Protein AF-0000000075583556 (afdb_homodimer)

Organism: Burkholderia mallei (strain ATCC 23344) (NCBI:txid243160)

Foldseek 3Di:
DVVVVVVVVVVVVCVVLVFDDLPPQDWPDDDDCWTAGPNDIFREFAAQLFLVLQVPPLLLVLLVVLCVVCNFFLPAFCVPRSPDPLQQLLFVLLQVLLVAPTKHWFQAQLVCLQLLLQFPAADQEEEEEEPLDDVSVVNNCVNNNYHYYYFYHLCLVRVLVVCVVCLVSGPAYEYEYELARAAQQDGHLVVSVLVSCVVSVYAYEYEQANFQLFAALLRSTNCRNNVHRSQSHAWYKYACVHLLNAHTIMIHHYPVSNVCCCPPRCSRPVDTDHTSSRSSSSSSSSVVSNVCSVSNVLQQVQQVLLVVLLVVLVFPQHNRPRTFKTKGFPQAQSLQSVLQSQSVVVRHHWDWDAPPNPDGRRTTTMGTTHSPDDSVSSVVVSVSVSVSVD/DVVVVVVVVVVVVCVVLVFDDLPPQDWPDDDDCWTAGPNDIFREFAAQLFLVLQVPPLLLVLLVVLCVVCNFFLPAFCVPRSPDPLQQVLFVLLQVLLVAPTKHWFQAQLVCLQLLLQFPAADQEEEEEEPLDDVSVVNNCVNNNYHYYYFYHLCLVRVLVVCVVCLVSGPAYEYEYELARAAQQDGHLVVSVLVSCVVSVYAYEYEQANFQLFAALLRSTNCRNNVHRSQSHAWYKYACVHLLNAHTIMIHHYPVSNVCCCPPRCSRPVHTDHTSSRSSSSSSSSVVSNVCSVSNVLQQVQQVLLVVLLVVLVFPQHNRPRTFKTKGFPQAQSLQSVLQSQSVVVRHHWDWDAPPNPDGRRTTTMGTTHSPNDSVSSVVVSVSVSVSVD

Structure (mmCIF, N/CA/C/O backbone):
data_AF-0000000075583556-model_v1
#
loop_
_entity.id
_entity.type
_entity.pdbx_description
1 polymer '8-amino-7-oxononanoate synthase, putative'
#
loop_
_atom_site.group_PDB
_atom_site.id
_atom_site.type_symbol
_atom_site.label_atom_id
_atom_site.label_alt_id
_atom_site.label_comp_id
_atom_site.label_asym_id
_atom_site.label_entity_id
_atom_site.lab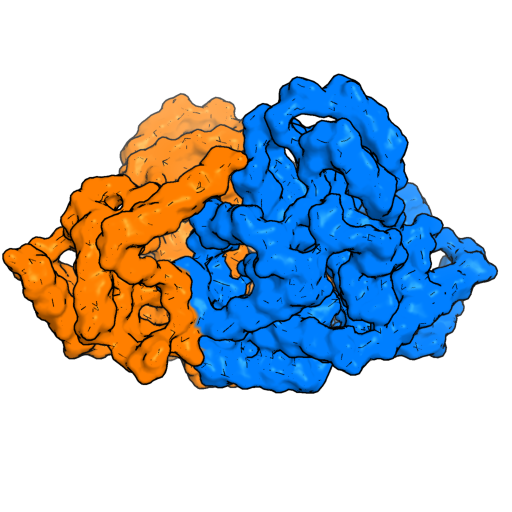el_seq_id
_atom_site.pdbx_PDB_ins_code
_atom_site.Cartn_x
_atom_site.Cartn_y
_atom_site.Cartn_z
_atom_site.occupancy
_atom_site.B_iso_or_equiv
_atom_site.auth_seq_id
_atom_site.auth_comp_id
_atom_site.auth_asym_id
_atom_site.auth_atom_id
_atom_site.pdbx_PDB_model_num
ATOM 1 N N . MET A 1 1 ? -26.375 -1.237 -4.504 1 66.81 1 MET A N 1
ATOM 2 C CA . MET A 1 1 ? -25.219 -1.138 -5.391 1 66.81 1 MET A CA 1
ATOM 3 C C . MET A 1 1 ? -24.938 -2.477 -6.062 1 66.81 1 MET A C 1
ATOM 5 O O . MET A 1 1 ? -24.969 -3.521 -5.41 1 66.81 1 MET A O 1
ATOM 9 N N . PRO A 1 2 ? -24.891 -2.543 -7.324 1 64.19 2 PRO A N 1
ATOM 10 C CA . PRO A 1 2 ? -24.594 -3.77 -8.07 1 64.19 2 PRO A CA 1
ATOM 11 C C . PRO A 1 2 ? -23.469 -4.578 -7.449 1 64.19 2 PRO A C 1
ATOM 13 O O . PRO A 1 2 ? -23.5 -5.812 -7.465 1 64.19 2 PRO A O 1
ATOM 16 N N . GLN A 1 3 ? -22.656 -3.871 -6.746 1 73.94 3 GLN A N 1
ATOM 17 C CA . GLN A 1 3 ? -21.531 -4.559 -6.133 1 73.94 3 GLN A CA 1
ATOM 18 C C . GLN A 1 3 ? -21.984 -5.445 -4.973 1 73.94 3 GLN A C 1
ATOM 20 O O . GLN A 1 3 ? -21.453 -6.543 -4.781 1 73.94 3 GLN A O 1
ATOM 25 N N . TYR A 1 4 ? -22.891 -5.016 -4.273 1 74.06 4 TYR A N 1
ATOM 26 C CA . TYR A 1 4 ? -23.359 -5.797 -3.135 1 74.06 4 TYR A CA 1
ATOM 27 C C . TYR A 1 4 ? -24.094 -7.055 -3.596 1 74.06 4 TYR A C 1
ATOM 29 O O . TYR A 1 4 ? -23.984 -8.109 -2.965 1 74.06 4 TYR A O 1
ATOM 37 N N . GLN A 1 5 ? -24.703 -6.863 -4.668 1 65.62 5 GLN A N 1
ATOM 38 C CA . GLN A 1 5 ? -25.375 -8.023 -5.246 1 65.62 5 GLN A CA 1
ATOM 39 C C . GLN A 1 5 ? -24.359 -9.094 -5.648 1 65.62 5 GLN A C 1
ATOM 41 O O . GLN A 1 5 ? -24.594 -10.289 -5.449 1 65.62 5 GLN A O 1
ATOM 46 N N . GLN A 1 6 ? -23.281 -8.68 -6.113 1 68.56 6 GLN A N 1
ATOM 47 C CA . GLN A 1 6 ? -22.219 -9.609 -6.492 1 68.56 6 GLN A CA 1
ATOM 48 C C . GLN A 1 6 ? -21.672 -10.352 -5.277 1 68.56 6 GLN A C 1
ATOM 50 O O . GLN A 1 6 ? -21.438 -11.555 -5.332 1 68.56 6 GLN A O 1
ATOM 55 N N . VAL A 1 7 ? -21.594 -9.672 -4.234 1 72.44 7 VAL A N 1
ATOM 56 C CA . VAL A 1 7 ? -21.125 -10.266 -2.994 1 72.44 7 VAL A CA 1
ATOM 57 C C . VAL A 1 7 ? -22.141 -11.281 -2.477 1 72.44 7 VAL A C 1
ATOM 59 O O . VAL A 1 7 ? -21.766 -12.359 -2.01 1 72.44 7 VAL A O 1
ATOM 62 N N . ARG A 1 8 ? -23.312 -10.898 -2.578 1 68.25 8 ARG A N 1
ATOM 63 C CA . ARG A 1 8 ? -24.375 -11.789 -2.141 1 68.25 8 ARG A CA 1
ATOM 64 C C . ARG A 1 8 ? -24.391 -13.078 -2.959 1 68.25 8 ARG A C 1
ATOM 66 O O . ARG A 1 8 ? -24.562 -14.172 -2.408 1 68.25 8 ARG A O 1
ATOM 73 N N . ILE A 1 9 ? -24.094 -12.883 -4.199 1 60.19 9 ILE A N 1
ATOM 74 C CA . ILE A 1 9 ? -24.062 -14.031 -5.094 1 60.19 9 ILE A CA 1
ATOM 75 C C . ILE A 1 9 ? -22.891 -14.938 -4.738 1 60.19 9 ILE A C 1
ATOM 77 O O . ILE A 1 9 ? -23.031 -16.156 -4.676 1 60.19 9 ILE A O 1
ATOM 81 N N . MET A 1 10 ? -21.875 -14.328 -4.434 1 66.38 10 MET A N 1
ATOM 82 C CA . MET A 1 10 ? -20.688 -15.094 -4.055 1 66.38 10 MET A CA 1
ATOM 83 C C . MET A 1 10 ? -20.938 -15.852 -2.752 1 66.38 10 MET A C 1
ATOM 85 O O . MET A 1 10 ? -20.547 -17.016 -2.629 1 66.38 10 MET A O 1
ATOM 89 N N . ARG A 1 11 ? -21.562 -15.211 -1.831 1 65.75 11 ARG A N 1
ATOM 90 C CA . ARG A 1 11 ? -21.891 -15.82 -0.543 1 65.75 11 ARG A CA 1
ATOM 91 C C . ARG A 1 11 ? -22.875 -16.969 -0.712 1 65.75 11 ARG A C 1
ATOM 93 O O . ARG A 1 11 ? -22.703 -18.031 -0.1 1 65.75 11 ARG A O 1
ATOM 100 N N . GLU A 1 12 ? -23.75 -16.594 -1.55 1 62 12 GLU A N 1
ATOM 101 C CA . GLU A 1 12 ? -24.797 -17.594 -1.791 1 62 12 GLU A CA 1
ATOM 102 C C . GLU A 1 12 ? -24.234 -18.812 -2.518 1 62 12 GLU A C 1
ATOM 104 O O . GLU A 1 12 ? -24.641 -19.953 -2.252 1 62 12 GLU A O 1
ATOM 109 N N . MET A 1 13 ? -23.406 -18.5 -3.434 1 57 13 MET A N 1
ATOM 110 C CA . MET A 1 13 ? -22.766 -19.609 -4.16 1 57 13 MET A CA 1
ATOM 111 C C . MET A 1 13 ? -21.984 -20.5 -3.215 1 57 13 MET A C 1
ATOM 113 O O . MET A 1 13 ? -22 -21.719 -3.352 1 57 13 MET A O 1
ATOM 117 N N . GLY A 1 14 ? -21.375 -19.875 -2.277 1 59.94 14 GLY A N 1
ATOM 118 C CA . GLY A 1 14 ? -20.688 -20.656 -1.261 1 59.94 14 GLY A CA 1
ATOM 119 C C . GLY A 1 14 ? -21.625 -21.5 -0.424 1 59.94 14 GLY A C 1
ATOM 120 O O . GLY A 1 14 ? -21.344 -22.672 -0.146 1 59.94 14 GLY A O 1
ATOM 121 N N . GLU A 1 15 ? -22.719 -20.828 -0.05 1 57.69 15 GLU A N 1
ATOM 122 C CA . GLU A 1 15 ? -23.719 -21.547 0.74 1 57.69 15 GLU A CA 1
ATOM 123 C C . GLU A 1 15 ? -24.375 -22.672 -0.07 1 57.69 15 GLU A C 1
ATOM 125 O O . GLU A 1 15 ? -24.609 -23.75 0.449 1 57.69 15 GLU A O 1
ATOM 130 N N . LYS A 1 16 ? -24.625 -22.312 -1.255 1 52.84 16 LYS A N 1
ATOM 131 C CA . LYS A 1 16 ? -25.328 -23.266 -2.115 1 52.84 16 LYS A CA 1
ATOM 132 C C . LYS A 1 16 ? -24.469 -24.484 -2.395 1 52.84 16 LYS A C 1
ATOM 134 O O . LYS A 1 16 ? -24.969 -25.609 -2.455 1 52.84 16 LYS A O 1
ATOM 139 N N . LEU A 1 17 ? -23.312 -24.172 -2.57 1 53.34 17 LEU A N 1
ATOM 140 C CA . LEU A 1 17 ? -22.438 -25.297 -2.889 1 53.34 17 LEU A CA 1
ATOM 141 C C . LEU A 1 17 ? -22.203 -26.172 -1.658 1 53.34 17 LEU A C 1
ATOM 143 O O . LEU A 1 17 ? -21.531 -27.203 -1.741 1 53.34 17 LEU A O 1
ATOM 147 N N . ARG A 1 18 ? -22.969 -25.859 -0.528 1 54.5 18 ARG A N 1
ATOM 148 C CA . ARG A 1 18 ? -22.859 -26.578 0.739 1 54.5 18 ARG A CA 1
ATOM 149 C C . ARG A 1 18 ? -21.406 -26.859 1.094 1 54.5 18 ARG A C 1
ATOM 151 O O . ARG A 1 18 ? -21.078 -27.953 1.558 1 54.5 18 ARG A O 1
ATOM 158 N N . VAL A 1 19 ? -20.609 -26.094 0.504 1 57.09 19 VAL A N 1
ATOM 159 C CA . VAL A 1 19 ? -19.203 -26.281 0.816 1 57.09 19 VAL A CA 1
ATOM 160 C C . VAL A 1 19 ? -18.719 -25.156 1.733 1 57.09 19 VAL A C 1
ATOM 162 O O . VAL A 1 19 ? -19.188 -24.031 1.628 1 57.09 19 VAL A O 1
ATOM 165 N N . ASP A 1 20 ? -18.094 -25.562 2.785 1 66.94 20 ASP A N 1
ATOM 166 C CA . ASP A 1 20 ? -17.453 -24.562 3.639 1 66.94 20 ASP A CA 1
ATOM 167 C C . ASP A 1 20 ? -16.562 -23.641 2.82 1 66.94 20 ASP A C 1
ATOM 169 O O . ASP A 1 20 ? -15.891 -24.078 1.884 1 66.94 20 ASP A O 1
ATOM 173 N N . SER A 1 21 ? -16.703 -22.406 2.996 1 75.25 21 SER A N 1
ATOM 174 C CA . SER A 1 21 ? -15.906 -21.438 2.254 1 75.25 21 SER A CA 1
ATOM 175 C C . SER A 1 21 ? -14.414 -21.688 2.436 1 75.25 21 SER A C 1
ATOM 177 O O . SER A 1 21 ? -13.922 -21.75 3.564 1 75.25 21 SER A O 1
ATOM 179 N N . PRO A 1 22 ? -13.781 -21.906 1.327 1 77.31 22 PRO A N 1
ATOM 180 C CA . PRO A 1 22 ? -12.336 -22.125 1.422 1 77.31 22 PRO A CA 1
ATOM 181 C C . PRO A 1 22 ? -11.555 -20.828 1.596 1 77.31 22 PRO A C 1
ATOM 183 O O . PRO A 1 22 ? -10.32 -20.828 1.549 1 77.31 22 PRO A O 1
ATOM 186 N N . PHE A 1 23 ? -12.32 -19.734 1.83 1 79.69 23 PHE A N 1
ATOM 187 C CA . PHE A 1 23 ? -11.672 -18.422 1.887 1 79.69 23 PHE A CA 1
ATOM 188 C C . PHE A 1 23 ? -11.617 -17.906 3.32 1 79.69 23 PHE A C 1
ATOM 190 O O . PHE A 1 23 ? -12.414 -18.328 4.164 1 79.69 23 PHE A O 1
ATOM 197 N N . PHE A 1 24 ? -10.609 -17.109 3.57 1 85.75 24 PHE A N 1
ATOM 198 C CA . PHE A 1 24 ? -10.391 -16.422 4.844 1 85.75 24 PHE A CA 1
ATOM 199 C C . PHE A 1 24 ? -10.18 -17.438 5.965 1 85.75 24 PHE A C 1
ATOM 201 O O . PHE A 1 24 ? -10.609 -17.203 7.098 1 85.75 24 PHE A O 1
ATOM 208 N N . ARG A 1 25 ? -9.641 -18.625 5.543 1 87.69 25 ARG A N 1
ATOM 209 C CA . ARG A 1 25 ? -9.18 -19.516 6.594 1 87.69 25 ARG A CA 1
ATOM 210 C C . ARG A 1 25 ? -8.07 -18.875 7.414 1 87.69 25 ARG A C 1
ATOM 212 O O . ARG A 1 25 ? -7.098 -18.359 6.859 1 87.69 25 ARG A O 1
ATOM 219 N N . VAL A 1 26 ? -8.219 -18.969 8.695 1 92.62 26 VAL A N 1
ATOM 220 C CA . VAL A 1 26 ? -7.293 -18.281 9.586 1 92.62 26 VAL A CA 1
ATOM 221 C C . VAL A 1 26 ? -6.113 -19.188 9.914 1 92.62 26 VAL A C 1
ATOM 223 O O . VAL A 1 26 ? -6.293 -20.266 10.469 1 92.62 26 VAL A O 1
ATOM 226 N N . HIS A 1 27 ? -4.938 -18.797 9.531 1 94.75 27 HIS A N 1
ATOM 227 C CA . HIS A 1 27 ? -3.711 -19.5 9.898 1 94.75 27 HIS A CA 1
ATOM 228 C C . HIS A 1 27 ? -3.168 -19 11.234 1 94.75 27 HIS A C 1
ATOM 230 O O . HIS A 1 27 ? -3.049 -17.781 11.445 1 94.75 27 HIS A O 1
ATOM 236 N N . ASP A 1 28 ? -2.691 -19.828 12.109 1 94.94 28 ASP A N 1
ATOM 237 C CA . ASP A 1 28 ? -2.402 -19.5 13.5 1 94.94 28 ASP A CA 1
ATOM 238 C C . ASP A 1 28 ? -0.957 -19.031 13.672 1 94.94 28 ASP A C 1
ATOM 240 O O . ASP A 1 28 ? -0.596 -18.469 14.703 1 94.94 28 ASP A O 1
ATOM 244 N N . GLY A 1 29 ? -0.159 -19.25 12.68 1 94.25 29 GLY A N 1
ATOM 245 C CA . GLY A 1 29 ? 1.254 -18.906 12.75 1 94.25 29 GLY A CA 1
ATOM 246 C C . GLY A 1 29 ? 1.903 -18.75 11.391 1 94.25 29 GLY A C 1
ATOM 247 O O . GLY A 1 29 ? 1.233 -18.406 10.414 1 94.25 29 GLY A O 1
ATOM 248 N N . VAL A 1 30 ? 3.197 -18.891 11.438 1 94.19 30 VAL A N 1
ATOM 249 C CA . VAL A 1 30 ? 3.943 -18.844 10.188 1 94.19 30 VAL A CA 1
ATOM 250 C C . VAL A 1 30 ? 3.42 -19.922 9.234 1 94.19 30 VAL A C 1
ATOM 252 O O . VAL A 1 30 ? 3.143 -21.047 9.656 1 94.19 30 VAL A O 1
ATOM 255 N N . ALA A 1 31 ? 3.24 -19.5 7.996 1 93.44 31 ALA A N 1
ATOM 256 C CA . ALA A 1 31 ? 2.801 -20.453 6.98 1 93.44 31 ALA A CA 1
ATOM 257 C C . ALA A 1 31 ? 3.918 -20.734 5.984 1 93.44 31 ALA A C 1
ATOM 259 O O . ALA A 1 31 ? 4.605 -19.828 5.527 1 93.44 31 ALA A O 1
ATOM 260 N N . GLY A 1 32 ? 4.211 -21.953 5.734 1 94.62 32 GLY A N 1
ATOM 261 C CA . GLY A 1 32 ? 5.145 -22.484 4.746 1 94.62 32 GLY A CA 1
ATOM 262 C C . GLY A 1 32 ? 4.684 -23.781 4.129 1 94.62 32 GLY A C 1
ATOM 263 O O . GLY A 1 32 ? 3.553 -23.891 3.646 1 94.62 32 GLY A O 1
ATOM 264 N N . ALA A 1 33 ? 5.543 -24.75 4.133 1 97 33 ALA A N 1
ATOM 265 C CA . ALA A 1 33 ? 5.164 -26.062 3.607 1 97 33 ALA A CA 1
ATOM 266 C C . ALA A 1 33 ? 4.07 -26.703 4.465 1 97 33 ALA A C 1
ATOM 268 O O . ALA A 1 33 ? 3.334 -27.562 3.992 1 97 33 ALA A O 1
ATOM 269 N N . THR A 1 34 ? 4.012 -26.203 5.68 1 97.25 34 THR A N 1
ATOM 270 C CA . THR A 1 34 ? 2.945 -26.594 6.598 1 97.25 34 THR A CA 1
ATOM 271 C C . THR A 1 34 ? 2.348 -25.375 7.285 1 97.25 34 THR A C 1
ATOM 273 O O . THR A 1 34 ? 2.904 -24.281 7.203 1 97.25 34 THR A O 1
ATOM 276 N N . THR A 1 35 ? 1.19 -25.562 7.84 1 96.81 35 THR A N 1
ATOM 277 C CA . THR A 1 35 ? 0.535 -24.5 8.586 1 96.81 35 THR A CA 1
ATOM 278 C C . THR A 1 35 ? -0.413 -25.078 9.633 1 96.81 35 THR A C 1
ATOM 280 O O . THR A 1 35 ? -0.632 -26.281 9.68 1 96.81 35 THR A O 1
ATOM 283 N N . GLN A 1 36 ? -0.812 -24.234 10.547 1 96.88 36 GLN A N 1
ATOM 284 C CA . GLN A 1 36 ? -1.79 -24.594 11.57 1 96.88 36 GLN A CA 1
ATOM 285 C C . GLN A 1 36 ? -3.094 -23.828 11.375 1 96.88 36 GLN A C 1
ATOM 287 O O . GLN A 1 36 ? -3.094 -22.594 11.336 1 96.88 36 GLN A O 1
ATOM 292 N N . ILE A 1 37 ? -4.168 -24.516 11.219 1 95.56 37 ILE A N 1
ATOM 293 C CA . ILE A 1 37 ? -5.508 -23.938 11.117 1 95.56 37 ILE A CA 1
ATOM 294 C C . ILE A 1 37 ? -6.43 -24.609 12.133 1 95.56 37 ILE A C 1
ATOM 296 O O . ILE A 1 37 ? -6.621 -25.828 12.094 1 95.56 37 ILE A O 1
ATOM 300 N N . GLY A 1 38 ? -6.969 -23.828 13.023 1 93.06 38 GLY A N 1
ATOM 301 C CA . GLY A 1 38 ? -7.855 -24.391 14.039 1 93.06 38 GLY A CA 1
ATOM 302 C C . GLY A 1 38 ? -7.188 -25.422 14.906 1 93.06 38 GLY A C 1
ATOM 303 O O . GLY A 1 38 ? -7.793 -26.453 15.234 1 93.06 38 GLY A O 1
ATOM 304 N N . GLY A 1 39 ? -5.969 -25.281 15.055 1 93.19 39 GLY A N 1
ATOM 305 C CA . GLY A 1 39 ? -5.227 -26.172 15.922 1 93.19 39 GLY A CA 1
ATOM 306 C C . GLY A 1 39 ? -4.746 -27.438 15.219 1 93.19 39 GLY A C 1
ATOM 307 O O . GLY A 1 39 ? -4.078 -28.266 15.828 1 93.19 39 GLY A O 1
ATOM 308 N N . ARG A 1 40 ? -5.039 -27.547 13.984 1 95.94 40 ARG A N 1
ATOM 309 C CA . ARG A 1 40 ? -4.637 -28.719 13.203 1 95.94 40 ARG A CA 1
ATOM 310 C C . ARG A 1 40 ? -3.561 -28.344 12.188 1 95.94 40 ARG A C 1
ATOM 312 O O . ARG A 1 40 ? -3.623 -27.281 11.57 1 95.94 40 ARG A O 1
ATOM 319 N N . GLU A 1 41 ? -2.619 -29.281 12.055 1 97.38 41 GLU A N 1
ATOM 320 C CA . GLU A 1 41 ? -1.554 -29.062 11.078 1 97.38 41 GLU A CA 1
ATOM 321 C C . GLU A 1 41 ? -1.985 -29.484 9.68 1 97.38 41 GLU A C 1
ATOM 323 O O . GLU A 1 41 ? -2.623 -30.531 9.516 1 97.38 41 GLU A O 1
ATOM 328 N N . TYR A 1 42 ? -1.626 -28.703 8.719 1 98.06 42 TYR A N 1
ATOM 329 C CA . TYR A 1 42 ? -1.922 -28.984 7.324 1 98.06 42 TYR A CA 1
ATOM 330 C C . TYR A 1 42 ? -0.656 -28.922 6.477 1 98.06 42 TYR A C 1
ATOM 332 O O . TYR A 1 42 ? 0.224 -28.094 6.723 1 98.06 42 TYR A O 1
ATOM 340 N N . LEU A 1 43 ? -0.556 -29.906 5.527 1 98.31 43 LEU A N 1
ATOM 341 C CA . LEU A 1 43 ? 0.293 -29.625 4.371 1 98.31 43 LEU A CA 1
ATOM 342 C C . LEU A 1 43 ? -0.241 -28.453 3.568 1 98.31 43 LEU A C 1
ATOM 344 O O . LEU A 1 43 ? -1.435 -28.391 3.262 1 98.31 43 LEU A O 1
ATOM 348 N N . ASN A 1 44 ? 0.64 -27.516 3.279 1 98 44 ASN A N 1
ATOM 349 C CA . ASN A 1 44 ? 0.141 -26.219 2.822 1 98 44 ASN A CA 1
ATOM 350 C C . ASN A 1 44 ? 0.688 -25.859 1.444 1 98 44 ASN A C 1
ATOM 352 O O . ASN A 1 44 ? 1.894 -25.969 1.205 1 98 44 ASN A O 1
ATOM 356 N N . TYR A 1 45 ? -0.239 -25.547 0.527 1 98.06 45 TYR A N 1
ATOM 357 C CA . TYR A 1 45 ? 0.126 -25.109 -0.82 1 98.06 45 TYR A CA 1
ATOM 358 C C . TYR A 1 45 ? -0.51 -23.766 -1.159 1 98.06 45 TYR A C 1
ATOM 360 O O . TYR A 1 45 ? -0.616 -23.406 -2.332 1 98.06 45 TYR A O 1
ATOM 368 N N . ALA A 1 46 ? -0.912 -22.984 -0.105 1 95.88 46 ALA A N 1
ATOM 369 C CA . ALA A 1 46 ? -1.733 -21.812 -0.366 1 95.88 46 ALA A CA 1
ATOM 370 C C . ALA A 1 46 ? -0.931 -20.531 -0.171 1 95.88 46 ALA A C 1
ATOM 372 O O . ALA A 1 46 ? -1.449 -19.422 -0.367 1 95.88 46 ALA A O 1
ATOM 373 N N . ASN A 1 47 ? 0.34 -20.594 0.196 1 94.38 47 ASN A N 1
ATOM 374 C CA . ASN A 1 47 ? 1.128 -19.391 0.457 1 94.38 47 ASN A CA 1
ATOM 375 C C . ASN A 1 47 ? 2.354 -19.328 -0.451 1 94.38 47 ASN A C 1
ATOM 377 O O . ASN A 1 47 ? 2.82 -20.344 -0.955 1 94.38 47 ASN A O 1
ATOM 381 N N . TYR A 1 48 ? 2.873 -18.172 -0.678 1 94.56 48 TYR A N 1
ATOM 382 C CA . TYR A 1 48 ? 4.012 -18 -1.578 1 94.56 48 TYR A CA 1
ATOM 383 C C . TYR A 1 48 ? 5.285 -17.703 -0.797 1 94.56 48 TYR A C 1
ATOM 385 O O . TYR A 1 48 ? 6.094 -16.875 -1.209 1 94.56 48 TYR A O 1
ATOM 393 N N . ASN A 1 49 ? 5.422 -18.25 0.402 1 96.88 49 ASN A N 1
ATOM 394 C CA . ASN A 1 49 ? 6.684 -18.297 1.131 1 96.88 49 ASN A CA 1
ATOM 395 C C . ASN A 1 49 ? 7.664 -19.281 0.491 1 96.88 49 ASN A C 1
ATOM 397 O O . ASN A 1 49 ? 8.156 -20.188 1.154 1 96.88 49 ASN A O 1
ATOM 401 N N . TYR A 1 50 ? 8.008 -19.047 -0.752 1 98.06 50 TYR A N 1
ATOM 402 C CA . TYR A 1 50 ? 8.68 -19.984 -1.652 1 98.06 50 TYR A CA 1
ATOM 403 C C . TYR A 1 50 ? 9.969 -20.5 -1.037 1 98.06 50 TYR A C 1
ATOM 405 O O . TYR A 1 50 ? 10.281 -21.703 -1.146 1 98.06 50 TYR A O 1
ATOM 413 N N . LEU A 1 51 ? 10.719 -19.625 -0.381 1 98.31 51 LEU A N 1
ATOM 414 C CA . LEU A 1 51 ? 12.047 -20.016 0.086 1 98.31 51 LEU A CA 1
ATOM 415 C C . LEU A 1 51 ? 12.07 -20.156 1.604 1 98.31 51 LEU A C 1
ATOM 417 O O . LEU A 1 51 ? 13.141 -20.281 2.205 1 98.31 51 LEU A O 1
ATOM 421 N N . GLY A 1 52 ? 10.914 -20.062 2.225 1 97.69 52 GLY A N 1
ATOM 422 C CA . GLY A 1 52 ? 10.812 -20.219 3.666 1 97.69 52 GLY A CA 1
ATOM 423 C C . GLY A 1 52 ? 11.461 -19.094 4.445 1 97.69 52 GLY A C 1
ATOM 424 O O . GLY A 1 52 ? 11.992 -19.312 5.535 1 97.69 52 GLY A O 1
ATOM 425 N N . LEU A 1 53 ? 11.43 -17.938 3.877 1 98.19 53 LEU A N 1
ATOM 426 C CA . LEU A 1 53 ? 12.18 -16.859 4.52 1 98.19 53 LEU A CA 1
ATOM 427 C C . LEU A 1 53 ? 11.281 -16.062 5.465 1 98.19 53 LEU A C 1
ATOM 429 O O . LEU A 1 53 ? 11.773 -15.367 6.355 1 98.19 53 LEU A O 1
ATOM 433 N N . ALA A 1 54 ? 10 -16.031 5.219 1 97.06 54 ALA A N 1
ATOM 434 C CA . ALA A 1 54 ? 9.094 -15.531 6.254 1 97.06 54 ALA A CA 1
ATOM 435 C C . ALA A 1 54 ? 9.086 -16.469 7.465 1 97.06 54 ALA A C 1
ATOM 437 O O . ALA A 1 54 ? 8.672 -17.625 7.363 1 97.06 54 ALA A O 1
ATOM 438 N N . GLY A 1 55 ? 9.555 -16.031 8.562 1 95.69 55 GLY A N 1
ATOM 439 C CA . GLY A 1 55 ? 9.688 -16.875 9.742 1 95.69 55 GLY A CA 1
ATOM 440 C C . GLY A 1 55 ? 11.102 -17.375 9.961 1 95.69 55 GLY A C 1
ATOM 441 O O . GLY A 1 55 ? 11.391 -18.016 10.977 1 95.69 55 GLY A O 1
ATOM 442 N N . ASP A 1 56 ? 11.969 -17.156 8.961 1 97.75 56 ASP A N 1
ATOM 443 C CA . ASP A 1 56 ? 13.383 -17.5 9.125 1 97.75 56 ASP A CA 1
ATOM 444 C C . ASP A 1 56 ? 13.992 -16.781 10.32 1 97.75 56 ASP A C 1
ATOM 446 O O . ASP A 1 56 ? 13.758 -15.578 10.516 1 97.75 56 ASP A O 1
ATOM 450 N N . PRO A 1 57 ? 14.773 -17.469 11.133 1 97.81 57 PRO A N 1
ATOM 451 C CA . PRO A 1 57 ? 15.289 -16.875 12.367 1 97.81 57 PRO A CA 1
ATOM 452 C C . PRO A 1 57 ? 16.125 -15.625 12.109 1 97.81 57 PRO A C 1
ATOM 454 O O . PRO A 1 57 ? 16.047 -14.656 12.867 1 97.81 57 PRO A O 1
ATOM 457 N N . ALA A 1 58 ? 16.938 -15.656 11.086 1 98.12 58 ALA A N 1
ATOM 458 C CA . ALA A 1 58 ? 17.797 -14.5 10.789 1 98.12 58 ALA A CA 1
ATOM 459 C C . ALA A 1 58 ? 16.953 -13.312 10.32 1 98.12 58 ALA A C 1
ATOM 461 O O . ALA A 1 58 ? 17.234 -12.172 10.68 1 98.12 58 ALA A O 1
ATOM 462 N N . VAL A 1 59 ? 15.961 -13.555 9.5 1 98.69 59 VAL A N 1
ATOM 463 C CA . VAL A 1 59 ? 15.047 -12.516 9.031 1 98.69 59 VAL A CA 1
ATOM 464 C C . VAL A 1 59 ? 14.281 -11.93 10.211 1 98.69 59 VAL A C 1
ATOM 466 O O . VAL A 1 59 ? 14.18 -10.703 10.352 1 98.69 59 VAL A O 1
ATOM 469 N N . SER A 1 60 ? 13.789 -12.82 11.078 1 98.75 60 SER A N 1
ATOM 470 C CA . SER A 1 60 ? 13.039 -12.398 12.258 1 98.75 60 SER A CA 1
ATOM 471 C C . SER A 1 60 ? 13.906 -11.547 13.18 1 98.75 60 SER A C 1
ATOM 473 O O . SER A 1 60 ? 13.445 -10.523 13.695 1 98.75 60 SER A O 1
ATOM 475 N N . ALA A 1 61 ? 15.133 -11.961 13.398 1 98.81 61 ALA A N 1
ATOM 476 C CA . ALA A 1 61 ? 16.031 -11.234 14.289 1 98.81 61 ALA A CA 1
ATOM 477 C C . ALA A 1 61 ? 16.312 -9.828 13.758 1 98.81 61 ALA A C 1
ATOM 479 O O . ALA A 1 61 ? 16.312 -8.867 14.523 1 98.81 61 ALA A O 1
ATOM 480 N N . ARG A 1 62 ? 16.562 -9.703 12.477 1 98.81 62 ARG A N 1
ATOM 481 C CA . ARG A 1 62 ? 16.844 -8.406 11.867 1 98.81 62 ARG A CA 1
ATOM 482 C C . ARG A 1 62 ? 15.625 -7.488 11.977 1 98.81 62 ARG A C 1
ATOM 484 O O . ARG A 1 62 ? 15.766 -6.277 12.141 1 98.81 62 ARG A O 1
ATOM 491 N N . ALA A 1 63 ? 14.453 -8.055 11.781 1 98.88 63 ALA A N 1
ATOM 492 C CA . ALA A 1 63 ? 13.219 -7.285 11.914 1 98.88 63 ALA A CA 1
ATOM 493 C C . ALA A 1 63 ? 13.055 -6.766 13.344 1 98.88 63 ALA A C 1
ATOM 495 O O . ALA A 1 63 ? 12.688 -5.605 13.547 1 98.88 63 ALA A O 1
ATOM 496 N N . LYS A 1 64 ? 13.281 -7.629 14.32 1 98.88 64 LYS A N 1
ATOM 497 C CA . LYS A 1 64 ? 13.164 -7.234 15.727 1 98.88 64 LYS A CA 1
ATOM 498 C C . LYS A 1 64 ? 14.18 -6.156 16.078 1 98.88 64 LYS A C 1
ATOM 500 O O . LYS A 1 64 ? 13.867 -5.215 16.812 1 98.88 64 LYS A O 1
ATOM 505 N N . ASP A 1 65 ? 15.422 -6.312 15.562 1 98.81 65 ASP A N 1
ATOM 506 C CA . ASP A 1 65 ? 16.438 -5.289 15.773 1 98.81 65 ASP A CA 1
ATOM 507 C C . ASP A 1 65 ? 15.984 -3.941 15.219 1 98.81 65 ASP A C 1
ATOM 509 O O . ASP A 1 65 ? 16.25 -2.896 15.812 1 98.81 65 ASP A O 1
ATOM 513 N N . ALA A 1 66 ? 15.352 -3.951 14.078 1 98.75 66 ALA A N 1
ATOM 514 C CA . ALA A 1 66 ? 14.859 -2.721 13.461 1 98.75 66 ALA A CA 1
ATOM 515 C C . ALA A 1 66 ? 13.789 -2.062 14.328 1 98.75 66 ALA A C 1
ATOM 517 O O . ALA A 1 66 ? 13.719 -0.834 14.414 1 98.75 66 ALA A O 1
ATOM 518 N N . ILE A 1 67 ? 12.914 -2.898 14.93 1 98.69 67 ILE A N 1
ATOM 519 C CA . ILE A 1 67 ? 11.898 -2.355 15.836 1 98.69 67 ILE A CA 1
ATOM 520 C C . ILE A 1 67 ? 12.586 -1.611 16.984 1 98.69 67 ILE A C 1
ATOM 522 O O . ILE A 1 67 ? 12.172 -0.505 17.344 1 98.69 67 ILE A O 1
ATOM 526 N N . ASP A 1 68 ? 13.633 -2.207 17.516 1 98.44 68 ASP A N 1
ATOM 527 C CA . ASP A 1 68 ? 14.352 -1.604 18.641 1 98.44 68 ASP A CA 1
ATOM 528 C C . ASP A 1 68 ? 14.992 -0.283 18.234 1 98.44 68 ASP A C 1
ATOM 530 O O . ASP A 1 68 ? 15.039 0.666 19.016 1 98.44 68 ASP A O 1
ATOM 534 N N . ARG A 1 69 ? 15.438 -0.242 17.047 1 97.75 69 ARG A N 1
ATOM 535 C CA . ARG A 1 69 ? 16.219 0.913 16.609 1 97.75 69 ARG A CA 1
ATOM 536 C C . ARG A 1 69 ? 15.312 2.008 16.062 1 97.75 69 ARG A C 1
ATOM 538 O O . ARG A 1 69 ? 15.531 3.193 16.328 1 97.75 69 ARG A O 1
ATOM 545 N N . TYR A 1 70 ? 14.281 1.634 15.25 1 97.69 70 TYR A N 1
ATOM 546 C CA . TYR A 1 70 ? 13.57 2.615 14.438 1 97.69 70 TYR A CA 1
ATOM 547 C C . TYR A 1 70 ? 12.109 2.719 14.859 1 97.69 70 TYR A C 1
ATOM 549 O O . TYR A 1 70 ? 11.391 3.615 14.414 1 97.69 70 TYR A O 1
ATOM 557 N N . GLY A 1 71 ? 11.594 1.853 15.734 1 97.5 71 GLY A N 1
ATOM 558 C CA . GLY A 1 71 ? 10.156 1.726 15.93 1 97.5 71 GLY A CA 1
ATOM 559 C C . GLY A 1 71 ? 9.461 0.982 14.805 1 97.5 71 GLY A C 1
ATOM 560 O O . GLY A 1 71 ? 10.117 0.317 13.992 1 97.5 71 GLY A O 1
ATOM 561 N N . THR A 1 72 ? 8.164 1.051 14.758 1 98.12 72 THR A N 1
ATOM 562 C CA . THR A 1 72 ? 7.402 0.197 13.852 1 98.12 72 THR A CA 1
ATOM 563 C C . THR A 1 72 ? 6.965 0.975 12.617 1 98.12 72 THR A C 1
ATOM 565 O O . THR A 1 72 ? 6.52 0.384 11.625 1 98.12 72 THR A O 1
ATOM 568 N N . SER A 1 73 ? 7.074 2.271 12.617 1 97.38 73 SER A N 1
ATOM 569 C CA . SER A 1 73 ? 6.637 3.121 11.516 1 97.38 73 SER A CA 1
ATOM 570 C C . SER A 1 73 ? 7.695 4.16 11.164 1 97.38 73 SER A C 1
ATOM 572 O O . SER A 1 73 ? 8.453 4.598 12.031 1 97.38 73 SER A O 1
ATOM 574 N N . ALA A 1 74 ? 7.691 4.559 9.852 1 95.06 74 ALA A N 1
ATOM 575 C CA . ALA A 1 74 ? 8.539 5.676 9.438 1 95.06 74 ALA A CA 1
ATOM 576 C C . ALA A 1 74 ? 7.969 7.004 9.93 1 95.06 74 ALA A C 1
ATOM 578 O O . ALA A 1 74 ? 8.703 7.988 10.062 1 95.06 74 ALA A O 1
ATOM 579 N N . SER A 1 75 ? 6.711 7.047 10.133 1 93.06 75 SER A N 1
ATOM 580 C CA . SER A 1 75 ? 5.973 8.172 10.688 1 93.06 75 SER A CA 1
ATOM 581 C C . SER A 1 75 ? 6.148 9.422 9.828 1 93.06 75 SER A C 1
ATOM 583 O O . SER A 1 75 ? 6.215 10.539 10.352 1 93.06 75 SER A O 1
ATOM 585 N N . ALA A 1 76 ? 6.348 9.297 8.594 1 93.62 76 ALA A N 1
ATOM 586 C CA . ALA A 1 76 ? 6.465 10.352 7.586 1 93.62 76 ALA A CA 1
ATOM 587 C C . ALA A 1 76 ? 6.691 9.758 6.199 1 93.62 76 ALA A C 1
ATOM 589 O O . ALA A 1 76 ? 7.012 8.57 6.07 1 93.62 76 ALA A O 1
ATOM 590 N N . SER A 1 77 ? 6.438 10.539 5.234 1 93 77 SER A N 1
ATOM 591 C CA . SER A 1 77 ? 6.887 10.125 3.906 1 93 77 SER A CA 1
ATOM 592 C C . SER A 1 77 ? 8.406 10.078 3.828 1 93 77 SER A C 1
ATOM 594 O O . SER A 1 77 ? 9.094 10.781 4.566 1 93 77 SER A O 1
ATOM 596 N N . ARG A 1 78 ? 8.93 9.289 2.939 1 93.06 78 ARG A N 1
ATOM 597 C CA . ARG A 1 78 ? 10.375 9.156 2.791 1 93.06 78 ARG A CA 1
ATOM 598 C C . ARG A 1 78 ? 11.023 10.508 2.52 1 93.06 78 ARG A C 1
ATOM 600 O O . ARG A 1 78 ? 12.078 10.82 3.08 1 93.06 78 ARG A O 1
ATOM 607 N N . MET A 1 79 ? 10.477 11.312 1.735 1 86.44 79 MET A N 1
ATOM 608 C CA . MET A 1 79 ? 11.023 12.586 1.271 1 86.44 79 MET A CA 1
ATOM 609 C C . MET A 1 79 ? 11.125 13.586 2.416 1 86.44 79 MET A C 1
ATOM 611 O O . MET A 1 79 ? 12.078 14.367 2.486 1 86.44 79 MET A O 1
ATOM 615 N N . VAL A 1 80 ? 10.203 13.578 3.297 1 85.75 80 VAL A N 1
ATOM 616 C CA . VAL A 1 80 ? 10.102 14.641 4.293 1 85.75 80 VAL A CA 1
ATOM 617 C C . VAL A 1 80 ? 10.875 14.25 5.547 1 85.75 80 VAL A C 1
ATOM 619 O O . VAL A 1 80 ? 11.805 14.953 5.953 1 85.75 80 VAL A O 1
ATOM 622 N N . ALA A 1 81 ? 10.57 13.055 6.105 1 88.12 81 ALA A N 1
ATOM 623 C CA . ALA A 1 81 ? 11.227 12.664 7.348 1 88.12 81 ALA A CA 1
ATOM 624 C C . ALA A 1 81 ? 11.125 11.156 7.57 1 88.12 81 ALA A C 1
ATOM 626 O O . ALA A 1 81 ? 11.312 10.672 8.688 1 88.12 81 ALA A O 1
ATOM 627 N N . GLY A 1 82 ? 10.867 10.477 6.535 1 87.06 82 GLY A N 1
ATOM 628 C CA . GLY A 1 82 ? 10.625 9.047 6.676 1 87.06 82 GLY A CA 1
ATOM 629 C C . GLY A 1 82 ? 11.797 8.195 6.207 1 87.06 82 GLY A C 1
ATOM 630 O O . GLY A 1 82 ? 11.664 6.98 6.066 1 87.06 82 GLY A O 1
ATOM 631 N N . GLU A 1 83 ? 12.859 8.812 5.949 1 92.5 83 GLU A N 1
ATOM 632 C CA . GLU A 1 83 ? 14.023 8.07 5.477 1 92.5 83 GLU A CA 1
ATOM 633 C C . GLU A 1 83 ? 14.828 7.508 6.641 1 92.5 83 GLU A C 1
ATOM 635 O O . GLU A 1 83 ? 15.148 8.227 7.59 1 92.5 83 GLU A O 1
ATOM 640 N N . ARG A 1 84 ? 15 6.246 6.703 1 95.81 84 ARG A N 1
ATOM 641 C CA . ARG A 1 84 ? 15.898 5.527 7.594 1 95.81 84 ARG A CA 1
ATOM 642 C C . ARG A 1 84 ? 17 4.82 6.809 1 95.81 84 ARG A C 1
ATOM 644 O O . ARG A 1 84 ? 16.797 4.449 5.648 1 95.81 84 ARG A O 1
ATOM 651 N N . PRO A 1 85 ? 18.141 4.555 7.387 1 96.81 85 PRO A N 1
ATOM 652 C CA . PRO A 1 85 ? 19.219 3.885 6.672 1 96.81 85 PRO A CA 1
ATOM 653 C C . PRO A 1 85 ? 18.797 2.557 6.055 1 96.81 85 PRO A C 1
ATOM 655 O O . PRO A 1 85 ? 19.172 2.25 4.922 1 96.81 85 PRO A O 1
ATOM 658 N N . VAL A 1 86 ? 17.984 1.826 6.676 1 98.12 86 VAL A N 1
ATOM 659 C CA . VAL A 1 86 ? 17.672 0.455 6.281 1 98.12 86 VAL A CA 1
ATOM 660 C C . VAL A 1 86 ? 16.859 0.457 4.988 1 98.12 86 VAL A C 1
ATOM 662 O O . VAL A 1 86 ? 17 -0.454 4.164 1 98.12 86 VAL A O 1
ATOM 665 N N . GLN A 1 87 ? 16 1.431 4.758 1 98.25 87 GLN A N 1
ATOM 666 C CA . GLN A 1 87 ? 15.25 1.524 3.51 1 98.25 87 GLN A CA 1
ATOM 667 C C . GLN A 1 87 ? 16.188 1.728 2.322 1 98.25 87 GLN A C 1
ATOM 669 O O . GLN A 1 87 ? 16.047 1.062 1.295 1 98.25 87 GLN A O 1
ATOM 674 N N . ARG A 1 88 ? 17.156 2.566 2.445 1 97.38 88 ARG A N 1
ATOM 675 C CA . ARG A 1 88 ? 18.125 2.807 1.384 1 97.38 88 ARG A CA 1
ATOM 676 C C . ARG A 1 88 ? 19.031 1.594 1.187 1 97.38 88 ARG A C 1
ATOM 678 O O . ARG A 1 88 ? 19.422 1.282 0.06 1 97.38 88 ARG A O 1
ATOM 685 N N . GLU A 1 89 ? 19.406 0.958 2.324 1 98.69 89 GLU A N 1
ATOM 686 C CA . GLU A 1 89 ? 20.188 -0.265 2.223 1 98.69 89 GLU A CA 1
ATOM 687 C C . GLU A 1 89 ? 19.453 -1.331 1.414 1 98.69 89 GLU A C 1
ATOM 689 O O . GLU A 1 89 ? 20.062 -2.004 0.574 1 98.69 89 GLU A O 1
ATOM 694 N N . LEU A 1 90 ? 18.188 -1.461 1.639 1 98.88 90 LEU A N 1
ATOM 695 C CA . LEU A 1 90 ? 17.359 -2.395 0.877 1 98.88 90 LEU A CA 1
ATOM 696 C C . LEU A 1 90 ? 17.359 -2.027 -0.603 1 98.88 90 LEU A C 1
ATOM 698 O O . LEU A 1 90 ? 17.547 -2.889 -1.463 1 98.88 90 LEU A O 1
ATOM 702 N N . GLU A 1 91 ? 17.109 -0.731 -0.899 1 98.81 91 GLU A N 1
ATOM 703 C CA . GLU A 1 91 ? 17.062 -0.256 -2.279 1 98.81 91 GLU A CA 1
ATOM 704 C C . GLU A 1 91 ? 18.375 -0.51 -2.996 1 98.81 91 GLU A C 1
ATOM 706 O O . GLU A 1 91 ? 18.391 -0.973 -4.141 1 98.81 91 GLU A O 1
ATOM 711 N N . ARG A 1 92 ? 19.484 -0.288 -2.334 1 98.69 92 ARG A N 1
ATOM 712 C CA . ARG A 1 92 ? 20.797 -0.531 -2.924 1 98.69 92 ARG A CA 1
ATOM 713 C C . ARG A 1 92 ? 21.031 -2.021 -3.146 1 98.69 92 ARG A C 1
ATOM 715 O O . ARG A 1 92 ? 21.594 -2.422 -4.16 1 98.69 92 ARG A O 1
ATOM 722 N N . GLY A 1 93 ? 20.672 -2.799 -2.17 1 98.81 93 GLY A N 1
ATOM 723 C CA . GLY A 1 93 ? 20.766 -4.242 -2.32 1 98.81 93 GLY A CA 1
ATOM 724 C C . GLY A 1 93 ? 20 -4.777 -3.514 1 98.81 93 GLY A C 1
ATOM 725 O O . GLY A 1 93 ? 20.516 -5.602 -4.273 1 98.81 93 GLY A O 1
ATOM 726 N N . LEU A 1 94 ? 18.781 -4.289 -3.711 1 98.88 94 LEU A N 1
ATOM 727 C CA . LEU A 1 94 ? 17.938 -4.723 -4.82 1 98.88 94 LEU A CA 1
ATOM 728 C C . LEU A 1 94 ? 18.5 -4.246 -6.152 1 98.88 94 LEU A C 1
ATOM 730 O O . LEU A 1 94 ? 18.5 -4.992 -7.133 1 98.88 94 LEU A O 1
ATOM 734 N N . ALA A 1 95 ? 18.953 -2.992 -6.16 1 98.88 95 ALA A N 1
ATOM 735 C CA . ALA A 1 95 ? 19.562 -2.471 -7.379 1 98.88 95 ALA A CA 1
ATOM 736 C C . ALA A 1 95 ? 20.766 -3.316 -7.793 1 98.88 95 ALA A C 1
ATOM 738 O O . ALA A 1 95 ? 20.922 -3.652 -8.969 1 98.88 95 ALA A O 1
ATOM 739 N N . SER A 1 96 ? 21.594 -3.623 -6.824 1 98.75 96 SER A N 1
ATOM 740 C CA . SER A 1 96 ? 22.766 -4.457 -7.086 1 98.75 96 SER A CA 1
ATOM 741 C C . SER A 1 96 ? 22.359 -5.848 -7.562 1 98.75 96 SER A C 1
ATOM 743 O O . SER A 1 96 ? 22.938 -6.383 -8.508 1 98.75 96 SER A O 1
ATOM 745 N N . PHE A 1 97 ? 21.406 -6.441 -6.93 1 98.62 97 PHE A N 1
ATOM 746 C CA . PHE A 1 97 ? 20.938 -7.785 -7.25 1 98.62 97 PHE A CA 1
ATOM 747 C C . PHE A 1 97 ? 20.422 -7.848 -8.68 1 98.62 97 PHE A C 1
ATOM 749 O O . PHE A 1 97 ? 20.656 -8.828 -9.391 1 98.62 97 PHE A O 1
ATOM 756 N N . TYR A 1 98 ? 19.719 -6.762 -9.18 1 98 98 TYR A N 1
ATOM 757 C CA . TYR A 1 98 ? 19.156 -6.699 -10.523 1 98 98 TYR A CA 1
ATOM 758 C C . TYR A 1 98 ? 20.156 -6.066 -11.492 1 98 98 TYR A C 1
ATOM 760 O O . TYR A 1 98 ? 19.891 -5.973 -12.695 1 98 98 TYR A O 1
ATOM 768 N N . GLU A 1 99 ? 21.297 -5.641 -10.93 1 98.19 99 GLU A N 1
ATOM 769 C CA . GLU A 1 99 ? 22.328 -5.012 -11.742 1 98.19 99 GLU A CA 1
ATOM 770 C C . GLU A 1 99 ? 21.781 -3.799 -12.492 1 98.19 99 GLU A C 1
ATOM 772 O O . GLU A 1 99 ? 21.953 -3.688 -13.711 1 98.19 99 GLU A O 1
ATOM 777 N N . THR A 1 100 ? 21.109 -2.943 -11.773 1 98.56 100 THR A N 1
ATOM 778 C CA . THR A 1 100 ? 20.609 -1.675 -12.289 1 98.56 100 THR A CA 1
ATOM 779 C C . THR A 1 100 ? 21.25 -0.5 -11.555 1 98.56 100 THR A C 1
ATOM 781 O O . THR A 1 100 ? 21.984 -0.692 -10.578 1 98.56 100 THR A O 1
ATOM 784 N N . ASP A 1 101 ? 21 0.738 -12.047 1 98.62 101 ASP A N 1
ATOM 785 C CA . ASP A 1 101 ? 21.609 1.922 -11.438 1 98.62 101 ASP A CA 1
ATOM 786 C C . ASP A 1 101 ? 21.062 2.154 -10.031 1 98.62 101 ASP A C 1
ATOM 788 O O . ASP A 1 101 ? 21.812 2.545 -9.133 1 98.62 101 ASP A O 1
ATOM 792 N N . ASP A 1 102 ? 19.781 1.952 -9.82 1 98.62 102 ASP A N 1
ATOM 793 C CA . ASP A 1 102 ? 19.125 2.262 -8.547 1 98.62 102 ASP A CA 1
ATOM 794 C C . ASP A 1 102 ? 17.781 1.553 -8.438 1 98.62 102 ASP A C 1
ATOM 796 O O . ASP A 1 102 ? 17.391 0.803 -9.328 1 98.62 102 ASP A O 1
ATOM 800 N N . CYS A 1 103 ? 17.203 1.705 -7.355 1 98.81 103 CYS A N 1
ATOM 801 C CA . CYS A 1 103 ? 15.938 1.081 -7.012 1 98.81 103 CYS A CA 1
ATOM 802 C C . CYS A 1 103 ? 15.156 1.938 -6.02 1 98.81 103 CYS A C 1
ATOM 804 O O . CYS A 1 103 ? 15.75 2.641 -5.203 1 98.81 103 CYS A O 1
ATOM 806 N N . VAL A 1 104 ? 13.844 1.962 -6.137 1 98.62 104 VAL A N 1
ATOM 807 C CA . VAL A 1 104 ? 12.977 2.645 -5.176 1 98.62 104 VAL A CA 1
ATOM 808 C C . VAL A 1 104 ? 11.93 1.677 -4.645 1 98.62 104 VAL A C 1
ATOM 810 O O . VAL A 1 104 ? 11.328 0.919 -5.414 1 98.62 104 VAL A O 1
ATOM 813 N N . ALA A 1 105 ? 11.766 1.672 -3.334 1 98.69 105 ALA A N 1
ATOM 814 C CA . ALA A 1 105 ? 10.828 0.763 -2.686 1 98.69 105 ALA A CA 1
ATOM 815 C C . ALA A 1 105 ? 9.562 1.499 -2.258 1 98.69 105 ALA A C 1
ATOM 817 O O . ALA A 1 105 ? 9.617 2.658 -1.838 1 98.69 105 ALA A O 1
ATOM 818 N N . PHE A 1 106 ? 8.438 0.879 -2.385 1 98.5 106 PHE A N 1
ATOM 819 C CA . PHE A 1 106 ? 7.117 1.361 -2.014 1 98.5 106 PHE A CA 1
ATOM 820 C C . PHE A 1 106 ? 6.52 0.505 -0.902 1 98.5 106 PHE A C 1
ATOM 822 O O . PHE A 1 106 ? 7.098 -0.514 -0.519 1 98.5 106 PHE A O 1
ATOM 829 N N . VAL A 1 107 ? 5.355 0.838 -0.403 1 98.19 107 VAL A N 1
ATOM 830 C CA . VAL A 1 107 ? 4.824 0.21 0.802 1 98.19 107 VAL A CA 1
ATOM 831 C C . VAL A 1 107 ? 3.895 -0.939 0.419 1 98.19 107 VAL A C 1
ATOM 833 O O . VAL A 1 107 ? 3.471 -1.716 1.278 1 98.19 107 VAL A O 1
ATOM 836 N N . SER A 1 108 ? 3.551 -1.06 -0.866 1 97.75 108 SER A N 1
ATOM 837 C CA . SER A 1 108 ? 2.615 -2.07 -1.347 1 97.75 108 SER A CA 1
ATOM 838 C C . SER A 1 108 ? 3.023 -2.592 -2.721 1 97.75 108 SER A C 1
ATOM 840 O O . SER A 1 108 ? 3.361 -1.811 -3.611 1 97.75 108 SER A O 1
ATOM 842 N N . GLY A 1 109 ? 3.002 -3.916 -2.859 1 98.06 109 GLY A N 1
ATOM 843 C CA . GLY A 1 109 ? 3.291 -4.477 -4.168 1 98.06 109 GLY A CA 1
ATOM 844 C C . GLY A 1 109 ? 2.266 -4.094 -5.219 1 98.06 109 GLY A C 1
ATOM 845 O O . GLY A 1 109 ? 2.619 -3.557 -6.27 1 98.06 109 GLY A O 1
ATOM 846 N N . HIS A 1 110 ? 0.978 -4.34 -4.938 1 98.31 110 HIS A N 1
ATOM 847 C CA . HIS A 1 110 ? -0.112 -3.998 -5.844 1 98.31 110 HIS A CA 1
ATOM 848 C C . HIS A 1 110 ? -0.074 -2.521 -6.223 1 98.31 110 HIS A C 1
ATOM 850 O O . HIS A 1 110 ? -0.135 -2.176 -7.402 1 98.31 110 HIS A O 1
ATOM 856 N N . ALA A 1 111 ? 0.129 -1.649 -5.258 1 98.38 111 ALA A N 1
ATOM 857 C CA . ALA A 1 111 ? 0.083 -0.206 -5.48 1 98.38 111 ALA A CA 1
ATOM 858 C C . ALA A 1 111 ? 1.308 0.268 -6.258 1 98.38 111 ALA A C 1
ATOM 860 O O . ALA A 1 111 ? 1.292 1.347 -6.855 1 98.38 111 ALA A O 1
ATOM 861 N N . THR A 1 112 ? 2.387 -0.498 -6.191 1 98.75 112 THR A N 1
ATOM 862 C CA . THR A 1 112 ? 3.57 -0.133 -6.961 1 98.75 112 THR A CA 1
ATOM 863 C C . THR A 1 112 ? 3.254 -0.09 -8.453 1 98.75 112 THR A C 1
ATOM 865 O O . THR A 1 112 ? 3.5 0.919 -9.117 1 98.75 112 THR A O 1
ATOM 868 N N . ASN A 1 113 ? 2.658 -1.162 -9.008 1 98.81 113 ASN A N 1
ATOM 869 C CA . ASN A 1 113 ? 2.268 -1.162 -10.414 1 98.81 113 ASN A CA 1
ATOM 870 C C . ASN A 1 113 ? 1.27 -0.048 -10.719 1 98.81 113 ASN A C 1
ATOM 872 O O . ASN A 1 113 ? 1.404 0.653 -11.719 1 98.81 113 ASN A O 1
ATOM 876 N N . VAL A 1 114 ? 0.286 0.078 -9.781 1 98.75 114 VAL A N 1
ATOM 877 C CA . VAL A 1 114 ? -0.777 1.052 -10.008 1 98.75 114 VAL A CA 1
ATOM 878 C C . VAL A 1 114 ? -0.179 2.453 -10.117 1 98.75 114 VAL A C 1
ATOM 880 O O . VAL A 1 114 ? -0.445 3.172 -11.086 1 98.75 114 VAL A O 1
ATOM 883 N N . THR A 1 115 ? 0.645 2.834 -9.164 1 98.38 115 THR A N 1
ATOM 884 C CA . THR A 1 115 ? 1.147 4.203 -9.102 1 98.38 115 THR A CA 1
ATOM 885 C C . THR A 1 115 ? 2.223 4.434 -10.156 1 98.38 115 THR A C 1
ATOM 887 O O . THR A 1 115 ? 2.311 5.523 -10.734 1 98.38 115 THR A O 1
ATOM 890 N N . VAL A 1 116 ? 3.074 3.475 -10.453 1 98.62 116 VAL A N 1
ATOM 891 C CA . VAL A 1 116 ? 4.188 3.646 -11.383 1 98.62 116 VAL A CA 1
ATOM 892 C C . VAL A 1 116 ? 3.654 3.777 -12.805 1 98.62 116 VAL A C 1
ATOM 894 O O . VAL A 1 116 ? 3.99 4.727 -13.516 1 98.62 116 VAL A O 1
ATOM 897 N N . ILE A 1 117 ? 2.801 2.861 -13.227 1 98.75 117 ILE A N 1
ATOM 898 C CA . ILE A 1 117 ? 2.219 2.943 -14.562 1 98.75 117 ILE A CA 1
ATOM 899 C C . ILE A 1 117 ? 1.333 4.184 -14.664 1 98.75 117 ILE A C 1
ATOM 901 O O . ILE A 1 117 ? 1.403 4.926 -15.648 1 98.75 117 ILE A O 1
ATOM 905 N N . GLY A 1 118 ? 0.584 4.422 -13.625 1 98.12 118 GLY A N 1
ATOM 906 C CA . GLY A 1 118 ? -0.348 5.539 -13.594 1 98.12 118 GLY A CA 1
ATOM 907 C C . GLY A 1 118 ? 0.338 6.891 -13.672 1 98.12 118 GLY A C 1
ATOM 908 O O . GLY A 1 118 ? -0.256 7.867 -14.133 1 98.12 118 GLY A O 1
ATOM 909 N N . SER A 1 119 ? 1.532 6.945 -13.188 1 96.12 119 SER A N 1
ATOM 910 C CA . SER A 1 119 ? 2.193 8.242 -13.109 1 96.12 119 SER A CA 1
ATOM 911 C C . SER A 1 119 ? 3.145 8.453 -14.281 1 96.12 119 SER A C 1
ATOM 913 O O . SER A 1 119 ? 3.389 9.586 -14.695 1 96.12 119 SER A O 1
ATOM 915 N N . LEU A 1 120 ? 3.67 7.418 -14.875 1 97.38 120 LEU A N 1
ATOM 916 C CA . LEU A 1 120 ? 4.68 7.539 -15.922 1 97.38 120 LEU A CA 1
ATOM 917 C C . LEU A 1 120 ? 4.023 7.746 -17.281 1 97.38 120 LEU A C 1
ATOM 919 O O . LEU A 1 120 ? 4.645 8.289 -18.203 1 97.38 120 LEU A O 1
ATOM 923 N N . PHE A 1 121 ? 2.789 7.289 -17.469 1 97.81 121 PHE A N 1
ATOM 924 C CA . PHE A 1 121 ? 2.119 7.344 -18.766 1 97.81 121 PHE A CA 1
ATOM 925 C C . PHE A 1 121 ? 0.806 8.109 -18.656 1 97.81 121 PHE A C 1
ATOM 927 O O . PHE A 1 121 ? 0.346 8.414 -17.562 1 97.81 121 PHE A O 1
ATOM 934 N N . GLY A 1 122 ? 0.234 8.438 -19.75 1 97.12 122 GLY A N 1
ATOM 935 C CA . GLY A 1 122 ? -0.979 9.234 -19.781 1 97.12 122 GLY A CA 1
ATOM 936 C C . GLY A 1 122 ? -1.642 9.258 -21.156 1 97.12 122 GLY A C 1
ATOM 937 O O . GLY A 1 122 ? -1.29 8.469 -22.031 1 97.12 122 GLY A O 1
ATOM 938 N N . PRO A 1 123 ? -2.682 10.188 -21.266 1 96.88 123 PRO A N 1
ATOM 939 C CA . PRO A 1 123 ? -3.314 10.328 -22.578 1 96.88 123 PRO A CA 1
ATOM 940 C C . PRO A 1 123 ? -2.301 10.547 -23.703 1 96.88 123 PRO A C 1
ATOM 942 O O . PRO A 1 123 ? -1.362 11.328 -23.547 1 96.88 123 PRO A O 1
ATOM 945 N N . GLY A 1 124 ? -2.42 9.82 -24.828 1 98.12 124 GLY A N 1
ATOM 946 C CA . GLY A 1 124 ? -1.491 9.875 -25.938 1 98.12 124 GLY A CA 1
ATOM 947 C C . GLY A 1 124 ? -0.476 8.75 -25.938 1 98.12 124 GLY A C 1
ATOM 948 O O . GLY A 1 124 ? 0.263 8.57 -26.906 1 98.12 124 GLY A O 1
ATOM 949 N N . ASP A 1 125 ? -0.506 7.945 -24.844 1 98.56 125 ASP A N 1
ATOM 950 C CA . ASP A 1 125 ? 0.361 6.777 -24.734 1 98.56 125 ASP A CA 1
ATOM 951 C C . ASP A 1 125 ? -0.443 5.484 -24.844 1 98.56 125 ASP A C 1
ATOM 953 O O . ASP A 1 125 ? -1.676 5.512 -24.859 1 98.56 125 ASP A O 1
ATOM 957 N N . LEU A 1 126 ? 0.289 4.355 -25.016 1 98.81 126 LEU A N 1
ATOM 958 C CA . LEU A 1 126 ? -0.314 3.029 -25.109 1 98.81 126 LEU A CA 1
ATOM 959 C C . LEU A 1 126 ? 0.345 2.059 -24.141 1 98.81 126 LEU A C 1
ATOM 961 O O . LEU A 1 126 ? 1.574 1.986 -24.062 1 98.81 126 LEU A O 1
ATOM 965 N N . ILE A 1 127 ? -0.456 1.452 -23.375 1 98.88 127 ILE A N 1
ATOM 966 C CA . ILE A 1 127 ? 0.006 0.346 -22.547 1 98.88 127 ILE A CA 1
ATOM 967 C C . ILE A 1 127 ? -0.494 -0.977 -23.125 1 98.88 127 ILE A C 1
ATOM 969 O O . ILE A 1 127 ? -1.703 -1.206 -23.203 1 98.88 127 ILE A O 1
ATOM 973 N N . VAL A 1 128 ? 0.414 -1.849 -23.547 1 98.88 128 VAL A N 1
ATOM 974 C CA . VAL A 1 128 ? 0.103 -3.182 -24.062 1 98.88 128 VAL A CA 1
ATOM 975 C C . VAL A 1 128 ? 0.541 -4.234 -23.047 1 98.88 128 VAL A C 1
ATOM 977 O O . VAL A 1 128 ? 1.703 -4.262 -22.625 1 98.88 128 VAL A O 1
ATOM 980 N N . HIS A 1 129 ? -0.385 -5.027 -22.609 1 98.81 129 HIS A N 1
ATOM 981 C CA . HIS A 1 129 ? -0.031 -5.996 -21.562 1 98.81 129 HIS A CA 1
ATOM 982 C C . HIS A 1 129 ? -0.504 -7.398 -21.938 1 98.81 129 HIS A C 1
ATOM 984 O O . HIS A 1 129 ? -1.445 -7.551 -22.719 1 98.81 129 HIS A O 1
ATOM 990 N N . ASP A 1 130 ? 0.137 -8.391 -21.453 1 98.69 130 ASP A N 1
ATOM 991 C CA . ASP A 1 130 ? -0.273 -9.781 -21.594 1 98.69 130 ASP A CA 1
ATOM 992 C C . ASP A 1 130 ? -1.699 -9.992 -21.094 1 98.69 130 ASP A C 1
ATOM 994 O O . ASP A 1 130 ? -2.102 -9.398 -20.094 1 98.69 130 ASP A O 1
ATOM 998 N N . ALA A 1 131 ? -2.432 -10.898 -21.703 1 97.12 131 ALA A N 1
ATOM 999 C CA . ALA A 1 131 ? -3.828 -11.148 -21.375 1 97.12 131 ALA A CA 1
ATOM 1000 C C . ALA A 1 131 ? -3.961 -11.633 -19.922 1 97.12 131 ALA A C 1
ATOM 1002 O O . ALA A 1 131 ? -5.008 -11.453 -19.297 1 97.12 131 ALA A O 1
ATOM 1003 N N . LEU A 1 132 ? -2.916 -12.195 -19.375 1 95.5 132 LEU A N 1
ATOM 1004 C CA . LEU A 1 132 ? -2.988 -12.742 -18.031 1 95.5 132 LEU A CA 1
ATOM 1005 C C . LEU A 1 132 ? -2.186 -11.891 -17.062 1 95.5 132 LEU A C 1
ATOM 1007 O O . LEU A 1 132 ? -1.772 -12.367 -16 1 95.5 132 LEU A O 1
ATOM 1011 N N . ALA A 1 133 ? -1.958 -10.625 -17.438 1 96.75 133 ALA A N 1
ATOM 1012 C CA . ALA A 1 133 ? -1.237 -9.695 -16.562 1 96.75 133 ALA A CA 1
ATOM 1013 C C . ALA A 1 133 ? -1.972 -9.508 -15.25 1 96.75 133 ALA A C 1
ATOM 1015 O O . ALA A 1 133 ? -3.205 -9.484 -15.211 1 96.75 133 ALA A O 1
ATOM 1016 N N . HIS A 1 134 ? -1.245 -9.406 -14.172 1 96.75 134 HIS A N 1
ATOM 1017 C CA . HIS A 1 134 ? -1.79 -9.172 -12.836 1 96.75 134 HIS A CA 1
ATOM 1018 C C . HIS A 1 134 ? -2.711 -7.957 -12.82 1 96.75 134 HIS A C 1
ATOM 1020 O O . HIS A 1 134 ? -2.459 -6.977 -13.523 1 96.75 134 HIS A O 1
ATOM 1026 N N . ASN A 1 135 ? -3.703 -7.977 -12.008 1 96.38 135 ASN A N 1
ATOM 1027 C CA . ASN A 1 135 ? -4.707 -6.922 -11.891 1 96.38 135 ASN A CA 1
ATOM 1028 C C . ASN A 1 135 ? -4.066 -5.555 -11.68 1 96.38 135 ASN A C 1
ATOM 1030 O O . ASN A 1 135 ? -4.57 -4.547 -12.18 1 96.38 135 ASN A O 1
ATOM 1034 N N . SER A 1 136 ? -2.994 -5.477 -10.906 1 98.25 136 SER A N 1
ATOM 1035 C CA . SER A 1 136 ? -2.357 -4.207 -10.578 1 98.25 136 SER A CA 1
ATOM 1036 C C . SER A 1 136 ? -1.855 -3.496 -11.828 1 98.25 136 SER A C 1
ATOM 1038 O O . SER A 1 136 ? -1.838 -2.266 -11.883 1 98.25 136 SER A O 1
ATOM 1040 N N . ILE A 1 137 ? -1.39 -4.223 -12.844 1 98.62 137 ILE A N 1
ATOM 1041 C CA . ILE A 1 137 ? -0.953 -3.637 -14.109 1 98.62 137 ILE A CA 1
ATOM 1042 C C . ILE A 1 137 ? -2.146 -3.02 -14.828 1 98.62 137 ILE A C 1
ATOM 1044 O O . ILE A 1 137 ? -2.061 -1.9 -15.336 1 98.62 137 ILE A O 1
ATOM 1048 N N . VAL A 1 138 ? -3.254 -3.723 -14.805 1 98.06 138 VAL A N 1
ATOM 1049 C CA . VAL A 1 138 ? -4.477 -3.26 -15.453 1 98.06 138 VAL A CA 1
ATOM 1050 C C . VAL A 1 138 ? -4.988 -1.999 -14.75 1 98.06 138 VAL A C 1
ATOM 1052 O O . VAL A 1 138 ? -5.355 -1.023 -15.414 1 98.06 138 VAL A O 1
ATOM 1055 N N . GLN A 1 139 ? -4.965 -2.033 -13.438 1 98.31 139 GLN A N 1
ATOM 1056 C CA . GLN A 1 139 ? -5.391 -0.872 -12.664 1 98.31 139 GLN A CA 1
ATOM 1057 C C . GLN A 1 139 ? -4.504 0.335 -12.953 1 98.31 139 GLN A C 1
ATOM 1059 O O . GLN A 1 139 ? -4.992 1.462 -13.055 1 98.31 139 GLN A O 1
ATOM 1064 N N . GLY A 1 140 ? -3.201 0.095 -12.969 1 98.75 140 GLY A N 1
ATOM 1065 C CA . GLY A 1 140 ? -2.293 1.179 -13.305 1 98.75 140 GLY A CA 1
ATOM 1066 C C . GLY A 1 140 ? -2.561 1.775 -14.68 1 98.75 140 GLY A C 1
ATOM 1067 O O . GLY A 1 140 ? -2.525 2.996 -14.844 1 98.75 140 GLY A O 1
ATOM 1068 N N . ALA A 1 141 ? -2.787 0.916 -15.672 1 98.56 141 ALA A N 1
ATOM 1069 C CA . ALA A 1 141 ? -3.115 1.384 -17.016 1 98.56 141 ALA A CA 1
ATOM 1070 C C . ALA A 1 141 ? -4.371 2.25 -17 1 98.56 141 ALA A C 1
ATOM 1072 O O . ALA A 1 141 ? -4.418 3.299 -17.656 1 98.56 141 ALA A O 1
ATOM 1073 N N . GLN A 1 142 ? -5.367 1.822 -16.297 1 98 142 GLN A N 1
ATOM 1074 C CA . GLN A 1 142 ? -6.609 2.578 -16.172 1 98 142 GLN A CA 1
ATOM 1075 C C . GLN A 1 142 ? -6.371 3.938 -15.523 1 98 142 GLN A C 1
ATOM 1077 O O . GLN A 1 142 ? -6.871 4.957 -16 1 98 142 GLN A O 1
ATOM 1082 N N . LEU A 1 143 ? -5.629 3.938 -14.477 1 98.38 143 LEU A N 1
ATOM 1083 C CA . LEU A 1 143 ? -5.336 5.168 -13.75 1 98.38 143 LEU A CA 1
ATOM 1084 C C . LEU A 1 143 ? -4.598 6.16 -14.641 1 98.38 143 LEU A C 1
ATOM 1086 O O . LEU A 1 143 ? -4.793 7.371 -14.531 1 98.38 143 LEU A O 1
ATOM 1090 N N . SER A 1 144 ? -3.748 5.711 -15.523 1 97.62 144 SER A N 1
ATOM 1091 C CA . SER A 1 144 ? -2.889 6.551 -16.359 1 97.62 144 SER A CA 1
ATOM 1092 C C . SER A 1 144 ? -3.707 7.359 -17.359 1 97.62 144 SER A C 1
ATOM 1094 O O . SER A 1 144 ? -3.271 8.422 -17.812 1 97.62 144 SER A O 1
ATOM 1096 N N . GLY A 1 145 ? -4.852 6.832 -17.734 1 97.12 145 GLY A N 1
ATOM 1097 C CA . GLY A 1 145 ? -5.617 7.434 -18.812 1 97.12 145 GLY A CA 1
ATOM 1098 C C . GLY A 1 145 ? -5.09 7.082 -20.188 1 97.12 145 GLY A C 1
ATOM 1099 O O . GLY A 1 145 ? -5.656 7.496 -21.203 1 97.12 145 GLY A O 1
ATOM 1100 N N . ALA A 1 146 ? -4.02 6.316 -20.281 1 98.19 146 ALA A N 1
ATOM 1101 C CA . ALA A 1 146 ? -3.5 5.832 -21.547 1 98.19 146 ALA A CA 1
ATOM 1102 C C . ALA A 1 146 ? -4.438 4.797 -22.172 1 98.19 146 ALA A C 1
ATOM 1104 O O . ALA A 1 146 ? -5.27 4.211 -21.469 1 98.19 146 ALA A O 1
ATOM 1105 N N . LYS A 1 147 ? -4.285 4.633 -23.516 1 98.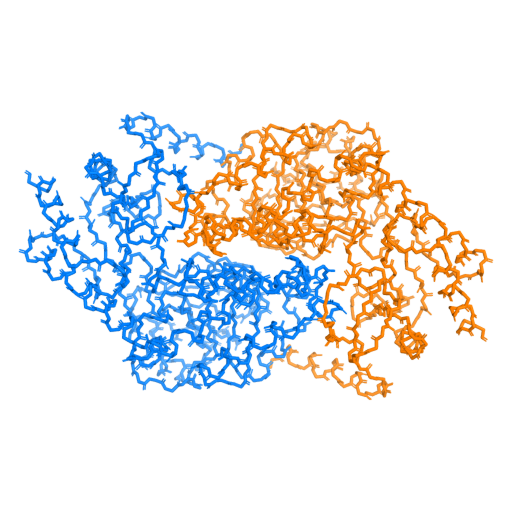5 147 LYS A N 1
ATOM 1106 C CA . LYS A 1 147 ? -4.961 3.502 -24.141 1 98.5 147 LYS A CA 1
ATOM 1107 C C . LYS A 1 147 ? -4.375 2.178 -23.656 1 98.5 147 LYS A C 1
ATOM 1109 O O . LYS A 1 147 ? -3.164 2.061 -23.469 1 98.5 147 LYS A O 1
ATOM 1114 N N . ARG A 1 148 ? -5.23 1.27 -23.375 1 98.56 148 ARG A N 1
ATOM 1115 C CA . ARG A 1 148 ? -4.812 -0.054 -22.922 1 98.56 148 ARG A CA 1
ATOM 1116 C C . ARG A 1 148 ? -5.246 -1.131 -23.922 1 98.56 148 ARG A C 1
ATOM 1118 O O . ARG A 1 148 ? -6.422 -1.209 -24.281 1 98.56 148 ARG A O 1
ATOM 1125 N N . LEU A 1 149 ? -4.344 -1.962 -24.375 1 98.62 149 LEU A N 1
ATOM 1126 C CA . LEU A 1 149 ? -4.637 -3.109 -25.219 1 98.62 149 LEU A CA 1
ATOM 1127 C C . LEU A 1 149 ? -3.994 -4.379 -24.672 1 98.62 149 LEU A C 1
ATOM 1129 O O . LEU A 1 149 ? -2.893 -4.332 -24.109 1 98.62 149 LEU A O 1
ATOM 1133 N N . GLY A 1 150 ? -4.676 -5.453 -24.828 1 98.44 150 GLY A N 1
ATOM 1134 C CA . GLY A 1 150 ? -4.109 -6.75 -24.484 1 98.44 150 GLY A CA 1
ATOM 1135 C C . GLY A 1 150 ? -3.633 -7.535 -25.703 1 98.44 150 GLY A C 1
ATOM 1136 O O . GLY A 1 150 ? -4.059 -7.27 -26.828 1 98.44 150 GLY A O 1
ATOM 1137 N N . PHE A 1 151 ? -2.693 -8.383 -25.5 1 98.62 151 PHE A N 1
ATOM 1138 C CA . PHE A 1 151 ? -2.332 -9.383 -26.5 1 98.62 151 PHE A CA 1
ATOM 1139 C C . PHE A 1 151 ? -2.43 -10.789 -25.922 1 98.62 151 PHE A C 1
ATOM 1141 O O . PHE A 1 151 ? -2.418 -10.969 -24.688 1 98.62 151 PHE A O 1
ATOM 1148 N N . ALA A 1 152 ? -2.527 -11.773 -26.797 1 98.38 152 ALA A N 1
ATOM 1149 C CA . ALA A 1 152 ? -2.721 -13.156 -26.359 1 98.38 152 ALA A CA 1
ATOM 1150 C C . ALA A 1 152 ? -1.572 -13.617 -25.469 1 98.38 152 ALA A C 1
ATOM 1152 O O . ALA A 1 152 ? -0.411 -13.289 -25.719 1 98.38 152 ALA A O 1
ATOM 1153 N N . HIS A 1 153 ? -1.869 -14.414 -24.484 1 97.81 153 HIS A N 1
ATOM 1154 C CA . HIS A 1 153 ? -0.946 -14.828 -23.422 1 97.81 153 HIS A CA 1
ATOM 1155 C C . HIS A 1 153 ? 0.306 -15.469 -24.016 1 97.81 153 HIS A C 1
ATOM 1157 O O . HIS A 1 153 ? 0.213 -16.422 -24.797 1 97.81 153 HIS A O 1
ATOM 1163 N N . ASN A 1 154 ? 1.44 -14.898 -23.625 1 98.12 154 ASN A N 1
ATOM 1164 C CA . ASN A 1 154 ? 2.77 -15.367 -24 1 98.12 154 ASN A CA 1
ATOM 1165 C C . ASN A 1 154 ? 2.938 -15.43 -25.516 1 98.12 154 ASN A C 1
ATOM 1167 O O . ASN A 1 154 ? 3.764 -16.188 -26.031 1 98.12 154 ASN A O 1
ATOM 1171 N N . ASP A 1 155 ? 2.129 -14.688 -26.25 1 98.62 155 ASP A N 1
ATOM 1172 C CA . ASP A 1 155 ? 2.18 -14.68 -27.703 1 98.62 155 ASP A CA 1
ATOM 1173 C C . ASP A 1 155 ? 2.916 -13.445 -28.234 1 98.62 155 ASP A C 1
ATOM 1175 O O . ASP A 1 155 ? 2.287 -12.484 -28.672 1 98.62 155 ASP A O 1
ATOM 1179 N N . TRP A 1 156 ? 4.199 -13.57 -28.266 1 98.69 156 TRP A N 1
ATOM 1180 C CA . TRP A 1 156 ? 5.02 -12.445 -28.688 1 98.69 156 TRP A CA 1
ATOM 1181 C C . TRP A 1 156 ? 4.766 -12.109 -30.156 1 98.69 156 TRP A C 1
ATOM 1183 O O . TRP A 1 156 ? 4.934 -10.961 -30.578 1 98.69 156 TRP A O 1
ATOM 1193 N N . ARG A 1 157 ? 4.324 -13.062 -31 1 98.69 157 ARG A N 1
ATOM 1194 C CA . ARG A 1 157 ? 3.996 -12.773 -32.375 1 98.69 157 ARG A CA 1
ATOM 1195 C C . ARG A 1 157 ? 2.775 -11.867 -32.5 1 98.69 157 ARG A C 1
ATOM 1197 O O . ARG A 1 157 ? 2.74 -10.953 -33.312 1 98.69 157 ARG A O 1
ATOM 1204 N N . ALA A 1 158 ? 1.812 -12.188 -31.656 1 98.81 158 ALA A N 1
ATOM 1205 C CA . ALA A 1 158 ? 0.62 -11.344 -31.609 1 98.81 158 ALA A CA 1
ATOM 1206 C C . ALA A 1 158 ? 0.967 -9.922 -31.172 1 98.81 158 ALA A C 1
ATOM 1208 O O . ALA A 1 158 ? 0.416 -8.953 -31.688 1 98.81 158 ALA A O 1
ATOM 1209 N N . LEU A 1 159 ? 1.829 -9.812 -30.188 1 98.88 159 LEU A N 1
ATOM 1210 C CA . LEU A 1 159 ? 2.289 -8.5 -29.734 1 98.88 159 LEU A CA 1
ATOM 1211 C C . LEU A 1 159 ? 2.982 -7.75 -30.859 1 98.88 159 LEU A C 1
ATOM 1213 O O . LEU A 1 159 ? 2.711 -6.566 -31.078 1 98.88 159 LEU A O 1
ATOM 1217 N N . ASP A 1 160 ? 3.85 -8.438 -31.547 1 98.81 160 ASP A N 1
ATOM 1218 C CA . ASP A 1 160 ? 4.59 -7.828 -32.625 1 98.81 160 ASP A CA 1
ATOM 1219 C C . ASP A 1 160 ? 3.643 -7.312 -33.719 1 98.81 160 ASP A C 1
ATOM 1221 O O . ASP A 1 160 ? 3.799 -6.188 -34.219 1 98.81 160 ASP A O 1
ATOM 1225 N N . ALA A 1 161 ? 2.715 -8.125 -34.094 1 98.81 161 ALA A N 1
ATOM 1226 C CA . ALA A 1 161 ? 1.732 -7.754 -35.125 1 98.81 161 ALA A CA 1
ATOM 1227 C C . ALA A 1 161 ? 0.9 -6.555 -34.656 1 98.81 161 ALA A C 1
ATOM 1229 O O . ALA A 1 161 ? 0.612 -5.656 -35.469 1 98.81 161 ALA A O 1
ATOM 1230 N N . LEU A 1 162 ? 0.493 -6.641 -33.438 1 98.81 162 LEU A N 1
ATOM 1231 C CA . LEU A 1 162 ? -0.289 -5.547 -32.875 1 98.81 162 LEU A CA 1
ATOM 1232 C C . LEU A 1 162 ? 0.48 -4.234 -32.938 1 98.81 162 LEU A C 1
ATOM 1234 O O . LEU A 1 162 ? -0.061 -3.219 -33.375 1 98.81 162 LEU A O 1
ATOM 1238 N N . LEU A 1 163 ? 1.701 -4.195 -32.5 1 98.75 163 LEU A N 1
ATOM 1239 C CA . LEU A 1 163 ? 2.51 -2.982 -32.469 1 98.75 163 LEU A CA 1
ATOM 1240 C C . LEU A 1 163 ? 2.814 -2.502 -33.906 1 98.75 163 LEU A C 1
ATOM 1242 O O . LEU A 1 163 ? 2.893 -1.297 -34.156 1 98.75 163 LEU A O 1
ATOM 1246 N N . ALA A 1 164 ? 3.016 -3.457 -34.812 1 98.56 164 ALA A N 1
ATOM 1247 C CA . ALA A 1 164 ? 3.23 -3.08 -36.188 1 98.56 164 ALA A CA 1
ATOM 1248 C C . ALA A 1 164 ? 2.061 -2.26 -36.719 1 98.56 164 ALA A C 1
ATOM 1250 O O . ALA A 1 164 ? 2.25 -1.353 -37.531 1 98.56 164 ALA A O 1
ATOM 1251 N N . ARG A 1 165 ? 0.967 -2.564 -36.219 1 98.44 165 ARG A N 1
ATOM 1252 C CA . ARG A 1 165 ? -0.251 -1.925 -36.688 1 98.44 165 ARG A CA 1
ATOM 1253 C C . ARG A 1 165 ? -0.457 -0.565 -36.031 1 98.44 165 ARG A C 1
ATOM 1255 O O . ARG A 1 165 ? -0.901 0.385 -36.688 1 98.44 165 ARG A O 1
ATOM 1262 N N . VAL A 1 166 ? -0.054 -0.389 -34.719 1 98.38 166 VAL A N 1
ATOM 1263 C CA . VAL A 1 166 ? -0.62 0.754 -34 1 98.38 166 VAL A CA 1
ATOM 1264 C C . VAL A 1 166 ? 0.505 1.621 -33.438 1 98.38 166 VAL A C 1
ATOM 1266 O O . VAL A 1 166 ? 0.266 2.746 -33 1 98.38 166 VAL A O 1
ATOM 1269 N N . ARG A 1 167 ? 1.695 1.195 -33.438 1 97.88 167 ARG A N 1
ATOM 1270 C CA . ARG A 1 167 ? 2.781 1.821 -32.688 1 97.88 167 ARG A CA 1
ATOM 1271 C C . ARG A 1 167 ? 2.9 3.303 -33.031 1 97.88 167 ARG A C 1
ATOM 1273 O O . ARG A 1 167 ? 3.16 4.129 -32.156 1 97.88 167 ARG A O 1
ATOM 1280 N N . ARG A 1 168 ? 2.707 3.75 -34.219 1 97.44 168 ARG A N 1
ATOM 1281 C CA . ARG A 1 168 ? 2.963 5.098 -34.719 1 97.44 168 ARG A CA 1
ATOM 1282 C C . ARG A 1 168 ? 1.881 6.066 -34.25 1 97.44 168 ARG A C 1
ATOM 1284 O O . ARG A 1 168 ? 2.053 7.285 -34.344 1 97.44 168 ARG A O 1
ATOM 1291 N N . GLU A 1 169 ? 0.86 5.531 -33.719 1 98.31 169 GLU A N 1
ATOM 1292 C CA . GLU A 1 169 ? -0.263 6.359 -33.281 1 98.31 169 GLU A CA 1
ATOM 1293 C C . GLU A 1 169 ? -0.043 6.902 -31.891 1 98.31 169 GLU A C 1
ATOM 1295 O O . GLU A 1 169 ? -0.797 7.758 -31.422 1 98.31 169 GLU A O 1
ATOM 1300 N N . TYR A 1 170 ? 1.01 6.469 -31.219 1 98.38 170 TYR A N 1
ATOM 1301 C CA . TYR A 1 170 ? 1.185 6.809 -29.812 1 98.38 170 TYR A CA 1
ATOM 1302 C C . TYR A 1 170 ? 2.572 7.387 -29.562 1 98.38 170 TYR A C 1
ATOM 1304 O O . TYR A 1 170 ? 3.543 6.992 -30.219 1 98.38 170 TYR A O 1
ATOM 1312 N N . ARG A 1 171 ? 2.619 8.352 -28.594 1 97.38 171 ARG A N 1
ATOM 1313 C CA . ARG A 1 171 ? 3.875 8.977 -28.203 1 97.38 171 ARG A CA 1
ATOM 1314 C C . ARG A 1 171 ? 4.805 7.977 -27.516 1 97.38 171 ARG A C 1
ATOM 1316 O O . ARG A 1 171 ? 5.949 7.805 -27.938 1 97.38 171 ARG A O 1
ATOM 1323 N N . HIS A 1 172 ? 4.379 7.324 -26.5 1 97.81 172 HIS A N 1
ATOM 1324 C CA . HIS A 1 172 ? 5.086 6.273 -25.781 1 97.81 172 HIS A CA 1
ATOM 1325 C C . HIS A 1 172 ? 4.25 4.996 -25.703 1 97.81 172 HIS A C 1
ATOM 1327 O O . HIS A 1 172 ? 3.02 5.055 -25.719 1 97.81 172 HIS A O 1
ATOM 1333 N N . VAL A 1 173 ? 4.98 3.879 -25.734 1 98.75 173 VAL A N 1
ATOM 1334 C CA . VAL A 1 173 ? 4.328 2.584 -25.578 1 98.75 173 VAL A CA 1
ATOM 1335 C C . VAL A 1 173 ? 5.023 1.784 -24.484 1 98.75 173 VAL A C 1
ATOM 1337 O O . VAL A 1 173 ? 6.254 1.7 -24.453 1 98.75 173 VAL A O 1
ATOM 1340 N N . LEU A 1 174 ? 4.246 1.247 -23.531 1 98.88 174 LEU A N 1
ATOM 1341 C CA . LEU A 1 174 ? 4.75 0.329 -22.516 1 98.88 174 LEU A CA 1
ATOM 1342 C C . LEU A 1 174 ? 4.254 -1.09 -22.766 1 98.88 174 LEU A C 1
ATOM 1344 O O . LEU A 1 174 ? 3.047 -1.323 -22.859 1 98.88 174 LEU A O 1
ATOM 1348 N N . ILE A 1 175 ? 5.195 -1.996 -22.953 1 98.94 175 ILE A N 1
ATOM 1349 C CA . ILE A 1 175 ? 4.898 -3.424 -22.906 1 98.94 175 ILE A CA 1
ATOM 1350 C C . ILE A 1 175 ? 5.043 -3.943 -21.484 1 98.94 175 ILE A C 1
ATOM 1352 O O . ILE A 1 175 ? 6.098 -3.783 -20.859 1 98.94 175 ILE A O 1
ATOM 1356 N N . ALA A 1 176 ? 3.969 -4.531 -20.938 1 98.94 176 ALA A N 1
ATOM 1357 C CA . ALA A 1 176 ? 4.016 -5.055 -19.578 1 98.94 176 ALA A CA 1
ATOM 1358 C C . ALA A 1 176 ? 3.773 -6.562 -19.547 1 98.94 176 ALA A C 1
ATOM 1360 O O . ALA A 1 176 ? 2.74 -7.039 -20.031 1 98.94 176 ALA A O 1
ATOM 1361 N N . ILE A 1 177 ? 4.695 -7.32 -19.031 1 98.88 177 ILE A N 1
ATOM 1362 C CA . ILE A 1 177 ? 4.582 -8.766 -18.875 1 98.88 177 ILE A CA 1
ATOM 1363 C C . ILE A 1 177 ? 5.051 -9.188 -17.5 1 98.88 177 ILE A C 1
ATOM 1365 O O . ILE A 1 177 ? 5.477 -8.352 -16.688 1 98.88 177 ILE A O 1
ATOM 1369 N N . GLU A 1 178 ? 4.898 -10.477 -17.141 1 98.75 178 GLU A N 1
ATOM 1370 C CA . GLU A 1 178 ? 5.383 -11.023 -15.883 1 98.75 178 GLU A CA 1
ATOM 1371 C C . GLU A 1 178 ? 6.496 -12.047 -16.125 1 98.75 178 GLU A C 1
ATOM 1373 O O . GLU A 1 178 ? 6.566 -12.656 -17.188 1 98.75 178 GLU A O 1
ATOM 1378 N N . GLY A 1 179 ? 7.375 -12.125 -15.133 1 98.75 179 GLY A N 1
ATOM 1379 C CA . GLY A 1 179 ? 8.445 -13.109 -15.242 1 98.75 179 GLY A CA 1
ATOM 1380 C C . GLY A 1 179 ? 7.961 -14.539 -15.086 1 98.75 179 GLY A C 1
ATOM 1381 O O . GLY A 1 179 ? 8.492 -15.453 -15.719 1 98.75 179 GLY A O 1
ATOM 1382 N N . LEU A 1 180 ? 7.055 -14.742 -14.188 1 98.62 180 LEU A N 1
ATOM 1383 C CA . LEU A 1 180 ? 6.367 -15.992 -13.883 1 98.62 180 LEU A CA 1
ATOM 1384 C C . LEU A 1 180 ? 4.898 -15.734 -13.555 1 98.62 180 LEU A C 1
ATOM 1386 O O . LEU A 1 180 ? 4.59 -15 -12.609 1 98.62 180 LEU A O 1
ATOM 1390 N N . TYR A 1 181 ? 4.035 -16.328 -14.398 1 97.5 181 TYR A N 1
ATOM 1391 C CA . TYR A 1 181 ? 2.619 -16.031 -14.219 1 97.5 181 TYR A CA 1
ATOM 1392 C C . TYR A 1 181 ? 2.033 -16.828 -13.062 1 97.5 181 TYR A C 1
ATOM 1394 O O . TYR A 1 181 ? 2.176 -18.047 -13.008 1 97.5 181 TYR A O 1
ATOM 1402 N 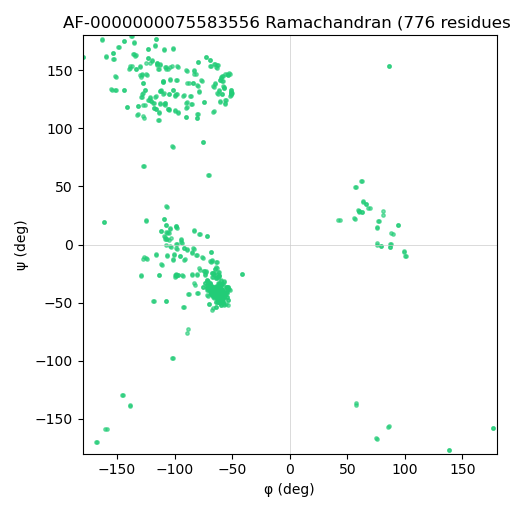N . SER A 1 182 ? 1.315 -16.172 -12.18 1 93.44 182 SER A N 1
ATOM 1403 C CA . SER A 1 182 ? 0.943 -16.656 -10.852 1 93.44 182 SER A CA 1
ATOM 1404 C C . SER A 1 182 ? -0.153 -17.719 -10.93 1 93.44 182 SER A C 1
ATOM 1406 O O . SER A 1 182 ? -0.364 -18.469 -9.977 1 93.44 182 SER A O 1
ATOM 1408 N N . MET A 1 183 ? -0.923 -17.766 -11.984 1 92.56 183 MET A N 1
ATOM 1409 C CA . MET A 1 183 ? -2.051 -18.688 -12.062 1 92.56 183 MET A CA 1
ATOM 1410 C C . MET A 1 183 ? -1.668 -19.953 -12.828 1 92.56 183 MET A C 1
ATOM 1412 O O . MET A 1 183 ? -2.162 -21.047 -12.523 1 92.56 183 MET A O 1
ATOM 1416 N N . ASP A 1 184 ? -0.67 -19.797 -13.734 1 95.25 184 ASP A N 1
ATOM 1417 C CA . ASP A 1 184 ? -0.387 -20.891 -14.656 1 95.25 184 ASP A CA 1
ATOM 1418 C C . ASP A 1 184 ? 0.992 -21.484 -14.391 1 95.25 184 ASP A C 1
ATOM 1420 O O . ASP A 1 184 ? 1.253 -22.641 -14.75 1 95.25 184 ASP A O 1
ATOM 1424 N N . GLY A 1 185 ? 1.87 -20.688 -13.844 1 97.69 185 GLY A N 1
ATOM 1425 C CA . GLY A 1 185 ? 3.217 -21.172 -13.586 1 97.69 185 GLY A CA 1
ATOM 1426 C C . GLY A 1 185 ? 4.074 -21.25 -14.828 1 97.69 185 GLY A C 1
ATOM 1427 O O . GLY A 1 185 ? 5.062 -21.984 -14.859 1 97.69 185 GLY A O 1
ATOM 1428 N N . ASP A 1 186 ? 3.641 -20.625 -15.906 1 98.44 186 ASP A N 1
ATOM 1429 C CA . ASP A 1 186 ? 4.434 -20.562 -17.125 1 98.44 186 ASP A CA 1
ATOM 1430 C C . ASP A 1 186 ? 5.129 -19.203 -17.25 1 98.44 186 ASP A C 1
ATOM 1432 O O . ASP A 1 186 ? 4.973 -18.328 -16.391 1 98.44 186 ASP A O 1
ATOM 1436 N N . LEU A 1 187 ? 6.062 -19.047 -18.172 1 98.31 187 LEU A N 1
ATOM 1437 C CA . LEU A 1 187 ? 6.867 -17.828 -18.281 1 98.31 187 LEU A CA 1
ATOM 1438 C C . LEU A 1 187 ? 7.031 -17.438 -19.75 1 98.31 187 LEU A C 1
ATOM 1440 O O . LEU A 1 187 ? 6.898 -18.266 -20.641 1 98.31 187 LEU A O 1
ATOM 1444 N N . PRO A 1 188 ? 7.238 -16.188 -20.031 1 98.56 188 PRO A N 1
ATOM 1445 C CA . PRO A 1 188 ? 7.426 -15.711 -21.406 1 98.56 188 PRO A CA 1
ATOM 1446 C C . PRO A 1 188 ? 8.844 -15.953 -21.922 1 98.56 188 PRO A C 1
ATOM 1448 O O . PRO A 1 188 ? 9.758 -16.188 -21.141 1 98.56 188 PRO A O 1
ATOM 1451 N N . ASP A 1 189 ? 8.93 -16 -23.266 1 98.31 189 ASP A N 1
ATOM 1452 C CA . ASP A 1 189 ? 10.234 -15.898 -23.906 1 98.31 189 ASP A CA 1
ATOM 1453 C C . ASP A 1 189 ? 10.75 -14.461 -23.875 1 98.31 189 ASP A C 1
ATOM 1455 O O . ASP A 1 189 ? 10.594 -13.719 -24.844 1 98.31 189 ASP A O 1
ATOM 1459 N N . LEU A 1 190 ? 11.461 -14.07 -22.797 1 98.75 190 LEU A N 1
ATOM 1460 C CA . LEU A 1 190 ? 11.82 -12.688 -22.531 1 98.75 190 LEU A CA 1
ATOM 1461 C C . LEU A 1 190 ? 12.664 -12.117 -23.672 1 98.75 190 LEU A C 1
ATOM 1463 O O . LEU A 1 190 ? 12.547 -10.93 -24 1 98.75 190 LEU A O 1
ATOM 1467 N N . ALA A 1 191 ? 13.516 -12.93 -24.281 1 98.44 191 ALA A N 1
ATOM 1468 C CA . ALA A 1 191 ? 14.391 -12.461 -25.344 1 98.44 191 ALA A CA 1
ATOM 1469 C C . ALA A 1 191 ? 13.57 -11.938 -26.531 1 98.44 191 ALA A C 1
ATOM 1471 O O . ALA A 1 191 ? 13.93 -10.922 -27.141 1 98.44 191 ALA A O 1
ATOM 1472 N N . ARG A 1 192 ? 12.5 -12.617 -26.875 1 98.69 192 ARG A N 1
ATOM 1473 C CA . ARG A 1 192 ? 11.641 -12.195 -27.969 1 98.69 192 ARG A CA 1
ATOM 1474 C C . ARG A 1 192 ? 10.969 -10.859 -27.656 1 98.69 192 ARG A C 1
ATOM 1476 O O . ARG A 1 192 ? 10.82 -10.016 -28.547 1 98.69 192 ARG A O 1
ATOM 1483 N N . PHE A 1 193 ? 10.57 -10.672 -26.453 1 98.88 193 PHE A N 1
ATOM 1484 C CA . PHE A 1 193 ? 9.922 -9.422 -26.047 1 98.88 193 PHE A CA 1
ATOM 1485 C C . PHE A 1 193 ? 10.914 -8.266 -26.078 1 98.88 193 PHE A C 1
ATOM 1487 O O . PHE A 1 193 ? 10.547 -7.137 -26.406 1 98.88 193 PHE A O 1
ATOM 1494 N N . VAL A 1 194 ? 12.172 -8.516 -25.672 1 98.75 194 VAL A N 1
ATOM 1495 C CA . VAL A 1 194 ? 13.219 -7.508 -25.75 1 98.75 194 VAL A CA 1
ATOM 1496 C C . VAL A 1 194 ? 13.422 -7.09 -27.219 1 98.75 194 VAL A C 1
ATOM 1498 O O . VAL A 1 194 ? 13.531 -5.902 -27.516 1 98.75 194 VAL A O 1
ATOM 1501 N N . GLU A 1 195 ? 13.453 -8.086 -28.109 1 98.69 195 GLU A N 1
ATOM 1502 C CA . GLU A 1 195 ? 13.594 -7.793 -29.531 1 98.69 195 GLU A CA 1
ATOM 1503 C C . GLU A 1 195 ? 12.461 -6.898 -30.031 1 98.69 195 GLU A C 1
ATOM 1505 O O . GLU A 1 195 ? 12.695 -5.938 -30.766 1 98.69 195 GLU A O 1
ATOM 1510 N N . ILE A 1 196 ? 11.328 -7.23 -29.641 1 98.75 196 ILE A N 1
ATOM 1511 C CA . ILE A 1 196 ? 10.125 -6.531 -30.078 1 98.75 196 ILE A CA 1
ATOM 1512 C C . ILE A 1 196 ? 10.133 -5.102 -29.547 1 98.75 196 ILE A C 1
ATOM 1514 O O . ILE A 1 196 ? 9.82 -4.156 -30.266 1 98.75 196 ILE A O 1
ATOM 1518 N N . LYS A 1 197 ? 10.477 -4.914 -28.203 1 98.06 197 LYS A N 1
ATOM 1519 C CA . LYS A 1 197 ? 10.484 -3.561 -27.656 1 98.06 197 LYS A CA 1
ATOM 1520 C C . LYS A 1 197 ? 11.508 -2.682 -28.375 1 98.06 197 LYS A C 1
ATOM 1522 O O . LYS A 1 197 ? 11.281 -1.486 -28.562 1 98.06 197 LYS A O 1
ATOM 1527 N N . GLN A 1 198 ? 12.617 -3.264 -28.797 1 98.25 198 GLN A N 1
ATOM 1528 C CA . GLN A 1 198 ? 13.656 -2.521 -29.516 1 98.25 198 GLN A CA 1
ATOM 1529 C C . GLN A 1 198 ? 13.195 -2.154 -30.922 1 98.25 198 GLN A C 1
ATOM 1531 O O . GLN A 1 198 ? 13.367 -1.017 -31.359 1 98.25 198 GLN A O 1
ATOM 1536 N N . ARG A 1 199 ? 12.609 -3.078 -31.578 1 98.19 199 ARG A N 1
ATOM 1537 C CA . ARG A 1 199 ? 12.156 -2.881 -32.938 1 98.19 199 ARG A CA 1
ATOM 1538 C C . ARG A 1 199 ? 11.102 -1.78 -33.031 1 98.19 199 ARG A C 1
ATOM 1540 O O . ARG A 1 199 ? 11.102 -0.977 -33.969 1 98.19 199 ARG A O 1
ATOM 1547 N N . HIS A 1 200 ? 10.273 -1.674 -32.062 1 98.56 200 HIS A N 1
ATOM 1548 C CA . HIS A 1 200 ? 9.133 -0.766 -32.125 1 98.56 200 HIS A CA 1
ATOM 1549 C C . HIS A 1 200 ? 9.367 0.483 -31.281 1 98.56 200 HIS A C 1
ATOM 1551 O O . HIS A 1 200 ? 8.508 1.368 -31.219 1 98.56 200 HIS A O 1
ATOM 1557 N N . GLY A 1 201 ? 10.508 0.583 -30.609 1 98.19 201 GLY A N 1
ATOM 1558 C CA . GLY A 1 201 ? 10.773 1.729 -29.75 1 98.19 201 GLY A CA 1
ATOM 1559 C C . GLY A 1 201 ? 9.789 1.851 -28.609 1 98.19 201 GLY A C 1
ATOM 1560 O O . GLY A 1 201 ? 9.164 2.896 -28.422 1 98.19 201 GLY A O 1
ATOM 1561 N N . ALA A 1 202 ? 9.656 0.818 -27.844 1 98.62 202 ALA A N 1
ATOM 1562 C CA . ALA A 1 202 ? 8.734 0.771 -26.719 1 98.62 202 ALA A CA 1
ATOM 1563 C C . ALA A 1 202 ? 9.492 0.532 -25.406 1 98.62 202 ALA A C 1
ATOM 1565 O O . ALA A 1 202 ? 10.656 0.137 -25.422 1 98.62 202 ALA A O 1
ATOM 1566 N N . PHE A 1 203 ? 8.898 0.895 -24.312 1 98.69 203 PHE A N 1
ATOM 1567 C CA . PHE A 1 203 ? 9.391 0.501 -23 1 98.69 203 PHE A CA 1
ATOM 1568 C C . PHE A 1 203 ? 8.93 -0.91 -22.656 1 98.69 203 PHE A C 1
ATOM 1570 O O . PHE A 1 203 ? 7.863 -1.348 -23.094 1 98.69 203 PHE A O 1
ATOM 1577 N N . LEU A 1 204 ? 9.773 -1.608 -21.938 1 98.88 204 LEU A N 1
ATOM 1578 C CA . LEU A 1 204 ? 9.43 -2.939 -21.438 1 98.88 204 LEU A CA 1
ATOM 1579 C C . LEU A 1 204 ? 9.492 -2.992 -19.922 1 98.88 204 LEU A C 1
ATOM 1581 O O . LEU A 1 204 ? 10.492 -2.6 -19.328 1 98.88 204 LEU A O 1
ATOM 1585 N N . MET A 1 205 ? 8.398 -3.385 -19.312 1 98.94 205 MET A N 1
ATOM 1586 C CA . MET A 1 205 ? 8.32 -3.645 -17.875 1 98.94 205 MET A CA 1
ATOM 1587 C C . MET A 1 205 ? 8.102 -5.129 -17.609 1 98.94 205 MET A C 1
ATOM 1589 O O . MET A 1 205 ? 7.238 -5.758 -18.219 1 98.94 205 MET A O 1
ATOM 1593 N N . VAL A 1 206 ? 8.859 -5.703 -16.719 1 98.94 206 VAL A N 1
ATOM 1594 C CA . VAL A 1 206 ? 8.688 -7.086 -16.297 1 98.94 206 VAL A CA 1
ATOM 1595 C C . VAL A 1 206 ? 8.352 -7.133 -14.797 1 98.94 206 VAL A C 1
ATOM 1597 O O . VAL A 1 206 ? 9.125 -6.656 -13.969 1 98.94 206 VAL A O 1
ATOM 1600 N N . ASP A 1 207 ? 7.199 -7.625 -14.484 1 98.88 207 ASP A N 1
ATOM 1601 C CA . ASP A 1 207 ? 6.805 -7.887 -13.109 1 98.88 207 ASP A CA 1
ATOM 1602 C C . ASP A 1 207 ? 7.406 -9.195 -12.602 1 98.88 207 ASP A C 1
ATOM 1604 O O . ASP A 1 207 ? 6.965 -10.281 -12.992 1 98.88 207 ASP A O 1
ATOM 1608 N N . GLU A 1 208 ? 8.305 -9.086 -11.672 1 98.62 208 GLU A N 1
ATOM 1609 C CA . GLU A 1 208 ? 9.102 -10.203 -11.172 1 98.62 208 GLU A CA 1
ATOM 1610 C C . GLU A 1 208 ? 8.523 -10.758 -9.875 1 98.62 208 GLU A C 1
ATOM 1612 O O . GLU A 1 208 ? 9.188 -11.516 -9.164 1 98.62 208 GLU A O 1
ATOM 1617 N N . ALA A 1 209 ? 7.324 -10.453 -9.539 1 98.5 209 ALA A N 1
ATOM 1618 C CA . ALA A 1 209 ? 6.762 -10.766 -8.227 1 98.5 209 ALA A CA 1
ATOM 1619 C C . ALA A 1 209 ? 6.875 -12.25 -7.922 1 98.5 209 ALA A C 1
ATOM 1621 O O . ALA A 1 209 ? 7.125 -12.641 -6.777 1 98.5 209 ALA A O 1
ATOM 1622 N N . HIS A 1 210 ? 6.703 -13.109 -8.945 1 98.5 210 HIS A N 1
ATOM 1623 C CA . HIS A 1 210 ? 6.719 -14.547 -8.703 1 98.5 210 HIS A CA 1
ATOM 1624 C C . HIS A 1 210 ? 8.008 -15.18 -9.219 1 98.5 210 HIS A C 1
ATOM 1626 O O . HIS A 1 210 ? 8.289 -16.344 -8.938 1 98.5 210 HIS A O 1
ATOM 1632 N N . SER A 1 211 ? 8.836 -14.422 -9.961 1 98.62 211 SER A N 1
ATOM 1633 C CA . SER A 1 211 ? 10.023 -15.031 -10.562 1 98.62 211 SER A CA 1
ATOM 1634 C C . SER A 1 211 ? 11.273 -14.742 -9.727 1 98.62 211 SER A C 1
ATOM 1636 O O . SER A 1 211 ? 12.219 -15.523 -9.734 1 98.62 211 SER A O 1
ATOM 1638 N N . LEU A 1 212 ? 11.258 -13.602 -9 1 98.56 212 LEU A N 1
ATOM 1639 C CA . LEU A 1 212 ? 12.367 -13.297 -8.102 1 98.56 212 LEU A CA 1
ATOM 1640 C C . LEU A 1 212 ? 12.539 -14.398 -7.062 1 98.56 212 LEU A C 1
ATOM 1642 O O . LEU A 1 212 ? 11.57 -14.812 -6.422 1 98.56 212 LEU A O 1
ATOM 1646 N N . GLY A 1 213 ? 13.75 -14.883 -6.91 1 98.38 213 GLY A N 1
ATOM 1647 C CA . GLY A 1 213 ? 14.055 -15.938 -5.953 1 98.38 213 GLY A CA 1
ATOM 1648 C C . GLY A 1 213 ? 13.586 -17.312 -6.41 1 98.38 213 GLY A C 1
ATOM 1649 O O . GLY A 1 213 ? 13.797 -18.297 -5.715 1 98.38 213 GLY A O 1
ATOM 1650 N N . VAL A 1 214 ? 12.984 -17.422 -7.609 1 98.62 214 VAL A N 1
ATOM 1651 C CA . VAL A 1 214 ? 12.398 -18.672 -8.094 1 98.62 214 VAL A CA 1
ATOM 1652 C C . VAL A 1 214 ? 13.109 -19.109 -9.367 1 98.62 214 VAL A C 1
ATOM 1654 O O . VAL A 1 214 ? 13.516 -20.266 -9.492 1 98.62 214 VAL A O 1
ATOM 1657 N N . LEU A 1 215 ? 13.289 -18.203 -10.328 1 98.5 215 LEU A N 1
ATOM 1658 C CA . LEU A 1 215 ? 13.914 -18.516 -11.602 1 98.5 215 LEU A CA 1
ATOM 1659 C C . LEU A 1 215 ? 15.391 -18.141 -11.594 1 98.5 215 LEU A C 1
ATOM 1661 O O . LEU A 1 215 ? 15.781 -17.172 -10.938 1 98.5 215 LEU A O 1
ATOM 1665 N N . GLY A 1 216 ? 16.156 -18.844 -12.414 1 97.5 216 GLY A N 1
ATOM 1666 C CA . GLY A 1 216 ? 17.578 -18.594 -12.477 1 97.5 216 GLY A CA 1
ATOM 1667 C C . GLY A 1 216 ? 18.375 -19.359 -11.438 1 97.5 216 GLY A C 1
ATOM 1668 O O . GLY A 1 216 ? 17.859 -19.656 -10.352 1 97.5 216 GLY A O 1
ATOM 1669 N N . ARG A 1 217 ? 19.594 -19.625 -11.711 1 96.31 217 ARG A N 1
ATOM 1670 C CA . ARG A 1 217 ? 20.438 -20.406 -10.812 1 96.31 217 ARG A CA 1
ATOM 1671 C C . ARG A 1 217 ? 20.609 -19.688 -9.477 1 96.31 217 ARG A C 1
ATOM 1673 O O . ARG A 1 217 ? 20.672 -20.344 -8.43 1 96.31 217 ARG A O 1
ATOM 1680 N N . HIS A 1 218 ? 20.625 -18.391 -9.523 1 97.19 218 HIS A N 1
ATOM 1681 C CA . HIS A 1 218 ? 20.875 -17.609 -8.32 1 97.19 218 HIS A CA 1
ATOM 1682 C C . HIS A 1 218 ? 19.625 -16.844 -7.895 1 97.19 218 HIS A C 1
ATOM 1684 O O . HIS A 1 218 ? 19.688 -15.977 -7.027 1 97.19 218 HIS A O 1
ATOM 1690 N N . GLY A 1 219 ? 18.5 -17.172 -8.5 1 98 219 GLY A N 1
ATOM 1691 C CA . GLY A 1 219 ? 17.234 -16.594 -8.102 1 98 219 GLY A CA 1
ATOM 1692 C C . GLY A 1 219 ? 17.047 -15.172 -8.617 1 98 219 GLY A C 1
ATOM 1693 O O . GLY A 1 219 ? 16.25 -14.406 -8.07 1 98 219 GLY A O 1
ATOM 1694 N N . LYS A 1 220 ? 17.766 -14.742 -9.656 1 98 220 LYS A N 1
ATOM 1695 C CA . LYS A 1 220 ? 17.719 -13.367 -10.148 1 98 220 LYS A CA 1
ATOM 1696 C C . LYS A 1 220 ? 16.531 -13.172 -11.094 1 98 220 LYS A C 1
ATOM 1698 O O . LYS A 1 220 ? 16.453 -12.156 -11.789 1 98 220 LYS A O 1
ATOM 1703 N N . GLY A 1 221 ? 15.617 -14.117 -11.148 1 98.12 221 GLY A N 1
ATOM 1704 C CA . GLY A 1 221 ? 14.383 -13.977 -11.891 1 98.12 221 GLY A CA 1
ATOM 1705 C C . GLY A 1 221 ? 14.516 -14.367 -13.352 1 98.12 221 GLY A C 1
ATOM 1706 O O . GLY A 1 221 ? 15.383 -15.172 -13.711 1 98.12 221 GLY A O 1
ATOM 1707 N N . ILE A 1 222 ? 13.664 -13.859 -14.164 1 98.69 222 ILE A N 1
ATOM 1708 C CA . ILE A 1 222 ? 13.508 -14.305 -15.539 1 98.69 222 ILE A CA 1
ATOM 1709 C C . ILE A 1 222 ? 14.711 -13.852 -16.375 1 98.69 222 ILE A C 1
ATOM 1711 O O . ILE A 1 222 ? 15.086 -14.5 -17.344 1 98.69 222 ILE A O 1
ATOM 1715 N N . ARG A 1 223 ? 15.273 -12.727 -15.984 1 97.5 223 ARG A N 1
ATOM 1716 C CA . ARG A 1 223 ? 16.406 -12.258 -16.766 1 97.5 223 ARG A CA 1
ATOM 1717 C C . ARG A 1 223 ? 17.547 -13.273 -16.734 1 97.5 223 ARG A C 1
ATOM 1719 O O . ARG A 1 223 ? 18.141 -13.578 -17.766 1 97.5 223 ARG A O 1
ATOM 1726 N N . GLU A 1 224 ? 17.859 -13.766 -15.531 1 97.62 224 GLU A N 1
ATOM 1727 C CA . GLU A 1 224 ? 18.891 -14.789 -15.422 1 97.62 224 GLU A CA 1
ATOM 1728 C C . GLU A 1 224 ? 18.469 -16.078 -16.109 1 97.62 224 GLU A C 1
ATOM 1730 O O . GLU A 1 224 ? 19.266 -16.734 -16.781 1 97.62 224 GLU A O 1
ATOM 1735 N N . HIS A 1 225 ? 17.266 -16.438 -15.945 1 97.69 225 HIS A N 1
ATOM 1736 C CA . HIS A 1 225 ? 16.734 -17.672 -16.547 1 97.69 225 HIS A CA 1
ATOM 1737 C C . HIS A 1 225 ? 16.891 -17.656 -18.062 1 97.69 225 HIS A C 1
ATOM 1739 O O . HIS A 1 225 ? 17.219 -18.672 -18.672 1 97.69 225 HIS A O 1
ATOM 1745 N N . CYS A 1 226 ? 16.656 -16.484 -18.688 1 97.69 226 CYS A N 1
ATOM 1746 C CA . CYS A 1 226 ? 16.656 -16.359 -20.141 1 97.69 226 CYS A CA 1
ATOM 1747 C C . CYS A 1 226 ? 17.984 -15.828 -20.641 1 97.69 226 CYS A C 1
ATOM 1749 O O . CYS A 1 226 ? 18.203 -15.734 -21.844 1 97.69 226 CYS A O 1
ATOM 1751 N N . GLY A 1 227 ? 18.859 -15.492 -19.719 1 97.31 227 GLY A N 1
ATOM 1752 C CA . GLY A 1 227 ? 20.141 -14.938 -20.109 1 97.31 227 GLY A CA 1
ATOM 1753 C C . GLY A 1 227 ? 20.031 -13.57 -20.766 1 97.31 227 GLY A C 1
ATOM 1754 O O . GLY A 1 227 ? 20.734 -13.273 -21.734 1 97.31 227 GLY A O 1
ATOM 1755 N N . VAL A 1 228 ? 19.109 -12.797 -20.328 1 97.88 228 VAL A N 1
ATOM 1756 C CA . VAL A 1 228 ? 18.891 -11.453 -20.859 1 97.88 228 VAL A CA 1
ATOM 1757 C C . VAL A 1 228 ? 19.562 -10.422 -19.969 1 97.88 228 VAL A C 1
ATOM 1759 O O . VAL A 1 228 ? 19.406 -10.445 -18.75 1 97.88 228 VAL A O 1
ATOM 1762 N N . PRO A 1 229 ? 20.375 -9.508 -20.578 1 97.88 229 PRO A N 1
ATOM 1763 C CA . PRO A 1 229 ? 20.969 -8.438 -19.766 1 97.88 229 PRO A CA 1
ATOM 1764 C C . PRO A 1 229 ? 19.906 -7.574 -19.078 1 97.88 229 PRO A C 1
ATOM 1766 O O . PRO A 1 229 ? 18.875 -7.262 -19.672 1 97.88 229 PRO A O 1
ATOM 1769 N N . SER A 1 230 ? 20.219 -7.211 -17.844 1 97.94 230 SER A N 1
ATOM 1770 C CA . SER A 1 230 ? 19.266 -6.434 -17.062 1 97.94 230 SER A CA 1
ATOM 1771 C C . SER A 1 230 ? 18.922 -5.125 -17.75 1 97.94 230 SER A C 1
ATOM 1773 O O . SER A 1 230 ? 17.766 -4.676 -17.703 1 97.94 230 SER A O 1
ATOM 1775 N N . ALA A 1 231 ? 19.844 -4.508 -18.453 1 97.5 231 ALA A N 1
ATOM 1776 C CA . ALA A 1 231 ? 19.688 -3.195 -19.078 1 97.5 231 ALA A CA 1
ATOM 1777 C C . ALA A 1 231 ? 18.688 -3.256 -20.234 1 97.5 231 ALA A C 1
ATOM 1779 O O . ALA A 1 231 ? 18.203 -2.221 -20.703 1 97.5 231 ALA A O 1
ATOM 1780 N N . ASP A 1 232 ? 18.375 -4.477 -20.688 1 98.25 232 ASP A N 1
ATOM 1781 C CA . ASP A 1 232 ? 17.484 -4.625 -21.828 1 98.25 232 ASP A CA 1
ATOM 1782 C C . ASP A 1 232 ? 16.016 -4.484 -21.406 1 98.25 232 ASP A C 1
ATOM 1784 O O . ASP A 1 232 ? 15.125 -4.383 -22.266 1 98.25 232 ASP A O 1
ATOM 1788 N N . VAL A 1 233 ? 15.75 -4.445 -20.156 1 98.81 233 VAL A N 1
ATOM 1789 C CA . VAL A 1 233 ? 14.422 -4.176 -19.609 1 98.81 233 VAL A CA 1
ATOM 1790 C C . VAL A 1 233 ? 14.422 -2.822 -18.906 1 98.81 233 VAL A C 1
ATOM 1792 O O . VAL A 1 233 ? 15.328 -2.521 -18.125 1 98.81 233 VAL A O 1
ATOM 1795 N N . ASP A 1 234 ? 13.445 -2.02 -19.172 1 98.69 234 ASP A N 1
ATOM 1796 C CA . ASP A 1 234 ? 13.445 -0.64 -18.703 1 98.69 234 ASP A CA 1
ATOM 1797 C C . ASP A 1 234 ? 13.008 -0.563 -17.234 1 98.69 234 ASP A C 1
ATOM 1799 O O . ASP A 1 234 ? 13.531 0.242 -16.469 1 98.69 234 ASP A O 1
ATOM 1803 N N . LEU A 1 235 ? 11.984 -1.344 -16.875 1 98.88 235 LEU A N 1
ATOM 1804 C CA . LEU A 1 235 ? 11.438 -1.359 -15.523 1 98.88 235 LEU A CA 1
ATOM 1805 C C . LEU A 1 235 ? 11.383 -2.781 -14.977 1 98.88 235 LEU A C 1
ATOM 1807 O O . LEU A 1 235 ? 10.617 -3.615 -15.477 1 98.88 235 LEU A O 1
ATOM 1811 N N . TRP A 1 236 ? 12.227 -3.039 -14.016 1 98.94 236 TRP A N 1
ATOM 1812 C CA . TRP A 1 236 ? 12.07 -4.254 -13.219 1 98.94 236 TRP A CA 1
ATOM 1813 C C . TRP A 1 236 ? 11.195 -3.998 -12 1 98.94 236 TRP A C 1
ATOM 1815 O O . TRP A 1 236 ? 11.602 -3.293 -11.07 1 98.94 236 TRP A O 1
ATOM 1825 N N . MET A 1 237 ? 10.031 -4.57 -12.055 1 98.88 237 MET A N 1
ATOM 1826 C CA . MET A 1 237 ? 9.117 -4.461 -10.93 1 98.88 237 MET A CA 1
ATOM 1827 C C . MET A 1 237 ? 9.18 -5.707 -10.055 1 98.88 237 MET A C 1
ATOM 1829 O O . MET A 1 237 ? 9.273 -6.824 -10.57 1 98.88 237 MET A O 1
ATOM 1833 N N . GLY A 1 238 ? 9.102 -5.539 -8.734 1 98.56 238 GLY A N 1
ATOM 1834 C CA . GLY A 1 238 ? 9.008 -6.68 -7.84 1 98.56 238 GLY A CA 1
ATOM 1835 C C . GLY A 1 238 ? 8.219 -6.387 -6.582 1 98.56 238 GLY A C 1
ATOM 1836 O O . GLY A 1 238 ? 7.82 -5.242 -6.344 1 98.56 238 GLY A O 1
ATOM 1837 N N . THR A 1 239 ? 7.922 -7.445 -5.828 1 98.25 239 THR A N 1
ATOM 1838 C CA . THR A 1 239 ? 7.238 -7.293 -4.551 1 98.25 239 THR A CA 1
ATOM 1839 C C . THR A 1 239 ? 8.141 -7.73 -3.398 1 98.25 239 THR A C 1
ATOM 1841 O O . THR A 1 239 ? 9.109 -8.469 -3.605 1 98.25 239 THR A O 1
ATOM 1844 N N . LEU A 1 240 ? 7.867 -7.219 -2.238 1 98.69 240 LEU A N 1
ATOM 1845 C CA . LEU A 1 240 ? 8.609 -7.57 -1.033 1 98.69 240 LEU A CA 1
ATOM 1846 C C . LEU A 1 240 ? 7.863 -8.625 -0.223 1 98.69 240 LEU A C 1
ATOM 1848 O O . LEU A 1 240 ? 8.375 -9.117 0.784 1 98.69 240 LEU A O 1
ATOM 1852 N N . SER A 1 241 ? 6.73 -9.062 -0.679 1 97.69 241 SER A N 1
ATOM 1853 C CA . SER A 1 241 ? 5.828 -9.805 0.196 1 97.69 241 SER A CA 1
ATOM 1854 C C . SER A 1 241 ? 5.934 -11.305 -0.052 1 97.69 241 SER A C 1
ATOM 1856 O O . SER A 1 241 ? 5.297 -12.102 0.643 1 97.69 241 SER A O 1
ATOM 1858 N N . LYS A 1 242 ? 6.625 -11.75 -1.081 1 97.62 242 LYS A N 1
ATOM 1859 C CA . LYS A 1 242 ? 6.746 -13.164 -1.416 1 97.62 242 LYS A CA 1
ATOM 1860 C C . LYS A 1 242 ? 8.094 -13.719 -0.965 1 97.62 242 LYS A C 1
ATOM 1862 O O . LYS A 1 242 ? 8.352 -13.828 0.234 1 97.62 242 LYS A O 1
ATOM 1867 N N . VAL A 1 243 ? 9.07 -13.812 -1.822 1 97.75 243 VAL A N 1
ATOM 1868 C CA . VAL A 1 243 ? 10.367 -14.391 -1.458 1 97.75 243 VAL A CA 1
ATOM 1869 C C . VAL A 1 243 ? 11.07 -13.477 -0.455 1 97.75 243 VAL A C 1
ATOM 1871 O O . VAL A 1 243 ? 11.82 -13.953 0.402 1 97.75 243 VAL A O 1
ATOM 1874 N N . LEU A 1 244 ? 10.75 -12.203 -0.44 1 98.56 244 LEU A N 1
ATOM 1875 C CA . LEU A 1 244 ? 11.508 -11.25 0.359 1 98.56 244 LEU A CA 1
ATOM 1876 C C . LEU A 1 244 ? 10.852 -11.039 1.721 1 98.56 244 LEU A C 1
ATOM 1878 O O . LEU A 1 244 ? 11.289 -10.18 2.496 1 98.56 244 LEU A O 1
ATOM 1882 N N . ALA A 1 245 ? 9.859 -11.68 2.076 1 98.19 245 ALA A N 1
ATOM 1883 C CA . ALA A 1 245 ? 9.344 -11.93 3.42 1 98.19 245 ALA A CA 1
ATOM 1884 C C . ALA A 1 245 ? 8.922 -10.633 4.098 1 98.19 245 ALA A C 1
ATOM 1886 O O . ALA A 1 245 ? 9.172 -10.438 5.289 1 98.19 245 ALA A O 1
ATOM 1887 N N . GLY A 1 246 ? 8.383 -9.734 3.443 1 98 246 GLY A N 1
ATOM 1888 C CA . GLY A 1 246 ? 7.887 -8.484 4 1 98 246 GLY A CA 1
ATOM 1889 C C . GLY A 1 246 ? 6.555 -8.055 3.414 1 98 246 GLY A C 1
ATOM 1890 O O . GLY A 1 246 ? 5.609 -8.844 3.357 1 98 246 GLY A O 1
ATOM 1891 N N . CYS A 1 247 ? 6.391 -6.836 3.127 1 98.12 247 CYS A N 1
ATOM 1892 C CA . CYS A 1 247 ? 5.273 -6.195 2.441 1 98.12 247 CYS A CA 1
ATOM 1893 C C . CYS A 1 247 ? 5.73 -4.938 1.712 1 98.12 247 CYS A C 1
ATOM 1895 O O . CYS A 1 247 ? 6.48 -4.133 2.264 1 98.12 247 CYS A O 1
ATOM 1897 N N . GLY A 1 248 ? 5.355 -4.762 0.508 1 98.38 248 GLY A N 1
ATOM 1898 C CA . GLY A 1 248 ? 5.789 -3.654 -0.328 1 98.38 248 GLY A CA 1
ATOM 1899 C C . GLY A 1 248 ? 6.109 -4.07 -1.751 1 98.38 248 GLY A C 1
ATOM 1900 O O . GLY A 1 248 ? 5.832 -5.203 -2.148 1 98.38 248 GLY A O 1
ATOM 1901 N N . GLY A 1 249 ? 6.566 -3.158 -2.525 1 98.69 249 GLY A N 1
ATOM 1902 C CA . GLY A 1 249 ? 7.047 -3.385 -3.881 1 98.69 249 GLY A CA 1
ATOM 1903 C C . GLY A 1 249 ? 8.227 -2.506 -4.25 1 98.69 249 GLY A C 1
ATOM 1904 O O . GLY A 1 249 ? 8.711 -1.729 -3.424 1 98.69 249 GLY A O 1
ATOM 1905 N N . PHE A 1 250 ? 8.773 -2.721 -5.41 1 98.88 250 PHE A N 1
ATOM 1906 C CA . PHE A 1 250 ? 9.906 -1.893 -5.82 1 98.88 250 PHE A CA 1
ATOM 1907 C C . PHE A 1 250 ? 9.984 -1.808 -7.34 1 98.88 250 PHE A C 1
ATOM 1909 O O . PHE A 1 250 ? 9.391 -2.621 -8.047 1 98.88 250 PHE A O 1
ATOM 1916 N N . ILE A 1 251 ? 10.672 -0.797 -7.805 1 98.94 251 ILE A N 1
ATOM 1917 C CA . ILE A 1 251 ? 11.102 -0.639 -9.188 1 98.94 251 ILE A CA 1
ATOM 1918 C C . ILE A 1 251 ? 12.625 -0.486 -9.242 1 98.94 251 ILE A C 1
ATOM 1920 O O . ILE A 1 251 ? 13.195 0.35 -8.539 1 98.94 251 ILE A O 1
ATOM 1924 N N . ALA A 1 252 ? 13.258 -1.261 -9.938 1 98.88 252 ALA A N 1
ATOM 1925 C CA . ALA A 1 252 ? 14.688 -1.121 -10.234 1 98.88 252 ALA A CA 1
ATOM 1926 C C . ALA A 1 252 ? 14.906 -0.75 -11.703 1 98.88 252 ALA A C 1
ATOM 1928 O O . ALA A 1 252 ? 14.203 -1.239 -12.586 1 98.88 252 ALA A O 1
ATOM 1929 N N . GLY A 1 253 ? 15.805 0.11 -12.008 1 98.56 253 GLY A N 1
ATOM 1930 C CA . GLY A 1 253 ? 16.094 0.573 -13.359 1 98.56 253 GLY A CA 1
ATOM 1931 C C . GLY A 1 253 ? 17.156 1.647 -13.406 1 98.56 253 GLY A C 1
ATOM 1932 O O . GLY A 1 253 ? 18.016 1.722 -12.523 1 98.56 253 GLY A O 1
ATOM 1933 N N . CYS A 1 254 ? 17.141 2.404 -14.469 1 97.81 254 CYS A N 1
ATOM 1934 C CA . CYS A 1 254 ? 18.172 3.428 -14.656 1 97.81 254 CYS A CA 1
ATOM 1935 C C . CYS A 1 254 ? 17.953 4.598 -13.711 1 97.81 254 CYS A C 1
ATOM 1937 O O . CYS A 1 254 ? 16.859 4.754 -13.148 1 97.81 254 CYS A O 1
ATOM 1939 N N . GLN A 1 255 ? 18.922 5.391 -13.484 1 96.69 255 GLN A N 1
ATOM 1940 C CA . GLN A 1 255 ? 18.922 6.457 -12.492 1 96.69 255 GLN A CA 1
ATOM 1941 C C . GLN A 1 255 ? 17.828 7.48 -12.789 1 96.69 255 GLN A C 1
ATOM 1943 O O . GLN A 1 255 ? 17.078 7.883 -11.891 1 96.69 255 GLN A O 1
ATOM 1948 N N . PRO A 1 256 ? 17.625 7.941 -14.078 1 95.25 256 PRO A N 1
ATOM 1949 C CA . PRO A 1 256 ? 16.562 8.922 -14.359 1 95.25 256 PRO A CA 1
ATOM 1950 C C . PRO A 1 256 ? 15.18 8.406 -13.992 1 95.25 256 PRO A C 1
ATOM 1952 O O . PRO A 1 256 ? 14.359 9.148 -13.453 1 95.25 256 PRO A O 1
ATOM 1955 N N . LEU A 1 257 ? 14.898 7.109 -14.273 1 96.94 257 LEU A N 1
ATOM 1956 C CA . LEU A 1 257 ? 13.617 6.504 -13.938 1 96.94 257 LEU A CA 1
ATOM 1957 C C . LEU A 1 257 ? 13.375 6.559 -12.43 1 96.94 257 LEU A C 1
ATOM 1959 O O . LEU A 1 257 ? 12.305 6.988 -11.984 1 96.94 257 LEU A O 1
ATOM 1963 N N . ILE A 1 258 ? 14.367 6.172 -11.656 1 97.5 258 ILE A N 1
ATOM 1964 C CA . ILE A 1 258 ? 14.227 6.094 -10.211 1 97.5 258 ILE A CA 1
ATOM 1965 C C . ILE A 1 258 ? 14.102 7.5 -9.625 1 97.5 258 ILE A C 1
ATOM 1967 O O . ILE A 1 258 ? 13.328 7.723 -8.695 1 97.5 258 ILE A O 1
ATOM 1971 N N . ASP A 1 259 ? 14.812 8.43 -10.211 1 93.94 259 ASP A N 1
ATOM 1972 C CA . ASP A 1 259 ? 14.695 9.82 -9.773 1 93.94 259 ASP A CA 1
ATOM 1973 C C . ASP A 1 259 ? 13.281 10.344 -9.984 1 93.94 259 ASP A C 1
ATOM 1975 O O . ASP A 1 259 ? 12.719 11.008 -9.109 1 93.94 259 ASP A O 1
ATOM 1979 N N . ILE A 1 260 ? 12.719 10.047 -11.094 1 94.44 260 ILE A N 1
ATOM 1980 C CA . ILE A 1 260 ? 11.359 10.484 -11.406 1 94.44 260 ILE A CA 1
ATOM 1981 C C . ILE A 1 260 ? 10.391 9.898 -10.391 1 94.44 260 ILE A C 1
ATOM 1983 O O . ILE A 1 260 ? 9.555 10.617 -9.828 1 94.44 260 ILE A O 1
ATOM 1987 N N . LEU A 1 261 ? 10.531 8.633 -10.148 1 96.38 261 LEU A N 1
ATOM 1988 C CA . LEU A 1 261 ? 9.586 7.953 -9.273 1 96.38 261 LEU A CA 1
ATOM 1989 C C . LEU A 1 261 ? 9.727 8.453 -7.836 1 96.38 261 LEU A C 1
ATOM 1991 O O . LEU A 1 261 ? 8.727 8.648 -7.145 1 96.38 261 LEU A O 1
ATOM 1995 N N . ARG A 1 262 ? 10.906 8.695 -7.34 1 93.06 262 ARG A N 1
ATOM 1996 C CA . ARG A 1 262 ? 11.188 9.125 -5.977 1 93.06 262 ARG A CA 1
ATOM 1997 C C . ARG A 1 262 ? 10.633 10.523 -5.723 1 93.06 262 ARG A C 1
ATOM 1999 O O . ARG A 1 262 ? 10.266 10.859 -4.59 1 93.06 262 ARG A O 1
ATOM 2006 N N . HIS A 1 263 ? 10.461 11.336 -6.77 1 89.81 263 HIS A N 1
ATOM 2007 C CA . HIS A 1 263 ? 10.117 12.734 -6.551 1 89.81 263 HIS A CA 1
ATOM 2008 C C . HIS A 1 263 ? 8.688 13.023 -7.004 1 89.81 263 HIS A C 1
ATOM 2010 O O . HIS A 1 263 ? 8.094 14.023 -6.594 1 89.81 263 HIS A O 1
ATOM 2016 N N . LEU A 1 264 ? 8.188 12.086 -7.836 1 91.06 264 LEU A N 1
ATOM 2017 C CA . LEU A 1 264 ? 6.945 12.516 -8.469 1 91.06 264 LEU A CA 1
ATOM 2018 C C . LEU A 1 264 ? 5.859 11.453 -8.305 1 91.06 264 LEU A C 1
ATOM 2020 O O . LEU A 1 264 ? 4.672 11.75 -8.445 1 91.06 264 LEU A O 1
ATOM 2024 N N . ALA A 1 265 ? 6.219 10.188 -8.156 1 94.44 265 ALA A N 1
ATOM 2025 C CA . ALA A 1 265 ? 5.188 9.156 -8.078 1 94.44 265 ALA A CA 1
ATOM 2026 C C . ALA A 1 265 ? 4.27 9.398 -6.879 1 94.44 265 ALA A C 1
ATOM 2028 O O . ALA A 1 265 ? 4.723 9.391 -5.73 1 94.44 265 ALA A O 1
ATOM 2029 N N . PRO A 1 266 ? 2.99 9.516 -7.098 1 95.38 266 PRO A N 1
ATOM 2030 C CA . PRO A 1 266 ? 2.08 9.859 -6.004 1 95.38 266 PRO A CA 1
ATOM 2031 C C . PRO A 1 266 ? 2.088 8.828 -4.879 1 95.38 266 PRO A C 1
ATOM 2033 O O . PRO A 1 266 ? 2.062 9.195 -3.703 1 95.38 266 PRO A O 1
ATOM 2036 N N . GLY A 1 267 ? 2.154 7.547 -5.285 1 95.56 267 GLY A N 1
ATOM 2037 C CA . GLY A 1 267 ? 2.146 6.477 -4.301 1 95.56 267 GLY A CA 1
ATOM 2038 C C . GLY A 1 267 ? 3.408 6.43 -3.459 1 95.56 267 GLY A C 1
ATOM 2039 O O . GLY A 1 267 ? 3.488 5.672 -2.49 1 95.56 267 GLY A O 1
ATOM 2040 N N . PHE A 1 268 ? 4.438 7.258 -3.777 1 95.62 268 PHE A N 1
ATOM 2041 C CA . PHE A 1 268 ? 5.656 7.414 -2.99 1 95.62 268 PHE A CA 1
ATOM 2042 C C . PHE A 1 268 ? 5.664 8.758 -2.266 1 95.62 268 PHE A C 1
ATOM 2044 O O . PHE A 1 268 ? 5.836 8.805 -1.047 1 95.62 268 PHE A O 1
ATOM 2051 N N . LEU A 1 269 ? 5.383 9.789 -2.98 1 91.31 269 LEU A N 1
ATOM 2052 C CA . LEU A 1 269 ? 5.484 11.164 -2.504 1 91.31 269 LEU A CA 1
ATOM 2053 C C . LEU A 1 269 ? 4.453 11.438 -1.414 1 91.31 269 LEU A C 1
ATOM 2055 O O . LEU A 1 269 ? 4.766 12.078 -0.407 1 91.31 269 LEU A O 1
ATOM 2059 N N . TYR A 1 270 ? 3.23 10.953 -1.598 1 93.12 270 TYR A N 1
ATOM 2060 C CA . TYR A 1 270 ? 2.133 11.289 -0.698 1 93.12 270 TYR A CA 1
ATOM 2061 C C . TYR A 1 270 ? 1.771 10.102 0.19 1 93.12 270 TYR A C 1
ATOM 2063 O O . TYR A 1 270 ? 0.654 10.023 0.708 1 93.12 270 TYR A O 1
ATOM 2071 N N . SER A 1 271 ? 2.676 9.164 0.258 1 94.31 271 SER A N 1
ATOM 2072 C CA . SER A 1 271 ? 2.543 7.984 1.106 1 94.31 271 SER A CA 1
ATOM 2073 C C . SER A 1 271 ? 3.576 7.992 2.227 1 94.31 271 SER A C 1
ATOM 2075 O O . SER A 1 271 ? 4.641 8.602 2.096 1 94.31 271 SER A O 1
ATOM 2077 N N . VAL A 1 272 ? 3.225 7.289 3.279 1 94.75 272 VAL A N 1
ATOM 2078 C CA . VAL A 1 272 ? 4.219 7.051 4.32 1 94.75 272 VAL A CA 1
ATOM 2079 C C . VAL A 1 272 ? 5.375 6.23 3.754 1 94.75 272 VAL A C 1
ATOM 2081 O O . VAL A 1 272 ? 5.215 5.523 2.756 1 94.75 272 VAL A O 1
ATOM 2084 N N . GLY A 1 273 ? 6.504 6.391 4.375 1 96.19 273 GLY A N 1
ATOM 2085 C CA . GLY A 1 273 ? 7.625 5.551 3.994 1 96.19 273 GLY A CA 1
ATOM 2086 C C . GLY A 1 273 ? 7.434 4.094 4.379 1 96.19 273 GLY A C 1
ATOM 2087 O O . GLY A 1 273 ? 6.727 3.787 5.34 1 96.19 273 GLY A O 1
ATOM 2088 N N . LEU A 1 274 ? 8.109 3.217 3.619 1 98.19 274 LEU A N 1
ATOM 2089 C CA . LEU A 1 274 ? 8.164 1.799 3.955 1 98.19 274 LEU A CA 1
ATOM 2090 C C . LEU A 1 274 ? 8.602 1.599 5.402 1 98.19 274 LEU A C 1
ATOM 2092 O O . LEU A 1 274 ? 9.57 2.207 5.855 1 98.19 274 LEU A O 1
ATOM 2096 N N . SER A 1 275 ? 7.824 0.816 6.168 1 98.44 275 SER A N 1
ATOM 2097 C CA . SER A 1 275 ? 8.195 0.521 7.551 1 98.44 275 SER A CA 1
ATOM 2098 C C . SER A 1 275 ? 9.641 0.025 7.637 1 98.44 275 SER A C 1
ATOM 2100 O O . SER A 1 275 ? 10.031 -0.882 6.902 1 98.44 275 SER A O 1
ATOM 2102 N N . PRO A 1 276 ? 10.414 0.616 8.555 1 98.25 276 PRO A N 1
ATOM 2103 C CA . PRO A 1 276 ? 11.797 0.141 8.68 1 98.25 276 PRO A CA 1
ATOM 2104 C C . PRO A 1 276 ? 11.883 -1.331 9.078 1 98.25 276 PRO A C 1
ATOM 2106 O O . PRO A 1 276 ? 12.844 -2.016 8.719 1 98.25 276 PRO A O 1
ATOM 2109 N N . VAL A 1 277 ? 10.883 -1.867 9.766 1 98.69 277 VAL A N 1
ATOM 2110 C CA . VAL A 1 277 ? 10.828 -3.266 10.18 1 98.69 277 VAL A CA 1
ATOM 2111 C C . VAL A 1 277 ? 10.766 -4.168 8.945 1 98.69 277 VAL A C 1
ATOM 2113 O O . VAL A 1 277 ? 11.523 -5.137 8.844 1 98.69 277 VAL A O 1
ATOM 2116 N N . LEU A 1 278 ? 9.875 -3.834 8.055 1 98.81 278 LEU A N 1
ATOM 2117 C CA . LEU A 1 278 ? 9.68 -4.66 6.871 1 98.81 278 LEU A CA 1
ATOM 2118 C C . LEU A 1 278 ? 10.836 -4.477 5.887 1 98.81 278 LEU A C 1
ATOM 2120 O O . LEU A 1 278 ? 11.211 -5.418 5.188 1 98.81 278 LEU A O 1
ATOM 2124 N N . ALA A 1 279 ? 11.383 -3.242 5.848 1 98.88 279 ALA A N 1
ATOM 2125 C CA . ALA A 1 279 ? 12.594 -3.041 5.047 1 98.88 279 ALA A CA 1
ATOM 2126 C C . ALA A 1 279 ? 13.727 -3.936 5.531 1 98.88 279 ALA A C 1
ATOM 2128 O O . ALA A 1 279 ? 14.43 -4.551 4.727 1 98.88 279 ALA A O 1
ATOM 2129 N N . ALA A 1 280 ? 13.891 -3.994 6.832 1 98.88 280 ALA A N 1
ATOM 2130 C CA . ALA A 1 280 ? 14.945 -4.812 7.426 1 98.88 280 ALA A CA 1
ATOM 2131 C C . ALA A 1 280 ? 14.711 -6.297 7.148 1 98.88 280 ALA A C 1
ATOM 2133 O O . ALA A 1 280 ? 15.648 -7.035 6.844 1 98.88 280 ALA A O 1
ATOM 2134 N N . ALA A 1 281 ? 13.492 -6.719 7.305 1 98.88 281 ALA A N 1
ATOM 2135 C CA . ALA A 1 281 ? 13.141 -8.109 7.02 1 98.88 281 ALA A CA 1
ATOM 2136 C C . ALA A 1 281 ? 13.469 -8.469 5.574 1 98.88 281 ALA A C 1
ATOM 2138 O O . ALA A 1 281 ? 14.094 -9.5 5.312 1 98.88 281 ALA A O 1
ATOM 2139 N N . SER A 1 282 ? 13.055 -7.617 4.629 1 98.94 282 SER A N 1
ATOM 2140 C CA . SER A 1 282 ? 13.258 -7.883 3.209 1 98.94 282 SER A CA 1
ATOM 2141 C C . SER A 1 282 ? 14.734 -7.852 2.844 1 98.94 282 SER A C 1
ATOM 2143 O O . SER A 1 282 ? 15.188 -8.625 2.002 1 98.94 282 SER A O 1
ATOM 2145 N N . LEU A 1 283 ? 15.453 -6.902 3.48 1 98.94 283 LEU A N 1
ATOM 2146 C CA . LEU A 1 283 ? 16.891 -6.863 3.256 1 98.94 283 LEU A CA 1
ATOM 2147 C C . LEU A 1 283 ? 17.547 -8.148 3.736 1 98.94 283 LEU A C 1
ATOM 2149 O O . LEU A 1 283 ? 18.391 -8.719 3.041 1 98.94 283 LEU A O 1
ATOM 2153 N N . ALA A 1 284 ? 17.188 -8.57 4.922 1 98.94 284 ALA A N 1
ATOM 2154 C CA . ALA A 1 284 ? 17.719 -9.82 5.465 1 98.94 284 ALA A CA 1
ATOM 2155 C C . ALA A 1 284 ? 17.375 -11 4.57 1 98.94 284 ALA A C 1
ATOM 2157 O O . ALA A 1 284 ? 18.203 -11.898 4.355 1 98.94 284 ALA A O 1
ATOM 2158 N N . ALA A 1 285 ? 16.172 -11.047 4.078 1 98.88 285 ALA A N 1
ATOM 2159 C CA . ALA A 1 285 ? 15.75 -12.109 3.176 1 98.88 285 ALA A CA 1
ATOM 2160 C C . ALA A 1 285 ? 16.578 -12.109 1.891 1 98.88 285 ALA A C 1
ATOM 2162 O O . ALA A 1 285 ? 16.969 -13.164 1.402 1 98.88 285 ALA A O 1
ATOM 2163 N N . LEU A 1 286 ? 16.781 -10.906 1.341 1 98.81 286 LEU A N 1
ATOM 2164 C CA . LEU A 1 286 ? 17.609 -10.773 0.14 1 98.81 286 LEU A CA 1
ATOM 2165 C C . LEU A 1 286 ? 19.016 -11.312 0.377 1 98.81 286 LEU A C 1
ATOM 2167 O O . LEU A 1 286 ? 19.547 -12.039 -0.462 1 98.81 286 LEU A O 1
ATOM 2171 N N . GLU A 1 287 ? 19.578 -10.961 1.503 1 98.69 287 GLU A N 1
ATOM 2172 C CA . GLU A 1 287 ? 20.906 -11.422 1.86 1 98.69 287 GLU A CA 1
ATOM 2173 C C . GLU A 1 287 ? 20.938 -12.945 2.029 1 98.69 287 GLU A C 1
ATOM 2175 O O . GLU A 1 287 ? 21.891 -13.602 1.599 1 98.69 287 GLU A O 1
ATOM 2180 N N . ARG A 1 288 ? 19.922 -13.516 2.629 1 98.19 288 ARG A N 1
ATOM 2181 C CA . ARG A 1 288 ? 19.828 -14.953 2.842 1 98.19 288 ARG A CA 1
ATOM 2182 C C . ARG A 1 288 ? 19.703 -15.695 1.516 1 98.19 288 ARG A C 1
ATOM 2184 O O . ARG A 1 288 ? 20.344 -16.734 1.319 1 98.19 288 ARG A O 1
ATOM 2191 N N . LEU A 1 289 ? 18.859 -15.148 0.644 1 97.44 289 LEU A N 1
ATOM 2192 C CA . LEU A 1 289 ? 18.688 -15.742 -0.674 1 97.44 289 LEU A CA 1
ATOM 2193 C C . LEU A 1 289 ? 20 -15.797 -1.432 1 97.44 289 LEU A C 1
ATOM 2195 O O . LEU A 1 289 ? 20.297 -16.781 -2.111 1 97.44 289 LEU A O 1
ATOM 2199 N N . GLN A 1 290 ? 20.812 -14.781 -1.323 1 97.88 290 GLN A N 1
ATOM 2200 C CA . GLN A 1 290 ? 22.094 -14.719 -1.995 1 97.88 290 GLN A CA 1
ATOM 2201 C C . GLN A 1 290 ? 23.094 -15.68 -1.357 1 97.88 290 GLN A C 1
ATOM 2203 O O . GLN A 1 290 ? 23.906 -16.297 -2.057 1 97.88 290 GLN A O 1
ATOM 2208 N N . ALA A 1 291 ? 23 -15.836 -0.087 1 97.88 291 ALA A N 1
ATOM 2209 C CA . ALA A 1 291 ? 23.969 -16.641 0.665 1 97.88 291 ALA A CA 1
ATOM 2210 C C . ALA A 1 291 ? 23.641 -18.125 0.546 1 97.88 291 ALA A C 1
ATOM 2212 O O . ALA A 1 291 ? 24.531 -18.984 0.683 1 97.88 291 ALA A O 1
ATOM 2213 N N . GLU A 1 292 ? 22.391 -18.453 0.3 1 97.25 292 GLU A N 1
ATOM 2214 C CA . GLU A 1 292 ? 21.953 -19.844 0.305 1 97.25 292 GLU A CA 1
ATOM 2215 C C . GLU A 1 292 ? 21.234 -20.203 -0.993 1 97.25 292 GLU A C 1
ATOM 2217 O O . GLU A 1 292 ? 20.062 -20.594 -0.973 1 97.25 292 GLU A O 1
ATOM 2222 N N . PRO A 1 293 ? 21.969 -20.219 -2.066 1 95.31 293 PRO A N 1
ATOM 2223 C CA . PRO A 1 293 ? 21.344 -20.5 -3.359 1 95.31 293 PRO A CA 1
ATOM 2224 C C . PRO A 1 293 ? 20.766 -21.922 -3.43 1 95.31 293 PRO A C 1
ATOM 2226 O O . PRO A 1 293 ? 19.969 -22.219 -4.324 1 95.31 293 PRO A O 1
ATOM 2229 N N . GLN A 1 294 ? 21.141 -22.812 -2.488 1 97.25 294 GLN A N 1
ATOM 2230 C CA . GLN A 1 294 ? 20.609 -24.172 -2.471 1 97.25 294 GLN A CA 1
ATOM 2231 C C . GLN A 1 294 ? 19.094 -24.172 -2.246 1 97.25 294 GLN A C 1
ATOM 2233 O O . GLN A 1 294 ? 18.406 -25.094 -2.662 1 97.25 294 GLN A O 1
ATOM 2238 N N . ARG A 1 295 ? 18.594 -23.156 -1.575 1 97.69 295 ARG A N 1
ATOM 2239 C CA . ARG A 1 295 ? 17.156 -23.062 -1.405 1 97.69 295 ARG A CA 1
ATOM 2240 C C . ARG A 1 295 ? 16.453 -22.969 -2.754 1 97.69 295 ARG A C 1
ATOM 2242 O O . ARG A 1 295 ? 15.375 -23.547 -2.939 1 97.69 295 ARG A O 1
ATOM 2249 N N . ILE A 1 296 ? 17.016 -22.219 -3.67 1 98.12 296 ILE A N 1
ATOM 2250 C CA . ILE A 1 296 ? 16.453 -22.047 -5.004 1 98.12 296 ILE A CA 1
ATOM 2251 C C . ILE A 1 296 ? 16.5 -23.359 -5.762 1 98.12 296 ILE A C 1
ATOM 2253 O O . ILE A 1 296 ? 15.531 -23.75 -6.414 1 98.12 296 ILE A O 1
ATOM 2257 N N . ALA A 1 297 ? 17.609 -24.047 -5.641 1 98.12 297 ALA A N 1
ATOM 2258 C CA . ALA A 1 297 ? 17.766 -25.344 -6.289 1 98.12 297 ALA A CA 1
ATOM 2259 C C . ALA A 1 297 ? 16.734 -26.344 -5.75 1 98.12 297 ALA A C 1
ATOM 2261 O O . ALA A 1 297 ? 16.156 -27.109 -6.516 1 98.12 297 ALA A O 1
ATOM 2262 N N . THR A 1 298 ? 16.594 -26.328 -4.457 1 98.5 298 THR A N 1
ATOM 2263 C CA . THR A 1 298 ? 15.625 -27.234 -3.834 1 98.5 298 THR A CA 1
ATOM 2264 C C . THR A 1 298 ? 14.203 -26.922 -4.297 1 98.5 298 THR A C 1
ATOM 2266 O O . THR A 1 298 ? 13.414 -27.828 -4.551 1 98.5 298 THR A O 1
ATOM 2269 N N . LEU A 1 299 ? 13.883 -25.625 -4.375 1 98.62 299 LEU A N 1
ATOM 2270 C CA . LEU A 1 299 ? 12.578 -25.203 -4.867 1 98.62 299 LEU A CA 1
ATOM 2271 C C . LEU A 1 299 ? 12.328 -25.75 -6.273 1 98.62 299 LEU A C 1
ATOM 2273 O O . LEU A 1 299 ? 11.242 -26.234 -6.57 1 98.62 299 LEU A O 1
ATOM 2277 N N . ARG A 1 300 ? 13.312 -25.625 -7.125 1 98.06 300 ARG A N 1
ATOM 2278 C CA . ARG A 1 300 ? 13.211 -26.141 -8.492 1 98.06 300 ARG A CA 1
ATOM 2279 C C . ARG A 1 300 ? 12.969 -27.641 -8.5 1 98.06 300 ARG A C 1
ATOM 2281 O O . ARG A 1 300 ? 12.141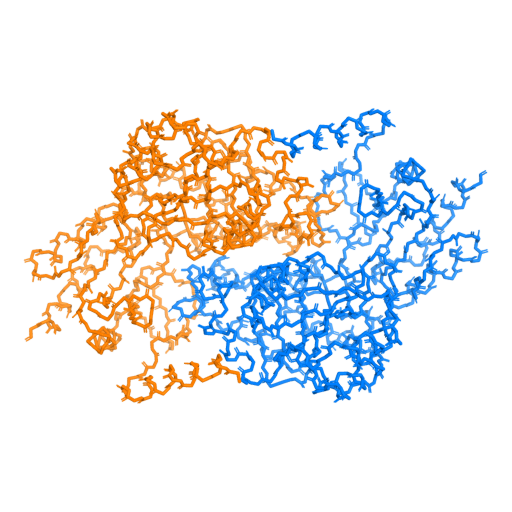 -28.141 -9.266 1 98.06 300 ARG A O 1
ATOM 2288 N N . GLU A 1 301 ? 13.68 -28.328 -7.668 1 98.5 301 GLU A N 1
ATOM 2289 C CA . GLU A 1 301 ? 13.523 -29.766 -7.566 1 98.5 301 GLU A CA 1
ATOM 2290 C C . GLU A 1 301 ? 12.109 -30.141 -7.125 1 98.5 301 GLU A C 1
ATOM 2292 O O . GLU A 1 301 ? 11.5 -31.062 -7.684 1 98.5 301 GLU A O 1
ATOM 2297 N N . ARG A 1 302 ? 11.625 -29.453 -6.105 1 98.75 302 ARG A N 1
ATOM 2298 C CA . ARG A 1 302 ? 10.289 -29.734 -5.586 1 98.75 302 ARG A CA 1
ATOM 2299 C C . ARG A 1 302 ? 9.227 -29.438 -6.637 1 98.75 302 ARG A C 1
ATOM 2301 O O . ARG A 1 302 ? 8.281 -30.219 -6.805 1 98.75 302 ARG A O 1
ATOM 2308 N N . GLY A 1 303 ? 9.367 -28.266 -7.297 1 98.62 303 GLY A N 1
ATOM 2309 C CA . GLY A 1 303 ? 8.422 -27.906 -8.336 1 98.62 303 GLY A CA 1
ATOM 2310 C C . GLY A 1 303 ? 8.398 -28.891 -9.492 1 98.62 303 GLY A C 1
ATOM 2311 O O . GLY A 1 303 ? 7.324 -29.281 -9.961 1 98.62 303 GLY A O 1
ATOM 2312 N N . LEU A 1 304 ? 9.539 -29.312 -9.906 1 98.5 304 LEU A N 1
ATOM 2313 C CA . LEU A 1 304 ? 9.648 -30.297 -10.992 1 98.5 304 LEU A CA 1
ATOM 2314 C C . LEU A 1 304 ? 9.086 -31.641 -10.562 1 98.5 304 LEU A C 1
ATOM 2316 O O . LEU A 1 304 ? 8.445 -32.344 -11.359 1 98.5 304 LEU A O 1
ATOM 2320 N N . GLN A 1 305 ? 9.398 -32.062 -9.367 1 98.75 305 GLN A N 1
ATOM 2321 C CA . GLN A 1 305 ? 8.836 -33.281 -8.836 1 98.75 305 GLN A CA 1
ATOM 2322 C C . GLN A 1 305 ? 7.309 -33.281 -8.906 1 98.75 305 GLN A C 1
ATOM 2324 O O . GLN A 1 305 ? 6.695 -34.219 -9.391 1 98.75 305 GLN A O 1
ATOM 2329 N N . PHE A 1 306 ? 6.723 -32.219 -8.383 1 98.88 306 PHE A N 1
ATOM 2330 C CA . PHE A 1 306 ? 5.27 -32.094 -8.375 1 98.88 306 PHE A CA 1
ATOM 2331 C C . PHE A 1 306 ? 4.719 -32.188 -9.797 1 98.88 306 PHE A C 1
ATOM 2333 O O . PHE A 1 306 ? 3.779 -32.938 -10.055 1 98.88 306 PHE A O 1
ATOM 2340 N N . LEU A 1 307 ? 5.281 -31.375 -10.68 1 98.81 307 LEU A N 1
ATOM 2341 C CA . LEU A 1 307 ? 4.809 -31.312 -12.062 1 98.81 307 LEU A CA 1
ATOM 2342 C C . LEU A 1 307 ? 4.906 -32.688 -12.727 1 98.81 307 LEU A C 1
ATOM 2344 O O . LEU A 1 307 ? 3.945 -33.156 -13.336 1 98.81 307 LEU A O 1
ATOM 2348 N N . THR A 1 308 ? 6.055 -33.312 -12.609 1 98.69 308 THR A N 1
ATOM 2349 C CA . THR A 1 308 ? 6.312 -34.594 -13.258 1 98.69 308 THR A CA 1
ATOM 2350 C C . THR A 1 308 ? 5.363 -35.656 -12.734 1 98.69 308 THR A C 1
ATOM 2352 O O . THR A 1 308 ? 4.738 -36.375 -13.508 1 98.69 308 THR A O 1
ATOM 2355 N N . GLN A 1 309 ? 5.246 -35.781 -11.469 1 98.75 309 GLN A N 1
ATOM 2356 C CA . GLN A 1 309 ? 4.395 -36.781 -10.859 1 98.75 309 GLN A CA 1
ATOM 2357 C C . GLN A 1 309 ? 2.926 -36.531 -11.188 1 98.75 309 GLN A C 1
ATOM 2359 O O . GLN A 1 309 ? 2.164 -37.5 -11.406 1 98.75 309 GLN A O 1
ATOM 2364 N N . ALA A 1 310 ? 2.514 -35.281 -11.164 1 98.75 310 ALA A N 1
ATOM 2365 C CA . ALA A 1 310 ? 1.138 -34.938 -11.531 1 98.75 310 ALA A CA 1
ATOM 2366 C C . ALA A 1 310 ? 0.833 -35.375 -12.961 1 98.75 310 ALA A C 1
ATOM 2368 O O . ALA A 1 310 ? -0.194 -36 -13.227 1 98.75 310 ALA A O 1
ATOM 2369 N N . ARG A 1 311 ? 1.696 -35.062 -13.852 1 98.44 311 ARG A N 1
ATOM 2370 C CA . ARG A 1 311 ? 1.495 -35.375 -15.258 1 98.44 311 ARG A CA 1
ATOM 2371 C C . ARG A 1 311 ? 1.53 -36.875 -15.477 1 98.44 311 ARG A C 1
ATOM 2373 O O . ARG A 1 311 ? 0.733 -37.438 -16.25 1 98.44 311 ARG A O 1
ATOM 2380 N N . GLU A 1 312 ? 2.439 -37.531 -14.852 1 98.31 312 GLU A N 1
ATOM 2381 C CA . GLU A 1 312 ? 2.523 -38.969 -14.953 1 98.31 312 GLU A CA 1
ATOM 2382 C C . GLU A 1 312 ? 1.239 -39.625 -14.461 1 98.31 312 GLU A C 1
ATOM 2384 O O . GLU A 1 312 ? 0.846 -40.688 -14.969 1 98.31 312 GLU A O 1
ATOM 2389 N N . ALA A 1 313 ? 0.618 -39 -13.539 1 98.06 313 ALA A N 1
ATOM 2390 C CA . ALA A 1 313 ? -0.617 -39.531 -12.969 1 98.06 313 ALA A CA 1
ATOM 2391 C C . ALA A 1 313 ? -1.823 -39.156 -13.82 1 98.06 313 ALA A C 1
ATOM 2393 O O . ALA A 1 313 ? -2.959 -39.5 -13.492 1 98.06 313 ALA A O 1
ATOM 2394 N N . GLY A 1 314 ? -1.611 -38.406 -14.852 1 97.56 314 GLY A N 1
ATOM 2395 C CA . GLY A 1 314 ? -2.676 -38.031 -15.781 1 97.56 314 GLY A CA 1
ATOM 2396 C C . GLY A 1 314 ? -3.418 -36.781 -15.383 1 97.56 314 GLY A C 1
ATOM 2397 O O . GLY A 1 314 ? -4.48 -36.469 -15.93 1 97.56 314 GLY A O 1
ATOM 2398 N N . LEU A 1 315 ? -2.932 -36.062 -14.406 1 98.06 315 LEU A N 1
ATOM 2399 C CA . LEU A 1 315 ? -3.557 -34.812 -13.992 1 98.06 315 LEU A CA 1
ATOM 2400 C C . LEU A 1 315 ? -3.219 -33.688 -14.977 1 98.06 315 LEU A C 1
ATOM 2402 O O . LEU A 1 315 ? -2.1 -33.625 -15.484 1 98.06 315 LEU A O 1
ATOM 2406 N N . ASN A 1 316 ? -4.199 -32.781 -15.273 1 97.88 316 ASN A N 1
ATOM 2407 C CA . ASN A 1 316 ? -4.012 -31.641 -16.156 1 97.88 316 ASN A CA 1
ATOM 2408 C C . ASN A 1 316 ? -3.33 -30.484 -15.438 1 97.88 316 ASN A C 1
ATOM 2410 O O . ASN A 1 316 ? -3.955 -29.797 -14.617 1 97.88 316 ASN A O 1
ATOM 2414 N N . THR A 1 317 ? -2.123 -30.219 -15.75 1 98.31 317 THR A N 1
ATOM 2415 C CA . THR A 1 317 ? -1.353 -29.188 -15.07 1 98.31 317 THR A CA 1
ATOM 2416 C C . THR A 1 317 ? -1.234 -27.938 -15.938 1 98.31 317 THR A C 1
ATOM 2418 O O . THR A 1 317 ? -0.419 -27.062 -15.656 1 98.31 317 THR A O 1
ATOM 2421 N N . GLY A 1 318 ? -1.989 -27.828 -16.953 1 96.88 318 GLY A N 1
ATOM 2422 C CA . GLY A 1 318 ? -1.95 -26.672 -17.859 1 96.88 318 GLY A CA 1
ATOM 2423 C C . GLY A 1 318 ? -0.583 -26.438 -18.469 1 96.88 318 GLY A C 1
ATOM 2424 O O . GLY A 1 318 ? 0.048 -27.375 -18.969 1 96.88 318 GLY A O 1
ATOM 2425 N N . THR A 1 319 ? -0.16 -25.188 -18.516 1 97.38 319 THR A N 1
ATOM 2426 C CA . THR A 1 319 ? 1.086 -24.812 -19.172 1 97.38 319 THR A CA 1
ATOM 2427 C C . THR A 1 319 ? 2.213 -24.656 -18.156 1 97.38 319 THR A C 1
ATOM 2429 O O . THR A 1 319 ? 3.271 -24.109 -18.484 1 97.38 319 THR A O 1
ATOM 2432 N N . SER A 1 320 ? 1.997 -25.156 -16.953 1 98.19 320 SER A N 1
ATOM 2433 C CA . SER A 1 320 ? 2.977 -24.938 -15.891 1 98.19 320 SER A CA 1
ATOM 2434 C C . SER A 1 320 ? 4.344 -25.5 -16.281 1 98.19 320 SER A C 1
ATOM 2436 O O . SER A 1 320 ? 4.434 -26.531 -16.938 1 98.19 320 SER A O 1
ATOM 2438 N N . GLU A 1 321 ? 5.383 -24.781 -15.828 1 97.5 321 GLU A N 1
ATOM 2439 C CA . GLU A 1 321 ? 6.742 -25.25 -16.078 1 97.5 321 GLU A CA 1
ATOM 2440 C C . GLU A 1 321 ? 7.383 -25.797 -14.812 1 97.5 321 GLU A C 1
ATOM 2442 O O . GLU A 1 321 ? 8.562 -26.156 -14.812 1 97.5 321 GLU A O 1
ATOM 2447 N N . GLY A 1 322 ? 6.672 -25.875 -13.75 1 95.88 322 GLY A N 1
ATOM 2448 C CA . GLY A 1 322 ? 7.031 -26.641 -12.562 1 95.88 322 GLY A CA 1
ATOM 2449 C C . GLY A 1 322 ? 8.008 -25.906 -11.664 1 95.88 322 GLY A C 1
ATOM 2450 O O . GLY A 1 322 ? 8.836 -26.531 -10.992 1 95.88 322 GLY A O 1
ATOM 2451 N N . TYR A 1 323 ? 8.094 -24.625 -11.57 1 95.25 323 TYR A N 1
ATOM 2452 C CA . TYR A 1 323 ? 8.992 -23.906 -10.68 1 95.25 323 TYR A CA 1
ATOM 2453 C C . TYR A 1 323 ? 8.344 -23.656 -9.32 1 95.25 323 TYR A C 1
ATOM 2455 O O . TYR A 1 323 ? 8.555 -24.422 -8.383 1 95.25 323 TYR A O 1
ATOM 2463 N N . ALA A 1 324 ? 7.434 -22.719 -9.156 1 97.06 324 ALA A N 1
ATOM 2464 C CA . ALA A 1 324 ? 6.852 -22.438 -7.848 1 97.06 324 ALA A CA 1
ATOM 2465 C C . ALA A 1 324 ? 5.328 -22.547 -7.895 1 97.06 324 ALA A C 1
ATOM 2467 O O . ALA A 1 324 ? 4.672 -22.625 -6.852 1 97.06 324 ALA A O 1
ATOM 2468 N N . VAL A 1 325 ? 4.773 -22.609 -9.062 1 98 325 VAL A N 1
ATOM 2469 C CA . VAL A 1 325 ? 3.324 -22.594 -9.234 1 98 325 VAL A CA 1
ATOM 2470 C C . VAL A 1 325 ? 2.9 -23.719 -10.172 1 98 325 VAL A C 1
ATOM 2472 O O . VAL A 1 325 ? 3.312 -23.766 -11.328 1 98 325 VAL A O 1
ATOM 2475 N N . VAL A 1 326 ? 2.086 -24.625 -9.68 1 98.5 326 VAL A N 1
ATOM 2476 C CA . VAL A 1 326 ? 1.564 -25.703 -10.508 1 98.5 326 VAL A CA 1
ATOM 2477 C C . VAL A 1 326 ? 0.055 -25.828 -10.312 1 98.5 326 VAL A C 1
ATOM 2479 O O . VAL A 1 326 ? -0.409 -26.203 -9.234 1 98.5 326 VAL A O 1
ATOM 2482 N N . PRO A 1 327 ? -0.708 -25.516 -11.32 1 97.69 327 PRO A N 1
ATOM 2483 C CA . PRO A 1 327 ? -2.156 -25.719 -11.234 1 97.69 327 PRO A CA 1
ATOM 2484 C C . PRO A 1 327 ? -2.574 -27.156 -11.555 1 97.69 327 PRO A C 1
ATOM 2486 O O . PRO A 1 327 ? -1.835 -27.875 -12.219 1 97.69 327 PRO A O 1
ATOM 2489 N N . VAL A 1 328 ? -3.613 -27.625 -10.992 1 98.12 328 VAL A N 1
ATOM 2490 C CA . VAL A 1 328 ? -4.355 -28.797 -11.438 1 98.12 328 VAL A CA 1
ATOM 2491 C C . VAL A 1 328 ? -5.746 -28.375 -11.906 1 98.12 328 VAL A C 1
ATOM 2493 O O . VAL A 1 328 ? -6.617 -28.062 -11.086 1 98.12 328 VAL A O 1
ATOM 2496 N N . ILE A 1 329 ? -5.926 -28.406 -13.188 1 97.06 329 ILE A N 1
ATOM 2497 C CA . ILE A 1 329 ? -7.168 -27.953 -13.797 1 97.06 329 ILE A CA 1
ATOM 2498 C C . ILE A 1 329 ? -8.266 -28.984 -13.57 1 97.06 329 ILE A C 1
ATOM 2500 O O . ILE A 1 329 ? -8.125 -30.141 -13.945 1 97.06 329 ILE A O 1
ATOM 2504 N N . THR A 1 330 ? -9.336 -28.516 -12.953 1 95 330 THR A N 1
ATOM 2505 C CA . THR A 1 330 ? -10.445 -29.406 -12.625 1 95 330 THR A CA 1
ATOM 2506 C C . THR A 1 330 ? -11.562 -29.281 -13.648 1 95 330 THR A C 1
ATOM 2508 O O . THR A 1 330 ? -12.414 -30.156 -13.773 1 95 330 THR A O 1
ATOM 2511 N N . GLY A 1 331 ? -11.688 -28.141 -14.305 1 91.69 331 GLY A N 1
ATOM 2512 C CA . GLY A 1 331 ? -12.625 -27.922 -15.391 1 91.69 331 GLY A CA 1
ATOM 2513 C C . GLY A 1 331 ? -14 -27.469 -14.914 1 91.69 331 GLY A C 1
ATOM 2514 O O . GLY A 1 331 ? -14.93 -27.344 -15.719 1 91.69 331 GLY A O 1
ATOM 2515 N N . SER A 1 332 ? -14.18 -27.375 -13.688 1 90.06 332 SER A N 1
ATOM 2516 C CA . SER A 1 332 ? -15.43 -26.906 -13.094 1 90.06 332 SER A CA 1
ATOM 2517 C C . SER A 1 332 ? -15.188 -26.312 -11.711 1 90.06 332 SER A C 1
ATOM 2519 O O . SER A 1 332 ? -14.414 -26.844 -10.922 1 90.06 332 SER A O 1
ATOM 2521 N N . SER A 1 333 ? -15.82 -25.109 -11.531 1 88.44 333 SER A N 1
ATOM 2522 C CA . SER A 1 333 ? -15.734 -24.453 -10.234 1 88.44 333 SER A CA 1
ATOM 2523 C C . SER A 1 333 ? -16.203 -25.391 -9.117 1 88.44 333 SER A C 1
ATOM 2525 O O . SER A 1 333 ? -15.609 -25.422 -8.031 1 88.44 333 SER A O 1
ATOM 2527 N N . LEU A 1 334 ? -17.219 -26.078 -9.375 1 87.44 334 LEU A N 1
ATOM 2528 C CA . LEU A 1 334 ? -17.766 -27.016 -8.391 1 87.44 334 LEU A CA 1
ATOM 2529 C C . LEU A 1 334 ? -16.734 -28.078 -8.047 1 87.44 334 LEU A C 1
ATOM 2531 O O . LEU A 1 334 ? -16.516 -28.375 -6.867 1 87.44 334 LEU A O 1
ATOM 2535 N N . LYS A 1 335 ? -16.125 -28.672 -9.062 1 91.69 335 LYS A N 1
ATOM 2536 C CA . LYS A 1 335 ? -15.117 -29.703 -8.836 1 91.69 335 LYS A CA 1
ATOM 2537 C C . LYS A 1 335 ? -13.914 -29.141 -8.07 1 91.69 335 LYS A C 1
ATOM 2539 O O . LYS A 1 335 ? -13.359 -29.812 -7.199 1 91.69 335 LYS A O 1
ATOM 2544 N N . ALA A 1 336 ? -13.508 -27.953 -8.453 1 93.38 336 ALA A N 1
ATOM 2545 C CA . ALA A 1 336 ? -12.383 -27.328 -7.766 1 93.38 336 ALA A CA 1
ATOM 2546 C C . ALA A 1 336 ? -12.68 -27.156 -6.277 1 93.38 336 ALA A C 1
ATOM 2548 O O . ALA A 1 336 ? -11.828 -27.469 -5.434 1 93.38 336 ALA A O 1
ATOM 2549 N N . ALA A 1 337 ? -13.852 -26.688 -6 1 90.5 337 ALA A N 1
ATOM 2550 C CA . ALA A 1 337 ? -14.25 -26.5 -4.609 1 90.5 337 ALA A CA 1
ATOM 2551 C C . ALA A 1 337 ? -14.328 -27.828 -3.873 1 90.5 337 ALA A C 1
ATOM 2553 O O . ALA A 1 337 ? -13.867 -27.953 -2.734 1 90.5 337 ALA A O 1
ATOM 2554 N N . GLN A 1 338 ? -14.898 -28.812 -4.5 1 92.06 338 GLN A N 1
ATOM 2555 C CA . GLN A 1 338 ? -15.047 -30.141 -3.9 1 92.06 338 GLN A CA 1
ATOM 2556 C C . GLN A 1 338 ? -13.68 -30.766 -3.613 1 92.06 338 GLN A C 1
ATOM 2558 O O . GLN A 1 338 ? -13.477 -31.344 -2.543 1 92.06 338 GLN A O 1
ATOM 2563 N N . TRP A 1 339 ? -12.812 -30.641 -4.609 1 95.31 339 TRP A N 1
ATOM 2564 C CA . TRP A 1 339 ? -11.477 -31.203 -4.43 1 95.31 339 TRP A CA 1
ATOM 2565 C C . TRP A 1 339 ? -10.727 -30.484 -3.314 1 95.31 339 TRP A C 1
ATOM 2567 O O . TRP A 1 339 ? -10.055 -31.125 -2.502 1 95.31 339 TRP A O 1
ATOM 2577 N N . ALA A 1 340 ? -10.844 -29.172 -3.295 1 95.12 340 ALA A N 1
ATOM 2578 C CA . ALA A 1 340 ? -10.164 -28.406 -2.26 1 95.12 340 ALA A CA 1
ATOM 2579 C C . ALA A 1 340 ? -10.648 -28.812 -0.868 1 95.12 340 ALA A C 1
ATOM 2581 O O . ALA A 1 340 ? -9.844 -28.969 0.052 1 95.12 340 ALA A O 1
ATOM 2582 N N . ASN A 1 341 ? -11.93 -28.953 -0.704 1 94.38 341 ASN A N 1
ATOM 2583 C CA . ASN A 1 341 ? -12.492 -29.344 0.583 1 94.38 341 ASN A CA 1
ATOM 2584 C C . ASN A 1 341 ? -12.094 -30.75 0.967 1 94.38 341 ASN A C 1
ATOM 2586 O O . ASN A 1 341 ? -11.789 -31.031 2.131 1 94.38 341 ASN A O 1
ATOM 2590 N N . ALA A 1 342 ? -12.148 -31.609 -0.002 1 95.88 342 ALA A N 1
ATOM 2591 C CA . ALA A 1 342 ? -11.742 -33 0.262 1 95.88 342 ALA A CA 1
ATOM 2592 C C . ALA A 1 342 ? -10.281 -33.062 0.694 1 95.88 342 ALA A C 1
ATOM 2594 O O . ALA A 1 342 ? -9.938 -33.781 1.627 1 95.88 342 ALA A O 1
ATOM 2595 N N . LEU A 1 343 ? -9.477 -32.344 -0.005 1 97.75 343 LEU A N 1
ATOM 2596 C CA . LEU A 1 343 ? -8.062 -32.312 0.353 1 97.75 343 LEU A CA 1
ATOM 2597 C C . LEU A 1 343 ? -7.875 -31.703 1.742 1 97.75 343 LEU A C 1
ATOM 2599 O O . LEU A 1 343 ? -7.059 -32.188 2.527 1 97.75 343 LEU A O 1
ATOM 2603 N N . PHE A 1 344 ? -8.625 -30.641 2.027 1 96.12 344 PHE A N 1
ATOM 2604 C CA . PHE A 1 344 ? -8.562 -30.016 3.34 1 96.12 344 PHE A CA 1
ATOM 2605 C C . PHE A 1 344 ? -8.906 -31 4.441 1 96.12 344 PHE A C 1
ATOM 2607 O O . PHE A 1 344 ? -8.234 -31.047 5.473 1 96.12 344 PHE A O 1
ATOM 2614 N N . ASP A 1 345 ? -9.906 -31.781 4.199 1 95.75 345 ASP A N 1
ATOM 2615 C CA . ASP A 1 345 ? -10.32 -32.812 5.16 1 95.75 345 ASP A CA 1
ATOM 2616 C C . ASP A 1 345 ? -9.211 -33.844 5.387 1 95.75 345 ASP A C 1
ATOM 2618 O O . ASP A 1 345 ? -9.102 -34.406 6.477 1 95.75 345 ASP A O 1
ATOM 2622 N N . GLU A 1 346 ? -8.367 -33.969 4.387 1 96.81 346 GLU A N 1
ATOM 2623 C CA . GLU A 1 346 ? -7.277 -34.938 4.48 1 96.81 346 GLU A CA 1
ATOM 2624 C C . GLU A 1 346 ? -6.004 -34.281 4.992 1 96.81 346 GLU A C 1
ATOM 2626 O O . GLU A 1 346 ? -4.941 -34.906 5.027 1 96.81 346 GLU A O 1
ATOM 2631 N N . GLY A 1 347 ? -6.094 -33.031 5.293 1 97.44 347 GLY A N 1
ATOM 2632 C CA . GLY A 1 347 ? -4.957 -32.344 5.883 1 97.44 347 GLY A CA 1
ATOM 2633 C C . GLY A 1 347 ? -4.086 -31.641 4.859 1 97.44 347 GLY A C 1
ATOM 2634 O O . GLY A 1 347 ? -2.914 -31.359 5.117 1 97.44 347 GLY A O 1
ATOM 2635 N N . ILE A 1 348 ? -4.586 -31.438 3.705 1 98.31 348 ILE A N 1
ATOM 2636 C CA . ILE A 1 348 ? -3.871 -30.719 2.654 1 98.31 348 ILE A CA 1
ATOM 2637 C C . ILE A 1 348 ? -4.621 -29.438 2.307 1 98.31 348 ILE A C 1
ATOM 2639 O O . ILE A 1 348 ? -5.773 -29.484 1.865 1 98.31 348 ILE A O 1
ATOM 2643 N N . ASN A 1 349 ? -3.955 -28.312 2.559 1 97.06 349 ASN A N 1
ATOM 2644 C CA . ASN A 1 349 ? -4.555 -27.016 2.303 1 97.06 349 ASN A CA 1
ATOM 2645 C C . ASN A 1 349 ? -4.121 -26.453 0.952 1 97.06 349 ASN A C 1
ATOM 2647 O O . ASN A 1 349 ? -2.939 -26.172 0.743 1 97.06 349 ASN A O 1
ATOM 2651 N N . VAL A 1 350 ? -5.043 -26.344 0.039 1 97.06 350 VAL A N 1
ATOM 2652 C CA . VAL A 1 350 ? -4.812 -25.781 -1.29 1 97.06 350 VAL A CA 1
ATOM 2653 C C . VAL A 1 350 ? -5.992 -24.891 -1.688 1 97.06 350 VAL A C 1
ATOM 2655 O O . VAL A 1 350 ? -7.125 -25.125 -1.26 1 97.06 350 VAL A O 1
ATOM 2658 N N . GLN A 1 351 ? -5.699 -23.922 -2.508 1 92.19 351 GLN A N 1
ATOM 2659 C CA . GLN A 1 351 ? -6.73 -22.938 -2.832 1 92.19 351 GLN A CA 1
ATOM 2660 C C . GLN A 1 351 ? -7.379 -23.25 -4.18 1 92.19 351 GLN A C 1
ATOM 2662 O O . GLN A 1 351 ? -6.684 -23.422 -5.18 1 92.19 351 GLN A O 1
ATOM 2667 N N . PRO A 1 352 ? -8.695 -23.297 -4.16 1 92.5 352 PRO A N 1
ATOM 2668 C CA . PRO A 1 352 ? -9.406 -23.344 -5.441 1 92.5 352 PRO A CA 1
ATOM 2669 C C . PRO A 1 352 ? -9.531 -21.969 -6.094 1 92.5 352 PRO A C 1
ATOM 2671 O O . PRO A 1 352 ? -9.734 -20.969 -5.402 1 92.5 352 PRO A O 1
ATOM 2674 N N . ILE A 1 353 ? -9.32 -21.938 -7.297 1 88.94 353 ILE A N 1
ATOM 2675 C CA . ILE A 1 353 ? -9.5 -20.734 -8.102 1 88.94 353 ILE A CA 1
ATOM 2676 C C . ILE A 1 353 ? -10.641 -20.938 -9.086 1 88.94 353 ILE A C 1
ATOM 2678 O O . ILE A 1 353 ? -10.594 -21.828 -9.93 1 88.94 353 ILE A O 1
ATOM 2682 N N . PHE A 1 354 ? -11.625 -20.25 -8.914 1 79.62 354 PHE A N 1
ATOM 2683 C CA . PHE A 1 354 ? -12.758 -20.484 -9.805 1 79.62 354 PHE A CA 1
ATOM 2684 C C . PHE A 1 354 ? -13.383 -19.172 -10.258 1 79.62 354 PHE A C 1
ATOM 2686 O O . PHE A 1 354 ? -12.859 -18.094 -9.969 1 79.62 354 PHE A O 1
ATOM 2693 N N . TYR A 1 355 ? -14.359 -19.219 -11.039 1 69.56 355 TYR A N 1
ATOM 2694 C CA . TYR A 1 355 ? -15.055 -18.062 -11.578 1 69.56 355 TYR A CA 1
ATOM 2695 C C . TYR A 1 355 ? -15.461 -17.094 -10.469 1 69.56 355 TYR A C 1
ATOM 2697 O O . TYR A 1 355 ? -15.898 -17.516 -9.398 1 69.56 355 TYR A O 1
ATOM 2705 N N . PRO A 1 356 ? -15.094 -15.844 -10.711 1 64.19 356 PRO A N 1
ATOM 2706 C CA . PRO A 1 356 ? -14.727 -15.164 -11.953 1 64.19 356 PRO A CA 1
ATOM 2707 C C . PRO A 1 356 ? -13.227 -14.922 -12.07 1 64.19 356 PRO A C 1
ATOM 2709 O O . PRO A 1 356 ? -12.766 -14.328 -13.055 1 64.19 356 PRO A O 1
ATOM 2712 N N . ALA A 1 357 ? -12.477 -15.398 -11.133 1 68 357 ALA A N 1
ATOM 2713 C CA . ALA A 1 357 ? -11.031 -15.195 -11.242 1 68 357 ALA A CA 1
ATOM 2714 C C . ALA A 1 357 ? -10.477 -15.859 -12.5 1 68 357 ALA A C 1
ATOM 2716 O O . ALA A 1 357 ? -9.539 -15.344 -13.117 1 68 357 ALA A O 1
ATOM 2717 N N . VAL A 1 358 ? -11.109 -16.984 -12.781 1 72.56 358 VAL A N 1
ATOM 2718 C CA . VAL A 1 358 ? -10.82 -17.672 -14.047 1 72.56 358 VAL A CA 1
ATOM 2719 C C . VAL A 1 358 ? -12.133 -18.109 -14.695 1 72.56 358 VAL A C 1
ATOM 2721 O O . VAL A 1 358 ? -13.172 -18.156 -14.039 1 72.56 358 VAL A O 1
ATOM 2724 N N . GLU A 1 359 ? -11.938 -18.406 -15.945 1 78.69 359 GLU A N 1
ATOM 2725 C CA . GLU A 1 359 ? -13.102 -18.969 -16.625 1 78.69 359 GLU A CA 1
ATOM 2726 C C . GLU A 1 359 ? -13.508 -20.312 -16.016 1 78.69 359 GLU A C 1
ATOM 2728 O O . GLU A 1 359 ? -12.672 -21.031 -15.469 1 78.69 359 GLU A O 1
ATOM 2733 N N . GLU A 1 360 ? -14.781 -20.594 -16.141 1 82.94 360 GLU A N 1
ATOM 2734 C CA . GLU A 1 360 ? -15.336 -21.812 -15.531 1 82.94 360 GLU A CA 1
ATOM 2735 C C . GLU A 1 360 ? -14.562 -23.047 -15.969 1 82.94 360 GLU A C 1
ATOM 2737 O O . GLU A 1 360 ? -14.148 -23.859 -15.125 1 82.94 360 GLU A O 1
ATOM 2742 N N . LYS A 1 361 ? -14.328 -23.156 -17.25 1 87.62 361 LYS A N 1
ATOM 2743 C CA . LYS A 1 361 ? -13.656 -24.344 -17.797 1 87.62 361 LYS A CA 1
ATOM 2744 C C . LYS A 1 361 ? -12.203 -24.406 -17.344 1 87.62 361 LYS A C 1
ATOM 2746 O O . LYS A 1 361 ? -11.562 -25.453 -17.406 1 87.62 361 LYS A O 1
ATOM 2751 N N . ALA A 1 362 ? -11.727 -23.25 -16.797 1 89.75 362 ALA A N 1
ATOM 2752 C CA . ALA A 1 362 ? -10.328 -23.172 -16.406 1 89.75 362 ALA A CA 1
ATOM 2753 C C . ALA A 1 362 ? -10.188 -23.203 -14.883 1 89.75 362 ALA A C 1
ATOM 2755 O O . ALA A 1 362 ? -9.094 -22.984 -14.352 1 89.75 362 ALA A O 1
ATOM 2756 N N . ALA A 1 363 ? -11.289 -23.516 -14.195 1 92.56 363 ALA A N 1
ATOM 2757 C CA . ALA A 1 363 ? -11.219 -23.656 -12.75 1 92.56 363 ALA A CA 1
ATOM 2758 C C . ALA A 1 363 ? -10.125 -24.641 -12.344 1 92.56 363 ALA A C 1
ATOM 2760 O O . ALA A 1 363 ? -9.867 -25.609 -13.062 1 92.56 363 ALA A O 1
ATOM 2761 N N . ARG A 1 364 ? -9.477 -24.406 -11.227 1 95.88 364 ARG A N 1
ATOM 2762 C CA . ARG A 1 364 ? -8.297 -25.203 -10.891 1 95.88 364 ARG A CA 1
ATOM 2763 C C . ARG A 1 364 ? -8.008 -25.141 -9.391 1 95.88 364 ARG A C 1
ATOM 2765 O O . ARG A 1 364 ? -8.578 -24.312 -8.68 1 95.88 364 ARG A O 1
ATOM 2772 N N . LEU A 1 365 ? -7.262 -26.062 -8.977 1 96.75 365 LEU A N 1
ATOM 2773 C CA . LEU A 1 365 ? -6.492 -25.922 -7.746 1 96.75 365 LEU A CA 1
ATOM 2774 C C . LEU A 1 365 ? -5.098 -25.375 -8.039 1 96.75 365 LEU A C 1
ATOM 2776 O O . LEU A 1 365 ? -4.445 -25.812 -8.992 1 96.75 365 LEU A O 1
ATOM 2780 N N . ARG A 1 366 ? -4.715 -24.375 -7.383 1 96.5 366 ARG A N 1
ATOM 2781 C CA . ARG A 1 366 ? -3.396 -23.781 -7.594 1 96.5 366 ARG A CA 1
ATOM 2782 C C . ARG A 1 366 ? -2.445 -24.141 -6.457 1 96.5 366 ARG A C 1
ATOM 2784 O O . ARG A 1 366 ? -2.682 -23.766 -5.305 1 96.5 366 ARG A O 1
ATOM 2791 N N . PHE A 1 367 ? -1.409 -24.844 -6.785 1 98.31 367 PHE A N 1
ATOM 2792 C CA . PHE A 1 367 ? -0.432 -25.297 -5.801 1 98.31 367 PHE A CA 1
ATOM 2793 C C . PHE A 1 367 ? 0.798 -24.391 -5.812 1 98.31 367 PHE A C 1
ATOM 2795 O O . PHE A 1 367 ? 1.527 -24.344 -6.809 1 98.31 367 PHE A O 1
ATOM 2802 N N . PHE A 1 368 ? 1.052 -23.688 -4.754 1 98 368 PHE A N 1
ATOM 2803 C CA . PHE A 1 368 ? 2.336 -23.031 -4.535 1 98 368 PHE A CA 1
ATOM 2804 C C . PHE A 1 368 ? 3.326 -23.984 -3.883 1 98 368 PHE A C 1
ATOM 2806 O O . PHE A 1 368 ? 3.041 -24.562 -2.828 1 98 368 PHE A O 1
ATOM 2813 N N . ILE A 1 369 ? 4.453 -24.094 -4.473 1 98.25 369 ILE A N 1
ATOM 2814 C CA . ILE A 1 369 ? 5.488 -25 -3.977 1 98.25 369 ILE A CA 1
ATOM 2815 C C . ILE A 1 369 ? 6.547 -24.203 -3.217 1 98.25 369 ILE A C 1
ATOM 2817 O O . ILE A 1 369 ? 6.984 -23.156 -3.676 1 98.25 369 ILE A O 1
ATOM 2821 N N . CYS A 1 370 ? 6.922 -24.672 -2.061 1 97.75 370 CYS A N 1
ATOM 2822 C CA . CYS A 1 370 ? 8 -24.078 -1.275 1 97.75 370 CYS A CA 1
ATOM 2823 C C . CYS A 1 370 ? 9.234 -24.984 -1.282 1 97.75 370 CYS A C 1
ATOM 2825 O O . CYS A 1 370 ? 9.117 -26.203 -1.397 1 97.75 370 CYS A O 1
ATOM 2827 N N . SER A 1 371 ? 10.359 -24.312 -1.113 1 98.06 371 SER A N 1
ATOM 2828 C CA . SER A 1 371 ? 11.602 -25.078 -1.006 1 98.06 371 SER A CA 1
ATOM 2829 C C . SER A 1 371 ? 11.602 -25.969 0.226 1 98.06 371 SER A C 1
ATOM 2831 O O . SER A 1 371 ? 12.336 -26.969 0.281 1 98.06 371 SER A O 1
ATOM 2833 N N . THR A 1 372 ? 10.766 -25.688 1.205 1 97.62 372 THR A N 1
ATOM 2834 C CA . THR A 1 372 ? 10.75 -26.391 2.479 1 97.62 372 THR A CA 1
ATOM 2835 C C . THR A 1 372 ? 9.812 -27.594 2.412 1 97.62 372 THR A C 1
ATOM 2837 O O . THR A 1 372 ? 9.734 -28.375 3.363 1 97.62 372 THR A O 1
ATOM 2840 N N . HIS A 1 373 ? 9.078 -27.828 1.295 1 98.5 373 HIS A N 1
ATOM 2841 C CA . HIS A 1 373 ? 8.32 -29.062 1.12 1 98.5 373 HIS A CA 1
ATOM 2842 C C . HIS A 1 373 ? 9.25 -30.266 1.03 1 98.5 373 HIS A C 1
ATOM 2844 O O . HIS A 1 373 ? 10.312 -30.203 0.408 1 98.5 373 HIS A O 1
ATOM 2850 N N . GLU A 1 374 ? 8.859 -31.281 1.642 1 98.44 374 GLU A N 1
ATOM 2851 C CA . GLU A 1 374 ? 9.586 -32.531 1.507 1 98.44 374 GLU A CA 1
ATOM 2852 C C . GLU A 1 374 ? 9.047 -33.375 0.342 1 98.44 374 GLU A C 1
ATOM 2854 O O . GLU A 1 374 ? 7.859 -33.281 0.015 1 98.44 374 GLU A O 1
ATOM 2859 N N . PRO A 1 375 ? 9.969 -34.156 -0.247 1 98.5 375 PRO A N 1
ATOM 2860 C CA . PRO A 1 375 ? 9.523 -35 -1.368 1 98.5 375 PRO A CA 1
ATOM 2861 C C . PRO A 1 375 ? 8.32 -35.875 -1.011 1 98.5 375 PRO A C 1
ATOM 2863 O O . PRO A 1 375 ? 7.398 -36 -1.816 1 98.5 375 PRO A O 1
ATOM 2866 N N . GLU A 1 376 ? 8.281 -36.344 0.168 1 98.62 376 GLU A N 1
ATOM 2867 C CA . GLU A 1 376 ? 7.211 -37.219 0.597 1 98.62 376 GLU A CA 1
ATOM 2868 C C . GLU A 1 376 ? 5.887 -36.5 0.708 1 98.62 376 GLU A C 1
ATOM 2870 O O . GLU A 1 376 ? 4.824 -37.062 0.464 1 98.62 376 GLU A O 1
ATOM 2875 N N . GLN A 1 377 ? 5.969 -35.281 1.094 1 98.69 377 GLN A N 1
ATOM 2876 C CA . GLN A 1 377 ? 4.766 -34.469 1.167 1 98.69 377 GLN A CA 1
ATOM 2877 C C . GLN A 1 377 ? 4.141 -34.281 -0.213 1 98.69 377 GLN A C 1
ATOM 2879 O O . GLN A 1 377 ? 2.916 -34.281 -0.355 1 98.69 377 GLN A O 1
ATOM 2884 N N . ILE A 1 378 ? 4.984 -34.094 -1.183 1 98.62 378 ILE A N 1
ATOM 2885 C CA . ILE A 1 378 ? 4.527 -33.938 -2.561 1 98.62 378 ILE A CA 1
ATOM 2886 C C . ILE A 1 378 ? 3.908 -35.25 -3.051 1 98.62 378 ILE A C 1
ATOM 2888 O O . ILE A 1 378 ? 2.828 -35.25 -3.648 1 98.62 378 ILE A O 1
ATOM 2892 N N . GLU A 1 379 ? 4.543 -36.344 -2.74 1 98.62 379 GLU A N 1
ATOM 2893 C CA . GLU A 1 379 ? 4.02 -37.656 -3.125 1 98.62 379 GLU A CA 1
ATOM 2894 C C . GLU A 1 379 ? 2.639 -37.875 -2.521 1 98.62 379 GLU A C 1
ATOM 2896 O O . GLU A 1 379 ? 1.73 -38.375 -3.205 1 98.62 379 GLU A O 1
ATOM 2901 N N . ARG A 1 380 ? 2.514 -37.531 -1.3 1 98.44 380 ARG A N 1
ATOM 2902 C CA . ARG A 1 380 ? 1.24 -37.688 -0.603 1 98.44 380 ARG A CA 1
ATOM 2903 C C . ARG A 1 380 ? 0.152 -36.844 -1.26 1 98.44 380 ARG A C 1
ATOM 2905 O O . ARG A 1 380 ? -0.991 -37.312 -1.388 1 98.44 380 ARG A O 1
ATOM 2912 N N . THR A 1 381 ? 0.535 -35.688 -1.597 1 98.75 381 THR A N 1
ATOM 2913 C CA . THR A 1 381 ? -0.416 -34.781 -2.223 1 98.75 381 THR A CA 1
ATOM 2914 C C . THR A 1 381 ? -0.869 -35.312 -3.578 1 98.75 381 THR A C 1
ATOM 2916 O O . THR A 1 381 ? -2.062 -35.312 -3.887 1 98.75 381 THR A O 1
ATOM 2919 N N . ILE A 1 382 ? 0.042 -35.812 -4.371 1 98.62 382 ILE A N 1
ATOM 2920 C CA . ILE A 1 382 ? -0.281 -36.375 -5.684 1 98.62 382 ILE A CA 1
ATOM 2921 C C . ILE A 1 382 ? -1.183 -37.594 -5.527 1 98.62 382 ILE A C 1
ATOM 2923 O O . ILE A 1 382 ? -2.162 -37.75 -6.262 1 98.62 382 ILE A O 1
ATOM 2927 N N . ALA A 1 383 ? -0.875 -38.438 -4.582 1 98.5 383 ALA A N 1
ATOM 2928 C CA . ALA A 1 383 ? -1.691 -39.594 -4.332 1 98.5 383 ALA A CA 1
ATOM 2929 C C . ALA A 1 383 ? -3.125 -39.219 -3.98 1 98.5 383 ALA A C 1
ATOM 2931 O O . ALA A 1 383 ? -4.078 -39.844 -4.441 1 98.5 383 ALA A O 1
ATOM 2932 N N . ALA A 1 384 ? -3.273 -38.219 -3.158 1 98.5 384 ALA A N 1
ATOM 2933 C CA . ALA A 1 384 ? -4.602 -37.75 -2.783 1 98.5 384 ALA A CA 1
ATOM 2934 C C . ALA A 1 384 ? -5.355 -37.219 -3.998 1 98.5 384 ALA A C 1
ATOM 2936 O O . ALA A 1 384 ? -6.555 -37.469 -4.152 1 98.5 384 ALA A O 1
ATOM 2937 N N . LEU A 1 385 ? -4.68 -36.469 -4.852 1 98.38 385 LEU A N 1
ATOM 2938 C CA . LEU A 1 385 ? -5.281 -35.906 -6.059 1 98.38 385 LEU A CA 1
ATOM 2939 C C . LEU A 1 385 ? -5.746 -37 -7 1 98.38 385 LEU A C 1
ATOM 2941 O O . LEU A 1 385 ? -6.82 -36.906 -7.602 1 98.38 385 LEU A O 1
ATOM 2945 N N . VAL A 1 386 ? -4.945 -38.031 -7.105 1 97.69 386 VAL A N 1
ATOM 2946 C CA . VAL A 1 386 ? -5.262 -39.125 -7.988 1 97.69 386 VAL A CA 1
ATOM 2947 C C . VAL A 1 386 ? -6.531 -39.844 -7.5 1 97.69 386 VAL A C 1
ATOM 2949 O O . VAL A 1 386 ? -7.383 -40.219 -8.305 1 97.69 386 VAL A O 1
ATOM 2952 N N . ARG A 1 387 ? -6.668 -40 -6.211 1 97.12 387 ARG A N 1
ATOM 2953 C CA . ARG A 1 387 ? -7.859 -40.625 -5.645 1 97.12 387 ARG A CA 1
ATOM 2954 C C . ARG A 1 387 ? -9.102 -39.781 -5.945 1 97.12 387 ARG A C 1
ATOM 2956 O O . ARG A 1 387 ? -10.172 -40.344 -6.211 1 97.12 387 ARG A O 1
ATOM 2963 N N . LEU A 1 388 ? -8.938 -38.469 -5.883 1 95.44 388 LEU 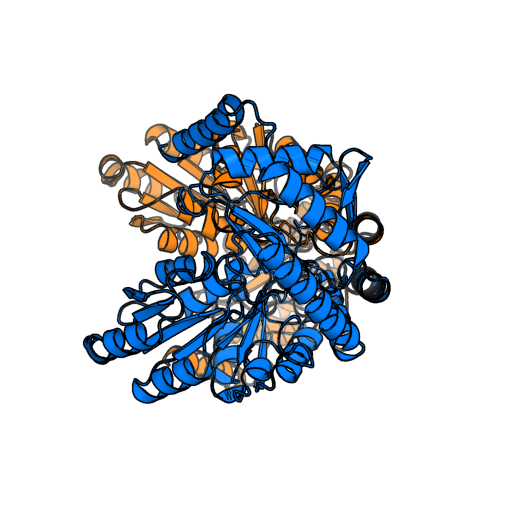A N 1
ATOM 2964 C CA . LEU A 1 388 ? -10.07 -37.594 -6.145 1 95.44 388 LEU A CA 1
ATOM 2965 C C . LEU A 1 388 ? -10.43 -37.594 -7.625 1 95.44 388 LEU A C 1
ATOM 2967 O O . LEU A 1 388 ? -11.602 -37.438 -7.98 1 95.44 388 LEU A O 1
ATOM 2971 N N . ALA A 1 389 ? -9.508 -37.781 -8.484 1 93.44 389 ALA A N 1
ATOM 2972 C CA . ALA A 1 389 ? -9.727 -37.719 -9.922 1 93.44 389 ALA A CA 1
ATOM 2973 C C . ALA A 1 389 ? -10.375 -39 -10.438 1 93.44 389 ALA A C 1
ATOM 2975 O O . ALA A 1 389 ? -10.945 -39 -11.531 1 93.44 389 ALA A O 1
ATOM 2976 N N . ARG A 1 390 ? -10.297 -40.062 -9.734 1 88 390 ARG A N 1
ATOM 2977 C CA . ARG A 1 390 ? -10.93 -41.312 -10.102 1 88 390 ARG A CA 1
ATOM 2978 C C . ARG A 1 390 ? -12.414 -41.312 -9.758 1 88 390 ARG A C 1
ATOM 2980 O O . ARG A 1 390 ? -13.219 -41.969 -10.438 1 88 390 ARG A O 1
ATOM 2987 N N . MET B 1 1 ? 11.578 12.477 -21.359 1 67.25 1 MET B N 1
ATOM 2988 C CA . MET B 1 1 ? 10.258 12.477 -20.734 1 67.25 1 MET B CA 1
ATOM 2989 C C . MET B 1 1 ? 10.039 13.75 -19.922 1 67.25 1 MET B C 1
ATOM 2991 O O . MET B 1 1 ? 10.922 14.156 -19.156 1 67.25 1 MET B O 1
ATOM 2995 N N . PRO B 1 2 ? 9.055 14.492 -20.203 1 64.31 2 PRO B N 1
ATOM 2996 C CA . PRO B 1 2 ? 8.734 15.719 -19.469 1 64.31 2 PRO B CA 1
ATOM 2997 C C . PRO B 1 2 ? 8.898 15.562 -17.953 1 64.31 2 PRO B C 1
ATOM 2999 O O . PRO B 1 2 ? 9.328 16.5 -17.281 1 64.31 2 PRO B O 1
ATOM 3002 N N . GLN B 1 3 ? 8.773 14.344 -17.547 1 73.88 3 GLN B N 1
ATOM 3003 C CA . GLN B 1 3 ? 8.891 14.109 -16.109 1 73.88 3 GLN B CA 1
ATOM 3004 C C . GLN B 1 3 ? 10.328 14.266 -15.641 1 73.88 3 GLN B C 1
ATOM 3006 O O . GLN B 1 3 ? 10.586 14.781 -14.555 1 73.88 3 GLN B O 1
ATOM 3011 N N . TYR B 1 4 ? 11.203 13.867 -16.391 1 74.5 4 TYR B N 1
ATOM 3012 C CA . TYR B 1 4 ? 12.602 13.961 -16 1 74.5 4 TYR B CA 1
ATOM 3013 C C . TYR B 1 4 ? 13.07 15.414 -15.969 1 74.5 4 TYR B C 1
ATOM 3015 O O . TYR B 1 4 ? 13.867 15.797 -15.109 1 74.5 4 TYR B O 1
ATOM 3023 N N . GLN B 1 5 ? 12.5 16.109 -16.844 1 66.25 5 GLN B N 1
ATOM 3024 C CA . GLN B 1 5 ? 12.805 17.531 -16.844 1 66.25 5 GLN B CA 1
ATOM 3025 C C . GLN B 1 5 ? 12.328 18.203 -15.562 1 66.25 5 GLN B C 1
ATOM 3027 O O . GLN B 1 5 ? 13.023 19.062 -15.008 1 66.25 5 GLN B O 1
ATOM 3032 N N . GLN B 1 6 ? 11.242 17.766 -15.094 1 69.12 6 GLN B N 1
ATOM 3033 C CA . GLN B 1 6 ? 10.703 18.297 -13.844 1 69.12 6 GLN B CA 1
ATOM 3034 C C . GLN B 1 6 ? 11.617 17.969 -12.672 1 69.12 6 GLN B C 1
ATOM 3036 O O . GLN B 1 6 ? 11.859 18.812 -11.805 1 69.12 6 GLN B O 1
ATOM 3041 N N . VAL B 1 7 ? 12.148 16.844 -12.719 1 72.5 7 VAL B N 1
ATOM 3042 C CA . VAL B 1 7 ? 13.062 16.406 -11.664 1 72.5 7 VAL B CA 1
ATOM 3043 C C . VAL B 1 7 ? 14.352 17.219 -11.734 1 72.5 7 VAL B C 1
ATOM 3045 O O . VAL B 1 7 ? 14.891 17.641 -10.703 1 72.5 7 VAL B O 1
ATOM 3048 N N . ARG B 1 8 ? 14.773 17.422 -12.883 1 68.69 8 ARG B N 1
ATOM 3049 C CA . ARG B 1 8 ? 15.984 18.203 -13.078 1 68.69 8 ARG B CA 1
ATOM 3050 C C . ARG B 1 8 ? 15.797 19.625 -12.57 1 68.69 8 ARG B C 1
ATOM 3052 O O . ARG B 1 8 ? 16.703 20.188 -11.938 1 68.69 8 ARG B O 1
ATOM 3059 N N . ILE B 1 9 ? 14.617 20.094 -12.805 1 60.81 9 ILE B N 1
ATOM 3060 C CA . ILE B 1 9 ? 14.305 21.438 -12.367 1 60.81 9 ILE B CA 1
ATOM 3061 C C . ILE B 1 9 ? 14.266 21.5 -10.844 1 60.81 9 ILE B C 1
ATOM 3063 O O . ILE B 1 9 ? 14.812 22.422 -10.234 1 60.81 9 ILE B O 1
ATOM 3067 N N . MET B 1 10 ? 13.75 20.516 -10.32 1 66.5 10 MET B N 1
ATOM 3068 C CA . MET B 1 10 ? 13.68 20.453 -8.859 1 66.5 10 MET B CA 1
ATOM 3069 C C . MET B 1 10 ? 15.07 20.359 -8.25 1 66.5 10 MET B C 1
ATOM 3071 O O . MET B 1 10 ? 15.367 21.016 -7.254 1 66.5 10 MET B O 1
ATOM 3075 N N . ARG B 1 11 ? 15.906 19.594 -8.859 1 66 11 ARG B N 1
ATOM 3076 C CA . ARG B 1 11 ? 17.281 19.422 -8.406 1 66 11 ARG B CA 1
ATOM 3077 C C . ARG B 1 11 ? 18.078 20.719 -8.555 1 66 11 ARG B C 1
ATOM 3079 O O . ARG B 1 11 ? 18.828 21.094 -7.648 1 66 11 ARG B O 1
ATOM 3086 N N . GLU B 1 12 ? 17.766 21.219 -9.68 1 62.31 12 GLU B N 1
ATOM 3087 C CA . GLU B 1 12 ? 18.469 22.453 -9.977 1 62.31 12 GLU B CA 1
ATOM 3088 C C . GLU B 1 12 ? 18.031 23.578 -9.039 1 62.31 12 GLU B C 1
ATOM 3090 O O . GLU B 1 12 ? 18.844 24.406 -8.633 1 62.31 12 GLU B O 1
ATOM 3095 N N . MET B 1 13 ? 16.766 23.594 -8.828 1 57.47 13 MET B N 1
ATOM 3096 C CA . MET B 1 13 ? 16.234 24.594 -7.91 1 57.47 13 MET B CA 1
ATOM 3097 C C . MET B 1 13 ? 16.859 24.438 -6.527 1 57.47 13 MET B C 1
ATOM 3099 O O . MET B 1 13 ? 17.188 25.438 -5.875 1 57.47 13 MET B O 1
ATOM 3103 N N . GLY B 1 14 ? 17.047 23.219 -6.176 1 59.97 14 GLY B N 1
ATOM 3104 C CA . GLY B 1 14 ? 17.734 22.984 -4.918 1 59.97 14 GLY B CA 1
ATOM 3105 C C . GLY B 1 14 ? 19.172 23.453 -4.918 1 59.97 14 GLY B C 1
ATOM 3106 O O . GLY B 1 14 ? 19.641 24.047 -3.943 1 59.97 14 GLY B O 1
ATOM 3107 N N . GLU B 1 15 ? 19.812 23.141 -6.035 1 57.78 15 GLU B N 1
ATOM 3108 C CA . GLU B 1 15 ? 21.188 23.562 -6.176 1 57.78 15 GLU B CA 1
ATOM 3109 C C . GLU B 1 15 ? 21.297 25.078 -6.254 1 57.78 15 GLU B C 1
ATOM 3111 O O . GLU B 1 15 ? 22.203 25.672 -5.672 1 57.78 15 GLU B O 1
ATOM 3116 N N . LYS B 1 16 ? 20.391 25.578 -6.977 1 52.88 16 LYS B N 1
ATOM 3117 C CA . LYS B 1 16 ? 20.422 27.016 -7.203 1 52.88 16 LYS B CA 1
ATOM 3118 C C . LYS B 1 16 ? 20.172 27.781 -5.91 1 52.88 16 LYS B C 1
ATOM 3120 O O . LYS B 1 16 ? 20.781 28.828 -5.672 1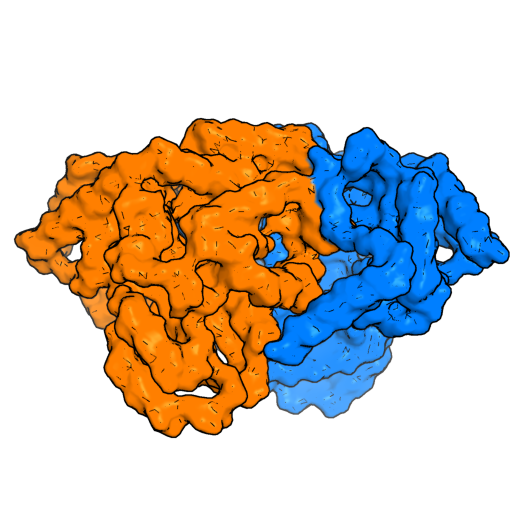 52.88 16 LYS B O 1
ATOM 3125 N N . LEU B 1 17 ? 19.312 27.25 -5.254 1 53.75 17 LEU B N 1
ATOM 3126 C CA . LEU B 1 17 ? 19 27.969 -4.023 1 53.75 17 LEU B CA 1
ATOM 3127 C C . LEU B 1 17 ? 20.125 27.828 -3.006 1 53.75 17 LEU B C 1
ATOM 3129 O O . LEU B 1 17 ? 20.062 28.406 -1.92 1 53.75 17 LEU B O 1
ATOM 3133 N N . ARG B 1 18 ? 21.297 27.188 -3.463 1 54.72 18 ARG B N 1
ATOM 3134 C CA . ARG B 1 18 ? 22.484 26.969 -2.629 1 54.72 18 ARG B CA 1
ATOM 3135 C C . ARG B 1 18 ? 22.078 26.484 -1.24 1 54.72 18 ARG B C 1
ATOM 3137 O O . ARG B 1 18 ? 22.641 26.922 -0.236 1 54.72 18 ARG B O 1
ATOM 3144 N N . VAL B 1 19 ? 20.938 25.984 -1.227 1 57.91 19 VAL B N 1
ATOM 3145 C CA . VAL B 1 19 ? 20.5 25.453 0.063 1 57.91 19 VAL B CA 1
ATOM 3146 C C . VAL B 1 19 ? 20.562 23.938 0.05 1 57.91 19 VAL B C 1
ATOM 3148 O O . VAL B 1 19 ? 20.328 23.297 -0.985 1 57.91 19 VAL B O 1
ATOM 3151 N N . ASP B 1 20 ? 21.188 23.406 1.044 1 67 20 ASP B N 1
ATOM 3152 C CA . ASP B 1 20 ? 21.156 21.969 1.211 1 67 20 ASP B CA 1
ATOM 3153 C C . ASP B 1 20 ? 19.734 21.422 1.138 1 67 20 ASP B C 1
ATOM 3155 O O . ASP B 1 20 ? 18.797 22.047 1.653 1 67 20 ASP B O 1
ATOM 3159 N N . SER B 1 21 ? 19.516 20.453 0.377 1 75.06 21 SER B N 1
ATOM 3160 C CA . SER B 1 21 ? 18.188 19.891 0.225 1 75.06 21 SER B CA 1
ATOM 3161 C C . SER B 1 21 ? 17.609 19.453 1.57 1 75.06 21 SER B C 1
ATOM 3163 O O . SER B 1 21 ? 18.25 18.672 2.297 1 75.06 21 SER B O 1
ATOM 3165 N N . PRO B 1 22 ? 16.5 20.031 1.887 1 77.31 22 PRO B N 1
ATOM 3166 C CA . PRO B 1 22 ? 15.875 19.625 3.152 1 77.31 22 PRO B CA 1
ATOM 3167 C C . PRO B 1 22 ? 15.148 18.297 3.055 1 77.31 22 PRO B C 1
ATOM 3169 O O . PRO B 1 22 ? 14.461 17.891 3.998 1 77.31 22 PRO B O 1
ATOM 3172 N N . PHE B 1 23 ? 15.352 17.625 1.888 1 79.62 23 PHE B N 1
ATOM 3173 C CA . PHE B 1 23 ? 14.602 16.391 1.65 1 79.62 23 PHE B CA 1
ATOM 3174 C C . PHE B 1 23 ? 15.5 15.172 1.8 1 79.62 23 PHE B C 1
ATOM 3176 O O . PHE B 1 23 ? 16.719 15.266 1.657 1 79.62 23 PHE B O 1
ATOM 3183 N N . PHE B 1 24 ? 14.883 14.078 2.189 1 85.69 24 PHE B N 1
ATOM 3184 C CA . PHE B 1 24 ? 15.508 12.773 2.32 1 85.69 24 PHE B CA 1
ATOM 3185 C C . PHE B 1 24 ? 16.609 12.797 3.369 1 85.69 24 PHE B C 1
ATOM 3187 O O . PHE B 1 24 ? 17.641 12.125 3.223 1 85.69 24 PHE B O 1
ATOM 3194 N N . ARG B 1 25 ? 16.391 13.734 4.344 1 87.56 25 ARG B N 1
ATOM 3195 C CA . ARG B 1 25 ? 17.266 13.641 5.508 1 87.56 25 ARG B CA 1
ATOM 3196 C C . ARG B 1 25 ? 17.094 12.312 6.227 1 87.56 25 ARG B C 1
ATOM 3198 O O . ARG B 1 25 ? 15.961 11.906 6.527 1 87.56 25 ARG B O 1
ATOM 3205 N N . VAL B 1 26 ? 18.188 11.688 6.52 1 92.56 26 VAL B N 1
ATOM 3206 C CA . VAL B 1 26 ? 18.141 10.344 7.09 1 92.56 26 VAL B CA 1
ATOM 3207 C C . VAL B 1 26 ? 18.078 10.438 8.617 1 92.56 26 VAL B C 1
ATOM 3209 O O . VAL B 1 26 ? 18.969 11 9.25 1 92.56 26 VAL B O 1
ATOM 3212 N N . HIS B 1 27 ? 17.031 9.945 9.195 1 94.62 27 HIS B N 1
ATOM 3213 C CA . HIS B 1 27 ? 16.891 9.844 10.641 1 94.62 27 HIS B CA 1
ATOM 3214 C C . HIS B 1 27 ? 17.453 8.516 11.148 1 94.62 27 HIS B C 1
ATOM 3216 O O . HIS B 1 27 ? 17.141 7.453 10.609 1 94.62 27 HIS B O 1
ATOM 3222 N N . ASP B 1 28 ? 18.156 8.477 12.242 1 94.88 28 ASP B N 1
ATOM 3223 C CA . ASP B 1 28 ? 18.969 7.336 12.672 1 94.88 28 ASP B CA 1
ATOM 3224 C C . ASP B 1 28 ? 18.156 6.395 13.562 1 94.88 28 ASP B C 1
ATOM 3226 O O . ASP B 1 28 ? 18.562 5.262 13.812 1 94.88 28 ASP B O 1
ATOM 3230 N N . GLY B 1 29 ? 17.031 6.84 14 1 94.06 29 GLY B N 1
ATOM 3231 C CA . GLY B 1 29 ? 16.203 6.059 14.914 1 94.06 29 GLY B CA 1
ATOM 3232 C C . GLY B 1 29 ? 14.758 6.504 14.945 1 94.06 29 GLY B C 1
ATOM 3233 O O . GLY B 1 29 ? 14.25 7.039 13.961 1 94.06 29 GLY B O 1
ATOM 3234 N N . VAL B 1 30 ? 14.148 6.133 16.031 1 94 30 VAL B N 1
ATOM 3235 C CA . VAL B 1 30 ? 12.773 6.562 16.234 1 94 30 VAL B CA 1
ATOM 3236 C C . VAL B 1 30 ? 12.688 8.086 16.188 1 94 30 VAL B C 1
ATOM 3238 O O . VAL B 1 30 ? 13.547 8.773 16.734 1 94 30 VAL B O 1
ATOM 3241 N N . ALA B 1 31 ? 11.688 8.547 15.461 1 93.25 31 ALA B N 1
ATOM 3242 C CA . ALA B 1 31 ? 11.469 9.992 15.391 1 93.25 31 ALA B CA 1
ATOM 3243 C C . ALA B 1 31 ? 10.211 10.391 16.156 1 93.25 31 ALA B C 1
ATOM 3245 O O . ALA B 1 31 ? 9.18 9.734 16.047 1 93.25 31 ALA B O 1
ATOM 3246 N N . GLY B 1 32 ? 10.281 11.344 17 1 94.62 32 GLY B N 1
ATOM 3247 C CA . GLY B 1 32 ? 9.203 11.977 17.75 1 94.62 32 GLY B CA 1
ATOM 3248 C C . GLY B 1 32 ? 9.43 13.461 17.969 1 94.62 32 GLY B C 1
ATOM 3249 O O . GLY B 1 32 ? 9.703 14.203 17.031 1 94.62 32 GLY B O 1
ATOM 3250 N N . ALA B 1 33 ? 9.297 13.883 19.188 1 97 33 ALA B N 1
ATOM 3251 C CA . ALA B 1 33 ? 9.555 15.289 19.5 1 97 33 ALA B CA 1
ATOM 3252 C C . ALA B 1 33 ? 11.023 15.641 19.266 1 97 33 ALA B C 1
ATOM 3254 O O . ALA B 1 33 ? 11.359 16.812 19.062 1 97 33 ALA B O 1
ATOM 3255 N N . THR B 1 34 ? 11.82 14.586 19.266 1 97.25 34 THR B N 1
ATOM 3256 C CA . THR B 1 34 ? 13.234 14.719 18.938 1 97.25 34 THR B CA 1
ATOM 3257 C C . THR B 1 34 ? 13.656 13.617 17.953 1 97.25 34 THR B C 1
ATOM 3259 O O . THR B 1 34 ? 12.914 12.656 17.734 1 97.25 34 THR B O 1
ATOM 3262 N N . THR B 1 35 ? 14.766 13.844 17.328 1 96.75 35 THR B N 1
ATOM 3263 C CA . THR B 1 35 ? 15.328 12.852 16.422 1 96.75 35 THR B CA 1
ATOM 3264 C C . THR B 1 35 ? 16.844 13 16.312 1 96.75 35 THR B C 1
ATOM 3266 O O . THR B 1 35 ? 17.422 13.945 16.859 1 96.75 35 THR B O 1
ATOM 3269 N N . GLN B 1 36 ? 17.484 12 15.781 1 96.81 36 GLN B N 1
ATOM 3270 C CA . GLN B 1 36 ? 18.906 12.016 15.516 1 96.81 36 GLN B CA 1
ATOM 3271 C C . GLN B 1 36 ? 19.203 12 14.016 1 96.81 36 GLN B C 1
ATOM 3273 O O . GLN B 1 36 ? 18.75 11.102 13.297 1 96.81 36 GLN B O 1
ATOM 3278 N N . ILE B 1 37 ? 19.875 12.984 13.539 1 95.44 37 ILE B N 1
ATOM 3279 C CA . ILE B 1 37 ? 20.312 13.078 12.148 1 95.44 37 ILE B CA 1
ATOM 3280 C C . ILE B 1 37 ? 21.828 13.312 12.109 1 95.44 37 ILE B C 1
ATOM 3282 O O . ILE B 1 37 ? 22.328 14.305 12.648 1 95.44 37 ILE B O 1
ATOM 3286 N N . GLY B 1 38 ? 22.547 12.398 11.484 1 92.88 38 GLY B N 1
ATOM 3287 C CA . GLY B 1 38 ? 23.984 12.539 11.406 1 92.88 38 GLY B CA 1
ATOM 3288 C C . GLY B 1 38 ? 24.656 12.578 12.766 1 92.88 38 GLY B C 1
ATOM 3289 O O . GLY B 1 38 ? 25.594 13.352 12.984 1 92.88 38 GLY B O 1
ATOM 3290 N N . GLY B 1 39 ? 24.062 11.977 13.664 1 93.06 39 GLY B N 1
ATOM 3291 C CA . GLY B 1 39 ? 24.641 11.883 14.992 1 93.06 39 GLY B CA 1
ATOM 3292 C C . GLY B 1 39 ? 24.281 13.055 15.883 1 93.06 39 GLY B C 1
ATOM 3293 O O . GLY B 1 39 ? 24.672 13.102 17.047 1 93.06 39 GLY B O 1
ATOM 3294 N N . ARG B 1 40 ? 23.531 13.961 15.383 1 95.88 40 ARG B N 1
ATOM 3295 C CA . ARG B 1 40 ? 23.109 15.133 16.141 1 95.88 40 ARG B CA 1
ATOM 3296 C C . ARG B 1 40 ? 21.625 15.07 16.469 1 95.88 40 ARG B C 1
ATOM 3298 O O . ARG B 1 40 ? 20.812 14.648 15.633 1 95.88 40 ARG B O 1
ATOM 3305 N N . GLU B 1 41 ? 21.344 15.523 17.703 1 97.38 41 GLU B N 1
ATOM 3306 C CA . GLU B 1 41 ? 19.938 15.547 18.125 1 97.38 41 GLU B CA 1
ATOM 3307 C C . GLU B 1 41 ? 19.25 16.812 17.641 1 97.38 41 GLU B C 1
ATOM 3309 O O . GLU B 1 41 ? 19.828 17.906 17.703 1 97.38 41 GLU B O 1
ATOM 3314 N N . TYR B 1 42 ? 18.047 16.656 17.203 1 98 42 TYR B N 1
ATOM 3315 C CA . TYR B 1 42 ? 17.219 17.766 16.75 1 98 42 TYR B CA 1
ATOM 3316 C C . TYR B 1 42 ? 15.867 17.766 17.453 1 98 42 TYR B C 1
ATOM 3318 O O . TYR B 1 42 ? 15.297 16.703 17.719 1 98 42 TYR B O 1
ATOM 3326 N N . LEU B 1 43 ? 15.422 19 17.828 1 98.31 43 LEU B N 1
ATOM 3327 C CA . LEU B 1 43 ? 13.984 19.172 18 1 98.31 43 LEU B CA 1
ATOM 3328 C C . LEU B 1 43 ? 13.242 18.938 16.688 1 98.31 43 LEU B C 1
ATOM 3330 O O . LEU B 1 43 ? 13.625 19.484 15.648 1 98.31 43 LEU B O 1
ATOM 3334 N N . ASN B 1 44 ? 12.227 18.109 16.75 1 97.94 44 ASN B N 1
ATOM 3335 C CA . ASN B 1 44 ? 11.688 17.578 15.5 1 97.94 44 ASN B CA 1
ATOM 3336 C C . ASN B 1 44 ? 10.211 17.922 15.328 1 97.94 44 ASN B C 1
ATOM 3338 O O . ASN B 1 44 ? 9.414 17.719 16.25 1 97.94 44 ASN B O 1
ATOM 3342 N N . TYR B 1 45 ? 9.891 18.531 14.172 1 98 45 TYR B N 1
ATOM 3343 C CA . TYR B 1 45 ? 8.516 18.859 13.836 1 98 45 TYR B CA 1
ATOM 3344 C C . TYR B 1 45 ? 8.125 18.266 12.484 1 98 45 TYR B C 1
ATOM 3346 O O . TYR B 1 45 ? 7.148 18.703 11.867 1 98 45 TYR B O 1
ATOM 3354 N N . ALA B 1 46 ? 8.883 17.219 12.016 1 95.81 46 ALA B N 1
ATOM 3355 C CA . ALA B 1 46 ? 8.711 16.781 10.633 1 95.81 46 ALA B CA 1
ATOM 3356 C C . ALA B 1 46 ? 8.008 15.422 10.586 1 95.81 46 ALA B C 1
ATOM 3358 O O . ALA B 1 46 ? 7.836 14.844 9.508 1 95.81 46 ALA B O 1
ATOM 3359 N N . ASN B 1 47 ? 7.57 14.867 11.703 1 94.44 47 ASN B N 1
ATOM 3360 C CA . ASN B 1 47 ? 6.949 13.547 11.711 1 94.44 47 ASN B CA 1
ATOM 3361 C C . ASN B 1 47 ? 5.566 13.586 12.359 1 94.44 47 ASN B C 1
ATOM 3363 O O . ASN B 1 47 ? 5.273 14.477 13.156 1 94.44 47 ASN B O 1
ATOM 3367 N N . TYR B 1 48 ? 4.73 12.656 12.031 1 94.44 48 TYR B N 1
ATOM 3368 C CA . TYR B 1 48 ? 3.371 12.656 12.562 1 94.44 48 TYR B CA 1
ATOM 3369 C C . TYR B 1 48 ? 3.195 11.547 13.594 1 94.44 48 TYR B C 1
ATOM 3371 O O . TYR B 1 48 ? 2.16 10.883 13.625 1 94.44 48 TYR B O 1
ATOM 3379 N N . ASN B 1 49 ? 4.238 11.219 14.344 1 96.75 49 ASN B N 1
ATOM 3380 C CA . ASN B 1 49 ? 4.145 10.406 15.555 1 96.75 49 ASN B CA 1
ATOM 3381 C C . ASN B 1 49 ? 3.465 11.164 16.688 1 96.75 49 ASN B C 1
ATOM 3383 O O . ASN B 1 49 ? 4.027 11.297 17.781 1 96.75 49 ASN B O 1
ATOM 3387 N N . TYR B 1 50 ? 2.248 11.578 16.469 1 98 50 TYR B N 1
ATOM 3388 C CA . TYR B 1 50 ? 1.521 12.562 17.266 1 98 50 TYR B CA 1
ATOM 3389 C C . TYR B 1 50 ? 1.483 12.148 18.734 1 98 50 TYR B C 1
ATOM 3391 O O . TYR B 1 50 ? 1.657 12.984 19.625 1 98 50 TYR B O 1
ATOM 3399 N N . LEU B 1 51 ? 1.278 10.859 19 1 98.31 51 LEU B N 1
ATOM 3400 C CA . LEU B 1 51 ? 1.058 10.422 20.359 1 98.31 51 LEU B CA 1
ATOM 3401 C C . LEU B 1 51 ? 2.264 9.648 20.891 1 98.31 51 LEU B C 1
ATOM 3403 O O . LEU B 1 51 ? 2.195 9.023 21.953 1 98.31 51 LEU B O 1
ATOM 3407 N N . GLY B 1 52 ? 3.324 9.617 20.125 1 97.56 52 GLY B N 1
ATOM 3408 C CA . GLY B 1 52 ? 4.547 8.953 20.547 1 97.56 52 GLY B CA 1
ATOM 3409 C C . GLY B 1 52 ? 4.406 7.441 20.609 1 97.56 52 GLY B C 1
ATOM 3410 O O . GLY B 1 52 ? 5.035 6.797 21.453 1 97.56 52 GLY B O 1
ATOM 3411 N N . LEU B 1 53 ? 3.59 6.914 19.766 1 98.19 53 LEU B N 1
ATOM 3412 C CA . LEU B 1 53 ? 3.312 5.488 19.891 1 98.19 53 LEU B CA 1
ATOM 3413 C C . LEU B 1 53 ? 4.25 4.668 19.016 1 98.19 53 LEU B C 1
ATOM 3415 O O . LEU B 1 53 ? 4.434 3.471 19.234 1 98.19 53 LEU B O 1
ATOM 3419 N N . ALA B 1 54 ? 4.738 5.223 17.938 1 97 54 ALA B N 1
ATOM 3420 C CA . ALA B 1 54 ? 5.852 4.57 17.25 1 97 54 ALA B CA 1
ATOM 3421 C C . ALA B 1 54 ? 7.105 4.566 18.109 1 97 54 ALA B C 1
ATOM 3423 O O . ALA B 1 54 ? 7.641 5.625 18.453 1 97 54 ALA B O 1
ATOM 3424 N N . GLY B 1 55 ? 7.566 3.453 18.516 1 95.69 55 GLY B N 1
ATOM 3425 C CA . GLY B 1 55 ? 8.695 3.352 19.422 1 95.69 55 GLY B CA 1
ATOM 3426 C C . GLY B 1 55 ? 8.273 3.105 20.859 1 95.69 55 GLY B C 1
ATOM 3427 O O . GLY B 1 55 ? 9.125 2.891 21.734 1 95.69 55 GLY B O 1
ATOM 3428 N N . ASP B 1 56 ? 6.961 3.223 21.141 1 97.75 56 ASP B N 1
ATOM 3429 C CA . ASP B 1 56 ? 6.449 2.896 22.453 1 97.75 56 ASP B CA 1
ATOM 3430 C C . ASP B 1 56 ? 6.793 1.459 22.844 1 97.75 56 ASP B C 1
ATOM 3432 O O . ASP B 1 56 ? 6.648 0.542 22.031 1 97.75 56 ASP B O 1
ATOM 3436 N N . PRO B 1 57 ? 7.238 1.238 24.078 1 97.81 57 PRO B N 1
ATOM 3437 C CA . PRO B 1 57 ? 7.707 -0.095 24.469 1 97.81 57 PRO B CA 1
ATOM 3438 C C . PRO B 1 57 ? 6.625 -1.163 24.328 1 97.81 57 PRO B C 1
ATOM 3440 O O . PRO B 1 57 ? 6.91 -2.291 23.922 1 97.81 57 PRO B O 1
ATOM 3443 N N . ALA B 1 58 ? 5.406 -0.832 24.688 1 98.12 58 ALA B N 1
ATOM 3444 C CA . ALA B 1 58 ? 4.324 -1.809 24.594 1 98.12 58 ALA B CA 1
ATOM 3445 C C . ALA B 1 58 ? 4.004 -2.133 23.125 1 98.12 58 ALA B C 1
ATOM 3447 O O . ALA B 1 58 ? 3.725 -3.285 22.797 1 98.12 58 ALA B O 1
ATOM 3448 N N . VAL B 1 59 ? 3.984 -1.137 22.281 1 98.69 59 VAL B N 1
ATOM 3449 C CA . VAL B 1 59 ? 3.752 -1.324 20.844 1 98.69 59 VAL B CA 1
ATOM 3450 C C . VAL B 1 59 ? 4.871 -2.176 20.25 1 98.69 59 VAL B C 1
ATOM 3452 O O . VAL B 1 59 ? 4.605 -3.125 19.516 1 98.69 59 VAL B O 1
ATOM 3455 N N . SER B 1 60 ? 6.113 -1.833 20.625 1 98.75 60 SER B N 1
ATOM 3456 C CA . SER B 1 60 ? 7.273 -2.566 20.141 1 98.75 60 SER B CA 1
ATOM 3457 C C . SER B 1 60 ? 7.227 -4.027 20.562 1 98.75 60 SER B C 1
ATOM 3459 O O . SER B 1 60 ? 7.516 -4.926 19.766 1 98.75 60 SER B O 1
ATOM 3461 N N . ALA B 1 61 ? 6.879 -4.266 21.812 1 98.81 61 ALA B N 1
ATOM 3462 C CA . ALA B 1 61 ? 6.828 -5.625 22.344 1 98.81 61 ALA B CA 1
ATOM 3463 C C . ALA B 1 61 ? 5.789 -6.465 21.594 1 98.81 61 ALA B C 1
ATOM 3465 O O . ALA B 1 61 ? 6.043 -7.621 21.266 1 98.81 61 ALA B O 1
ATOM 3466 N N . ARG B 1 62 ? 4.621 -5.918 21.375 1 98.81 62 ARG B N 1
ATOM 3467 C CA . ARG B 1 62 ? 3.562 -6.629 20.656 1 98.81 62 ARG B CA 1
ATOM 3468 C C . ARG B 1 62 ? 3.979 -6.953 19.234 1 98.81 62 ARG B C 1
ATOM 3470 O O . ARG B 1 62 ? 3.613 -8 18.688 1 98.81 62 ARG B O 1
ATOM 3477 N N . ALA B 1 63 ? 4.648 -6.012 18.594 1 98.88 63 ALA B N 1
ATOM 3478 C CA . ALA B 1 63 ? 5.148 -6.234 17.234 1 98.88 63 ALA B CA 1
ATOM 3479 C C . ALA B 1 63 ? 6.16 -7.379 17.219 1 98.88 63 ALA B C 1
ATOM 3481 O O . ALA B 1 63 ? 6.113 -8.234 16.328 1 98.88 63 ALA B O 1
ATOM 3482 N N . LYS B 1 64 ? 7.09 -7.379 18.156 1 98.88 64 LYS B N 1
ATOM 3483 C CA . LYS B 1 64 ? 8.102 -8.43 18.234 1 98.88 64 LYS B CA 1
ATOM 3484 C C . LYS B 1 64 ? 7.457 -9.789 18.5 1 98.88 64 LYS B C 1
ATOM 3486 O O . LYS B 1 64 ? 7.863 -10.797 17.922 1 98.88 64 LYS B O 1
ATOM 3491 N N . ASP B 1 65 ? 6.441 -9.805 19.406 1 98.81 65 ASP B N 1
ATOM 3492 C CA . ASP B 1 65 ? 5.707 -11.039 19.656 1 98.81 65 ASP B CA 1
ATOM 3493 C C . ASP B 1 65 ? 5.059 -11.57 18.375 1 98.81 65 ASP B C 1
ATOM 3495 O O . ASP B 1 65 ? 5.016 -12.781 18.156 1 98.81 65 ASP B O 1
ATOM 3499 N N . ALA B 1 66 ? 4.527 -10.695 17.578 1 98.75 66 ALA B N 1
ATOM 3500 C CA . ALA B 1 66 ? 3.895 -11.086 16.328 1 98.75 66 ALA B CA 1
ATOM 3501 C C . ALA B 1 66 ? 4.91 -11.703 15.367 1 98.75 66 ALA B C 1
ATOM 3503 O O . ALA B 1 66 ? 4.59 -12.641 14.633 1 98.75 66 ALA B O 1
ATOM 3504 N N . ILE B 1 67 ? 6.129 -11.125 15.336 1 98.75 67 ILE B N 1
ATOM 3505 C CA . ILE B 1 67 ? 7.18 -11.695 14.5 1 98.75 67 ILE B CA 1
ATOM 3506 C C . ILE B 1 67 ? 7.441 -13.141 14.922 1 98.75 67 ILE B C 1
ATOM 3508 O O . ILE B 1 67 ? 7.555 -14.031 14.07 1 98.75 67 ILE B O 1
ATOM 3512 N N . ASP B 1 68 ? 7.5 -13.367 16.219 1 98.5 68 ASP B N 1
ATOM 3513 C CA . ASP B 1 68 ? 7.766 -14.711 16.734 1 98.5 68 ASP B CA 1
ATOM 3514 C C . ASP B 1 68 ? 6.645 -15.672 16.359 1 98.5 68 ASP B C 1
ATOM 3516 O O . ASP B 1 68 ? 6.902 -16.844 16.078 1 98.5 68 ASP B O 1
ATOM 3520 N N . ARG B 1 69 ? 5.48 -15.188 16.359 1 97.75 69 ARG B N 1
ATOM 3521 C CA . ARG B 1 69 ? 4.324 -16.062 16.172 1 97.75 69 ARG B CA 1
ATOM 3522 C C . ARG B 1 69 ? 4.008 -16.25 14.688 1 97.75 69 ARG B C 1
ATOM 3524 O O . ARG B 1 69 ? 3.676 -17.344 14.25 1 97.75 69 ARG B O 1
ATOM 3531 N N . TYR B 1 70 ? 4.066 -15.156 13.883 1 97.69 70 TYR B N 1
ATOM 3532 C CA . TYR B 1 70 ? 3.482 -15.172 12.547 1 97.69 70 TYR B CA 1
ATOM 3533 C C . TYR B 1 70 ? 4.559 -14.992 11.484 1 97.69 70 TYR B C 1
ATOM 3535 O O . TYR B 1 70 ? 4.289 -15.156 10.289 1 97.69 70 TYR B O 1
ATOM 3543 N N . GLY B 1 71 ? 5.805 -14.664 11.828 1 97.56 71 GLY B N 1
ATOM 3544 C CA . GLY B 1 71 ? 6.77 -14.188 10.844 1 97.56 71 GLY B CA 1
ATOM 3545 C C . GLY B 1 71 ? 6.535 -12.75 10.422 1 97.56 71 GLY B C 1
ATOM 3546 O O . GLY B 1 71 ? 5.789 -12.023 11.086 1 97.56 71 GLY B O 1
ATOM 3547 N N . THR B 1 72 ? 7.172 -12.328 9.375 1 98.12 72 THR B N 1
ATOM 3548 C CA . THR B 1 72 ? 7.184 -10.906 9.023 1 98.12 72 THR B CA 1
ATOM 3549 C C . THR B 1 72 ? 6.195 -10.617 7.902 1 98.12 72 THR B C 1
ATOM 3551 O O . THR B 1 72 ? 5.883 -9.453 7.625 1 98.12 72 THR B O 1
ATOM 3554 N N . SER B 1 73 ? 5.688 -11.609 7.238 1 97.44 73 SER B N 1
ATOM 3555 C CA . SER B 1 73 ? 4.777 -11.453 6.109 1 97.44 73 SER B CA 1
ATOM 3556 C C . SER B 1 73 ? 3.576 -12.383 6.23 1 97.44 73 SER B C 1
ATOM 3558 O O . SER B 1 73 ? 3.682 -13.469 6.805 1 97.44 73 SER B O 1
ATOM 3560 N N . ALA B 1 74 ? 2.438 -11.922 5.637 1 95.25 74 ALA B N 1
ATOM 3561 C CA . ALA B 1 74 ? 1.278 -12.805 5.531 1 95.25 74 ALA B CA 1
ATOM 3562 C C . ALA B 1 74 ? 1.498 -13.875 4.469 1 95.25 74 ALA B C 1
ATOM 3564 O O . ALA B 1 74 ? 0.873 -14.938 4.512 1 95.25 74 ALA B O 1
ATOM 3565 N N . SER B 1 75 ? 2.299 -13.594 3.523 1 93.44 75 SER B N 1
ATOM 3566 C CA . SER B 1 75 ? 2.732 -14.5 2.463 1 93.44 75 SER B CA 1
ATOM 3567 C C . SER B 1 75 ? 1.547 -14.992 1.641 1 93.44 75 SER B C 1
ATOM 3569 O O . SER B 1 75 ? 1.532 -16.141 1.192 1 93.44 75 SER B O 1
ATOM 3571 N N . ALA B 1 76 ? 0.537 -14.266 1.529 1 93.94 76 ALA B N 1
ATOM 3572 C CA . ALA B 1 76 ? -0.664 -14.508 0.732 1 93.94 76 ALA B CA 1
ATOM 3573 C C . ALA B 1 76 ? -1.649 -13.352 0.865 1 93.94 76 ALA B C 1
ATOM 3575 O O . ALA B 1 76 ? -1.515 -12.516 1.758 1 93.94 76 ALA B O 1
ATOM 3576 N N . SER B 1 77 ? -2.527 -13.289 -0.055 1 93 77 SER B N 1
ATOM 3577 C CA . SER B 1 77 ? -3.646 -12.375 0.16 1 93 77 SER B CA 1
ATOM 3578 C C . SER B 1 77 ? -4.504 -12.82 1.341 1 93 77 SER B C 1
ATOM 3580 O O . SER B 1 77 ? -4.539 -14.008 1.677 1 93 77 SER B O 1
ATOM 3582 N N . ARG B 1 78 ? -5.195 -11.906 1.947 1 93.12 78 ARG B N 1
ATOM 3583 C CA . ARG B 1 78 ? -6.035 -12.227 3.098 1 93.12 78 ARG B CA 1
ATOM 3584 C C . ARG B 1 78 ? -7.059 -13.305 2.75 1 93.12 78 ARG B C 1
ATOM 3586 O O . ARG B 1 78 ? -7.289 -14.227 3.535 1 93.12 78 ARG B O 1
ATOM 3593 N N . MET B 1 79 ? -7.648 -13.266 1.644 1 86.62 79 MET B N 1
ATOM 3594 C CA . MET B 1 79 ? -8.734 -14.133 1.213 1 86.62 79 MET B CA 1
ATOM 3595 C C . MET B 1 79 ? -8.25 -15.57 1.025 1 86.62 79 MET B C 1
ATOM 3597 O O . MET B 1 79 ? -8.969 -16.516 1.329 1 86.62 79 MET B O 1
ATOM 3601 N N . VAL B 1 80 ? -7.082 -15.75 0.565 1 85.94 80 VAL B N 1
ATOM 3602 C CA . VAL B 1 80 ? -6.629 -17.078 0.151 1 85.94 80 VAL B CA 1
ATOM 3603 C C . VAL B 1 80 ? -5.934 -17.766 1.319 1 85.94 80 VAL B C 1
ATOM 3605 O O . VAL B 1 80 ? -6.355 -18.844 1.742 1 85.94 80 VAL B O 1
ATOM 3608 N N . ALA B 1 81 ? -4.922 -17.094 1.919 1 88.62 81 ALA B N 1
ATOM 3609 C CA . ALA B 1 81 ? -4.18 -17.75 2.994 1 88.62 81 ALA B CA 1
ATOM 3610 C C . ALA B 1 81 ? -3.43 -16.719 3.842 1 88.62 81 ALA B C 1
ATOM 3612 O O . ALA B 1 81 ? -2.498 -17.078 4.57 1 88.62 81 ALA B O 1
ATOM 3613 N N . GLY B 1 82 ? -3.852 -15.539 3.754 1 87.44 82 GLY B N 1
ATOM 3614 C CA . GLY B 1 82 ? -3.119 -14.477 4.43 1 87.44 82 GLY B CA 1
ATOM 3615 C C . GLY B 1 82 ? -3.814 -13.977 5.68 1 87.44 82 GLY B C 1
ATOM 3616 O O . GLY B 1 82 ? -3.438 -12.938 6.234 1 87.44 82 GLY B O 1
ATOM 3617 N N . GLU B 1 83 ? -4.801 -14.656 6.086 1 92.56 83 GLU B N 1
ATOM 3618 C CA . GLU B 1 83 ? -5.535 -14.227 7.273 1 92.56 83 GLU B CA 1
ATOM 3619 C C . GLU B 1 83 ? -4.879 -14.758 8.547 1 92.56 83 GLU B C 1
ATOM 3621 O O . GLU B 1 83 ? -4.57 -15.945 8.641 1 92.56 83 GLU B O 1
ATOM 3626 N N . ARG B 1 84 ? -4.492 -13.914 9.414 1 95.94 84 ARG B N 1
ATOM 3627 C CA . ARG B 1 84 ? -4.043 -14.211 10.766 1 95.94 84 ARG B CA 1
ATOM 3628 C C . ARG B 1 84 ? -4.996 -13.609 11.797 1 95.94 84 ARG B C 1
ATOM 3630 O O . ARG B 1 84 ? -5.656 -12.609 11.531 1 95.94 84 ARG B O 1
ATOM 3637 N N . PRO B 1 85 ? -5.07 -14.133 12.984 1 96.88 85 PRO B N 1
ATOM 3638 C CA . PRO B 1 85 ? -5.973 -13.609 14.016 1 96.88 85 PRO B CA 1
ATOM 3639 C C . PRO B 1 85 ? -5.762 -12.117 14.273 1 96.88 85 PRO B C 1
ATOM 3641 O O . PRO B 1 85 ? -6.734 -11.375 14.422 1 96.88 85 PRO B O 1
ATOM 3644 N N . VAL B 1 86 ? -4.594 -11.648 14.234 1 98.19 86 VAL B N 1
ATOM 3645 C CA . VAL B 1 86 ? -4.262 -10.297 14.68 1 98.19 86 VAL B CA 1
ATOM 3646 C C . VAL B 1 86 ? -4.828 -9.281 13.695 1 98.19 86 VAL B C 1
ATOM 3648 O O . VAL B 1 86 ? -5.215 -8.18 14.086 1 98.19 86 VAL B O 1
ATOM 3651 N N . GLN B 1 87 ? -4.875 -9.578 12.406 1 98.25 87 GLN B N 1
ATOM 3652 C CA . GLN B 1 87 ? -5.465 -8.672 11.43 1 98.25 87 GLN B CA 1
ATOM 3653 C C . GLN B 1 87 ? -6.953 -8.461 11.703 1 98.25 87 GLN B C 1
ATOM 3655 O O . GLN B 1 87 ? -7.438 -7.328 11.688 1 98.25 87 GLN B O 1
ATOM 3660 N N . ARG B 1 88 ? -7.668 -9.484 12.008 1 97.44 88 ARG B N 1
ATOM 3661 C CA . ARG B 1 88 ? -9.086 -9.383 12.32 1 97.44 88 ARG B CA 1
ATOM 3662 C C . ARG B 1 88 ? -9.305 -8.688 13.664 1 97.44 88 ARG B C 1
ATOM 3664 O O . ARG B 1 88 ? -10.273 -7.941 13.828 1 97.44 88 ARG B O 1
ATOM 3671 N N . GLU B 1 89 ? -8.406 -9 14.625 1 98.69 89 GLU B N 1
ATOM 3672 C CA . GLU B 1 89 ? -8.484 -8.305 15.906 1 98.69 89 GLU B CA 1
ATOM 3673 C C . GLU B 1 89 ? -8.344 -6.801 15.727 1 98.69 89 GLU B C 1
ATOM 3675 O O . GLU B 1 89 ? -9.078 -6.023 16.344 1 98.69 89 GLU B O 1
ATOM 3680 N N . LEU B 1 90 ? -7.445 -6.387 14.883 1 98.88 90 LEU B N 1
ATOM 3681 C CA . LEU B 1 90 ? -7.266 -4.973 14.578 1 98.88 90 LEU B CA 1
ATOM 3682 C C . LEU B 1 90 ? -8.531 -4.391 13.945 1 98.88 90 LEU B C 1
ATOM 3684 O O . LEU B 1 90 ? -9 -3.328 14.359 1 98.88 90 LEU B O 1
ATOM 3688 N N . GLU B 1 91 ? -9.07 -5.094 12.938 1 98.81 91 GLU B N 1
ATOM 3689 C CA . GLU B 1 91 ? -10.273 -4.641 12.242 1 98.81 91 GLU B CA 1
ATOM 3690 C C . GLU B 1 91 ? -11.445 -4.496 13.203 1 98.81 91 GLU B C 1
ATOM 3692 O O . GLU B 1 91 ? -12.18 -3.504 13.164 1 98.81 91 GLU B O 1
ATOM 3697 N N . ARG B 1 92 ? -11.609 -5.426 14.102 1 98.69 92 ARG B N 1
ATOM 3698 C CA . ARG B 1 92 ? -12.68 -5.359 15.094 1 98.69 92 ARG B CA 1
ATOM 3699 C C . ARG B 1 92 ? -12.461 -4.203 16.062 1 98.69 92 ARG B C 1
ATOM 3701 O O . ARG B 1 92 ? -13.414 -3.523 16.453 1 98.69 92 ARG B O 1
ATOM 3708 N N . GLY B 1 93 ? -11.25 -4.062 16.516 1 98.81 93 GLY B N 1
ATOM 3709 C CA . GLY B 1 93 ? -10.922 -2.939 17.375 1 98.81 93 GLY B CA 1
ATOM 3710 C C . GLY B 1 93 ? -11.242 -1.594 16.75 1 98.81 93 GLY B C 1
ATOM 3711 O O . GLY B 1 93 ? -11.812 -0.723 17.406 1 98.81 93 GLY B O 1
ATOM 3712 N N . LEU B 1 94 ? -10.906 -1.42 15.477 1 98.88 94 LEU B N 1
ATOM 3713 C CA . LEU B 1 94 ? -11.156 -0.173 14.766 1 98.88 94 LEU B CA 1
ATOM 3714 C C . LEU B 1 94 ? -12.656 0.043 14.555 1 98.88 94 LEU B C 1
ATOM 3716 O O . LEU B 1 94 ? -13.148 1.162 14.703 1 98.88 94 LEU B O 1
ATOM 3720 N N . ALA B 1 95 ? -13.336 -1.04 14.18 1 98.88 95 ALA B N 1
ATOM 3721 C CA . ALA B 1 95 ? -14.781 -0.94 14.016 1 98.88 95 ALA B CA 1
ATOM 3722 C C . ALA B 1 95 ? -15.453 -0.488 15.312 1 98.88 95 ALA B C 1
ATOM 3724 O O . ALA B 1 95 ? -16.328 0.379 15.289 1 98.88 95 ALA B O 1
ATOM 3725 N N . SER B 1 96 ? -15.039 -1.101 16.391 1 98.69 96 SER B N 1
ATOM 3726 C CA . SER B 1 96 ? -15.578 -0.733 17.703 1 98.69 96 SER B CA 1
ATOM 3727 C C . SER B 1 96 ? -15.242 0.714 18.047 1 98.69 96 SER B C 1
ATOM 3729 O O . SER B 1 96 ? -16.094 1.45 18.547 1 98.69 96 SER B O 1
ATOM 3731 N N . PHE B 1 97 ? -14.055 1.115 17.828 1 98.62 97 PHE B N 1
ATOM 3732 C CA . PHE B 1 97 ? -13.586 2.459 18.156 1 98.62 97 PHE B CA 1
ATOM 3733 C C . PHE B 1 97 ? -14.383 3.506 17.391 1 98.62 97 PHE B C 1
ATOM 3735 O O . PHE B 1 97 ? -14.719 4.559 17.938 1 98.62 97 PHE B O 1
ATOM 3742 N N . TYR B 1 98 ? -14.766 3.227 16.078 1 97.94 98 TYR B N 1
ATOM 3743 C CA . TYR B 1 98 ? -15.531 4.141 15.242 1 97.94 98 TYR B CA 1
ATOM 3744 C C . TYR B 1 98 ? -17.031 3.883 15.375 1 97.94 98 TYR B C 1
ATOM 3746 O O . TYR B 1 98 ? -17.844 4.59 14.773 1 97.94 98 TYR B O 1
ATOM 3754 N N . GLU B 1 99 ? -17.344 2.85 16.156 1 98.19 99 GLU B N 1
ATOM 3755 C CA . GLU B 1 99 ? -18.75 2.494 16.375 1 98.19 99 GLU B CA 1
ATOM 3756 C C . GLU B 1 99 ? -19.453 2.209 15.047 1 98.19 99 GLU B C 1
ATOM 3758 O O . GLU B 1 99 ? -20.516 2.764 14.773 1 98.19 99 GLU B O 1
ATOM 3763 N N . THR B 1 100 ? -18.828 1.389 14.25 1 98.56 100 THR B N 1
ATOM 3764 C CA . THR B 1 100 ? -19.391 0.915 12.984 1 98.56 100 THR B CA 1
ATOM 3765 C C . THR B 1 100 ? -19.578 -0.6 13.016 1 98.56 100 THR B C 1
ATOM 3767 O O . THR B 1 100 ? -19.141 -1.267 13.953 1 98.56 100 THR B O 1
ATOM 3770 N N . ASP B 1 101 ? -20.266 -1.146 11.977 1 98.62 101 ASP B N 1
ATOM 3771 C CA . ASP B 1 101 ? -20.531 -2.58 11.938 1 98.62 101 ASP B CA 1
ATOM 3772 C C . ASP B 1 101 ? -19.234 -3.373 11.781 1 98.62 101 ASP B C 1
ATOM 3774 O O . ASP B 1 101 ? -19.062 -4.438 12.383 1 98.62 101 ASP B O 1
ATOM 3778 N N . ASP B 1 102 ? -18.297 -2.898 10.961 1 98.62 102 ASP B N 1
ATOM 3779 C CA . ASP B 1 102 ? -17.078 -3.633 10.641 1 98.62 102 ASP B CA 1
ATOM 3780 C C . ASP B 1 102 ? -16.031 -2.703 10.047 1 98.62 102 ASP B C 1
ATOM 3782 O O . ASP B 1 102 ? -16.25 -1.497 9.922 1 98.62 102 ASP B O 1
ATOM 3786 N N . CYS B 1 103 ? -14.938 -3.242 9.812 1 98.81 103 CYS B N 1
ATOM 3787 C CA . CYS B 1 103 ? -13.781 -2.533 9.281 1 98.81 103 CYS B CA 1
ATOM 3788 C C . CYS B 1 103 ? -12.891 -3.467 8.469 1 98.81 103 CYS B C 1
ATOM 3790 O O . CYS B 1 103 ? -12.82 -4.664 8.75 1 98.81 103 CYS B O 1
ATOM 3792 N N . VAL B 1 104 ? -12.281 -2.967 7.414 1 98.69 104 VAL B N 1
ATOM 3793 C CA . VAL B 1 104 ? -11.32 -3.727 6.625 1 98.69 104 VAL B CA 1
ATOM 3794 C C . VAL B 1 104 ? -10.008 -2.947 6.52 1 98.69 104 VAL B C 1
ATOM 3796 O O . VAL B 1 104 ? -10.016 -1.736 6.289 1 98.69 104 VAL B O 1
ATOM 3799 N N . ALA B 1 105 ? -8.914 -3.643 6.754 1 98.69 105 ALA B N 1
ATOM 3800 C CA . ALA B 1 105 ? -7.598 -3.014 6.73 1 98.69 105 ALA B CA 1
ATOM 3801 C C . ALA B 1 105 ? -6.844 -3.367 5.453 1 98.69 105 ALA B C 1
ATOM 3803 O O . ALA B 1 105 ? -6.953 -4.488 4.949 1 98.69 105 ALA B O 1
ATOM 3804 N N . PHE B 1 106 ? -6.121 -2.443 4.91 1 98.5 106 PHE B N 1
ATOM 3805 C CA . PHE B 1 106 ? -5.293 -2.553 3.717 1 98.5 106 PHE B CA 1
ATOM 3806 C C . PHE B 1 106 ? -3.82 -2.348 4.055 1 98.5 106 PHE B C 1
ATOM 3808 O O . PHE B 1 106 ? -3.482 -2 5.188 1 98.5 106 PHE B O 1
ATOM 3815 N N . VAL B 1 107 ? -2.928 -2.484 3.1 1 98.19 107 VAL B N 1
ATOM 3816 C CA . VAL B 1 107 ? -1.497 -2.523 3.383 1 98.19 107 VAL B CA 1
ATOM 3817 C C . VAL B 1 107 ? -0.898 -1.129 3.217 1 98.19 107 VAL B C 1
ATOM 3819 O O . VAL B 1 107 ? 0.26 -0.897 3.572 1 98.19 107 VAL B O 1
ATOM 3822 N N . SER B 1 108 ? -1.662 -0.188 2.664 1 97.75 108 SER B N 1
ATOM 3823 C CA . SER B 1 108 ? -1.184 1.163 2.389 1 97.75 108 SER B CA 1
ATOM 3824 C C . SER B 1 108 ? -2.281 2.195 2.621 1 97.75 108 SER B C 1
ATOM 3826 O O . SER B 1 108 ? -3.42 2.01 2.186 1 97.75 108 SER B O 1
ATOM 3828 N N . GLY B 1 109 ? -1.922 3.264 3.332 1 98.06 109 GLY B N 1
ATOM 3829 C CA . GLY B 1 109 ? -2.895 4.332 3.514 1 98.06 109 GLY B CA 1
ATOM 3830 C C . GLY B 1 109 ? -3.287 5.004 2.213 1 98.06 109 GLY B C 1
ATOM 3831 O O . GLY B 1 109 ? -4.473 5.086 1.885 1 98.06 109 GLY B O 1
ATOM 3832 N N . HIS B 1 110 ? -2.299 5.477 1.44 1 98.31 110 HIS B N 1
ATOM 3833 C CA . HIS B 1 110 ? -2.535 6.125 0.154 1 98.31 110 HIS B CA 1
ATOM 3834 C C . HIS B 1 110 ? -3.357 5.23 -0.768 1 98.31 110 HIS B C 1
ATOM 3836 O O . HIS B 1 110 ? -4.355 5.672 -1.342 1 98.31 110 HIS B O 1
ATOM 3842 N N . ALA B 1 111 ? -3.027 3.959 -0.845 1 98.38 111 ALA B N 1
ATOM 3843 C CA . ALA B 1 111 ? -3.674 3.031 -1.771 1 98.38 111 ALA B CA 1
ATOM 3844 C C . ALA B 1 111 ? -5.09 2.699 -1.315 1 98.38 111 ALA B C 1
ATOM 3846 O O . ALA B 1 111 ? -5.914 2.246 -2.113 1 98.38 111 ALA B O 1
ATOM 3847 N N . THR B 1 112 ? -5.352 2.859 -0.027 1 98.75 112 THR B N 1
ATOM 3848 C CA . THR B 1 112 ? -6.703 2.617 0.461 1 98.75 112 THR B CA 1
ATOM 3849 C C . THR B 1 112 ? -7.699 3.547 -0.225 1 98.75 112 THR B C 1
ATOM 3851 O O . THR B 1 112 ? -8.688 3.088 -0.8 1 98.75 112 THR B O 1
ATOM 3854 N N . ASN B 1 113 ? -7.441 4.871 -0.223 1 98.81 113 ASN B N 1
ATOM 3855 C CA . ASN B 1 113 ? -8.312 5.809 -0.918 1 98.81 113 ASN B CA 1
ATOM 3856 C C . ASN B 1 113 ? -8.398 5.496 -2.41 1 98.81 113 ASN B C 1
ATOM 3858 O O . ASN B 1 113 ? -9.484 5.504 -2.99 1 98.81 113 ASN B O 1
ATOM 3862 N N . VAL B 1 114 ? -7.191 5.199 -2.979 1 98.75 114 VAL B N 1
ATOM 3863 C CA . VAL B 1 114 ? -7.133 4.973 -4.418 1 98.75 114 VAL B CA 1
ATOM 3864 C C . VAL B 1 114 ? -8.023 3.789 -4.789 1 98.75 114 VAL B C 1
ATOM 3866 O O . VAL B 1 114 ? -8.875 3.898 -5.676 1 98.75 114 VAL B O 1
ATOM 3869 N N . THR B 1 115 ? -7.863 2.676 -4.105 1 98.38 115 THR B N 1
ATOM 3870 C CA . THR B 1 115 ? -8.562 1.451 -4.484 1 98.38 115 THR B CA 1
ATOM 3871 C C . THR B 1 115 ? -10.031 1.518 -4.086 1 98.38 115 THR B C 1
ATOM 3873 O O . THR B 1 115 ? -10.898 1.009 -4.801 1 98.38 115 THR B O 1
ATOM 3876 N N . VAL B 1 116 ? -10.383 2.109 -2.957 1 98.62 116 VAL B N 1
ATOM 3877 C CA . VAL B 1 116 ? -11.75 2.129 -2.457 1 98.62 116 VAL B CA 1
ATOM 3878 C C . VAL B 1 116 ? -12.609 3.035 -3.34 1 98.62 116 VAL B C 1
ATOM 3880 O O . VAL B 1 116 ? -13.664 2.619 -3.828 1 98.62 116 VAL B O 1
ATOM 3883 N N . ILE B 1 117 ? -12.156 4.25 -3.58 1 98.75 117 ILE B N 1
ATOM 3884 C CA . ILE B 1 117 ? -12.898 5.16 -4.445 1 98.75 117 ILE B CA 1
ATOM 3885 C C . ILE B 1 117 ? -12.93 4.605 -5.871 1 98.75 117 ILE B C 1
ATOM 3887 O O . ILE B 1 117 ? -13.984 4.594 -6.516 1 98.75 117 ILE B O 1
ATOM 3891 N N . GLY B 1 118 ? -11.805 4.09 -6.301 1 98.12 118 GLY B N 1
ATOM 3892 C CA . GLY B 1 118 ? -11.672 3.574 -7.656 1 98.12 118 GLY B CA 1
ATOM 3893 C C . GLY B 1 118 ? -12.57 2.379 -7.93 1 98.12 118 GLY B C 1
ATOM 3894 O O . GLY B 1 118 ? -12.945 2.129 -9.078 1 98.12 118 GLY B O 1
ATOM 3895 N N . SER B 1 119 ? -12.852 1.644 -6.906 1 96.12 119 SER B N 1
ATOM 3896 C CA . SER B 1 119 ? -13.594 0.405 -7.129 1 96.12 119 SER B CA 1
ATOM 3897 C C . SER B 1 119 ? -15.078 0.588 -6.836 1 96.12 119 SER B C 1
ATOM 3899 O O . SER B 1 119 ? -15.914 -0.102 -7.418 1 96.12 119 SER B O 1
ATOM 3901 N N . LEU B 1 120 ? -15.453 1.51 -5.992 1 97.44 120 LEU B N 1
ATOM 3902 C CA . LEU B 1 120 ? -16.844 1.667 -5.574 1 97.44 120 LEU B CA 1
ATOM 3903 C C . LEU B 1 120 ? -17.625 2.52 -6.574 1 97.44 120 LEU B C 1
ATOM 3905 O O . LEU B 1 120 ? -18.844 2.426 -6.656 1 97.44 120 LEU B O 1
ATOM 3909 N N . PHE B 1 121 ? -16.938 3.389 -7.32 1 97.81 121 PHE B N 1
ATOM 3910 C CA . PHE B 1 121 ? -17.609 4.32 -8.227 1 97.81 121 PHE B CA 1
ATOM 3911 C C . PHE B 1 121 ? -17.094 4.148 -9.648 1 97.81 121 PHE B C 1
ATOM 3913 O O . PHE B 1 121 ? -16.094 3.449 -9.875 1 97.81 121 PHE B O 1
ATOM 3920 N N . GLY B 1 122 ? -17.75 4.734 -10.586 1 97.12 122 GLY B N 1
ATOM 3921 C CA . GLY B 1 122 ? -17.406 4.578 -11.984 1 97.12 122 GLY B CA 1
ATOM 3922 C C . GLY B 1 122 ? -18.109 5.574 -12.891 1 97.12 122 GLY B C 1
ATOM 3923 O O . GLY B 1 122 ? -18.703 6.543 -12.406 1 97.12 122 GLY B O 1
ATOM 3924 N N . PRO B 1 123 ? -17.969 5.309 -14.258 1 96.81 123 PRO B N 1
ATOM 3925 C CA . PRO B 1 123 ? -18.688 6.176 -15.188 1 96.81 123 PRO B CA 1
ATOM 3926 C C . PRO B 1 123 ? -20.172 6.309 -14.844 1 96.81 123 PRO B C 1
ATOM 3928 O O . PRO B 1 123 ? -20.828 5.312 -14.531 1 96.81 123 PRO B O 1
ATOM 3931 N N . GLY B 1 124 ? -20.719 7.531 -14.828 1 98.12 124 GLY B N 1
ATOM 3932 C CA . GLY B 1 124 ? -22.094 7.809 -14.461 1 98.12 124 GLY B CA 1
ATOM 3933 C C . GLY B 1 124 ? -22.25 8.289 -13.031 1 98.12 124 GLY B C 1
ATOM 3934 O O . GLY B 1 124 ? -23.328 8.727 -12.625 1 98.12 124 GLY B O 1
ATOM 3935 N N . ASP B 1 125 ? -21.109 8.266 -12.289 1 98.56 125 ASP B N 1
ATOM 3936 C CA . ASP B 1 125 ? -21.078 8.773 -10.922 1 98.56 125 ASP B CA 1
ATOM 3937 C C . ASP B 1 125 ? -20.297 10.078 -10.828 1 98.56 125 ASP B C 1
ATOM 3939 O O . ASP B 1 125 ? -19.656 10.492 -11.797 1 98.56 125 ASP B O 1
ATOM 3943 N N . LEU B 1 126 ? -20.422 10.766 -9.656 1 98.81 126 LEU B N 1
ATOM 3944 C CA . LEU B 1 126 ? -19.719 12.016 -9.391 1 98.81 126 LEU B CA 1
ATOM 3945 C C . LEU B 1 126 ? -18.984 11.945 -8.055 1 98.81 126 LEU B C 1
ATOM 3947 O O . LEU B 1 126 ? -19.562 11.523 -7.051 1 98.81 126 LEU B O 1
ATOM 3951 N N . ILE B 1 127 ? -17.766 12.234 -8.117 1 98.88 127 ILE B N 1
ATOM 3952 C CA . ILE B 1 127 ? -16.984 12.422 -6.895 1 98.88 127 ILE B CA 1
ATOM 3953 C C . ILE B 1 127 ? -16.703 13.906 -6.684 1 98.88 127 ILE B C 1
ATOM 3955 O O . ILE B 1 127 ? -16.031 14.539 -7.508 1 98.88 127 ILE B O 1
ATOM 3959 N N . VAL B 1 128 ? -17.219 14.492 -5.602 1 98.88 128 VAL B N 1
ATOM 3960 C CA . VAL B 1 128 ? -16.969 15.883 -5.219 1 98.88 128 VAL B CA 1
ATOM 3961 C C . VAL B 1 128 ? -16.062 15.93 -3.994 1 98.88 128 VAL B C 1
ATOM 3963 O O . VAL B 1 128 ? -16.359 15.305 -2.969 1 98.88 128 VAL B O 1
ATOM 3966 N N . HIS B 1 129 ? -14.953 16.578 -4.133 1 98.81 129 HIS B N 1
ATOM 3967 C CA . HIS B 1 129 ? -14.016 16.578 -3.016 1 98.81 129 HIS B CA 1
ATOM 3968 C C . HIS B 1 129 ? -13.562 18 -2.682 1 98.81 129 HIS B C 1
ATOM 3970 O O . HIS B 1 129 ? -13.609 18.891 -3.537 1 98.81 129 HIS B O 1
ATOM 3976 N N . ASP B 1 130 ? -13.18 18.234 -1.482 1 98.69 130 ASP B N 1
ATOM 3977 C CA . ASP B 1 130 ? -12.594 19.5 -1.045 1 98.69 130 ASP B CA 1
ATOM 3978 C C . ASP B 1 130 ? -11.367 19.859 -1.885 1 98.69 130 ASP B C 1
ATOM 3980 O O . ASP B 1 130 ? -10.586 18.984 -2.258 1 98.69 130 ASP B O 1
ATOM 3984 N N . ALA B 1 131 ? -11.148 21.141 -2.098 1 97.25 131 ALA B N 1
ATOM 3985 C CA . ALA B 1 131 ? -10.047 21.609 -2.934 1 97.25 131 ALA B CA 1
ATOM 3986 C C . ALA B 1 131 ? -8.695 21.188 -2.359 1 97.25 131 ALA B C 1
ATOM 3988 O O . ALA B 1 131 ? -7.715 21.062 -3.096 1 97.25 131 ALA B O 1
ATOM 3989 N N . LEU B 1 132 ? -8.641 20.938 -1.081 1 95.56 132 LEU B N 1
ATOM 3990 C CA . LEU B 1 132 ? -7.371 20.594 -0.447 1 95.56 132 LEU B CA 1
ATOM 3991 C C . LEU B 1 132 ? -7.344 19.125 -0.047 1 95.56 132 LEU B C 1
ATOM 3993 O O . LEU B 1 132 ? -6.582 18.719 0.839 1 95.56 132 LEU B O 1
ATOM 3997 N N . ALA B 1 133 ? -8.203 18.312 -0.703 1 96.81 133 ALA B N 1
ATOM 3998 C CA . ALA B 1 133 ? -8.234 16.875 -0.434 1 96.81 133 ALA B CA 1
ATOM 3999 C C . ALA B 1 133 ? -6.887 16.234 -0.746 1 96.81 133 ALA B C 1
ATOM 4001 O O . ALA B 1 133 ? -6.211 16.625 -1.701 1 96.81 133 ALA B O 1
ATOM 4002 N N . HIS B 1 134 ? -6.48 15.297 0.064 1 96.75 134 HIS B N 1
ATOM 4003 C CA . HIS B 1 134 ? -5.242 14.547 -0.122 1 96.75 134 HIS B CA 1
ATOM 4004 C C . HIS B 1 134 ? -5.16 13.953 -1.524 1 96.75 134 HIS B C 1
ATOM 4006 O O . HIS B 1 134 ? -6.176 13.539 -2.088 1 96.75 134 HIS B O 1
ATOM 4012 N N . ASN B 1 135 ? -3.998 13.852 -2.059 1 96.44 135 ASN B N 1
ATOM 4013 C CA . ASN B 1 135 ? -3.732 13.344 -3.4 1 96.44 135 ASN B CA 1
ATOM 4014 C C . ASN B 1 135 ? -4.391 11.992 -3.633 1 96.44 135 ASN B C 1
ATOM 4016 O O . ASN B 1 135 ? -4.859 11.703 -4.734 1 96.44 135 ASN B O 1
ATOM 4020 N N . SER B 1 136 ? -4.395 11.117 -2.635 1 98.25 136 SER B N 1
ATOM 4021 C CA . SER B 1 136 ? -4.914 9.766 -2.779 1 98.25 136 SER B CA 1
ATOM 4022 C C . SER B 1 136 ? -6.395 9.773 -3.146 1 98.25 136 SER B C 1
ATOM 4024 O O . SER B 1 136 ? -6.875 8.883 -3.852 1 98.25 136 SER B O 1
ATOM 4026 N N . ILE B 1 137 ? -7.168 10.742 -2.645 1 98.69 137 ILE B N 1
ATOM 4027 C CA . ILE B 1 137 ? -8.578 10.875 -2.994 1 98.69 137 ILE B CA 1
ATOM 4028 C C . ILE B 1 137 ? -8.711 11.242 -4.473 1 98.69 137 ILE B C 1
ATOM 4030 O O . ILE B 1 137 ? -9.539 10.672 -5.188 1 98.69 137 ILE B O 1
ATOM 4034 N N . VAL B 1 138 ? -7.859 12.133 -4.926 1 98.12 138 VAL B N 1
ATOM 4035 C CA . VAL B 1 138 ? -7.867 12.586 -6.312 1 98.12 138 VAL B CA 1
ATOM 4036 C C . VAL B 1 138 ? -7.492 11.422 -7.234 1 98.12 138 VAL B C 1
ATOM 4038 O O . VAL B 1 138 ? -8.141 11.203 -8.258 1 98.12 138 VAL B O 1
ATOM 4041 N N . GLN B 1 139 ? -6.477 10.68 -6.832 1 98.31 139 GLN B N 1
ATOM 4042 C CA . GLN B 1 139 ? -6.055 9.523 -7.613 1 98.31 139 GLN B CA 1
ATOM 4043 C C . GLN B 1 139 ? -7.168 8.484 -7.699 1 98.31 139 GLN B C 1
ATOM 4045 O O . GLN B 1 139 ? -7.379 7.875 -8.75 1 98.31 139 GLN B O 1
ATOM 4050 N N . GLY B 1 140 ? -7.793 8.219 -6.562 1 98.75 140 GLY B N 1
ATOM 4051 C CA . GLY B 1 140 ? -8.914 7.297 -6.574 1 98.75 140 GLY B CA 1
ATOM 4052 C C . GLY B 1 140 ? -10.031 7.73 -7.504 1 98.75 140 GLY B C 1
ATOM 4053 O O . GLY B 1 140 ? -10.602 6.906 -8.227 1 98.75 140 GLY B O 1
ATOM 4054 N N . ALA B 1 141 ? -10.383 9.023 -7.461 1 98.56 141 ALA B N 1
ATOM 4055 C CA . ALA B 1 141 ? -11.406 9.562 -8.359 1 98.56 141 ALA B CA 1
ATOM 4056 C C . ALA B 1 141 ? -11.023 9.344 -9.82 1 98.56 141 ALA B C 1
ATOM 4058 O O . ALA B 1 141 ? -11.859 8.945 -10.633 1 98.56 141 ALA B O 1
ATOM 4059 N N . GLN B 1 142 ? -9.789 9.602 -10.148 1 98 142 GLN B N 1
ATOM 4060 C CA . GLN B 1 142 ? -9.297 9.398 -11.508 1 98 142 GLN B CA 1
ATOM 4061 C C . GLN B 1 142 ? -9.391 7.938 -11.922 1 98 142 GLN B C 1
ATOM 4063 O O . GLN B 1 142 ? -9.844 7.625 -13.023 1 98 142 GLN B O 1
ATOM 4068 N N . LEU B 1 143 ? -8.984 7.074 -11.055 1 98.38 143 LEU B N 1
ATOM 4069 C CA . LEU B 1 143 ? -9.008 5.645 -11.336 1 98.38 143 LEU B CA 1
ATOM 4070 C C . LEU B 1 143 ? -10.438 5.16 -11.586 1 98.38 143 LEU B C 1
ATOM 4072 O O . LEU B 1 143 ? -10.656 4.262 -12.398 1 98.38 143 LEU B O 1
ATOM 4076 N N . SER B 1 144 ? -11.406 5.707 -10.914 1 97.62 144 SER B N 1
ATOM 4077 C CA . SER B 1 144 ? -12.797 5.266 -10.969 1 97.62 144 SER B CA 1
ATOM 4078 C C . SER B 1 144 ? -13.414 5.523 -12.336 1 97.62 144 SER B C 1
ATOM 4080 O O . SER B 1 144 ? -14.359 4.844 -12.742 1 97.62 144 SER B O 1
ATOM 4082 N N . GLY B 1 145 ? -12.914 6.535 -13.016 1 97.12 145 GLY B N 1
ATOM 4083 C CA . GLY B 1 145 ? -13.539 6.973 -14.25 1 97.12 145 GLY B CA 1
ATOM 4084 C C . GLY B 1 145 ? -14.766 7.836 -14.023 1 97.12 145 GLY B C 1
ATOM 4085 O O . GLY B 1 145 ? -15.383 8.312 -14.984 1 97.12 145 GLY B O 1
ATOM 4086 N N . ALA B 1 146 ? -15.141 8.078 -12.781 1 98.19 146 ALA B N 1
ATOM 4087 C CA . ALA B 1 146 ? -16.234 8.992 -12.461 1 98.19 146 ALA B CA 1
ATOM 4088 C C . ALA B 1 146 ? -15.852 10.438 -12.758 1 98.19 146 ALA B C 1
ATOM 4090 O O . ALA B 1 146 ? -14.672 10.758 -12.875 1 98.19 146 ALA B O 1
ATOM 4091 N N . LYS B 1 147 ? -16.922 11.273 -12.93 1 98.5 147 LYS B N 1
ATOM 4092 C CA . LYS B 1 147 ? -16.656 12.711 -12.977 1 98.5 147 LYS B CA 1
ATOM 4093 C C . LYS B 1 147 ? -16.141 13.211 -11.633 1 98.5 147 LYS B C 1
ATOM 4095 O O . LYS B 1 147 ? -16.594 12.781 -10.578 1 98.5 147 LYS B O 1
ATOM 4100 N N . ARG B 1 148 ? -15.133 14.016 -11.695 1 98.5 148 ARG B N 1
ATOM 4101 C CA . ARG B 1 148 ? -14.555 14.594 -10.492 1 98.5 148 ARG B CA 1
ATOM 4102 C C . ARG B 1 148 ? -14.711 16.109 -10.484 1 98.5 148 ARG B C 1
ATOM 4104 O O . ARG B 1 148 ? -14.336 16.781 -11.445 1 98.5 148 ARG B O 1
ATOM 4111 N N . LEU B 1 149 ? -15.25 16.672 -9.43 1 98.62 149 LEU B N 1
ATOM 4112 C CA . LEU B 1 149 ? -15.352 18.125 -9.234 1 98.62 149 LEU B CA 1
ATOM 4113 C C . LEU B 1 149 ? -14.828 18.516 -7.863 1 98.62 149 LEU B C 1
ATOM 4115 O O . LEU B 1 149 ? -15 17.781 -6.891 1 98.62 149 LEU B O 1
ATOM 4119 N N . GLY B 1 150 ? -14.234 19.656 -7.812 1 98.44 150 GLY B N 1
ATOM 4120 C CA . GLY B 1 150 ? -13.82 20.219 -6.539 1 98.44 150 GLY B CA 1
ATOM 4121 C C . GLY B 1 150 ? -14.727 21.344 -6.059 1 98.44 150 GLY B C 1
ATOM 4122 O O . GLY B 1 150 ? -15.453 21.938 -6.855 1 98.44 150 GLY B O 1
ATOM 4123 N N . PHE B 1 151 ? -14.789 21.531 -4.793 1 98.62 151 PHE B N 1
ATOM 4124 C CA . PHE B 1 151 ? -15.406 22.734 -4.219 1 98.62 151 PHE B CA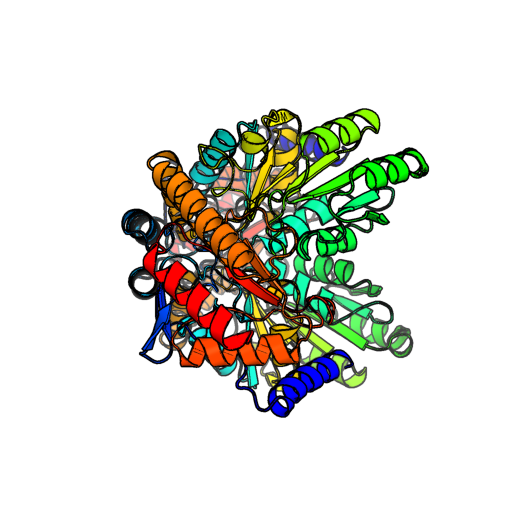 1
ATOM 4125 C C . PHE B 1 151 ? -14.414 23.469 -3.33 1 98.62 151 PHE B C 1
ATOM 4127 O O . PHE B 1 151 ? -13.414 22.906 -2.887 1 98.62 151 PHE B O 1
ATOM 4134 N N . ALA B 1 152 ? -14.695 24.734 -3.084 1 98.38 152 ALA B N 1
ATOM 4135 C CA . ALA B 1 152 ? -13.789 25.578 -2.322 1 98.38 152 ALA B CA 1
ATOM 4136 C C . ALA B 1 152 ? -13.555 25.016 -0.924 1 98.38 152 ALA B C 1
ATOM 4138 O O . ALA B 1 152 ? -14.484 24.516 -0.285 1 98.38 152 ALA B O 1
ATOM 4139 N N . HIS B 1 153 ? -12.359 25.141 -0.424 1 97.88 153 HIS B N 1
ATOM 4140 C CA . HIS B 1 153 ? -11.898 24.531 0.818 1 97.88 153 HIS B CA 1
ATOM 4141 C C . HIS B 1 153 ? -12.805 24.906 1.987 1 97.88 153 HIS B C 1
ATOM 4143 O O . HIS B 1 153 ? -13.023 26.094 2.25 1 97.88 153 HIS B O 1
ATOM 4149 N N . ASN B 1 154 ? -13.305 23.875 2.643 1 98.12 154 ASN B N 1
ATOM 4150 C CA . ASN B 1 154 ? -14.141 23.969 3.832 1 98.12 154 ASN B CA 1
ATOM 4151 C C . ASN B 1 154 ? -15.375 24.828 3.578 1 98.12 154 ASN B C 1
ATOM 4153 O O . ASN B 1 154 ? -15.945 25.391 4.512 1 98.12 154 ASN B O 1
ATOM 4157 N N . ASP B 1 155 ? -15.766 24.969 2.328 1 98.62 155 ASP B N 1
ATOM 4158 C CA . ASP B 1 155 ? -16.922 25.797 1.965 1 98.62 155 ASP B CA 1
ATOM 4159 C C . ASP B 1 155 ? -18.141 24.922 1.677 1 98.62 155 ASP B C 1
ATOM 4161 O O . ASP B 1 155 ? -18.469 24.672 0.516 1 98.62 155 ASP B O 1
ATOM 4165 N N . TRP B 1 156 ? -18.812 24.594 2.732 1 98.69 156 TRP B N 1
ATOM 4166 C CA . TRP B 1 156 ? -19.969 23.703 2.596 1 98.69 156 TRP B CA 1
ATOM 4167 C C . TRP B 1 156 ? -21.078 24.391 1.799 1 98.69 156 TRP B C 1
ATOM 4169 O O . TRP B 1 156 ? -21.891 23.719 1.151 1 98.69 156 TRP B O 1
ATOM 4179 N N . ARG B 1 157 ? -21.156 25.734 1.772 1 98.69 157 ARG B N 1
ATOM 4180 C CA . ARG B 1 157 ? -22.156 26.438 0.967 1 98.69 157 ARG B CA 1
ATOM 4181 C C . ARG B 1 157 ? -21.891 26.234 -0.521 1 98.69 157 ARG B C 1
ATOM 4183 O O . ARG B 1 157 ? -22.828 26.047 -1.304 1 98.69 157 ARG B O 1
ATOM 4190 N N . ALA B 1 158 ? -20.625 26.328 -0.848 1 98.81 158 ALA B N 1
ATOM 4191 C CA . ALA B 1 158 ? -20.234 26.078 -2.238 1 98.81 158 ALA B CA 1
ATOM 4192 C C . ALA B 1 158 ? -20.578 24.656 -2.664 1 98.81 158 ALA B C 1
ATOM 4194 O O . ALA B 1 158 ? -21.016 24.422 -3.791 1 98.81 158 ALA B O 1
ATOM 4195 N N . LEU B 1 159 ? -20.328 23.703 -1.79 1 98.88 159 LEU B N 1
ATOM 4196 C CA . LEU B 1 159 ? -20.672 22.328 -2.061 1 98.88 159 LEU B CA 1
ATOM 4197 C C . LEU B 1 159 ? -22.172 22.172 -2.273 1 98.88 159 LEU B C 1
ATOM 4199 O O . LEU B 1 159 ? -22.609 21.516 -3.225 1 98.88 159 LEU B O 1
ATOM 4203 N N . ASP B 1 160 ? -22.922 22.766 -1.399 1 98.81 160 ASP B N 1
ATOM 4204 C CA . ASP B 1 160 ? -24.375 22.688 -1.485 1 98.81 160 ASP B CA 1
ATOM 4205 C C . ASP B 1 160 ? -24.891 23.266 -2.811 1 98.81 160 ASP B C 1
ATOM 4207 O O . ASP B 1 160 ? -25.734 22.656 -3.471 1 98.81 160 ASP B O 1
ATOM 4211 N N . ALA B 1 161 ? -24.391 24.406 -3.162 1 98.81 161 ALA B N 1
ATOM 4212 C CA . ALA B 1 161 ? -24.781 25.047 -4.414 1 98.81 161 ALA B CA 1
ATOM 4213 C C . ALA B 1 161 ? -24.406 24.188 -5.617 1 98.81 161 ALA B C 1
ATOM 4215 O O . ALA B 1 161 ? -25.172 24.078 -6.574 1 98.81 161 ALA B O 1
ATOM 4216 N N . LEU B 1 162 ? -23.203 23.672 -5.539 1 98.81 162 LEU B N 1
ATOM 4217 C CA . LEU B 1 162 ? -22.719 22.812 -6.609 1 98.81 162 LEU B CA 1
ATOM 4218 C C . LEU B 1 162 ? -23.656 21.609 -6.793 1 98.81 162 LEU B C 1
ATOM 4220 O O . LEU B 1 162 ? -24.062 21.297 -7.914 1 98.81 162 LEU B O 1
ATOM 4224 N N . LEU B 1 163 ? -23.984 20.922 -5.742 1 98.75 163 LEU B N 1
ATOM 4225 C CA . LEU B 1 163 ? -24.812 19.719 -5.809 1 98.75 163 LEU B CA 1
ATOM 4226 C C . LEU B 1 163 ? -26.234 20.078 -6.242 1 98.75 163 LEU B C 1
ATOM 4228 O O . LEU B 1 163 ? -26.891 19.297 -6.941 1 98.75 163 LEU B O 1
ATOM 4232 N N . ALA B 1 164 ? -26.703 21.234 -5.789 1 98.56 164 ALA B N 1
ATOM 4233 C CA . ALA B 1 164 ? -28.031 21.672 -6.23 1 98.56 164 ALA B CA 1
ATOM 4234 C C . ALA B 1 164 ? -28.094 21.766 -7.75 1 98.56 164 ALA B C 1
ATOM 4236 O O . ALA B 1 164 ? -29.141 21.5 -8.352 1 98.56 164 ALA B O 1
ATOM 4237 N N . ARG B 1 165 ? -27 22.078 -8.281 1 98.44 165 ARG B N 1
ATOM 4238 C CA . ARG B 1 165 ? -26.953 22.297 -9.719 1 98.44 165 ARG B CA 1
ATOM 4239 C C . ARG B 1 165 ? -26.797 20.984 -10.469 1 98.44 165 ARG B C 1
ATOM 4241 O O . ARG B 1 165 ? -27.391 20.797 -11.539 1 98.44 165 ARG B O 1
ATOM 4248 N N . VAL B 1 166 ? -26.078 19.969 -9.891 1 98.38 166 VAL B N 1
ATOM 4249 C CA . VAL B 1 166 ? -25.625 18.906 -10.789 1 98.38 166 VAL B CA 1
ATOM 4250 C C . VAL B 1 166 ? -26.078 17.547 -10.258 1 98.38 166 VAL B C 1
ATOM 4252 O O . VAL B 1 166 ? -26 16.531 -10.961 1 98.38 166 VAL B O 1
ATOM 4255 N N . ARG B 1 167 ? -26.562 17.453 -9.094 1 97.88 167 ARG B N 1
ATOM 4256 C CA . ARG B 1 167 ? -26.781 16.172 -8.406 1 97.88 167 ARG B CA 1
ATOM 4257 C C . ARG B 1 167 ? -27.609 15.234 -9.258 1 97.88 167 ARG B C 1
ATOM 4259 O O . ARG B 1 167 ? -27.359 14.023 -9.289 1 97.88 167 ARG B O 1
ATOM 4266 N N . ARG B 1 168 ? -28.578 15.641 -9.977 1 97.44 168 ARG B N 1
ATOM 4267 C CA . ARG B 1 168 ? -29.562 14.836 -10.695 1 97.44 168 ARG B CA 1
ATOM 4268 C C . ARG B 1 168 ? -28.969 14.227 -11.953 1 97.44 168 ARG B C 1
ATOM 4270 O O . ARG B 1 168 ? -29.547 13.32 -12.547 1 97.44 168 ARG B O 1
ATOM 4277 N N . GLU B 1 169 ? -27.844 14.688 -12.297 1 98.31 169 GLU B N 1
ATOM 4278 C CA . GLU B 1 169 ? -27.203 14.219 -13.523 1 98.31 169 GLU B CA 1
ATOM 4279 C C . GLU B 1 169 ? -26.422 12.93 -13.273 1 98.31 169 GLU B C 1
ATOM 4281 O O . GLU B 1 169 ? -25.953 12.289 -14.219 1 98.31 169 GLU B O 1
ATOM 4286 N N . TYR B 1 170 ? -26.328 12.508 -12.031 1 98.38 170 TYR B N 1
ATOM 4287 C CA . TYR B 1 170 ? -25.453 11.383 -11.695 1 98.38 170 TYR B CA 1
ATOM 4288 C C . TYR B 1 170 ? -26.203 10.328 -10.891 1 98.38 170 TYR B C 1
ATOM 4290 O O . TYR B 1 170 ? -27.094 10.656 -10.102 1 98.38 170 TYR B O 1
ATOM 4298 N N . ARG B 1 171 ? -25.797 9.055 -11.141 1 97.38 171 ARG B N 1
ATOM 4299 C CA . ARG B 1 171 ? -26.391 7.922 -10.43 1 97.38 171 ARG B CA 1
ATOM 4300 C C . ARG B 1 171 ? -26.016 7.957 -8.945 1 97.38 171 ARG B C 1
ATOM 4302 O O . ARG B 1 171 ? -26.891 7.93 -8.078 1 97.38 171 ARG B O 1
ATOM 4309 N N . HIS B 1 172 ? -24.781 7.984 -8.625 1 97.81 172 HIS B N 1
ATOM 4310 C CA . HIS B 1 172 ? -24.234 8.109 -7.273 1 97.81 172 HIS B CA 1
ATOM 4311 C C . HIS B 1 172 ? -23.297 9.297 -7.164 1 97.81 172 HIS B C 1
ATOM 4313 O O . HIS B 1 172 ? -22.672 9.695 -8.148 1 97.81 172 HIS B O 1
ATOM 4319 N N . VAL B 1 173 ? -23.328 9.898 -5.973 1 98.75 173 VAL B N 1
ATOM 4320 C CA . VAL B 1 173 ? -22.422 11 -5.688 1 98.75 173 VAL B CA 1
ATOM 4321 C C . VAL B 1 173 ? -21.672 10.719 -4.387 1 98.75 173 VAL B C 1
ATOM 4323 O O . VAL B 1 173 ? -22.281 10.344 -3.381 1 98.75 173 VAL B O 1
ATOM 4326 N N . LEU B 1 174 ? -20.312 10.859 -4.418 1 98.88 174 LEU B N 1
ATOM 4327 C CA . LEU B 1 174 ? -19.484 10.781 -3.223 1 98.88 174 LEU B CA 1
ATOM 4328 C C . LEU B 1 174 ? -18.922 12.156 -2.861 1 98.88 174 LEU B C 1
ATOM 4330 O O . LEU B 1 174 ? -18.281 12.797 -3.684 1 98.88 174 LEU B O 1
ATOM 4334 N N . ILE B 1 175 ? -19.25 12.602 -1.665 1 98.94 175 ILE B N 1
ATOM 4335 C CA . ILE B 1 175 ? -18.578 13.742 -1.064 1 98.94 175 ILE B CA 1
ATOM 4336 C C . ILE B 1 175 ? -17.375 13.258 -0.256 1 98.94 175 ILE B C 1
ATOM 4338 O O . ILE B 1 175 ? -17.5 12.422 0.636 1 98.94 175 ILE B O 1
ATOM 4342 N N . ALA B 1 176 ? -16.172 13.75 -0.594 1 98.94 176 ALA B N 1
ATOM 4343 C CA . ALA B 1 176 ? -14.969 13.344 0.12 1 98.94 176 ALA B CA 1
ATOM 4344 C C . ALA B 1 176 ? -14.305 14.531 0.804 1 98.94 176 ALA B C 1
ATOM 4346 O O . ALA B 1 176 ? -13.953 15.516 0.147 1 98.94 176 ALA B O 1
ATOM 4347 N N . ILE B 1 177 ? -14.133 14.484 2.102 1 98.88 177 ILE B N 1
ATOM 4348 C CA . ILE B 1 177 ? -13.461 15.516 2.883 1 98.88 177 ILE B CA 1
ATOM 4349 C C . ILE B 1 177 ? -12.5 14.867 3.877 1 98.88 177 ILE B C 1
ATOM 4351 O O . ILE B 1 177 ? -12.406 13.641 3.953 1 98.88 177 ILE B O 1
ATOM 4355 N N . GLU B 1 178 ? -11.703 15.664 4.586 1 98.75 178 GLU B N 1
ATOM 4356 C CA . GLU B 1 178 ? -10.797 15.188 5.629 1 98.75 178 GLU B CA 1
ATOM 4357 C C . GLU B 1 178 ? -11.227 15.695 7.004 1 98.75 178 GLU B C 1
ATOM 4359 O O . GLU B 1 178 ? -11.883 16.734 7.113 1 98.75 178 GLU B O 1
ATOM 4364 N N . GLY B 1 179 ? -10.898 14.898 8 1 98.75 179 GLY B N 1
ATOM 4365 C CA . GLY B 1 179 ? -11.219 15.32 9.352 1 98.75 179 GLY B CA 1
ATOM 4366 C C . GLY B 1 179 ? -10.344 16.453 9.844 1 98.75 179 GLY B C 1
ATOM 4367 O O . GLY B 1 179 ? -10.797 17.312 10.602 1 98.75 179 GLY B O 1
ATOM 4368 N N . LEU B 1 180 ? -9.094 16.406 9.516 1 98.62 180 LEU B N 1
ATOM 4369 C CA . LEU B 1 180 ? -8.055 17.406 9.789 1 98.62 180 LEU B CA 1
ATOM 4370 C C . LEU B 1 180 ? -7.102 17.531 8.602 1 98.62 180 LEU B C 1
ATOM 4372 O O . LEU B 1 180 ? -6.461 16.547 8.211 1 98.62 180 LEU B O 1
ATOM 4376 N N . TYR B 1 181 ? -7.09 18.75 8.039 1 97.5 181 TYR B N 1
ATOM 4377 C CA . TYR B 1 181 ? -6.301 18.906 6.824 1 97.5 181 TYR B CA 1
ATOM 4378 C C . TYR B 1 181 ? -4.816 19.047 7.152 1 97.5 181 TYR B C 1
ATOM 4380 O O . TYR B 1 181 ? -4.434 19.891 7.977 1 97.5 181 TYR B O 1
ATOM 4388 N N . SER B 1 182 ? -3.975 18.312 6.477 1 93.5 182 SER B N 1
ATOM 4389 C CA . SER B 1 182 ? -2.588 18.031 6.836 1 93.5 182 SER B CA 1
ATOM 4390 C C . SER B 1 182 ? -1.695 19.234 6.578 1 93.5 182 SER B C 1
ATOM 4392 O O . SER B 1 182 ? -0.595 19.328 7.129 1 93.5 182 SER B O 1
ATOM 4394 N N . MET B 1 183 ? -2.068 20.141 5.715 1 92.62 183 MET B N 1
ATOM 4395 C CA . MET B 1 183 ? -1.205 21.266 5.359 1 92.62 183 MET B CA 1
ATOM 4396 C C . MET B 1 183 ? -1.567 22.516 6.164 1 92.62 183 MET B C 1
ATOM 4398 O O . MET B 1 183 ? -0.697 23.312 6.488 1 92.62 183 MET B O 1
ATOM 4402 N N . ASP B 1 184 ? -2.857 22.562 6.586 1 95.25 184 ASP B N 1
ATOM 4403 C CA . ASP B 1 184 ? -3.348 23.812 7.168 1 95.25 184 ASP B CA 1
ATOM 4404 C C . ASP B 1 184 ? -3.676 23.625 8.648 1 95.25 184 ASP B C 1
ATOM 4406 O O . ASP B 1 184 ? -3.688 24.594 9.414 1 95.25 184 ASP B O 1
ATOM 4410 N N . GLY B 1 185 ? -4 22.422 9.023 1 97.75 185 GLY B N 1
ATOM 4411 C CA . GLY B 1 185 ? -4.352 22.156 10.406 1 97.75 185 GLY B CA 1
ATOM 4412 C C . GLY B 1 185 ? -5.746 22.641 10.766 1 97.75 185 GLY B C 1
ATOM 4413 O O . GLY B 1 185 ? -6.043 22.875 11.945 1 97.75 185 GLY B O 1
ATOM 4414 N N . ASP B 1 186 ? -6.555 22.938 9.773 1 98.44 186 ASP B N 1
ATOM 4415 C CA . ASP B 1 186 ? -7.945 23.312 10.008 1 98.44 186 ASP B CA 1
ATOM 4416 C C . ASP B 1 186 ? -8.883 22.141 9.727 1 98.44 186 ASP B C 1
ATOM 4418 O O . ASP B 1 186 ? -8.438 21.062 9.344 1 98.44 186 ASP B O 1
ATOM 4422 N N . LEU B 1 187 ? -10.148 22.219 10.109 1 98.31 187 LEU B N 1
ATOM 4423 C CA . LEU B 1 187 ? -11.094 21.109 10 1 98.31 187 LEU B CA 1
ATOM 4424 C C . LEU B 1 187 ? -12.445 21.594 9.492 1 98.31 187 LEU B C 1
ATOM 4426 O O . LEU B 1 187 ? -12.773 22.781 9.617 1 98.31 187 LEU B O 1
ATOM 4430 N N . PRO B 1 188 ? -13.203 20.766 8.859 1 98.56 188 PRO B N 1
ATOM 4431 C CA . PRO B 1 188 ? -14.523 21.141 8.352 1 98.56 188 PRO B CA 1
ATOM 4432 C C . PRO B 1 188 ? -15.602 21.125 9.438 1 98.56 188 PRO B C 1
ATOM 4434 O O . PRO B 1 188 ? -15.398 20.516 10.5 1 98.56 188 PRO B O 1
ATOM 4437 N N . ASP B 1 189 ? -16.656 21.891 9.156 1 98.31 189 ASP B N 1
ATOM 4438 C CA . ASP B 1 189 ? -17.891 21.734 9.93 1 98.31 189 ASP B CA 1
ATOM 4439 C C . ASP B 1 189 ? -18.625 20.469 9.508 1 98.31 189 ASP B C 1
ATOM 4441 O O . ASP B 1 189 ? -19.547 20.531 8.695 1 98.31 189 ASP B O 1
ATOM 4445 N N . LEU B 1 190 ? -18.312 19.312 10.133 1 98.75 190 LEU B N 1
ATOM 4446 C CA . LEU B 1 190 ? -18.781 18.016 9.695 1 98.75 190 LEU B CA 1
ATOM 4447 C C . LEU B 1 190 ? -20.312 17.938 9.703 1 98.75 190 LEU B C 1
ATOM 4449 O O . LEU B 1 190 ? -20.906 17.297 8.844 1 98.75 190 LEU B O 1
ATOM 4453 N N . ALA B 1 191 ? -20.953 18.609 10.656 1 98.44 191 ALA B N 1
ATOM 4454 C CA . ALA B 1 191 ? -22.406 18.578 10.758 1 98.44 191 ALA B CA 1
ATOM 4455 C C . ALA B 1 191 ? -23.062 19.141 9.5 1 98.44 191 ALA B C 1
ATOM 4457 O O . ALA B 1 191 ? -24.078 18.609 9.031 1 98.44 191 ALA B O 1
ATOM 4458 N N . ARG B 1 192 ? -22.516 20.219 8.977 1 98.69 192 ARG B N 1
ATOM 4459 C CA . ARG B 1 192 ? -23.047 20.828 7.758 1 98.69 192 ARG B CA 1
ATOM 4460 C C . ARG B 1 192 ? -22.906 19.891 6.566 1 98.69 192 ARG B C 1
ATOM 4462 O O . ARG B 1 192 ? -23.797 19.812 5.719 1 98.69 192 ARG B O 1
ATOM 4469 N N . PHE B 1 193 ? -21.828 19.188 6.48 1 98.88 193 PHE B N 1
ATOM 4470 C CA . PHE B 1 193 ? -21.609 18.266 5.379 1 98.88 193 PHE B CA 1
ATOM 4471 C C . PHE B 1 193 ? -22.562 17.078 5.473 1 98.88 193 PHE B C 1
ATOM 4473 O O . PHE B 1 193 ? -23.016 16.547 4.449 1 98.88 193 PHE B O 1
ATOM 4480 N N . VAL B 1 194 ? -22.828 16.594 6.707 1 98.75 194 VAL B N 1
ATOM 4481 C CA . VAL B 1 194 ? -23.797 15.523 6.91 1 98.75 194 VAL B CA 1
ATOM 4482 C C . VAL B 1 194 ? -25.188 15.977 6.426 1 98.75 194 VAL B C 1
ATOM 4484 O O . VAL B 1 194 ? -25.875 15.219 5.742 1 98.75 194 VAL B O 1
ATOM 4487 N N . GLU B 1 195 ? -25.547 17.234 6.766 1 98.69 195 GLU B N 1
ATOM 4488 C CA . GLU B 1 195 ? -26.828 17.781 6.312 1 98.69 195 GLU B CA 1
ATOM 4489 C C . GLU B 1 195 ? -26.906 17.781 4.789 1 98.69 195 GLU B C 1
ATOM 4491 O O . GLU B 1 195 ? -27.938 17.406 4.215 1 98.69 195 GLU B O 1
ATOM 4496 N N . ILE B 1 196 ? -25.875 18.188 4.207 1 98.75 196 ILE B N 1
ATOM 4497 C CA . ILE B 1 196 ? -25.828 18.344 2.758 1 98.75 196 ILE B CA 1
ATOM 4498 C C . ILE B 1 196 ? -25.922 16.969 2.096 1 98.75 196 ILE B C 1
ATOM 4500 O O . ILE B 1 196 ? -26.641 16.797 1.11 1 98.75 196 ILE B O 1
ATOM 4504 N N . LYS B 1 197 ? -25.125 15.945 2.627 1 98.06 197 LYS B N 1
ATOM 4505 C CA . LYS B 1 197 ? -25.172 14.617 2.014 1 98.06 197 LYS B CA 1
ATOM 4506 C C . LYS B 1 197 ? -26.578 14.023 2.098 1 98.06 197 LYS B C 1
ATOM 4508 O O . LYS B 1 197 ? -27.016 13.328 1.184 1 98.06 197 LYS B O 1
ATOM 4513 N N . GLN B 1 198 ? -27.297 14.32 3.176 1 98.19 198 GLN B N 1
ATOM 4514 C CA . GLN B 1 198 ? -28.656 13.812 3.348 1 98.19 198 GLN B CA 1
ATOM 4515 C C . GLN B 1 198 ? -29.625 14.508 2.393 1 98.19 198 GLN B C 1
ATOM 4517 O O . GLN B 1 198 ? -30.453 13.852 1.755 1 98.19 198 GLN B O 1
ATOM 4522 N N . ARG B 1 199 ? -29.5 15.766 2.287 1 98.12 199 ARG B N 1
ATOM 4523 C CA . ARG B 1 199 ? -30.391 16.562 1.447 1 98.12 199 ARG B CA 1
ATOM 4524 C C . ARG B 1 199 ? -30.266 16.156 -0.018 1 98.12 199 ARG B C 1
ATOM 4526 O O . ARG B 1 199 ? -31.266 16.094 -0.738 1 98.12 199 ARG B O 1
ATOM 4533 N N . HIS B 1 200 ? -29.109 15.82 -0.45 1 98.56 200 HIS B N 1
ATOM 4534 C CA . HIS B 1 200 ? -28.859 15.586 -1.869 1 98.56 200 HIS B CA 1
ATOM 4535 C C . HIS B 1 200 ? -28.781 14.094 -2.172 1 98.56 200 HIS B C 1
ATOM 4537 O O . HIS B 1 200 ? -28.578 13.695 -3.324 1 98.56 200 HIS B O 1
ATOM 4543 N N . GLY B 1 201 ? -28.906 13.234 -1.16 1 98.19 201 GLY B N 1
ATOM 4544 C CA . GLY B 1 201 ? -28.781 11.805 -1.383 1 98.19 201 GLY B CA 1
ATOM 4545 C C . GLY B 1 201 ? -27.406 11.398 -1.894 1 98.19 201 GLY B C 1
ATOM 4546 O O . GLY B 1 201 ? -27.297 10.758 -2.939 1 98.19 201 GLY B O 1
ATOM 4547 N N . ALA B 1 202 ? -26.391 11.766 -1.189 1 98.62 202 ALA B N 1
ATOM 4548 C CA . ALA B 1 202 ? -25.016 11.469 -1.556 1 98.62 202 ALA B CA 1
ATOM 4549 C C . ALA B 1 202 ? -24.328 10.641 -0.475 1 98.62 202 ALA B C 1
ATOM 4551 O O . ALA B 1 202 ? -24.828 10.531 0.646 1 98.62 202 ALA B O 1
ATOM 4552 N N . PHE B 1 203 ? -23.281 9.961 -0.84 1 98.69 203 PHE B N 1
ATOM 4553 C CA . PHE B 1 203 ? -22.406 9.328 0.13 1 98.69 203 PHE B CA 1
ATOM 4554 C C . PHE B 1 203 ? -21.391 10.336 0.683 1 98.69 203 PHE B C 1
ATOM 4556 O O . PHE B 1 203 ? -21.016 11.281 -0.01 1 98.69 203 PHE B O 1
ATOM 4563 N N . LEU B 1 204 ? -21.047 10.148 1.932 1 98.88 204 LEU B N 1
ATOM 4564 C CA . LEU B 1 204 ? -20.031 10.977 2.568 1 98.88 204 LEU B CA 1
ATOM 4565 C C . LEU B 1 204 ? -18.875 10.125 3.068 1 98.88 204 LEU B C 1
ATOM 4567 O O . LEU B 1 204 ? -19.078 9.141 3.781 1 98.88 204 LEU B O 1
ATOM 4571 N N . MET B 1 205 ? -17.688 10.438 2.615 1 98.94 205 MET B N 1
ATOM 4572 C CA . MET B 1 205 ? -16.453 9.836 3.102 1 98.94 205 MET B CA 1
ATOM 4573 C C . MET B 1 205 ? -15.609 10.852 3.857 1 98.94 205 MET B C 1
ATOM 4575 O O . MET B 1 205 ? -15.406 11.977 3.381 1 98.94 205 MET B O 1
ATOM 4579 N N . VAL B 1 206 ? -15.125 10.508 5.023 1 98.94 206 VAL B N 1
ATOM 4580 C CA . VAL B 1 206 ? -14.227 11.352 5.809 1 98.94 206 VAL B CA 1
ATOM 4581 C C . VAL B 1 206 ? -12.883 10.648 5.984 1 98.94 206 VAL B C 1
ATOM 4583 O O . VAL B 1 206 ? -12.82 9.547 6.539 1 98.94 206 VAL B O 1
ATOM 4586 N N . ASP B 1 207 ? -11.859 11.234 5.473 1 98.88 207 ASP B N 1
ATOM 4587 C CA . ASP B 1 207 ? -10.492 10.773 5.699 1 98.88 207 ASP B CA 1
ATOM 4588 C C . ASP B 1 207 ? -9.977 11.25 7.055 1 98.88 207 ASP B C 1
ATOM 4590 O O . ASP B 1 207 ? -9.664 12.43 7.227 1 98.88 207 ASP B O 1
ATOM 4594 N N . GLU B 1 208 ? -9.773 10.328 7.938 1 98.62 208 GLU B N 1
ATOM 4595 C CA . GLU B 1 208 ? -9.422 10.594 9.336 1 98.62 208 GLU B CA 1
ATOM 4596 C C . GLU B 1 208 ? -7.922 10.461 9.562 1 98.62 208 GLU B C 1
ATOM 4598 O O . GLU B 1 208 ? -7.465 10.383 10.703 1 98.62 208 GLU B O 1
ATOM 4603 N N . ALA B 1 209 ? -7.133 10.453 8.555 1 98.44 209 ALA B N 1
ATOM 4604 C CA . ALA B 1 209 ? -5.711 10.125 8.664 1 98.44 209 ALA B CA 1
ATOM 4605 C C . ALA B 1 209 ? -5.02 11.023 9.688 1 98.44 209 ALA B C 1
ATOM 4607 O O . ALA B 1 209 ? -4.133 10.57 10.422 1 98.44 209 ALA B O 1
ATOM 4608 N N . HIS B 1 210 ? -5.43 12.305 9.766 1 98.5 210 HIS B N 1
ATOM 4609 C CA . HIS B 1 210 ? -4.758 13.234 10.672 1 98.5 210 HIS B CA 1
ATOM 4610 C C . HIS B 1 210 ? -5.629 13.547 11.883 1 98.5 210 HIS B C 1
ATOM 4612 O O . HIS B 1 210 ? -5.156 14.156 12.852 1 98.5 210 HIS B O 1
ATOM 4618 N N . SER B 1 211 ? -6.906 13.125 11.875 1 98.62 211 SER B N 1
ATOM 4619 C CA . SER B 1 211 ? -7.793 13.508 12.977 1 98.62 211 SER B CA 1
ATOM 4620 C C . SER B 1 211 ? -7.918 12.383 14 1 98.62 211 SER B C 1
ATOM 4622 O O . SER B 1 211 ? -8.164 12.641 15.18 1 98.62 211 SER B O 1
ATOM 4624 N N . LEU B 1 212 ? -7.738 11.125 13.539 1 98.56 212 LEU B N 1
ATOM 4625 C CA . LEU B 1 212 ? -7.742 10 14.469 1 98.56 212 LEU B CA 1
ATOM 4626 C C . LEU B 1 212 ? -6.656 10.164 15.523 1 98.56 212 LEU B C 1
ATOM 4628 O O . LEU B 1 212 ? -5.5 10.445 15.195 1 98.56 212 LEU B O 1
ATOM 4632 N N . GLY B 1 213 ? -7.02 10.016 16.781 1 98.38 213 GLY B N 1
ATOM 4633 C CA . GLY B 1 213 ? -6.078 10.148 17.875 1 98.38 213 GLY B CA 1
ATOM 4634 C C . GLY B 1 213 ? -5.707 11.586 18.188 1 98.38 213 GLY B C 1
ATOM 4635 O O . GLY B 1 213 ? -4.934 11.852 19.109 1 98.38 213 GLY B O 1
ATOM 4636 N N . VAL B 1 214 ? -6.262 12.57 17.453 1 98.62 214 VAL B N 1
ATOM 4637 C CA . VAL B 1 214 ? -5.891 13.977 17.578 1 98.62 214 VAL B CA 1
ATOM 4638 C C . VAL B 1 214 ? -7.102 14.797 18.031 1 98.62 214 VAL B C 1
ATOM 4640 O O . VAL B 1 214 ? -7.012 15.578 18.969 1 98.62 214 VAL B O 1
ATOM 4643 N N . LEU B 1 215 ? -8.258 14.609 17.375 1 98.5 215 LEU B N 1
ATOM 4644 C CA . LEU B 1 215 ? -9.461 15.367 17.688 1 98.5 215 LEU B CA 1
ATOM 4645 C C . LEU B 1 215 ? -10.375 14.57 18.609 1 98.5 215 LEU B C 1
ATOM 4647 O O . LEU B 1 215 ? -10.422 13.336 18.547 1 98.5 215 LEU B O 1
ATOM 4651 N N . GLY B 1 216 ? -11.172 15.289 19.375 1 97.5 216 GLY B N 1
ATOM 4652 C CA . GLY B 1 216 ? -12.078 14.656 20.312 1 97.5 216 GLY B CA 1
ATOM 4653 C C . GLY B 1 216 ? -11.422 14.359 21.656 1 97.5 216 GLY B C 1
ATOM 4654 O O . GLY B 1 216 ? -10.211 14.141 21.734 1 97.5 216 GLY B O 1
ATOM 4655 N N . ARG B 1 217 ? -12.195 14.297 22.672 1 96.31 217 ARG B N 1
ATOM 4656 C CA . ARG B 1 217 ? -11.695 14.062 24.016 1 96.31 217 ARG B CA 1
ATOM 4657 C C . ARG B 1 217 ? -11 12.703 24.125 1 96.31 217 ARG B C 1
ATOM 4659 O O . ARG B 1 217 ? -10 12.562 24.828 1 96.31 217 ARG B O 1
ATOM 4666 N N . HIS B 1 218 ? -11.492 11.758 23.375 1 97.19 218 HIS B N 1
ATOM 4667 C CA . HIS B 1 218 ? -10.969 10.406 23.438 1 97.19 218 HIS B CA 1
ATOM 4668 C C . HIS B 1 218 ? -10.234 10.031 22.156 1 97.19 218 HIS B C 1
ATOM 4670 O O . HIS B 1 218 ? -9.906 8.859 21.953 1 97.19 218 HIS B O 1
ATOM 4676 N N . GLY B 1 219 ? -9.984 11 21.328 1 97.94 219 GLY B N 1
ATOM 4677 C CA . GLY B 1 219 ? -9.211 10.773 20.125 1 97.94 219 GLY B CA 1
ATOM 4678 C C . GLY B 1 219 ? -9.992 10.078 19.016 1 97.94 219 GLY B C 1
ATOM 4679 O O . GLY B 1 219 ? -9.414 9.484 18.109 1 97.94 219 GLY B O 1
ATOM 4680 N N . LYS B 1 220 ? -11.328 10.102 19.047 1 98 220 LYS B N 1
ATOM 4681 C CA . LYS B 1 220 ? -12.156 9.391 18.078 1 98 220 LYS B CA 1
ATOM 4682 C C . LYS B 1 220 ? -12.328 10.195 16.797 1 98 220 LYS B C 1
ATOM 4684 O O . LYS B 1 220 ? -13.18 9.883 15.961 1 98 220 LYS B O 1
ATOM 4689 N N . GLY B 1 221 ? -11.547 11.242 16.609 1 98.19 221 GLY B N 1
ATOM 4690 C CA . GLY B 1 221 ? -11.508 11.992 15.367 1 98.19 221 GLY B CA 1
ATOM 4691 C C . GLY B 1 221 ? -12.57 13.07 15.289 1 98.19 221 GLY B C 1
ATOM 4692 O O . GLY B 1 221 ? -13.031 13.578 16.328 1 98.19 221 GLY B O 1
ATOM 4693 N N . ILE B 1 222 ? -12.914 13.453 14.117 1 98.69 222 ILE B N 1
ATOM 4694 C CA . ILE B 1 222 ? -13.742 14.625 13.867 1 98.69 222 ILE B CA 1
ATOM 4695 C C . ILE B 1 222 ? -15.18 14.344 14.305 1 98.69 222 ILE B C 1
ATOM 4697 O O . ILE B 1 222 ? -15.906 15.258 14.695 1 98.69 222 ILE B O 1
ATOM 4701 N N . ARG B 1 223 ? -15.57 13.086 14.195 1 97.5 223 ARG B N 1
ATOM 4702 C CA . ARG B 1 223 ? -16.938 12.789 14.586 1 97.5 223 ARG B CA 1
ATOM 4703 C C . ARG B 1 223 ? -17.172 13.141 16.047 1 97.5 223 ARG B C 1
ATOM 4705 O O . ARG B 1 223 ? -18.188 13.758 16.391 1 97.5 223 ARG B O 1
ATOM 4712 N N . GLU B 1 224 ? -16.25 12.719 16.906 1 97.62 224 GLU B N 1
ATOM 4713 C CA . GLU B 1 224 ? -16.359 13.062 18.328 1 97.62 224 GLU B CA 1
ATOM 4714 C C . GLU B 1 224 ? -16.219 14.562 18.547 1 97.62 224 GLU B C 1
ATOM 4716 O O . GLU B 1 224 ? -16.938 15.148 19.344 1 97.62 224 GLU B O 1
ATOM 4721 N N . HIS B 1 225 ? -15.32 15.148 17.875 1 97.69 225 HIS B N 1
ATOM 4722 C CA . HIS B 1 225 ? -15.078 16.578 18 1 97.69 225 HIS B CA 1
ATOM 4723 C C . HIS B 1 225 ? -16.328 17.391 17.672 1 97.69 225 HIS B C 1
ATOM 4725 O O . HIS B 1 225 ? -16.625 18.375 18.344 1 97.69 225 HIS B O 1
ATOM 4731 N N . CYS B 1 226 ? -17.078 16.953 16.656 1 97.69 226 CYS B N 1
ATOM 4732 C CA . CYS B 1 226 ? -18.25 17.703 16.188 1 97.69 226 CYS B CA 1
ATOM 4733 C C . CYS B 1 226 ? -19.531 17.125 16.766 1 97.69 226 CYS B C 1
ATOM 4735 O O . CYS B 1 226 ? -20.609 17.672 16.547 1 97.69 226 CYS B O 1
ATOM 4737 N N . GLY B 1 227 ? -19.406 16.062 17.5 1 97.31 227 GLY B N 1
ATOM 4738 C CA . GLY B 1 227 ? -20.594 15.43 18.062 1 97.31 227 GLY B CA 1
ATOM 4739 C C . GLY B 1 227 ? -21.5 14.828 17.016 1 97.31 227 GLY B C 1
ATOM 4740 O O . GLY B 1 227 ? -22.719 14.914 17.125 1 97.31 227 GLY B O 1
ATOM 4741 N N . VAL B 1 228 ? -20.953 14.305 15.992 1 97.94 228 VAL B N 1
ATOM 4742 C CA . VAL B 1 228 ? -21.703 13.695 14.898 1 97.94 228 VAL B CA 1
ATOM 4743 C C . VAL B 1 228 ? -21.734 12.18 15.078 1 97.94 228 VAL B C 1
ATOM 4745 O O . VAL B 1 228 ? -20.703 11.547 15.312 1 97.94 228 VAL B O 1
ATOM 4748 N N . PRO B 1 229 ? -22.953 11.57 15.008 1 97.88 229 PRO B N 1
ATOM 4749 C CA . PRO B 1 229 ? -23.016 10.109 15.07 1 97.88 229 PRO B CA 1
ATOM 4750 C C . PRO B 1 229 ? -22.203 9.43 13.961 1 97.88 229 PRO B C 1
ATOM 4752 O O . PRO B 1 229 ? -22.219 9.898 12.82 1 97.88 229 PRO B O 1
ATOM 4755 N N . SER B 1 230 ? -21.547 8.352 14.336 1 97.94 230 SER B N 1
ATOM 4756 C CA . SER B 1 230 ? -20.703 7.648 13.367 1 97.94 230 SER B CA 1
ATOM 4757 C C . SER B 1 230 ? -21.516 7.199 12.156 1 97.94 230 SER B C 1
ATOM 4759 O O . SER B 1 230 ? -21.016 7.227 11.023 1 97.94 230 SER B O 1
ATOM 4761 N N . ALA B 1 231 ? -22.766 6.832 12.32 1 97.5 231 ALA B N 1
ATOM 4762 C CA . ALA B 1 231 ? -23.609 6.273 11.281 1 97.5 231 ALA B CA 1
ATOM 4763 C C . ALA B 1 231 ? -23.953 7.32 10.227 1 97.5 231 ALA B C 1
ATOM 4765 O O . ALA B 1 231 ? -24.422 6.984 9.133 1 97.5 231 ALA B O 1
ATOM 4766 N N . ASP B 1 232 ? -23.703 8.586 10.555 1 98.25 232 ASP B N 1
ATOM 4767 C CA . ASP B 1 232 ? -24.062 9.664 9.633 1 98.25 232 ASP B CA 1
ATOM 4768 C C . ASP B 1 232 ? -23 9.82 8.539 1 98.25 232 ASP B C 1
ATOM 4770 O O . ASP B 1 232 ? -23.203 10.539 7.562 1 98.25 232 ASP B O 1
ATOM 4774 N N . VAL B 1 233 ? -21.906 9.164 8.648 1 98.81 233 VAL B N 1
ATOM 4775 C CA . VAL B 1 233 ? -20.859 9.109 7.625 1 98.81 233 VAL B CA 1
ATOM 4776 C C . VAL B 1 233 ? -20.781 7.699 7.047 1 98.81 233 VAL B C 1
ATOM 4778 O O . VAL B 1 233 ? -20.766 6.715 7.793 1 98.81 233 VAL B O 1
ATOM 4781 N N . ASP B 1 234 ? -20.75 7.594 5.77 1 98.69 234 ASP B N 1
ATOM 4782 C CA . ASP B 1 234 ? -20.859 6.293 5.113 1 98.69 234 ASP B CA 1
ATOM 4783 C C . ASP B 1 234 ? -19.516 5.555 5.137 1 98.69 234 ASP B C 1
ATOM 4785 O O . ASP B 1 234 ? -19.484 4.332 5.297 1 98.69 234 ASP B O 1
ATOM 4789 N N . LEU B 1 235 ? -18.438 6.281 4.887 1 98.88 235 LEU B N 1
ATOM 4790 C CA . LEU B 1 235 ? -17.094 5.711 4.844 1 98.88 235 LEU B CA 1
ATOM 4791 C C . LEU B 1 235 ? -16.141 6.469 5.773 1 98.88 235 LEU B C 1
ATOM 4793 O O . LEU B 1 235 ? -15.836 7.637 5.527 1 98.88 235 LEU B O 1
ATOM 4797 N N . TRP B 1 236 ? -15.773 5.824 6.84 1 98.94 236 TRP B N 1
ATOM 4798 C CA . TRP B 1 236 ? -14.656 6.32 7.637 1 98.94 236 TRP B CA 1
ATOM 4799 C C . TRP B 1 236 ? -13.336 5.734 7.156 1 98.94 236 TRP B C 1
ATOM 4801 O O . TRP B 1 236 ? -13.086 4.539 7.324 1 98.94 236 TRP B O 1
ATOM 4811 N N . MET B 1 237 ? -12.562 6.59 6.566 1 98.88 237 MET B N 1
ATOM 4812 C CA . MET B 1 237 ? -11.234 6.176 6.117 1 98.88 237 MET B CA 1
ATOM 4813 C C . MET B 1 237 ? -10.164 6.582 7.125 1 98.88 237 MET B C 1
ATOM 4815 O O . MET B 1 237 ? -10.227 7.668 7.699 1 98.88 237 MET B O 1
ATOM 4819 N N . GLY B 1 238 ? -9.164 5.727 7.336 1 98.56 238 GLY B N 1
ATOM 4820 C CA . GLY B 1 238 ? -8.031 6.09 8.172 1 98.56 238 GLY B CA 1
ATOM 4821 C C . GLY B 1 238 ? -6.734 5.43 7.734 1 98.56 238 GLY B C 1
ATOM 4822 O O . GLY B 1 238 ? -6.734 4.586 6.836 1 98.56 238 GLY B O 1
ATOM 4823 N N . THR B 1 239 ? -5.641 5.891 8.328 1 98.25 239 THR B N 1
ATOM 4824 C CA . THR B 1 239 ? -4.336 5.285 8.07 1 98.25 239 THR B CA 1
ATOM 4825 C C . THR B 1 239 ? -3.779 4.637 9.328 1 98.25 239 THR B C 1
ATOM 4827 O O . THR B 1 239 ? -4.203 4.965 10.438 1 98.25 239 THR B O 1
ATOM 4830 N N . LEU B 1 240 ? -2.914 3.686 9.148 1 98.69 240 LEU B N 1
ATOM 4831 C CA . LEU B 1 240 ? -2.258 3 10.258 1 98.69 240 LEU B CA 1
ATOM 4832 C C . LEU B 1 240 ? -0.87 3.578 10.508 1 98.69 240 LEU B C 1
ATOM 4834 O O . LEU B 1 240 ? -0.192 3.188 11.461 1 98.69 240 LEU B O 1
ATOM 4838 N N . SER B 1 241 ? -0.467 4.562 9.758 1 97.62 241 SER B N 1
ATOM 4839 C CA . SER B 1 241 ? 0.945 4.93 9.734 1 97.62 241 SER B CA 1
ATOM 4840 C C . SER B 1 241 ? 1.216 6.152 10.602 1 97.62 241 SER B C 1
ATOM 4842 O O . SER B 1 241 ? 2.365 6.57 10.758 1 97.62 241 SER B O 1
ATOM 4844 N N . LYS B 1 242 ? 0.208 6.82 11.109 1 97.56 242 LYS B N 1
ATOM 4845 C CA . LYS B 1 242 ? 0.371 8.023 11.922 1 97.56 242 LYS B CA 1
ATOM 48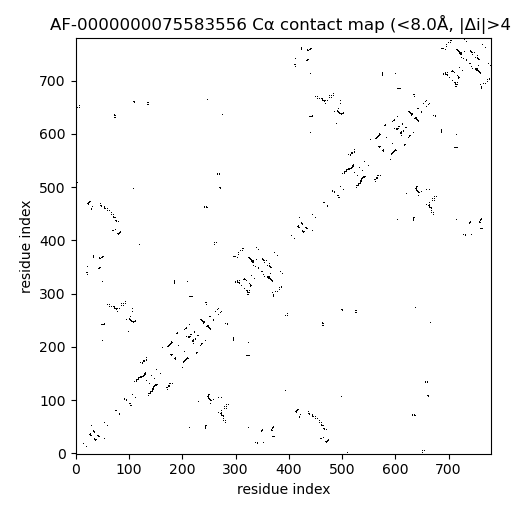46 C C . LYS B 1 242 ? 0.189 7.711 13.406 1 97.56 242 LYS B C 1
ATOM 4848 O O . LYS B 1 242 ? 1.009 7.016 14.008 1 97.56 242 LYS B O 1
ATOM 4853 N N . VAL B 1 243 ? -0.962 7.938 13.977 1 97.69 243 VAL B N 1
ATOM 4854 C CA . VAL B 1 243 ? -1.172 7.707 15.398 1 97.69 243 VAL B CA 1
ATOM 4855 C C . VAL B 1 243 ? -1.09 6.211 15.695 1 97.69 243 VAL B C 1
ATOM 4857 O O . VAL B 1 243 ? -0.666 5.812 16.781 1 97.69 243 VAL B O 1
ATOM 4860 N N . LEU B 1 244 ? -1.349 5.367 14.727 1 98.56 244 LEU B N 1
ATOM 4861 C CA . LEU B 1 244 ? -1.466 3.936 14.992 1 98.56 244 LEU B CA 1
ATOM 4862 C C . LEU B 1 244 ? -0.138 3.227 14.742 1 98.56 244 LEU B C 1
ATOM 4864 O O . LEU B 1 244 ? -0.066 1.997 14.797 1 98.56 244 LEU B O 1
ATOM 4868 N N . ALA B 1 245 ? 0.896 3.844 14.445 1 98.19 245 ALA B N 1
ATOM 4869 C CA . ALA B 1 245 ? 2.295 3.438 14.57 1 98.19 245 ALA B CA 1
ATOM 4870 C C . ALA B 1 245 ? 2.596 2.234 13.68 1 98.19 245 ALA B C 1
ATOM 4872 O O . ALA B 1 245 ? 3.316 1.32 14.086 1 98.19 245 ALA B O 1
ATOM 4873 N N . GLY B 1 246 ? 2.061 2.129 12.57 1 98 246 GLY B N 1
ATOM 4874 C CA . GLY B 1 246 ? 2.324 1.058 11.617 1 98 246 GLY B CA 1
ATOM 4875 C C . GLY B 1 246 ? 2.434 1.543 10.188 1 98 246 GLY B C 1
ATOM 4876 O O . GLY B 1 246 ? 3.148 2.508 9.906 1 98 246 GLY B O 1
ATOM 4877 N N . CYS B 1 247 ? 1.897 0.845 9.281 1 98.12 247 CYS B N 1
ATOM 4878 C CA . CYS B 1 247 ? 1.742 1.152 7.867 1 98.12 247 CYS B CA 1
ATOM 4879 C C . CYS B 1 247 ? 0.504 0.473 7.293 1 98.12 247 CYS B C 1
ATOM 4881 O O . CYS B 1 247 ? 0.252 -0.701 7.566 1 98.12 247 CYS B O 1
ATOM 4883 N N . GLY B 1 248 ? -0.288 1.163 6.566 1 98.38 248 GLY B N 1
ATOM 4884 C CA . GLY B 1 248 ? -1.55 0.666 6.039 1 98.38 248 GLY B CA 1
ATOM 4885 C C . GLY B 1 248 ? -2.676 1.678 6.133 1 98.38 248 GLY B C 1
ATOM 4886 O O . GLY B 1 248 ? -2.447 2.84 6.477 1 98.38 248 GLY B O 1
ATOM 4887 N N . GLY B 1 249 ? -3.834 1.28 5.742 1 98.69 249 GLY B N 1
ATOM 4888 C CA . GLY B 1 249 ? -5.055 2.059 5.867 1 98.69 249 GLY B CA 1
ATOM 4889 C C . GLY B 1 249 ? -6.273 1.208 6.172 1 98.69 249 GLY B C 1
ATOM 4890 O O . GLY B 1 249 ? -6.168 -0.009 6.332 1 98.69 249 GLY B O 1
ATOM 4891 N N . PHE B 1 250 ? -7.391 1.843 6.402 1 98.88 250 PHE B N 1
ATOM 4892 C CA . PHE B 1 250 ? -8.602 1.074 6.68 1 98.88 250 PHE B CA 1
ATOM 4893 C C . PHE B 1 250 ? -9.844 1.852 6.27 1 98.88 250 PHE B C 1
ATOM 4895 O O . PHE B 1 250 ? -9.789 3.066 6.07 1 98.88 250 PHE B O 1
ATOM 4902 N N . ILE B 1 251 ? -10.922 1.134 6.082 1 98.94 251 ILE B N 1
ATOM 4903 C CA . ILE B 1 251 ? -12.273 1.661 5.941 1 98.94 251 ILE B CA 1
ATOM 4904 C C . ILE B 1 251 ? -13.18 1.051 7.004 1 98.94 251 ILE B C 1
ATOM 4906 O O . ILE B 1 251 ? -13.234 -0.172 7.16 1 98.94 251 ILE B O 1
ATOM 4910 N N . ALA B 1 252 ? -13.797 1.809 7.754 1 98.88 252 ALA B N 1
ATOM 4911 C CA . ALA B 1 252 ? -14.836 1.381 8.688 1 98.88 252 ALA B CA 1
ATOM 4912 C C . ALA B 1 252 ? -16.203 1.865 8.234 1 98.88 252 ALA B C 1
ATOM 4914 O O . ALA B 1 252 ? -16.344 2.98 7.727 1 98.88 252 ALA B O 1
ATOM 4915 N N . GLY B 1 253 ? -17.234 1.086 8.352 1 98.56 253 GLY B N 1
ATOM 4916 C CA . GLY B 1 253 ? -18.578 1.417 7.922 1 98.56 253 GLY B CA 1
ATOM 4917 C C . GLY B 1 253 ? -19.562 0.278 8.117 1 98.56 253 GLY B C 1
ATOM 4918 O O . GLY B 1 253 ? -19.359 -0.579 8.977 1 98.56 253 GLY B O 1
ATOM 4919 N N . CYS B 1 254 ? -20.625 0.337 7.375 1 97.81 254 CYS B N 1
ATOM 4920 C CA . CYS B 1 254 ? -21.672 -0.668 7.52 1 97.81 254 CYS B CA 1
ATOM 4921 C C . CYS B 1 254 ? -21.234 -2.008 6.949 1 97.81 254 CYS B C 1
ATOM 4923 O O . CYS B 1 254 ? -20.266 -2.07 6.176 1 97.81 254 CYS B O 1
ATOM 4925 N N . GLN B 1 255 ? -21.859 -3.057 7.312 1 96.75 255 GLN B N 1
ATOM 4926 C CA . GLN B 1 255 ? -21.453 -4.418 6.977 1 96.75 255 GLN B CA 1
ATOM 4927 C C . GLN B 1 255 ? -21.453 -4.633 5.465 1 96.75 255 GLN B C 1
ATOM 4929 O O . GLN B 1 255 ? -20.5 -5.191 4.914 1 96.75 255 GLN B O 1
ATOM 4934 N N . PRO B 1 256 ? -22.5 -4.172 4.684 1 95.31 256 PRO B N 1
ATOM 4935 C CA . PRO B 1 256 ? -22.484 -4.375 3.234 1 95.31 256 PRO B CA 1
ATOM 4936 C C . PRO B 1 256 ? -21.281 -3.719 2.561 1 95.31 256 PRO B C 1
ATOM 4938 O O . PRO B 1 256 ? -20.688 -4.301 1.651 1 95.31 256 PRO B O 1
ATOM 4941 N N . LEU B 1 257 ? -20.906 -2.5 3.01 1 96.94 257 LEU B N 1
ATOM 4942 C CA . LEU B 1 257 ? -19.734 -1.803 2.463 1 96.94 257 LEU B CA 1
ATOM 4943 C C . LEU B 1 257 ? -18.469 -2.621 2.662 1 96.94 257 LEU B C 1
ATOM 4945 O O . LEU B 1 257 ? -17.703 -2.826 1.719 1 96.94 257 LEU B O 1
ATOM 4949 N N . ILE B 1 258 ? -18.281 -3.113 3.865 1 97.5 258 ILE B N 1
ATOM 4950 C CA . ILE B 1 258 ? -17.062 -3.838 4.207 1 97.5 258 ILE B CA 1
ATOM 4951 C C . ILE B 1 258 ? -17.031 -5.172 3.465 1 97.5 258 ILE B C 1
ATOM 4953 O O . ILE B 1 258 ? -15.969 -5.605 3.002 1 97.5 258 ILE B O 1
ATOM 4957 N N . ASP B 1 259 ? -18.172 -5.777 3.322 1 93.94 259 ASP B N 1
ATOM 4958 C CA . ASP B 1 259 ? -18.266 -7.016 2.557 1 93.94 259 ASP B CA 1
ATOM 4959 C C . ASP B 1 259 ? -17.844 -6.797 1.104 1 93.94 259 ASP B C 1
ATOM 4961 O O . ASP B 1 259 ? -17.094 -7.598 0.54 1 93.94 259 ASP B O 1
ATOM 4965 N N . ILE B 1 260 ? -18.297 -5.75 0.535 1 94.5 260 ILE B N 1
ATOM 4966 C CA . ILE B 1 260 ? -17.953 -5.426 -0.847 1 94.5 260 ILE B CA 1
ATOM 4967 C C . ILE B 1 260 ? -16.453 -5.234 -0.979 1 94.5 260 ILE B C 1
ATOM 4969 O O . ILE B 1 260 ? -15.82 -5.805 -1.874 1 94.5 260 ILE B O 1
ATOM 4973 N N . LEU B 1 261 ? -15.906 -4.484 -0.084 1 96.38 261 LEU B N 1
ATOM 4974 C CA . LEU B 1 261 ? -14.492 -4.156 -0.174 1 96.38 261 LEU B CA 1
ATOM 4975 C C . LEU B 1 261 ? -13.633 -5.395 0.043 1 96.38 261 LEU B C 1
ATOM 4977 O O . LEU B 1 261 ? -12.633 -5.59 -0.651 1 96.38 261 LEU B O 1
ATOM 4981 N N . ARG B 1 262 ? -13.961 -6.266 0.953 1 93.06 262 ARG B N 1
ATOM 4982 C CA . ARG B 1 262 ? -13.211 -7.469 1.298 1 93.06 262 ARG B CA 1
ATOM 4983 C C . ARG B 1 262 ? -13.203 -8.461 0.14 1 93.06 262 ARG B C 1
ATOM 4985 O O . ARG B 1 262 ? -12.25 -9.234 -0.016 1 93.06 262 ARG B O 1
ATOM 4992 N N . HIS B 1 263 ? -14.195 -8.391 -0.742 1 89.88 263 HIS B N 1
ATOM 4993 C CA . HIS B 1 263 ? -14.32 -9.438 -1.752 1 89.88 263 HIS B CA 1
ATOM 4994 C C . HIS B 1 263 ? -14.016 -8.898 -3.145 1 89.88 263 HIS B C 1
ATOM 4996 O O . HIS B 1 263 ? -13.727 -9.672 -4.062 1 89.88 263 HIS B O 1
ATOM 5002 N N . LEU B 1 264 ? -14.055 -7.559 -3.229 1 91.12 264 LEU B N 1
ATOM 5003 C CA . LEU B 1 264 ? -14.031 -7.082 -4.605 1 91.12 264 LEU B CA 1
ATOM 5004 C C . LEU B 1 264 ? -12.953 -6.016 -4.789 1 91.12 264 LEU B C 1
ATOM 5006 O O . LEU B 1 264 ? -12.523 -5.742 -5.914 1 91.12 264 LEU B O 1
ATOM 5010 N N . ALA B 1 265 ? -12.602 -5.289 -3.746 1 94.44 265 ALA B N 1
ATOM 5011 C CA . ALA B 1 265 ? -11.625 -4.211 -3.926 1 94.44 265 ALA B CA 1
ATOM 5012 C C . ALA B 1 265 ? -10.297 -4.75 -4.438 1 94.44 265 ALA B C 1
ATOM 5014 O O . ALA B 1 265 ? -9.648 -5.562 -3.771 1 94.44 265 ALA B O 1
ATOM 5015 N N . PRO B 1 266 ? -9.828 -4.273 -5.551 1 95.38 266 PRO B N 1
ATOM 5016 C CA . PRO B 1 266 ? -8.617 -4.84 -6.148 1 95.38 266 PRO B CA 1
ATOM 5017 C C . PRO B 1 266 ? -7.395 -4.723 -5.234 1 95.38 266 PRO B C 1
ATOM 5019 O O . PRO B 1 266 ? -6.602 -5.66 -5.137 1 95.38 266 PRO B O 1
ATOM 5022 N N . GLY B 1 267 ? -7.289 -3.562 -4.566 1 95.62 267 GLY B N 1
ATOM 5023 C CA . GLY B 1 267 ? -6.16 -3.328 -3.684 1 95.62 267 GLY B CA 1
ATOM 5024 C C . GLY B 1 267 ? -6.176 -4.211 -2.449 1 95.62 267 GLY B C 1
ATOM 5025 O O . GLY B 1 267 ? -5.219 -4.219 -1.673 1 95.62 267 GLY B O 1
ATOM 5026 N N . PHE B 1 268 ? -7.258 -5.008 -2.225 1 95.69 268 PHE B N 1
ATOM 5027 C CA . PHE B 1 268 ? -7.359 -5.996 -1.156 1 95.69 268 PHE B CA 1
ATOM 5028 C C . PHE B 1 268 ? -7.27 -7.41 -1.717 1 95.69 268 PHE B C 1
ATOM 5030 O O . PHE B 1 268 ? -6.438 -8.203 -1.275 1 95.69 268 PHE B O 1
ATOM 5037 N N . LEU B 1 269 ? -8.023 -7.668 -2.727 1 91.56 269 LEU B N 1
ATOM 5038 C CA . LEU B 1 269 ? -8.188 -9 -3.303 1 91.56 269 LEU B CA 1
ATOM 5039 C C . LEU B 1 269 ? -6.887 -9.469 -3.951 1 91.56 269 LEU B C 1
ATOM 5041 O O . LEU B 1 269 ? -6.496 -10.625 -3.797 1 91.56 269 LEU B O 1
ATOM 5045 N N . TYR B 1 270 ? -6.219 -8.578 -4.66 1 93.25 270 TYR B N 1
ATOM 5046 C CA . TYR B 1 270 ? -5.051 -8.969 -5.449 1 93.25 270 TYR B CA 1
ATOM 5047 C C . TYR B 1 270 ? -3.768 -8.469 -4.797 1 93.25 270 TYR B C 1
ATOM 5049 O O . TYR B 1 270 ? -2.74 -8.328 -5.465 1 93.25 270 TYR B O 1
ATOM 5057 N N . SER B 1 271 ? -3.873 -8.117 -3.555 1 94.5 271 SER B N 1
ATOM 5058 C CA . SER B 1 271 ? -2.744 -7.676 -2.742 1 94.5 271 SER B CA 1
ATOM 5059 C C . SER B 1 271 ? -2.438 -8.672 -1.631 1 94.5 271 SER B C 1
ATOM 5061 O O . SER B 1 271 ? -3.32 -9.414 -1.193 1 94.5 271 SER B O 1
ATOM 5063 N N . VAL B 1 272 ? -1.193 -8.641 -1.213 1 94.81 272 VAL B N 1
ATOM 5064 C CA . VAL B 1 272 ? -0.84 -9.398 -0.02 1 94.81 272 VAL B CA 1
ATOM 5065 C C . VAL B 1 272 ? -1.615 -8.867 1.183 1 94.81 272 VAL B C 1
ATOM 5067 O O . VAL B 1 272 ? -2.055 -7.715 1.185 1 94.81 272 VAL B O 1
ATOM 5070 N N . GLY B 1 273 ? -1.795 -9.734 2.137 1 96.19 273 GLY B N 1
ATOM 5071 C CA . GLY B 1 273 ? -2.396 -9.281 3.379 1 96.19 273 GLY B CA 1
ATOM 5072 C C . GLY B 1 273 ? -1.494 -8.359 4.176 1 96.19 273 GLY B C 1
ATOM 5073 O O . GLY B 1 273 ? -0.269 -8.438 4.07 1 96.19 273 GLY B O 1
ATOM 5074 N N . LEU B 1 274 ? -2.135 -7.508 4.988 1 98.19 274 LEU B N 1
ATOM 5075 C CA . LEU B 1 274 ? -1.41 -6.668 5.938 1 98.19 274 LEU B CA 1
ATOM 5076 C C . LEU B 1 274 ? -0.455 -7.5 6.781 1 98.19 274 LEU B C 1
ATOM 5078 O O . LEU B 1 274 ? -0.837 -8.547 7.309 1 98.19 274 LEU B O 1
ATOM 5082 N N . SER B 1 275 ? 0.817 -7.09 6.848 1 98.44 275 SER B N 1
ATOM 5083 C CA . SER B 1 275 ? 1.781 -7.789 7.691 1 98.44 275 SER B CA 1
ATOM 5084 C C . SER B 1 275 ? 1.25 -7.969 9.109 1 98.44 275 SER B C 1
ATOM 5086 O O . SER B 1 275 ? 0.786 -7.012 9.727 1 98.44 275 SER B O 1
ATOM 5088 N N . PRO B 1 276 ? 1.328 -9.203 9.633 1 98.25 276 PRO B N 1
ATOM 5089 C CA . PRO B 1 276 ? 0.851 -9.398 11 1 98.25 276 PRO B CA 1
ATOM 5090 C C . PRO B 1 276 ? 1.624 -8.562 12.023 1 98.25 276 PRO B C 1
ATOM 5092 O O . PRO B 1 276 ? 1.075 -8.18 13.062 1 98.25 276 PRO B O 1
ATOM 5095 N N . VAL B 1 277 ? 2.869 -8.219 11.742 1 98.69 277 VAL B N 1
ATOM 5096 C CA . VAL B 1 277 ? 3.705 -7.398 12.609 1 98.69 277 VAL B CA 1
ATOM 5097 C C . VAL B 1 277 ? 3.1 -6 12.742 1 98.69 277 VAL B C 1
ATOM 5099 O O . VAL B 1 277 ? 2.955 -5.484 13.852 1 98.69 277 VAL B O 1
ATOM 5102 N N . LEU B 1 278 ? 2.781 -5.426 11.617 1 98.81 278 LEU B N 1
ATOM 5103 C CA . LEU B 1 278 ? 2.254 -4.066 11.609 1 98.81 278 LEU B CA 1
ATOM 5104 C C . LEU B 1 278 ? 0.817 -4.039 12.125 1 98.81 278 LEU B C 1
ATOM 5106 O O . LEU B 1 278 ? 0.401 -3.07 12.766 1 98.81 278 LEU B O 1
ATOM 5110 N N . ALA B 1 279 ? 0.062 -5.125 11.836 1 98.88 279 ALA B N 1
ATOM 5111 C CA . ALA B 1 279 ? -1.27 -5.234 12.422 1 98.88 279 ALA B CA 1
ATOM 5112 C C . ALA B 1 279 ? -1.194 -5.242 13.945 1 98.88 279 ALA B C 1
ATOM 5114 O O . ALA B 1 279 ? -1.979 -4.566 14.617 1 98.88 279 ALA B O 1
ATOM 5115 N N . ALA B 1 280 ? -0.265 -6 14.469 1 98.88 280 ALA B N 1
ATOM 5116 C CA . ALA B 1 280 ? -0.09 -6.098 15.914 1 98.88 280 ALA B CA 1
ATOM 5117 C C . ALA B 1 280 ? 0.336 -4.754 16.5 1 98.88 280 ALA B C 1
ATOM 5119 O O . ALA B 1 280 ? -0.148 -4.355 17.562 1 98.88 280 ALA B O 1
ATOM 5120 N N . ALA B 1 281 ? 1.258 -4.105 15.859 1 98.94 281 ALA B N 1
ATOM 5121 C CA . ALA B 1 281 ? 1.706 -2.793 16.312 1 98.94 281 ALA B CA 1
ATOM 5122 C C . ALA B 1 281 ? 0.543 -1.806 16.359 1 98.94 281 ALA B C 1
ATOM 5124 O O . ALA B 1 281 ? 0.359 -1.107 17.359 1 98.94 281 ALA B O 1
ATOM 5125 N N . SER B 1 282 ? -0.255 -1.755 15.289 1 98.94 282 SER B N 1
ATOM 5126 C CA . SER B 1 282 ? -1.365 -0.812 15.203 1 98.94 282 SER B CA 1
ATOM 5127 C C . SER B 1 282 ? -2.451 -1.138 16.219 1 98.94 282 SER B C 1
ATOM 5129 O O . SER B 1 282 ? -3.076 -0.234 16.781 1 98.94 282 SER B O 1
ATOM 5131 N N . LEU B 1 283 ? -2.674 -2.449 16.406 1 98.94 283 LEU B N 1
ATOM 5132 C CA . LEU B 1 283 ? -3.633 -2.846 17.438 1 98.94 283 LEU B CA 1
ATOM 5133 C C . LEU B 1 283 ? -3.168 -2.395 18.812 1 98.94 283 LEU B C 1
ATOM 5135 O O . LEU B 1 283 ? -3.961 -1.866 19.594 1 98.94 283 LEU B O 1
ATOM 5139 N N . ALA B 1 284 ? -1.914 -2.637 19.109 1 98.94 284 ALA B N 1
ATOM 5140 C CA . ALA B 1 284 ? -1.351 -2.205 20.391 1 98.94 284 ALA B CA 1
ATOM 5141 C C . ALA B 1 284 ? -1.447 -0.691 20.547 1 98.94 284 ALA B C 1
ATOM 5143 O O . ALA B 1 284 ? -1.746 -0.192 21.625 1 98.94 284 ALA B O 1
ATOM 5144 N N . ALA B 1 285 ? -1.171 0.035 19.516 1 98.88 285 ALA B N 1
ATOM 5145 C CA . ALA B 1 285 ? -1.27 1.492 19.531 1 98.88 285 ALA B CA 1
ATOM 5146 C C . ALA B 1 285 ? -2.701 1.941 19.812 1 98.88 285 ALA B C 1
ATOM 5148 O O . ALA B 1 285 ? -2.93 2.869 20.594 1 98.88 285 ALA B O 1
ATOM 5149 N N . LEU B 1 286 ? -3.658 1.288 19.141 1 98.81 286 LEU B N 1
ATOM 5150 C CA . LEU B 1 286 ? -5.07 1.595 19.359 1 98.81 286 LEU B CA 1
ATOM 5151 C C . LEU B 1 286 ? -5.457 1.376 20.812 1 98.81 286 LEU B C 1
ATOM 5153 O O . LEU B 1 286 ? -6.145 2.207 21.406 1 98.81 286 LEU B O 1
ATOM 5157 N N . GLU B 1 287 ? -5.008 0.28 21.359 1 98.69 287 GLU B N 1
ATOM 5158 C CA . GLU B 1 287 ? -5.289 -0.042 22.75 1 98.69 287 GLU B CA 1
ATOM 5159 C C . GLU B 1 287 ? -4.652 0.976 23.688 1 98.69 287 GLU B C 1
ATOM 5161 O O . GLU B 1 287 ? -5.27 1.386 24.672 1 98.69 287 GLU B O 1
ATOM 5166 N N . ARG B 1 288 ? -3.451 1.415 23.406 1 98.19 288 ARG B N 1
ATOM 5167 C CA . ARG B 1 288 ? -2.74 2.395 24.219 1 98.19 288 ARG B CA 1
ATOM 5168 C C . ARG B 1 288 ? -3.439 3.75 24.188 1 98.19 288 ARG B C 1
ATOM 5170 O O . ARG B 1 288 ? -3.574 4.414 25.219 1 98.19 288 ARG B O 1
ATOM 5177 N N . LEU B 1 289 ? -3.854 4.133 22.969 1 97.44 289 LEU B N 1
ATOM 5178 C CA . LEU B 1 289 ? -4.559 5.402 22.812 1 97.44 289 LEU B CA 1
ATOM 5179 C C . LEU B 1 289 ? -5.836 5.418 23.641 1 97.44 289 LEU B C 1
ATOM 5181 O O . LEU B 1 289 ? -6.18 6.441 24.25 1 97.44 289 LEU B O 1
ATOM 5185 N N . GLN B 1 290 ? -6.527 4.316 23.719 1 97.88 290 GLN B N 1
ATOM 5186 C CA . GLN B 1 290 ? -7.758 4.207 24.484 1 97.88 290 GLN B CA 1
ATOM 5187 C C . GLN B 1 290 ? -7.473 4.215 25.984 1 97.88 290 GLN B C 1
ATOM 5189 O O . GLN B 1 290 ? -8.227 4.801 26.766 1 97.88 290 GLN B O 1
ATOM 5194 N N . ALA B 1 291 ? -6.391 3.631 26.359 1 97.88 291 ALA B N 1
ATOM 5195 C CA . ALA B 1 291 ? -6.047 3.469 27.766 1 97.88 291 ALA B CA 1
ATOM 5196 C C . ALA B 1 291 ? -5.453 4.754 28.328 1 97.88 291 ALA B C 1
ATOM 5198 O O . ALA B 1 291 ? -5.527 5 29.547 1 97.88 291 ALA B O 1
ATOM 5199 N N . GLU B 1 292 ? -4.863 5.57 27.5 1 97.31 292 GLU B N 1
ATOM 5200 C CA . GLU B 1 292 ? -4.145 6.754 27.969 1 97.31 292 GLU B CA 1
ATOM 5201 C C . GLU B 1 292 ? -4.637 8.008 27.25 1 97.31 292 GLU B C 1
ATOM 5203 O O . GLU B 1 292 ? -3.861 8.695 26.578 1 97.31 292 GLU B O 1
ATOM 5208 N N . PRO B 1 293 ? -5.855 8.375 27.516 1 95.38 293 PRO B N 1
ATOM 5209 C CA . PRO B 1 293 ? -6.414 9.547 26.844 1 95.38 293 PRO B CA 1
ATOM 5210 C C . PRO B 1 293 ? -5.672 10.836 27.188 1 95.38 293 PRO B C 1
ATOM 5212 O O . PRO B 1 293 ? -5.832 11.852 26.5 1 95.38 293 PRO B O 1
ATOM 5215 N N . GLN B 1 294 ? -4.84 10.836 28.25 1 97.25 294 GLN B N 1
ATOM 5216 C CA . GLN B 1 294 ? -4.07 12.016 28.625 1 97.25 294 GLN B CA 1
ATOM 5217 C C . GLN B 1 294 ? -3.086 12.406 27.516 1 97.25 294 GLN B C 1
ATOM 5219 O O . GLN B 1 294 ? -2.709 13.57 27.406 1 97.25 294 GLN B O 1
ATOM 5224 N N . ARG B 1 295 ? -2.646 11.445 26.75 1 97.62 295 ARG B N 1
ATOM 5225 C CA . ARG B 1 295 ? -1.776 11.766 25.625 1 97.62 295 ARG B CA 1
ATOM 5226 C C . ARG B 1 295 ? -2.467 12.719 24.656 1 97.62 295 ARG B C 1
ATOM 5228 O O . ARG B 1 295 ? -1.834 13.625 24.109 1 97.62 295 ARG B O 1
ATOM 5235 N N . ILE B 1 296 ? -3.746 12.484 24.406 1 98.12 296 ILE B N 1
ATOM 5236 C CA . ILE B 1 296 ? -4.531 13.312 23.5 1 98.12 296 ILE B CA 1
ATOM 5237 C C . ILE B 1 296 ? -4.68 14.719 24.094 1 98.12 296 ILE B C 1
ATOM 5239 O O . ILE B 1 296 ? -4.531 15.711 23.375 1 98.12 296 ILE B O 1
ATOM 5243 N N . ALA B 1 297 ? -4.949 14.766 25.359 1 98.12 297 ALA B N 1
ATOM 5244 C CA . ALA B 1 297 ? -5.082 16.062 26.031 1 98.12 297 ALA B CA 1
ATOM 5245 C C . ALA B 1 297 ? -3.775 16.844 25.984 1 98.12 297 ALA B C 1
ATOM 5247 O O . ALA B 1 297 ? -3.783 18.047 25.75 1 98.12 297 ALA B O 1
ATOM 5248 N N . THR B 1 298 ? -2.695 16.156 26.219 1 98.5 298 THR B N 1
ATOM 5249 C CA . THR B 1 298 ? -1.388 16.797 26.172 1 98.5 298 THR B CA 1
ATOM 5250 C C . THR B 1 298 ? -1.093 17.312 24.766 1 98.5 298 THR B C 1
ATOM 5252 O O . THR B 1 298 ? -0.549 18.406 24.594 1 98.5 298 THR B O 1
ATOM 5255 N N . LEU B 1 299 ? -1.427 16.5 23.75 1 98.56 299 LEU B N 1
ATOM 5256 C CA . LEU B 1 299 ? -1.248 16.922 22.359 1 98.56 299 LEU B CA 1
ATOM 5257 C C . LEU B 1 299 ? -2.014 18.219 22.094 1 98.56 299 LEU B C 1
ATOM 5259 O O . LEU B 1 299 ? -1.487 19.141 21.453 1 98.56 299 LEU B O 1
ATOM 5263 N N . ARG B 1 300 ? -3.234 18.281 22.547 1 98.06 300 ARG B N 1
ATOM 5264 C CA . ARG B 1 300 ? -4.059 19.469 22.375 1 98.06 300 ARG B CA 1
ATOM 5265 C C . ARG B 1 300 ? -3.418 20.688 23.047 1 98.06 300 ARG B C 1
ATOM 5267 O O . ARG B 1 300 ? -3.391 21.781 22.484 1 98.06 300 ARG B O 1
ATOM 5274 N N . GLU B 1 301 ? -2.924 20.469 24.219 1 98.5 301 GLU B N 1
ATOM 5275 C CA . GLU B 1 301 ? -2.266 21.531 24.953 1 98.5 301 GLU B CA 1
ATOM 5276 C C . GLU B 1 301 ? -1.038 22.047 24.219 1 98.5 301 GLU B C 1
ATOM 5278 O O . GLU B 1 301 ? -0.826 23.266 24.109 1 98.5 301 GLU B O 1
ATOM 5283 N N . ARG B 1 302 ? -0.233 21.125 23.734 1 98.69 302 ARG B N 1
ATOM 5284 C CA . ARG B 1 302 ? 0.98 21.5 23 1 98.69 302 ARG B CA 1
ATOM 5285 C C . ARG B 1 302 ? 0.646 22.25 21.719 1 98.69 302 ARG B C 1
ATOM 5287 O O . ARG B 1 302 ? 1.289 23.25 21.391 1 98.69 302 ARG B O 1
ATOM 5294 N N . GLY B 1 303 ? -0.346 21.703 20.969 1 98.56 303 GLY B N 1
ATOM 5295 C CA . GLY B 1 303 ? -0.765 22.359 19.75 1 98.56 303 GLY B CA 1
ATOM 5296 C C . GLY B 1 303 ? -1.296 23.766 19.969 1 98.56 303 GLY B C 1
ATOM 5297 O O . GLY B 1 303 ? -0.951 24.688 19.234 1 98.56 303 GLY B O 1
ATOM 5298 N N . LEU B 1 304 ? -2.078 23.922 20.969 1 98.44 304 LEU B N 1
ATOM 5299 C CA . LEU B 1 304 ? -2.637 25.234 21.312 1 98.44 304 LEU B CA 1
ATOM 5300 C C . LEU B 1 304 ? -1.544 26.188 21.766 1 98.44 304 LEU B C 1
ATOM 5302 O O . LEU B 1 304 ? -1.582 27.375 21.469 1 98.44 304 LEU B O 1
ATOM 5306 N N . GLN B 1 305 ? -0.651 25.688 22.578 1 98.75 305 GLN B N 1
ATOM 5307 C CA . GLN B 1 305 ? 0.482 26.5 23.016 1 98.75 305 GLN B CA 1
ATOM 5308 C C . GLN B 1 305 ? 1.244 27.047 21.812 1 98.75 305 GLN B C 1
ATOM 5310 O O . GLN B 1 305 ? 1.525 28.25 21.75 1 98.75 305 GLN B O 1
ATOM 5315 N N . PHE B 1 306 ? 1.596 26.156 20.891 1 98.88 306 PHE B N 1
ATOM 5316 C CA . PHE B 1 306 ? 2.336 26.578 19.703 1 98.88 306 PHE B CA 1
ATOM 5317 C C . PHE B 1 306 ? 1.57 27.641 18.938 1 98.88 306 PHE B C 1
ATOM 5319 O O . PHE B 1 306 ? 2.137 28.672 18.562 1 98.88 306 PHE B O 1
ATOM 5326 N N . LEU B 1 307 ? 0.302 27.359 18.656 1 98.81 307 LEU B N 1
ATOM 5327 C CA . LEU B 1 307 ? -0.527 28.266 17.875 1 98.81 307 LEU B CA 1
ATOM 5328 C C . LEU B 1 307 ? -0.618 29.625 18.562 1 98.81 307 LEU B C 1
ATOM 5330 O O . LEU B 1 307 ? -0.414 30.656 17.922 1 98.81 307 LEU B O 1
ATOM 5334 N N . THR B 1 308 ? -0.931 29.625 19.828 1 98.69 308 THR B N 1
ATOM 5335 C CA . THR B 1 308 ? -1.125 30.859 20.578 1 98.69 308 THR B CA 1
ATOM 5336 C C . THR B 1 308 ? 0.16 31.688 20.609 1 98.69 308 THR B C 1
ATOM 5338 O O . THR B 1 308 ? 0.144 32.875 20.328 1 98.69 308 THR B O 1
ATOM 5341 N N . GLN B 1 309 ? 1.235 31.078 20.938 1 98.69 309 GLN B N 1
ATOM 5342 C CA . GLN B 1 309 ? 2.508 31.797 21.031 1 98.69 309 GLN B CA 1
ATOM 5343 C C . GLN B 1 309 ? 2.961 32.312 19.672 1 98.69 309 GLN B C 1
ATOM 5345 O O . GLN B 1 309 ? 3.529 33.375 19.562 1 98.69 309 GLN B O 1
ATOM 5350 N N . ALA B 1 310 ? 2.75 31.484 18.625 1 98.75 310 ALA B N 1
ATOM 5351 C CA . ALA B 1 310 ? 3.092 31.922 17.266 1 98.75 310 ALA B CA 1
ATOM 5352 C C . ALA B 1 310 ? 2.295 33.156 16.875 1 98.75 310 ALA B C 1
ATOM 5354 O O . ALA B 1 310 ? 2.857 34.125 16.375 1 98.75 310 ALA B O 1
ATOM 5355 N N . ARG B 1 311 ? 1.045 33.125 17.125 1 98.44 311 ARG B N 1
ATOM 5356 C CA . ARG B 1 311 ? 0.181 34.25 16.766 1 98.44 311 ARG B CA 1
ATOM 5357 C C . ARG B 1 311 ? 0.513 35.5 17.594 1 98.44 311 ARG B C 1
ATOM 5359 O O . ARG B 1 311 ? 0.533 36.594 17.078 1 98.44 311 ARG B O 1
ATOM 5366 N N . GLU B 1 312 ? 0.721 35.281 18.828 1 98.31 312 GLU B N 1
ATOM 5367 C CA . GLU B 1 312 ? 1.099 36.406 19.703 1 98.31 312 GLU B CA 1
ATOM 5368 C C . GLU B 1 312 ? 2.393 37.062 19.234 1 98.31 312 GLU B C 1
ATOM 5370 O O . GLU B 1 312 ? 2.574 38.25 19.391 1 98.31 312 GLU B O 1
ATOM 5375 N N . ALA B 1 313 ? 3.232 36.25 18.641 1 98.06 313 ALA B N 1
ATOM 5376 C CA . ALA B 1 313 ? 4.516 36.75 18.156 1 98.06 313 ALA B CA 1
ATOM 5377 C C . ALA B 1 313 ? 4.371 37.406 16.766 1 98.06 313 ALA B C 1
ATOM 5379 O O . ALA B 1 313 ? 5.352 37.844 16.188 1 98.06 313 ALA B O 1
ATOM 5380 N N . GLY B 1 314 ? 3.199 37.344 16.219 1 97.5 314 GLY B N 1
ATOM 5381 C CA . GLY B 1 314 ? 2.934 37.969 14.938 1 97.5 314 GLY B CA 1
ATOM 5382 C C . GLY B 1 314 ? 3.199 37.062 13.75 1 97.5 314 GLY B C 1
ATOM 5383 O O . GLY B 1 314 ? 3.232 37.531 12.609 1 97.5 314 GLY B O 1
ATOM 5384 N N . LEU B 1 315 ? 3.439 35.812 13.977 1 98.06 315 LEU B N 1
ATOM 5385 C CA . LEU B 1 315 ? 3.654 34.844 12.891 1 98.06 315 LEU B CA 1
ATOM 5386 C C . LEU B 1 315 ? 2.33 34.469 12.234 1 98.06 315 LEU B C 1
ATOM 5388 O O . LEU B 1 315 ? 1.313 34.344 12.922 1 98.06 315 LEU B O 1
ATOM 5392 N N . ASN B 1 316 ? 2.318 34.312 10.891 1 97.88 316 ASN B N 1
ATOM 5393 C CA . ASN B 1 316 ? 1.14 33.906 10.133 1 97.88 316 ASN B CA 1
ATOM 5394 C C . ASN B 1 316 ? 0.933 32.406 10.188 1 97.88 316 ASN B C 1
ATOM 5396 O O . ASN B 1 316 ? 1.661 31.641 9.539 1 97.88 316 ASN B O 1
ATOM 5400 N N . THR B 1 317 ? -0.047 31.969 10.883 1 98.31 317 THR B N 1
ATOM 5401 C CA . THR B 1 317 ? -0.287 30.547 11.07 1 98.31 317 THR B CA 1
ATOM 5402 C C . THR B 1 317 ? -1.454 30.078 10.211 1 98.31 317 THR B C 1
ATOM 5404 O O . THR B 1 317 ? -1.978 28.969 10.406 1 98.31 317 THR B O 1
ATOM 5407 N N . GLY B 1 318 ? -1.883 30.844 9.273 1 96.94 318 GLY B N 1
ATOM 5408 C CA . GLY B 1 318 ? -2.988 30.484 8.398 1 96.94 318 GLY B CA 1
ATOM 5409 C C . GLY B 1 318 ? -4.27 30.188 9.148 1 96.94 318 GLY B C 1
ATOM 5410 O O . GLY B 1 318 ? -4.668 30.938 10.039 1 96.94 318 GLY B O 1
ATOM 5411 N N . THR B 1 319 ? -4.969 29.141 8.734 1 97.44 319 THR B N 1
ATOM 5412 C CA . THR B 1 319 ? -6.273 28.812 9.305 1 97.44 319 THR B CA 1
ATOM 5413 C C . THR B 1 319 ? -6.145 27.734 10.367 1 97.44 319 THR B C 1
ATOM 5415 O O . THR B 1 319 ? -7.145 27.141 10.781 1 97.44 319 THR B O 1
ATOM 5418 N N . SER B 1 320 ? -4.93 27.469 10.812 1 98.19 320 SER B N 1
ATOM 5419 C CA . SER B 1 320 ? -4.699 26.359 11.742 1 98.19 320 SER B CA 1
ATOM 5420 C C . SER B 1 320 ? -5.543 26.531 13.008 1 98.19 320 SER B C 1
ATOM 5422 O O . SER B 1 320 ? -5.742 27.641 13.484 1 98.19 320 SER B O 1
ATOM 5424 N N . GLU B 1 321 ? -5.992 25.375 13.523 1 97.44 321 GLU B N 1
ATOM 5425 C CA . GLU B 1 321 ? -6.75 25.391 14.766 1 97.44 321 GLU B CA 1
ATOM 5426 C C . GLU B 1 321 ? -5.922 24.844 15.93 1 97.44 321 GLU B C 1
ATOM 5428 O O . GLU B 1 321 ? -6.422 24.719 17.047 1 97.44 321 GLU B O 1
ATOM 5433 N N . GLY B 1 322 ? -4.699 24.547 15.727 1 95.75 322 GLY B N 1
ATOM 5434 C CA . GLY B 1 322 ? -3.709 24.297 16.766 1 95.75 322 GLY B CA 1
ATOM 5435 C C . GLY B 1 322 ? -3.779 22.891 17.328 1 95.75 322 GLY B C 1
ATOM 5436 O O . GLY B 1 322 ? -3.432 22.672 18.5 1 95.75 322 GLY B O 1
ATOM 5437 N N . TYR B 1 323 ? -4.227 21.875 16.719 1 95 323 TYR B N 1
ATOM 5438 C CA . TYR B 1 323 ? -4.281 20.516 17.266 1 95 323 TYR B CA 1
ATOM 5439 C C . TYR B 1 323 ? -2.98 19.766 16.984 1 95 323 TYR B C 1
ATOM 5441 O O . TYR B 1 323 ? -2.152 19.609 17.891 1 95 323 TYR B O 1
ATOM 5449 N N . ALA B 1 324 ? -2.668 19.344 15.789 1 96.88 324 ALA B N 1
ATOM 5450 C CA . ALA B 1 324 ? -1.449 18.578 15.539 1 96.88 324 ALA B CA 1
ATOM 5451 C C . ALA B 1 324 ? -0.629 19.203 14.414 1 96.88 324 ALA B C 1
ATOM 5453 O O . ALA B 1 324 ? 0.552 18.891 14.25 1 96.88 324 ALA B O 1
ATOM 5454 N N . VAL B 1 325 ? -1.207 20.109 13.703 1 98 325 VAL B N 1
ATOM 5455 C CA . VAL B 1 325 ? -0.569 20.703 12.531 1 98 325 VAL B CA 1
ATOM 5456 C C . VAL B 1 325 ? -0.672 22.219 12.586 1 98 325 VAL B C 1
ATOM 5458 O O . VAL B 1 325 ? -1.773 22.781 12.602 1 98 325 VAL B O 1
ATOM 5461 N N . VAL B 1 326 ? 0.456 22.891 12.609 1 98.5 326 VAL B N 1
ATOM 5462 C CA . VAL B 1 326 ? 0.474 24.344 12.602 1 98.5 326 VAL B CA 1
ATOM 5463 C C . VAL B 1 326 ? 1.475 24.844 11.562 1 98.5 326 VAL B C 1
ATOM 5465 O O . VAL B 1 326 ? 2.686 24.688 11.734 1 98.5 326 VAL B O 1
ATOM 5468 N N . PRO B 1 327 ? 0.987 25.453 10.516 1 97.69 327 PRO B N 1
ATOM 5469 C CA . PRO B 1 327 ? 1.898 26.047 9.539 1 97.69 327 PRO B CA 1
ATOM 5470 C C . PRO B 1 327 ? 2.367 27.438 9.945 1 97.69 327 PRO B C 1
ATOM 5472 O O . PRO B 1 327 ? 1.704 28.109 10.742 1 97.69 327 PRO B O 1
ATOM 5475 N N . VAL B 1 328 ? 3.523 27.828 9.578 1 98.12 328 VAL B N 1
ATOM 5476 C CA . VAL B 1 328 ? 3.979 29.219 9.555 1 98.12 328 VAL B CA 1
ATOM 5477 C C . VAL B 1 328 ? 4.223 29.656 8.117 1 98.12 328 VAL B C 1
ATOM 5479 O O . VAL B 1 328 ? 5.207 29.25 7.492 1 98.12 328 VAL B O 1
ATOM 5482 N N . ILE B 1 329 ? 3.338 30.469 7.633 1 97.12 329 ILE B N 1
ATOM 5483 C CA . ILE B 1 329 ? 3.373 30.906 6.242 1 97.12 329 ILE B CA 1
ATOM 5484 C C . ILE B 1 329 ? 4.5 31.922 6.051 1 97.12 329 ILE B C 1
ATOM 5486 O O . ILE B 1 329 ? 4.531 32.938 6.723 1 97.12 329 ILE B O 1
ATOM 5490 N N . THR B 1 330 ? 5.391 31.578 5.141 1 95 330 THR B N 1
ATOM 5491 C CA . THR B 1 330 ? 6.543 32.438 4.887 1 95 330 THR B CA 1
ATOM 5492 C C . THR B 1 330 ? 6.309 33.312 3.658 1 95 330 THR B C 1
ATOM 5494 O O . THR B 1 330 ? 6.969 34.344 3.486 1 95 330 THR B O 1
ATOM 5497 N N . GLY B 1 331 ? 5.477 32.906 2.725 1 91.75 331 GLY B N 1
ATOM 5498 C CA . GLY B 1 331 ? 5.07 33.688 1.576 1 91.75 331 GLY B CA 1
ATOM 5499 C C . GLY B 1 331 ? 6.008 33.562 0.393 1 91.75 331 GLY B C 1
ATOM 5500 O O . GLY B 1 331 ? 5.844 34.219 -0.622 1 91.75 331 GLY B O 1
ATOM 5501 N N . SER B 1 332 ? 7.027 32.844 0.536 1 90.19 332 SER B N 1
ATOM 5502 C CA . SER B 1 332 ? 7.977 32.594 -0.539 1 90.19 332 SER B CA 1
ATOM 5503 C C . SER B 1 332 ? 8.719 31.281 -0.305 1 90.19 332 SER B C 1
ATOM 5505 O O . SER B 1 332 ? 9.102 30.969 0.824 1 90.19 332 SER B O 1
ATOM 5507 N N . SER B 1 333 ? 8.789 30.5 -1.426 1 88.56 333 SER B N 1
ATOM 5508 C CA . SER B 1 333 ? 9.523 29.234 -1.366 1 88.56 333 SER B CA 1
ATOM 5509 C C . SER B 1 333 ? 10.953 29.453 -0.885 1 88.56 333 SER B C 1
ATOM 5511 O O . SER B 1 333 ? 11.484 28.641 -0.113 1 88.56 333 SER B O 1
ATOM 5513 N N . LEU B 1 334 ? 11.531 30.469 -1.351 1 87.56 334 LEU B N 1
ATOM 5514 C CA . LEU B 1 334 ? 12.898 30.781 -0.957 1 87.56 334 LEU B CA 1
ATOM 5515 C C . LEU B 1 334 ? 12.984 31.031 0.546 1 87.56 334 LEU B C 1
ATOM 5517 O O . LEU B 1 334 ? 13.883 30.5 1.211 1 87.56 334 LEU B O 1
ATOM 5521 N N . LYS B 1 335 ? 12.07 31.828 1.067 1 91.81 335 LYS B N 1
ATOM 5522 C CA . LYS B 1 335 ? 12.062 32.125 2.498 1 91.81 335 LYS B CA 1
ATOM 5523 C C . LYS B 1 335 ? 11.82 30.844 3.312 1 91.81 335 LYS B C 1
ATOM 5525 O O . LYS B 1 335 ? 12.422 30.656 4.371 1 91.81 335 LYS B O 1
ATOM 5530 N N . ALA B 1 336 ? 10.898 30.047 2.85 1 93.56 336 ALA B N 1
ATOM 5531 C CA . ALA B 1 336 ? 10.617 28.797 3.545 1 93.56 336 ALA B CA 1
ATOM 5532 C C . ALA B 1 336 ? 11.867 27.922 3.641 1 93.56 336 ALA B C 1
ATOM 5534 O O . ALA B 1 336 ? 12.164 27.375 4.703 1 93.56 336 ALA B O 1
ATOM 5535 N N . ALA B 1 337 ? 12.547 27.828 2.533 1 90.56 337 ALA B N 1
ATOM 5536 C CA . ALA B 1 337 ? 13.766 27.031 2.5 1 90.56 337 ALA B CA 1
ATOM 5537 C C . ALA B 1 337 ? 14.836 27.625 3.414 1 90.56 337 ALA B C 1
ATOM 5539 O O . ALA B 1 337 ? 15.508 26.906 4.152 1 90.56 337 ALA B O 1
ATOM 5540 N N . GLN B 1 338 ? 14.992 28.906 3.367 1 92.12 338 GLN B N 1
ATOM 5541 C CA . GLN B 1 338 ? 15.992 29.609 4.18 1 92.12 338 GLN B CA 1
ATOM 5542 C C . GLN B 1 338 ? 15.695 29.438 5.668 1 92.12 338 GLN B C 1
ATOM 5544 O O . GLN B 1 338 ? 16.609 29.172 6.457 1 92.12 338 GLN B O 1
ATOM 5549 N N . TRP B 1 339 ? 14.414 29.609 5.988 1 95.38 339 TRP B N 1
ATOM 5550 C CA . TRP B 1 339 ? 14.039 29.453 7.391 1 95.38 339 TRP B CA 1
ATOM 5551 C C . TRP B 1 339 ? 14.25 28.031 7.871 1 95.38 339 TRP B C 1
ATOM 5553 O O . TRP B 1 339 ? 14.742 27.797 8.984 1 95.38 339 TRP B O 1
ATOM 5563 N N . ALA B 1 340 ? 13.883 27.078 7.035 1 95.12 340 ALA B N 1
ATOM 5564 C CA . ALA B 1 340 ? 14.047 25.688 7.398 1 95.12 340 ALA B CA 1
ATOM 5565 C C . ALA B 1 340 ? 15.516 25.359 7.648 1 95.12 340 ALA B C 1
ATOM 5567 O O . ALA B 1 340 ? 15.852 24.656 8.617 1 95.12 340 ALA B O 1
ATOM 5568 N N . ASN B 1 341 ? 16.375 25.812 6.785 1 94.38 341 ASN B N 1
ATOM 5569 C CA . ASN B 1 341 ? 17.797 25.562 6.926 1 94.38 341 ASN B CA 1
ATOM 5570 C C . ASN B 1 341 ? 18.375 26.25 8.156 1 94.38 341 ASN B C 1
ATOM 5572 O O . ASN B 1 341 ? 19.203 25.688 8.867 1 94.38 341 ASN B O 1
ATOM 5576 N N . ALA B 1 342 ? 17.953 27.453 8.344 1 95.88 342 ALA B N 1
ATOM 5577 C CA . ALA B 1 342 ? 18.422 28.188 9.516 1 95.88 342 ALA B CA 1
ATOM 5578 C C . ALA B 1 342 ? 18 27.484 10.805 1 95.88 342 ALA B C 1
ATOM 5580 O O . ALA B 1 342 ? 18.781 27.375 11.75 1 95.88 342 ALA B O 1
ATOM 5581 N N . LEU B 1 343 ? 16.766 27.078 10.82 1 97.69 343 LEU B N 1
ATOM 5582 C CA . LEU B 1 343 ? 16.281 26.344 11.977 1 97.69 343 LEU B CA 1
ATOM 5583 C C . LEU B 1 343 ? 17.031 25.031 12.164 1 97.69 343 LEU B C 1
ATOM 5585 O O . LEU B 1 343 ? 17.375 24.672 13.289 1 97.69 343 LEU B O 1
ATOM 5589 N N . PHE B 1 344 ? 17.297 24.359 11.062 1 96.06 344 PHE B N 1
ATOM 5590 C CA . PHE B 1 344 ? 18.062 23.109 11.109 1 96.06 344 PHE B CA 1
ATOM 5591 C C . PHE B 1 344 ? 19.438 23.344 11.719 1 96.06 344 PHE B C 1
ATOM 5593 O O . PHE B 1 344 ? 19.891 22.547 12.555 1 96.06 344 PHE B O 1
ATOM 5600 N N . ASP B 1 345 ? 20.047 24.391 11.328 1 95.69 345 ASP B N 1
ATOM 5601 C CA . ASP B 1 345 ? 21.375 24.75 11.859 1 95.69 345 ASP B CA 1
ATOM 5602 C C . ASP B 1 345 ? 21.312 24.984 13.367 1 95.69 345 ASP B C 1
ATOM 5604 O O . ASP B 1 345 ? 22.281 24.75 14.086 1 95.69 345 ASP B O 1
ATOM 5608 N N . GLU B 1 346 ? 20.141 25.375 13.82 1 96.75 346 GLU B N 1
ATOM 5609 C CA . GLU B 1 346 ? 19.953 25.656 15.234 1 96.75 346 GLU B CA 1
ATOM 5610 C C . GLU B 1 346 ? 19.438 24.438 15.984 1 96.75 346 GLU B C 1
ATOM 5612 O O . GLU B 1 346 ? 19.125 24.516 17.172 1 96.75 346 GLU B O 1
ATOM 5617 N N . GLY B 1 347 ? 19.281 23.375 15.289 1 97.44 347 GLY B N 1
ATOM 5618 C CA . GLY B 1 347 ? 18.891 22.125 15.93 1 97.44 347 GLY B CA 1
ATOM 5619 C C . GLY B 1 347 ? 17.391 21.891 15.914 1 97.44 347 GLY B C 1
ATOM 5620 O O . GLY B 1 347 ? 16.875 21.141 16.734 1 97.44 347 GLY B O 1
ATOM 5621 N N . ILE B 1 348 ? 16.703 22.578 15.094 1 98.31 348 ILE B N 1
ATOM 5622 C CA . ILE B 1 348 ? 15.273 22.406 14.938 1 98.31 348 ILE B CA 1
ATOM 5623 C C . ILE B 1 348 ? 14.961 21.906 13.531 1 98.31 348 ILE B C 1
ATOM 5625 O O . ILE B 1 348 ? 15.25 22.594 12.547 1 98.31 348 ILE B O 1
ATOM 5629 N N . ASN B 1 349 ? 14.406 20.703 13.477 1 97.06 349 ASN B N 1
ATOM 5630 C CA . ASN B 1 349 ? 14.078 20.094 12.195 1 97.06 349 ASN B CA 1
ATOM 5631 C C . ASN B 1 349 ? 12.609 20.297 11.828 1 97.06 349 ASN B C 1
ATOM 5633 O O . ASN B 1 349 ? 11.719 19.812 12.523 1 97.06 349 ASN B O 1
ATOM 5637 N N . VAL B 1 350 ? 12.359 21.047 10.797 1 97 350 VAL B N 1
ATOM 5638 C CA . VAL B 1 350 ? 11.023 21.312 10.289 1 97 350 VAL B CA 1
ATOM 5639 C C . VAL B 1 350 ? 11.039 21.297 8.758 1 97 350 VAL B C 1
ATOM 5641 O O . VAL B 1 350 ? 12.055 21.609 8.141 1 97 350 VAL B O 1
ATOM 5644 N N . GLN B 1 351 ? 9.914 20.938 8.195 1 92.06 351 GLN B N 1
ATOM 5645 C CA . GLN B 1 351 ? 9.875 20.75 6.754 1 92.06 351 GLN B CA 1
ATOM 5646 C C . GLN B 1 351 ? 9.289 21.969 6.055 1 92.06 351 GLN B C 1
ATOM 5648 O O . GLN B 1 351 ? 8.211 22.438 6.414 1 92.06 351 GLN B O 1
ATOM 5653 N N . PRO B 1 352 ? 10.039 22.469 5.074 1 92.44 352 PRO B N 1
ATOM 5654 C CA . PRO B 1 352 ? 9.445 23.484 4.199 1 92.44 352 PRO B CA 1
ATOM 5655 C C . PRO B 1 352 ? 8.539 22.875 3.129 1 92.44 352 PRO B C 1
ATOM 5657 O O . PRO B 1 352 ? 8.836 21.812 2.588 1 92.44 352 PRO B O 1
ATOM 5660 N N . ILE B 1 353 ? 7.48 23.469 2.949 1 89 353 ILE B N 1
ATOM 5661 C CA . ILE B 1 353 ? 6.539 23.094 1.898 1 89 353 ILE B CA 1
ATOM 5662 C C . ILE B 1 353 ? 6.465 24.203 0.851 1 89 353 ILE B C 1
ATOM 5664 O O . ILE B 1 353 ? 6.098 25.344 1.165 1 89 353 ILE B O 1
ATOM 5668 N N . PHE B 1 354 ? 6.895 23.938 -0.261 1 79.75 354 PHE B N 1
ATOM 5669 C CA . PHE B 1 354 ? 6.895 25.016 -1.242 1 79.75 354 PHE B CA 1
ATOM 5670 C C . PHE B 1 354 ? 6.41 24.516 -2.598 1 79.75 354 PHE B C 1
ATOM 5672 O O . PHE B 1 354 ? 5.98 23.359 -2.723 1 79.75 354 PHE B O 1
ATOM 5679 N N . TYR B 1 355 ? 6.344 25.344 -3.539 1 69.5 355 TYR B N 1
ATOM 5680 C CA . TYR B 1 355 ? 5.891 25.031 -4.891 1 69.5 355 TYR B CA 1
ATOM 5681 C C . TYR B 1 355 ? 6.625 23.812 -5.449 1 69.5 355 TYR B C 1
ATOM 5683 O O . TYR B 1 355 ? 7.832 23.672 -5.254 1 69.5 355 TYR B O 1
ATOM 5691 N N . PRO B 1 356 ? 5.809 22.891 -5.984 1 64.38 356 PRO B N 1
ATOM 5692 C CA . PRO B 1 356 ? 4.414 22.984 -6.43 1 64.38 356 PRO B CA 1
ATOM 5693 C C . PRO B 1 356 ? 3.438 22.359 -5.438 1 64.38 356 PRO B C 1
ATOM 5695 O O . PRO B 1 356 ? 2.234 22.297 -5.703 1 64.38 356 PRO B O 1
ATOM 5698 N N . ALA B 1 357 ? 3.92 21.922 -4.285 1 68 357 ALA B N 1
ATOM 5699 C CA . ALA B 1 357 ? 2.998 21.328 -3.316 1 68 357 ALA B CA 1
ATOM 5700 C C . ALA B 1 357 ? 1.959 22.359 -2.857 1 68 357 ALA B C 1
ATOM 5702 O O . ALA B 1 357 ? 0.808 22 -2.592 1 68 357 ALA B O 1
ATOM 5703 N N . VAL B 1 358 ? 2.475 23.562 -2.789 1 72.69 358 VAL B N 1
ATOM 5704 C CA . VAL B 1 358 ? 1.585 24.688 -2.533 1 72.69 358 VAL B CA 1
ATOM 5705 C C . VAL B 1 358 ? 1.937 25.844 -3.467 1 72.69 358 VAL B C 1
ATOM 5707 O O . VAL B 1 358 ? 3.016 25.859 -4.062 1 72.69 358 VAL B O 1
ATOM 5710 N N . GLU B 1 359 ? 0.963 26.719 -3.494 1 78.75 359 GLU B N 1
ATOM 5711 C CA . GLU B 1 359 ? 1.255 27.922 -4.258 1 78.75 359 GLU B CA 1
ATOM 5712 C C . GLU B 1 359 ? 2.41 28.703 -3.637 1 78.75 359 GLU B C 1
ATOM 5714 O O . GLU B 1 359 ? 2.633 28.641 -2.426 1 78.75 359 GLU B O 1
ATOM 5719 N N . GLU B 1 360 ? 3.104 29.422 -4.488 1 83.06 360 GLU B N 1
ATOM 5720 C CA . GLU B 1 360 ? 4.285 30.156 -4.055 1 83.06 360 GLU B CA 1
ATOM 5721 C C . GLU B 1 360 ? 3.965 31.062 -2.871 1 83.06 360 GLU B C 1
ATOM 5723 O O . GLU B 1 360 ? 4.668 31.047 -1.859 1 83.06 360 GLU B O 1
ATOM 5728 N N . LYS B 1 361 ? 2.887 31.812 -2.99 1 87.5 361 LYS B N 1
ATOM 5729 C CA . LYS B 1 361 ? 2.527 32.781 -1.947 1 87.5 361 LYS B CA 1
ATOM 5730 C C . LYS B 1 361 ? 2.117 32.062 -0.663 1 87.5 361 LYS B C 1
ATOM 5732 O O . LYS B 1 361 ? 2.084 32.656 0.409 1 87.5 361 LYS B O 1
ATOM 5737 N N . ALA B 1 362 ? 1.882 30.719 -0.809 1 89.56 362 ALA B N 1
ATOM 5738 C CA . ALA B 1 362 ? 1.411 29.938 0.338 1 89.56 362 ALA B CA 1
ATOM 5739 C C . ALA B 1 362 ? 2.516 29.047 0.887 1 89.56 362 ALA B C 1
ATOM 5741 O O . ALA B 1 362 ? 2.266 28.203 1.747 1 89.56 362 ALA B O 1
ATOM 5742 N N . ALA B 1 363 ? 3.742 29.266 0.407 1 92.56 363 ALA B N 1
ATOM 5743 C CA . ALA B 1 363 ? 4.875 28.516 0.948 1 92.56 363 ALA B CA 1
ATOM 5744 C C . ALA B 1 363 ? 4.941 28.641 2.467 1 92.56 363 ALA B C 1
ATOM 5746 O O . ALA B 1 363 ? 4.574 29.672 3.025 1 92.56 363 ALA B O 1
ATOM 5747 N N . ARG B 1 364 ? 5.379 27.594 3.145 1 95.88 364 ARG B N 1
ATOM 5748 C CA . ARG B 1 364 ? 5.289 27.594 4.602 1 95.88 364 ARG B CA 1
ATOM 5749 C C . ARG B 1 364 ? 6.266 26.594 5.207 1 95.88 364 ARG B C 1
ATOM 5751 O O . ARG B 1 364 ? 6.832 25.766 4.496 1 95.88 364 ARG B O 1
ATOM 5758 N N . LEU B 1 365 ? 6.492 26.781 6.43 1 96.81 365 LEU B N 1
ATOM 5759 C CA . LEU B 1 365 ? 6.98 25.719 7.289 1 96.81 365 LEU B CA 1
ATOM 5760 C C . LEU B 1 365 ? 5.82 24.984 7.969 1 96.81 365 LEU B C 1
ATOM 5762 O O . LEU B 1 365 ? 4.879 25.625 8.445 1 96.81 365 LEU B O 1
ATOM 5766 N N . ARG B 1 366 ? 5.777 23.734 7.871 1 96.5 366 ARG B N 1
ATOM 5767 C CA . ARG B 1 366 ? 4.707 22.953 8.484 1 96.5 366 ARG B CA 1
ATOM 5768 C C . ARG B 1 366 ? 5.195 22.234 9.742 1 96.5 366 ARG B C 1
ATOM 5770 O O . ARG B 1 366 ? 6.082 21.391 9.672 1 96.5 366 ARG B O 1
ATOM 5777 N N . PHE B 1 367 ? 4.633 22.609 10.852 1 98.31 367 PHE B N 1
ATOM 5778 C CA . PHE B 1 367 ? 5.027 22.031 12.133 1 98.31 367 PHE B CA 1
ATOM 5779 C C . PHE B 1 367 ? 4.047 20.953 12.562 1 98.31 367 PHE B C 1
ATOM 5781 O O . PHE B 1 367 ? 2.873 21.234 12.82 1 98.31 367 PHE B O 1
ATOM 5788 N N . PHE B 1 368 ? 4.488 19.734 12.656 1 97.94 368 PHE B N 1
ATOM 5789 C CA . PHE B 1 368 ? 3.744 18.672 13.328 1 97.94 368 PHE B CA 1
ATOM 5790 C C . PHE B 1 368 ? 4.051 18.656 14.82 1 97.94 368 PHE B C 1
ATOM 5792 O O . PHE B 1 368 ? 5.215 18.594 15.219 1 97.94 368 PHE B O 1
ATOM 5799 N N . ILE B 1 369 ? 3.021 18.688 15.594 1 98.25 369 ILE B N 1
ATOM 5800 C CA . ILE B 1 369 ? 3.166 18.719 17.047 1 98.25 369 ILE B CA 1
ATOM 5801 C C . ILE B 1 369 ? 2.912 17.328 17.609 1 98.25 369 ILE B C 1
ATOM 5803 O O . ILE B 1 369 ? 1.957 16.656 17.219 1 98.25 369 ILE B O 1
ATOM 5807 N N . CYS B 1 370 ? 3.764 16.875 18.484 1 97.69 370 CYS B N 1
ATOM 5808 C CA . CYS B 1 370 ? 3.588 15.617 19.203 1 97.69 370 CYS B CA 1
ATOM 5809 C C . CYS B 1 370 ? 3.229 15.859 20.656 1 97.69 370 CYS B C 1
ATOM 5811 O O . CYS B 1 370 ? 3.623 16.875 21.25 1 97.69 370 CYS B O 1
ATOM 5813 N N . SER B 1 371 ? 2.533 14.891 21.203 1 98.06 371 SER B N 1
ATOM 5814 C CA . SER B 1 371 ? 2.209 14.961 22.625 1 98.06 371 SER B CA 1
ATOM 5815 C C . SER B 1 371 ? 3.471 14.922 23.484 1 98.06 371 SER B C 1
ATOM 5817 O O . SER B 1 371 ? 3.461 15.367 24.625 1 98.06 371 SER B O 1
ATOM 5819 N N . THR B 1 372 ? 4.574 14.43 22.938 1 97.56 372 THR B N 1
ATOM 5820 C CA . THR B 1 372 ? 5.809 14.242 23.688 1 97.56 372 THR B CA 1
ATOM 5821 C C . THR B 1 372 ? 6.672 15.5 23.641 1 97.56 372 THR B C 1
ATOM 5823 O O . THR B 1 372 ? 7.719 15.562 24.297 1 97.56 372 THR B O 1
ATOM 5826 N N . HIS B 1 373 ? 6.285 16.547 22.891 1 98.5 373 HIS B N 1
ATOM 5827 C CA . HIS B 1 373 ? 6.98 17.828 22.953 1 98.5 373 HIS B CA 1
ATOM 5828 C C . HIS B 1 373 ? 6.836 18.469 24.344 1 98.5 373 HIS B C 1
ATOM 5830 O O . HIS B 1 373 ? 5.766 18.406 24.953 1 98.5 373 HIS B O 1
ATOM 5836 N N . GLU B 1 374 ? 7.867 19 24.797 1 98.44 374 GLU B N 1
ATOM 5837 C CA . GLU B 1 374 ? 7.812 19.766 26.031 1 98.44 374 GLU B CA 1
ATOM 5838 C C . GLU B 1 374 ? 7.488 21.234 25.766 1 98.44 374 GLU B C 1
ATOM 5840 O O . GLU B 1 374 ? 7.848 21.766 24.719 1 98.44 374 GLU B O 1
ATOM 5845 N N . PRO B 1 375 ? 6.805 21.828 26.766 1 98.5 375 PRO B N 1
ATOM 5846 C CA . PRO B 1 375 ? 6.469 23.25 26.594 1 98.5 375 PRO B CA 1
ATOM 5847 C C . PRO B 1 375 ? 7.688 24.109 26.266 1 98.5 375 PRO B C 1
ATOM 5849 O O . PRO B 1 375 ? 7.613 25 25.422 1 98.5 375 PRO B O 1
ATOM 5852 N N . GLU B 1 376 ? 8.781 23.797 26.844 1 98.62 376 GLU B N 1
ATOM 5853 C CA . GLU B 1 376 ? 10 24.594 26.641 1 98.62 376 GLU B CA 1
ATOM 5854 C C . GLU B 1 376 ? 10.539 24.438 25.234 1 98.62 376 GLU B C 1
ATOM 5856 O O . GLU B 1 376 ? 11.117 25.375 24.672 1 98.62 376 GLU B O 1
ATOM 5861 N N . GLN B 1 377 ? 10.367 23.281 24.703 1 98.69 377 GLN B N 1
ATOM 5862 C CA . GLN B 1 377 ? 10.781 23.047 23.312 1 98.69 377 GLN B CA 1
ATOM 5863 C C . GLN B 1 377 ? 9.992 23.922 22.344 1 98.69 377 GLN B C 1
ATOM 5865 O O . GLN B 1 377 ? 10.547 24.438 21.391 1 98.69 377 GLN B O 1
ATOM 5870 N N . ILE B 1 378 ? 8.727 24.047 22.641 1 98.62 378 ILE B N 1
ATOM 5871 C CA . ILE B 1 378 ? 7.855 24.875 21.812 1 98.62 378 ILE B CA 1
ATOM 5872 C C . ILE B 1 378 ? 8.258 26.344 21.953 1 98.62 378 ILE B C 1
ATOM 5874 O O . ILE B 1 378 ? 8.367 27.062 20.953 1 98.62 378 ILE B O 1
ATOM 5878 N N . GLU B 1 379 ? 8.539 26.75 23.156 1 98.62 379 GLU B N 1
ATOM 5879 C CA . GLU B 1 379 ? 8.977 28.125 23.391 1 98.62 379 GLU B CA 1
ATOM 5880 C C . GLU B 1 379 ? 10.266 28.438 22.625 1 98.62 379 GLU B C 1
ATOM 5882 O O . GLU B 1 379 ? 10.391 29.5 22.016 1 98.62 379 GLU B O 1
ATOM 5887 N N . ARG B 1 380 ? 11.164 27.531 22.672 1 98.44 380 ARG B N 1
ATOM 5888 C CA . ARG B 1 380 ? 12.43 27.688 21.969 1 98.44 380 ARG B CA 1
ATOM 5889 C C . ARG B 1 380 ? 12.219 27.812 20.469 1 98.44 380 ARG B C 1
ATOM 5891 O O . ARG B 1 380 ? 12.883 28.609 19.812 1 98.44 380 ARG B O 1
ATOM 5898 N N . THR B 1 381 ? 11.352 27.016 20 1 98.75 381 THR B N 1
ATOM 5899 C CA . THR B 1 381 ? 11.062 27.031 18.578 1 98.75 381 THR B CA 1
ATOM 5900 C C . THR B 1 381 ? 10.445 28.359 18.156 1 98.75 381 THR B C 1
ATOM 5902 O O . THR B 1 381 ? 10.844 28.953 17.141 1 98.75 381 THR B O 1
ATOM 5905 N N . ILE B 1 382 ? 9.516 28.859 18.922 1 98.62 382 ILE B N 1
ATOM 5906 C CA . ILE B 1 382 ? 8.859 30.125 18.625 1 98.62 382 ILE B CA 1
ATOM 5907 C C . ILE B 1 382 ? 9.883 31.266 18.672 1 98.62 382 ILE B C 1
ATOM 5909 O O . ILE B 1 382 ? 9.898 32.125 17.812 1 98.62 382 ILE B O 1
ATOM 5913 N N . ALA B 1 383 ? 10.742 31.234 19.656 1 98.5 383 ALA B N 1
ATOM 5914 C CA . ALA B 1 383 ? 11.781 32.25 19.766 1 98.5 383 ALA B CA 1
ATOM 5915 C C . ALA B 1 383 ? 12.688 32.281 18.547 1 98.5 383 ALA B C 1
ATOM 5917 O O . ALA B 1 383 ? 13.055 33.344 18.047 1 98.5 383 ALA B O 1
ATOM 5918 N N . ALA B 1 384 ? 13.039 31.094 18.078 1 98.44 384 ALA B N 1
ATOM 5919 C CA . ALA B 1 384 ? 13.875 30.984 16.891 1 98.44 384 ALA B CA 1
ATOM 5920 C C . ALA B 1 384 ? 13.156 31.547 15.664 1 98.44 384 ALA B C 1
ATOM 5922 O O . ALA B 1 384 ? 13.766 32.25 14.844 1 98.44 384 ALA B O 1
ATOM 5923 N N . LEU B 1 385 ? 11.891 31.25 15.523 1 98.38 385 LEU B N 1
ATOM 5924 C CA . LEU B 1 385 ? 11.086 31.734 14.406 1 98.38 385 LEU B CA 1
ATOM 5925 C C . LEU B 1 385 ? 10.984 33.25 14.422 1 98.38 385 LEU B C 1
ATOM 5927 O O . LEU B 1 385 ? 11.07 33.906 13.367 1 98.38 385 LEU B O 1
ATOM 5931 N N . VAL B 1 386 ? 10.836 33.781 15.586 1 97.69 386 VAL B N 1
ATOM 5932 C CA . VAL B 1 386 ? 10.703 35.25 15.734 1 97.69 386 VAL B CA 1
ATOM 5933 C C . VAL B 1 386 ? 12 35.906 15.297 1 97.69 386 VAL B C 1
ATOM 5935 O O . VAL B 1 386 ? 11.969 36.969 14.641 1 97.69 386 VAL B O 1
ATOM 5938 N N . ARG B 1 387 ? 13.117 35.344 15.641 1 97.06 387 ARG B N 1
ATOM 5939 C CA . ARG B 1 387 ? 14.406 35.906 15.242 1 97.06 387 ARG B CA 1
ATOM 5940 C C . ARG B 1 387 ? 14.555 35.875 13.719 1 97.06 387 ARG B C 1
ATOM 5942 O O . ARG B 1 387 ? 15.109 36.812 13.141 1 97.06 387 ARG B O 1
ATOM 5949 N N . LEU B 1 388 ? 14.062 34.812 13.117 1 95.38 388 LEU B N 1
ATOM 5950 C CA . LEU B 1 388 ? 14.164 34.688 11.664 1 95.38 388 LEU B CA 1
ATOM 5951 C C . LEU B 1 388 ? 13.219 35.656 10.969 1 95.38 388 LEU B C 1
ATOM 5953 O O . LEU B 1 388 ? 13.508 36.156 9.875 1 95.38 388 LEU B O 1
ATOM 5957 N N . ALA B 1 389 ? 12.117 35.969 11.547 1 93.25 389 ALA B N 1
ATOM 5958 C CA . ALA B 1 389 ? 11.094 36.812 10.945 1 93.25 389 ALA B CA 1
ATOM 5959 C C . ALA B 1 389 ? 11.492 38.281 11.031 1 93.25 389 ALA B C 1
ATOM 5961 O O . ALA B 1 389 ? 10.953 39.125 10.297 1 93.25 389 ALA B O 1
ATOM 5962 N N . ARG B 1 390 ? 12.359 38.688 11.914 1 87.88 390 ARG B N 1
ATOM 5963 C CA . ARG B 1 390 ? 12.836 40.062 12.047 1 87.88 390 ARG B CA 1
ATOM 5964 C C . ARG B 1 390 ? 13.891 40.375 10.992 1 87.88 390 ARG B C 1
ATOM 5966 O O . ARG B 1 390 ? 14.023 41.5 10.57 1 87.88 390 ARG B O 1
#

Radius of gyration: 25.63 Å; Cα contacts (8 Å, |Δi|>4): 1950; chains: 2; bounding box: 55×81×65 Å

Nearest PDB structures (foldseek):
  7v5i-assembly1_B  TM=9.432E-01  e=1.397E-37  Vibrio proteolyticus NBRC 13287
  1fc4-assembly1_B  TM=9.496E-01  e=4.262E-37  Escherichia coli
  3tqx-assembly1_B  TM=9.311E-01  e=9.997E-38  Coxiella burnetii RSA 493
  7bxp-assembly1_B  TM=9.477E-01  e=1.454E-36  Cupriavidus necator
  7bxr-assembly1_B  TM=9.446E-01  e=2.839E-36  Cupriavidus necator

pLDDT: mean 94.82, std 8.62, range [52.84, 98.94]

Solvent-accessible surface area (backbone atoms only — not comparable to full-atom values): 36242 Å² total; per-residue (Å²): 108,78,58,47,53,50,44,50,48,52,51,43,51,34,57,68,63,71,39,80,69,78,52,54,45,50,33,77,34,42,61,40,40,38,33,34,43,92,87,39,72,25,45,32,19,45,41,44,23,31,64,44,35,37,52,26,69,68,22,45,49,42,20,45,52,26,29,74,46,30,9,46,18,30,23,21,23,30,53,63,39,14,24,38,66,47,48,55,51,31,22,50,52,51,6,57,68,56,60,37,73,27,34,45,71,36,42,28,36,39,48,36,40,23,29,51,44,23,60,75,46,27,74,60,22,34,37,38,30,36,63,75,51,58,66,33,54,55,50,2,37,52,40,16,54,24,49,73,47,72,30,56,67,79,34,60,66,52,42,47,55,50,42,71,72,48,48,88,81,33,81,46,37,38,38,39,44,48,32,29,36,83,74,40,21,30,62,54,67,58,67,59,50,43,52,46,27,62,76,66,67,36,43,36,35,38,36,25,53,61,9,42,53,53,28,32,81,68,18,62,7,44,40,54,57,67,69,44,64,52,80,70,42,55,35,41,31,36,43,24,29,30,49,21,14,8,61,9,11,34,44,32,22,48,54,68,61,41,50,32,42,67,70,60,20,56,62,45,55,73,13,63,23,49,30,42,23,37,29,28,14,24,36,41,26,50,52,46,47,66,73,41,38,62,44,30,52,41,19,39,51,46,15,38,50,48,45,50,54,34,47,74,69,67,47,47,39,81,67,33,69,16,41,47,25,40,24,41,53,56,47,25,41,66,50,14,49,52,51,29,50,52,36,41,76,72,33,33,40,48,41,53,45,29,64,82,84,30,55,47,68,60,0,13,34,41,35,30,42,25,30,70,46,48,74,65,58,48,50,51,50,48,53,53,50,51,63,70,71,105,107,78,58,48,54,51,44,50,48,54,50,44,50,34,55,67,63,72,40,80,69,78,52,53,46,50,33,75,35,43,62,41,39,39,33,34,44,91,87,37,70,25,45,33,19,45,42,45,24,31,64,46,35,37,53,24,67,68,22,44,50,42,21,46,52,27,30,73,46,32,9,44,18,30,24,20,24,30,52,62,38,13,24,38,67,47,49,55,51,30,21,50,51,52,6,57,68,56,61,37,73,27,34,46,71,35,41,28,36,39,49,38,40,24,29,50,46,23,60,76,44,27,74,60,23,34,38,38,30,37,61,75,52,56,66,33,54,55,50,2,38,52,40,16,54,24,48,70,47,70,31,58,68,77,33,61,66,52,41,48,54,51,43,73,73,48,49,86,81,35,82,47,36,39,39,39,44,48,34,29,37,84,74,40,21,30,63,56,67,59,67,59,50,43,52,46,26,63,74,67,67,36,43,36,34,38,37,24,54,60,10,41,52,52,28,32,81,70,19,62,6,42,40,54,57,67,69,44,65,52,79,68,41,54,36,40,31,37,43,24,28,28,49,21,15,9,58,8,11,32,42,30,21,47,55,67,60,41,51,32,42,68,70,61,20,56,62,44,55,71,14,63,24,50,31,42,23,38,29,28,14,23,37,40,25,51,52,48,46,67,72,41,38,61,45,32,52,41,19,38,51,48,16,37,50,48,45,51,55,34,46,75,69,68,48,46,37,81,68,33,69,16,43,46,25,42,24,40,53,54,46,25,41,66,51,13,48,51,50,29,52,53,35,41,76,72,34,32,40,46,40,54,46,29,63,82,85,31,56,46,67,60,0,14,34,40,34,29,42,26,29,68,47,49,73,65,57,48,52,51,51,48,54,53,52,51,63,71,72,105

Sequence (780 aa):
MPQYQQVRIMREMGEKLRVDSPFFRVHDGVAGATTQIGGREYLNYANYNYLGLAGDPAVSARAKDAIDRYGTSASASRMVAGERPVQRELERGLASFYETDDCVAFVSGHATNVTVIGSLFGPGDLIVHDALAHNSIVQGAQLSGAKRLGFAHNDWRALDALLARVRREYRHVLIAIEGLYSMDGDLPDLARFVEIKQRHGAFLMVDEAHSLGVLGRHGKGIREHCGVPSADVDLWMGTLSKVLAGCGGFIAGCQPLIDILRHLAPGFLYSVGLSPVLAAASLAALERLQAEPQRIATLRERGLQFLTQAREAGLNTGTSEGYAVVPVITGSSLKAAQWANALFDEGINVQPIFYPAVEEKAARLRFFICSTHEPEQIERTIAALVRLARMPQYQQVRIMREMGEKLRVDSPFFRVHDGVAGATTQIGGREYLNYANYNYLGLAGDPAVSARAKDAIDRYGTSASASRMVAGERPVQRELERGLASFYETDDCVAFVSGHATNVTVIGSLFGPGDLIVHDALAHNSIVQGAQLSGAKRLGFAHNDWRALDALLARVRREYRHVLIAIEGLYSMDGDLPDLARFVEIKQRHGAFLMVDEAHSLGVLGRHGKGIREHCGVPSADVDLWMGTLSKVLAGCGGFIAGCQPLIDILRHLAPGFLYSVGLSPVLAAASLAALERLQAEPQRIATLRERGLQFLTQAREAGLNTGTSEGYAVVPVITGSSLKAAQWANALFDEGINVQPIFYPAVEEKAARLRFFICSTHEPEQIERTIAALVRLAR

InterPro domains:
  IPR004839 Aminotransferase, class I/classII, large domain [PF00155] (42-385)
  IPR015421 Pyridoxal phosphate-dependent transferase, major domain [G3DSA:3.40.640.10] (56-292)
  IPR015422 Pyridoxal phosphate-dependent transferase, small domain [G3DSA:3.90.1150.10] (36-386)
  IPR015424 Pyridoxal phosphate-dependent transferase [SSF53383] (9-388)
  IPR050087 8-amino-7-oxononanoate synthase class-II [PTHR13693] (36-386)

Secondary structure (DSSP, 8-state):
-HHHHHHHHHHHHHHHTT----SSPBP-S--SSEEEETTEEEEE-S---TTS-TT-HHHHHHHHHHHHHH-S---S-IIIIIB-HHHHHHHHHHHHHHT-SEEEEES-HHHHHHHHHHHH--TT-EEEEETT--HHHHHHHHHHT-EEEEE-TT-HHHHHHHHHHHGGG-S-EEEEEESS-TTT-----HHHHHHHHHHHT-EEEEE-TTTTTTSSTTS--HHHHHT--GGG-SEEEEESSSTT-SS-EEEEE-HHHHHHHHHH-HHHHTSPPPPHHHHHHHHHHHHHHHH-THHHHHHHHHHHHHHHHHHHTT---TT--SSSEEEEE-SSHHHHHHHHHHHHHTTEE-EEE-TTTS-GGG-EEEEE--TT--HHHHHHHHHHHHHHH-/-HHHHHHHHHHHHHHHTT----SSPBP-S--SSEEEETTEEEEE-S---TTS-TT-HHHHHHHHHHHHHH-S---S-IIIIIB-HHHHHHHHHHHHHHT-SEEEEES-HHHHHHHHHHHH--TT-EEEEETT--HHHHHHHHHHT-EEEEE-TT-HHHHHHHHHHHGGG-S-EEEEEESS-TTT-----HHHHHHHHHHHT-EEEEE-TTTTTTSSTTS--HHHHHT--GGG-SEEEEESSSTTSSS-EEEEE-HHHHHHHHHH-HHHHTSPPPPHHHHHHHHHHHHHHHH-THHHHHHHHHHHHHHHHHHHTT---TT--SSSEEEEE-SSHHHHHHHHHHHHHTTEE-EEE-TTTS-GGG-EEEEE--TT--HHHHHHHHHHHHHHH-